Protein AF-A0A2J7ZQ68-F1 (afdb_monomer_lite)

Radius of gyration: 34.71 Å; chains: 1; bounding box: 84×99×91 Å

Organism: NCBI:txid47790

Foldseek 3Di:
DPPQQPVFLCLLCVLCLVQFFDPPQFFGFFWAFLQSHRDPPRKAFLLFLLQQLLLLLLVVLVCVVPDDPSSVVNNVRSLCLQQVQFADPVQLAGQGIAHNNSHDDPVSDSARWLLSSLSQLLSLLSNCQRVVPPVSLVSSVSNVVSQCVPFADPPQGDGFRRGDCPLPDVQNFRDFLSSLLSLLSNLLSSCVRPVDPVSQVNNQRSLCCQQPQQQDPLLAHATGAHPNSDFDWRDDDPDDDIATHKGFLLSLLLSLQSSLCSVVRPYDDDPVSNVSSNVSSLSNNVVSCVQQADQQQLAGAGIGGVPQGGDPDQKGFDLSLLSLLSSLVVSCVSLVACSSVSSNVNSSVNCVVQFADPPNGDGFGIAGPVPSHQDQWDDDSNDIDGRSIQRHNNHHSHSSSVSSSVCVVVCVVCVCVVVVVVVVVPFAQPDDDPPVFWGWGAGPNKIWIWGHDDNDTDIDIHDDDDDDDDDDDDDDDDDDDDDDDDDDDDDDDDPDDDPPPPPPDPDPDDDDDDDPPDDAQVRLLVVLLVLLVVQLVVQLCLLCVLCLVQFFDPPQFFGAFFAFLQSHRDDARKAFLLFLLLQLQLLLLVCLPCVPPDDPSSVVNNVRSLCLFVVQQADPVQLFGQGIAHNNSHDDPVRDSDRFLLSRLSQLLSLLNNCQRVVPPVSLVSSVSNVVSQCVFFADPPQGDGFRDRPVVPPDVPPPPPPPPDDDDPPDDDDQRQALDDDDDDDDDDDDPDRNDSARDFLSSLLSLLNSLLSSCSRPVDPVSLLSNQRSLCCCLPQQLDSNRAGAGGAHPNSDDDFDDPDPPVPDPDDPDDDDDDRFGHKGFLLSLLLSLQSSLSSLCSLQDDPDDDDDDDDDDDDDDDDDDDDDDDDDDDDDDDDDDDDSSADPVNSVSSNVSSLVSNVLQCQAAADQVQLAGAGMDTPPPGNPPGQKGFPLSLLSLLSSLVSSCVSPVDSSSSSSNVSSSVNCVVQFAPPPNGGGFGMAGDPPSHQDWDADSNRDIDGSSIQRHSPHHSRSSSVSSSVVVVVSD

Secondary structure (DSSP, 8-state):
--S-STTHHHHHHHHHHHHSB-TTTSSB-S-B-TTS-B-S---EEHHHHHHHHHHHHHHHHH-GGG--HHHHHHHHHHHHHIIIIIB-TTTS-B-SEE-TTS---TTT-----HHHHHHHHHHHHHHHHHH--HHHHHHHHHHHHHHHHHHB-TTT-SB---SS--SS-TT--SEEHHHHHHHHHHHHHHHHHH--HHHHHHHHHHHHIIIIIIB-TTS-BBSEE-TTSPBPEEPPPSS---EEPPEEHHHHHHHHHHHHHHHHHT----HHHHHHHHHHHHHHHHHHHHHHEETTTTEE-SEEETTTEE---SEEEHHHHHHHHHHHHHHHHHH--THHHHHHHHHHHHIIIIIB-TTT-SB-SEEETTT-PBPSEEEETTEEEETT--BSSS--SSHHHHHHHHHHHHHHHHHHHHHHHHHHTT----EE-TTSSEEEEEETTEEEEEEEETTEEEEEEE-PPP--------------------------------SSSSSS--PPPP--PPPTTS--HHHHHHHHHHHHHHHHHHHHHHHHHHHHHHSB-TTTSSB-S-B-TTS-B-S--PEEHHHHHHHHHHHHHHHHH-GGG--HHHHHHHHHHHHIIIIIIB-TTTS-B-SEE-TTS---TTT-S---HHHHHHHHHHHHHHHHHHT-HHHHHHHHHHHHHHHHHHB-TTTSSB-SS-GGGGT-TTSGGGSSSS---TT-PPP-TT----------------S-S--SEEHHHHHHHHHHHHHHHHHH--HHHHHHHHHHHHHIIIIIS-TTS---SEE-TTSPBP-PPPP--TT------------PPSPB-HHHHHHHHHHHHHHHHHHH--PPP------------------------------------S-HHHHHHHHHHHHHHHHHHHHHHEETTTTEEPS-B-TT-GGGS--EEEHHHHHHHHHHHHHHHHHH--THHHHHHHHHHHHIIIIIB-TTTSSB-SEEETTT--B--EE-TTSPEEPTT--BBTTB-SHHHHHHHHHHHHHH-

InterPro domains:
  IPR008928 Six-hairpin glycosidase superfamily [SSF48208] (9-407)
  IPR008928 Six-hairpin glycosidase superfamily [SSF48208] (531-1030)
  IPR010819 N-acylglucosamine 2-epimerase/Cellobiose 2-epimerase [PF07221] (27-375)
  IPR010819 N-acylglucosamine 2-epimerase/Cellobiose 2-epimerase [PF07221] (558-695)
  IPR010819 N-acylglucosamine 2-epimerase/Cellobiose 2-epimerase [PF07221] (905-1000)
  IPR012341 Six-hairpin glycosidase-like superfamily [G3DSA:1.50.10.10] (7-408)
  IPR012341 Six-hairpin glycosidase-like superfamily [G3DSA:1.50.10.10] (409-468)
  IPR012341 Six-hairpin glycosidase-like superfamily [G3DSA:1.50.10.10] (523-1033)

Structure (mmCIF, N/CA/C/O backbone):
data_AF-A0A2J7ZQ68-F1
#
_entry.id   AF-A0A2J7ZQ68-F1
#
loop_
_atom_site.group_PDB
_atom_site.id
_atom_site.type_symbol
_atom_site.label_atom_id
_atom_site.label_alt_id
_atom_site.label_comp_id
_atom_site.label_asym_id
_atom_site.label_entity_id
_atom_site.label_seq_id
_atom_site.pdbx_PDB_ins_code
_atom_site.Cartn_x
_atom_site.Cartn_y
_atom_site.Cartn_z
_atom_site.occupancy
_atom_site.B_iso_or_equiv
_atom_site.auth_seq_id
_atom_site.auth_comp_id
_atom_site.auth_asym_id
_atom_site.auth_atom_id
_atom_site.pdbx_PDB_model_num
ATOM 1 N N . MET A 1 1 ? -3.824 -5.782 -19.578 1.00 39.09 1 MET A N 1
ATOM 2 C CA . MET A 1 1 ? -2.345 -5.839 -19.477 1.00 39.09 1 MET A CA 1
ATOM 3 C C . MET A 1 1 ? -1.709 -5.406 -20.801 1.00 39.09 1 MET A C 1
ATOM 5 O O . MET A 1 1 ? -2.399 -5.473 -21.816 1.00 39.09 1 MET A O 1
ATOM 9 N N . PRO A 1 2 ? -0.434 -4.968 -20.847 1.00 34.34 2 PRO A N 1
ATOM 10 C CA . PRO A 1 2 ? 0.294 -4.824 -22.110 1.00 34.34 2 PRO A CA 1
ATOM 11 C C . PRO A 1 2 ? 0.300 -6.156 -22.879 1.00 34.34 2 PRO A C 1
ATOM 13 O O . PRO A 1 2 ? 0.293 -7.221 -22.268 1.00 34.34 2 PRO A O 1
ATOM 16 N N . THR A 1 3 ? 0.379 -6.114 -24.210 1.00 42.88 3 THR A N 1
ATOM 17 C CA . THR A 1 3 ? 0.423 -7.259 -25.155 1.00 42.88 3 THR A CA 1
ATOM 18 C C . THR A 1 3 ? 1.639 -8.197 -25.000 1.00 42.88 3 THR A C 1
ATOM 20 O O . THR A 1 3 ? 1.944 -8.998 -25.881 1.00 42.88 3 THR A O 1
ATOM 23 N N . TRP A 1 4 ? 2.357 -8.097 -23.885 1.00 49.53 4 TRP A N 1
ATOM 24 C CA . TRP A 1 4 ? 3.641 -8.721 -23.595 1.00 49.53 4 TRP A CA 1
ATOM 25 C C . TRP A 1 4 ? 3.628 -10.263 -23.464 1.00 49.53 4 TRP A C 1
ATOM 27 O O . TRP A 1 4 ? 4.574 -10.862 -23.975 1.00 49.53 4 TRP A O 1
ATOM 37 N N . PRO A 1 5 ? 2.624 -10.945 -22.861 1.00 51.22 5 PRO A N 1
ATOM 38 C CA . PRO A 1 5 ? 2.754 -12.372 -22.517 1.00 51.22 5 PRO A CA 1
ATOM 39 C C . PRO A 1 5 ? 2.689 -13.337 -23.714 1.00 51.22 5 PRO A C 1
ATOM 41 O O . PRO A 1 5 ? 3.366 -14.363 -23.730 1.00 51.22 5 PRO A O 1
ATOM 44 N N . PHE A 1 6 ? 1.878 -13.034 -24.733 1.00 45.59 6 PHE A N 1
ATOM 45 C CA . PHE A 1 6 ? 1.427 -14.050 -25.697 1.00 45.59 6 PHE A CA 1
ATOM 46 C C . PHE A 1 6 ? 2.491 -14.519 -26.696 1.00 45.59 6 PHE A C 1
ATOM 48 O O . PHE A 1 6 ? 2.459 -15.678 -27.090 1.00 45.59 6 PHE A O 1
ATOM 55 N N . GLY A 1 7 ? 3.448 -13.665 -27.069 1.00 51.81 7 GLY A N 1
ATOM 56 C CA . GLY A 1 7 ? 4.565 -14.059 -27.939 1.00 51.81 7 GLY A CA 1
ATOM 57 C C . GLY A 1 7 ? 5.749 -14.693 -27.201 1.00 51.81 7 GLY A C 1
ATOM 58 O O . GLY A 1 7 ? 6.683 -15.143 -27.845 1.00 51.81 7 GLY A O 1
ATOM 59 N N . ARG A 1 8 ? 5.747 -14.700 -25.859 1.00 72.50 8 ARG A N 1
ATOM 60 C CA . ARG A 1 8 ? 6.924 -15.053 -25.040 1.00 72.50 8 ARG A CA 1
ATOM 61 C C . ARG A 1 8 ? 6.881 -16.458 -24.463 1.00 72.50 8 ARG A C 1
ATOM 63 O O . ARG A 1 8 ? 7.934 -17.026 -24.196 1.00 72.50 8 ARG A O 1
ATOM 70 N N . LEU A 1 9 ? 5.684 -17.018 -24.276 1.00 86.69 9 LEU A N 1
ATOM 71 C CA . LEU A 1 9 ? 5.543 -18.417 -23.870 1.00 86.69 9 LEU A CA 1
ATOM 72 C C . LEU A 1 9 ? 6.104 -19.360 -24.939 1.00 86.69 9 LEU A C 1
ATOM 74 O O . LEU A 1 9 ? 6.715 -20.368 -24.600 1.00 86.69 9 LEU A O 1
ATOM 78 N N . ASP A 1 10 ? 5.914 -19.011 -26.213 1.00 86.44 10 ASP A N 1
ATOM 79 C CA . ASP A 1 10 ? 6.371 -19.821 -27.341 1.00 86.44 10 ASP A CA 1
ATOM 80 C C . ASP A 1 10 ? 7.899 -19.877 -27.416 1.00 86.44 10 ASP A C 1
ATOM 82 O O . ASP A 1 10 ? 8.430 -20.953 -27.672 1.00 86.44 10 ASP A O 1
ATOM 86 N N . ASP A 1 11 ? 8.610 -18.788 -27.099 1.00 88.62 11 ASP A N 1
ATOM 87 C CA . ASP A 1 11 ? 10.080 -18.780 -27.024 1.00 88.62 11 ASP A CA 1
ATOM 88 C C . ASP A 1 11 ? 10.601 -19.771 -25.969 1.00 88.62 11 ASP A C 1
ATOM 90 O O . ASP A 1 11 ? 11.513 -20.552 -26.235 1.00 88.62 11 ASP A O 1
ATOM 94 N N . ILE A 1 12 ? 9.999 -19.756 -24.775 1.00 93.38 12 ILE A N 1
ATOM 95 C CA . ILE A 1 12 ? 10.350 -20.637 -23.649 1.00 93.38 12 ILE A CA 1
ATOM 96 C C . ILE A 1 12 ? 10.027 -22.089 -24.014 1.00 93.38 12 ILE A C 1
ATOM 98 O O . ILE A 1 12 ? 10.891 -22.963 -23.982 1.00 93.38 12 ILE A O 1
ATOM 102 N N . TYR A 1 13 ? 8.779 -22.349 -24.409 1.00 94.44 13 TYR A N 1
ATOM 103 C CA . TYR A 1 13 ? 8.310 -23.687 -24.760 1.00 94.44 13 TYR A CA 1
ATOM 104 C C . TYR A 1 13 ? 9.137 -24.300 -25.895 1.00 94.44 13 TYR A C 1
ATOM 106 O O . TYR A 1 13 ? 9.561 -25.450 -25.789 1.00 94.44 13 TYR A O 1
ATOM 114 N N . THR A 1 14 ? 9.394 -23.534 -26.958 1.00 93.62 14 THR A N 1
ATOM 115 C CA . THR A 1 14 ? 10.126 -24.009 -28.139 1.00 93.62 14 THR A CA 1
ATOM 116 C C . THR A 1 14 ? 11.575 -24.329 -27.802 1.00 93.62 14 THR A C 1
ATOM 118 O O . THR A 1 14 ? 12.049 -25.395 -28.194 1.00 93.62 14 THR A O 1
ATOM 121 N N . PHE A 1 15 ? 12.265 -23.464 -27.045 1.00 96.06 15 PHE A N 1
ATOM 122 C CA . PHE A 1 15 ? 13.636 -23.732 -26.607 1.00 96.06 15 PHE A CA 1
ATOM 123 C C . PHE A 1 15 ? 13.711 -25.061 -25.848 1.00 96.06 15 PHE A C 1
ATOM 125 O O . PHE A 1 15 ? 14.431 -25.978 -26.248 1.00 96.06 15 PHE A O 1
ATOM 132 N N . TRP A 1 16 ? 12.897 -25.211 -24.801 1.00 96.81 16 TRP A N 1
ATOM 133 C CA . TRP A 1 16 ? 12.949 -26.408 -23.969 1.00 96.81 16 TRP A CA 1
ATOM 134 C C . TRP A 1 16 ? 12.490 -27.662 -24.702 1.00 96.81 16 TRP A C 1
ATOM 136 O O . TRP A 1 16 ? 13.120 -28.691 -24.527 1.00 96.81 16 TRP A O 1
ATOM 146 N N . MET A 1 17 ? 11.462 -27.613 -25.551 1.00 96.50 17 MET A N 1
ATOM 147 C CA . MET A 1 17 ? 11.005 -28.796 -26.294 1.00 96.50 17 MET A CA 1
ATOM 148 C C . MET A 1 17 ? 11.997 -29.282 -27.354 1.00 96.50 17 MET A C 1
ATOM 150 O O . MET A 1 17 ? 12.058 -30.487 -27.612 1.00 96.50 17 MET A O 1
ATOM 154 N N . ASN A 1 18 ? 12.753 -28.368 -27.965 1.00 95.50 18 ASN A N 1
ATOM 155 C CA . ASN A 1 18 ? 13.711 -28.706 -29.017 1.00 95.50 18 ASN A CA 1
ATOM 156 C C . ASN A 1 18 ? 15.065 -29.156 -28.460 1.00 95.50 18 ASN A C 1
ATOM 158 O O . ASN A 1 18 ? 15.699 -30.024 -29.056 1.00 95.50 18 ASN A O 1
ATOM 162 N N . HIS A 1 19 ? 15.495 -28.577 -27.337 1.00 96.38 19 HIS A N 1
ATOM 163 C CA . HIS A 1 19 ? 16.860 -28.733 -26.824 1.00 96.38 19 HIS A CA 1
ATOM 164 C C . HIS A 1 19 ? 16.948 -29.494 -25.496 1.00 96.38 19 HIS A C 1
ATOM 166 O O . HIS A 1 19 ? 17.988 -30.059 -25.180 1.00 96.38 19 HIS A O 1
ATOM 172 N N . GLY A 1 20 ? 15.870 -29.515 -24.712 1.00 96.25 20 GLY A N 1
ATOM 173 C CA . GLY A 1 20 ? 15.867 -30.052 -23.353 1.00 96.25 20 GLY A CA 1
ATOM 174 C C . GLY A 1 20 ? 15.775 -31.577 -23.236 1.00 96.25 20 GLY A C 1
ATOM 175 O O . GLY A 1 20 ? 16.599 -32.145 -22.520 1.00 96.25 20 GLY A O 1
ATOM 176 N N . PRO A 1 21 ? 14.796 -32.256 -23.870 1.00 97.75 21 PRO A N 1
ATOM 177 C CA . PRO A 1 21 ? 14.596 -33.688 -23.693 1.00 97.75 21 PRO A CA 1
ATOM 178 C C . PRO A 1 21 ? 15.827 -34.505 -24.082 1.00 97.75 21 PRO A C 1
ATOM 180 O O . PRO A 1 21 ? 16.355 -34.336 -25.179 1.00 97.75 21 PRO A O 1
ATOM 183 N N . ASP A 1 22 ? 16.216 -35.448 -23.226 1.00 97.12 22 ASP A N 1
ATOM 184 C CA . ASP A 1 22 ? 17.254 -36.437 -23.513 1.00 97.12 22 ASP A CA 1
ATOM 185 C C . ASP A 1 22 ? 16.597 -37.669 -24.163 1.00 97.12 22 ASP A C 1
ATOM 187 O O . ASP A 1 22 ? 15.894 -38.426 -23.485 1.00 97.12 22 ASP A O 1
ATOM 191 N N . PRO A 1 23 ? 16.754 -37.877 -25.483 1.00 94.31 23 PRO A N 1
ATOM 192 C CA . PRO A 1 23 ? 16.101 -38.979 -26.180 1.00 94.31 23 PRO A CA 1
ATOM 193 C C . PRO A 1 23 ? 16.730 -40.344 -25.870 1.00 94.31 23 PRO A C 1
ATOM 195 O O . PRO A 1 23 ? 16.115 -41.357 -26.189 1.00 94.31 23 PRO A O 1
ATOM 198 N N . GLU A 1 24 ? 17.938 -40.379 -25.298 1.00 95.62 24 GLU A N 1
ATOM 199 C CA . GLU A 1 24 ? 18.692 -41.611 -25.050 1.00 95.62 24 GLU A CA 1
ATOM 200 C C . GLU A 1 24 ? 18.324 -42.225 -23.696 1.00 95.62 24 GLU A C 1
ATOM 202 O O . GLU A 1 24 ? 17.964 -43.398 -23.631 1.00 95.62 24 GLU A O 1
ATOM 207 N N . TYR A 1 25 ? 18.352 -41.417 -22.632 1.00 96.19 25 TYR A N 1
ATOM 208 C CA . TYR A 1 25 ? 18.121 -41.884 -21.256 1.00 96.19 25 TYR A CA 1
ATOM 209 C C . TYR A 1 25 ? 16.814 -41.376 -20.637 1.00 96.19 25 TYR A C 1
ATOM 211 O O . TYR A 1 25 ? 16.526 -41.656 -19.477 1.00 96.19 25 TYR A O 1
ATOM 219 N N . GLY A 1 26 ? 16.014 -40.617 -21.387 1.00 96.00 26 GLY A N 1
ATOM 220 C CA . GLY A 1 26 ? 14.782 -40.011 -20.891 1.00 96.00 26 GLY A CA 1
ATOM 221 C C . GLY A 1 26 ? 15.012 -38.834 -19.941 1.00 96.00 26 GLY A C 1
ATOM 222 O O . GLY A 1 26 ? 16.140 -38.504 -19.571 1.00 96.00 26 GLY A O 1
ATOM 223 N N . GLY A 1 27 ? 13.934 -38.146 -19.564 1.00 96.69 27 GLY A N 1
ATOM 224 C CA . GLY A 1 27 ? 14.046 -36.876 -18.839 1.00 96.69 27 GLY A CA 1
ATOM 225 C C . GLY A 1 27 ? 14.634 -35.748 -19.696 1.00 96.69 27 GLY A C 1
ATOM 226 O O . GLY A 1 27 ? 14.511 -35.748 -20.921 1.00 96.69 27 GLY A O 1
ATOM 227 N N . PHE A 1 28 ? 15.225 -34.758 -19.036 1.00 97.81 28 PHE A N 1
ATOM 228 C CA . PHE A 1 28 ? 15.869 -33.583 -19.631 1.00 97.81 28 PHE A CA 1
ATOM 229 C C . PHE A 1 28 ? 17.377 -33.608 -19.388 1.00 97.81 28 PHE A C 1
ATOM 231 O O . PHE A 1 28 ? 17.812 -34.115 -18.356 1.00 97.81 28 PHE A O 1
ATOM 238 N N . TYR A 1 29 ? 18.171 -33.045 -20.299 1.00 97.00 29 TYR A N 1
ATOM 239 C CA . TYR A 1 29 ? 19.598 -32.821 -20.062 1.00 97.00 29 TYR A CA 1
ATOM 240 C C . TYR A 1 29 ? 19.831 -31.942 -18.829 1.00 97.00 29 TYR A C 1
ATOM 242 O O . TYR A 1 29 ? 19.114 -30.965 -18.618 1.00 97.00 29 TYR A O 1
ATOM 250 N N . GLY A 1 30 ? 20.863 -32.281 -18.052 1.00 91.62 30 GLY A N 1
ATOM 251 C CA . GLY A 1 30 ? 21.240 -31.553 -16.841 1.00 91.62 30 GLY A CA 1
ATOM 252 C C . GLY A 1 30 ? 21.637 -30.105 -17.097 1.00 91.62 30 GLY A C 1
ATOM 253 O O . GLY A 1 30 ? 21.090 -29.186 -16.486 1.00 91.62 30 GLY A O 1
ATOM 254 N N . THR A 1 31 ? 22.555 -29.898 -18.044 1.00 95.19 31 THR A N 1
ATOM 255 C CA . THR A 1 31 ? 23.096 -28.575 -18.373 1.00 95.19 31 THR A CA 1
ATOM 256 C C . THR A 1 31 ? 22.958 -28.285 -19.862 1.00 95.19 31 THR A C 1
ATOM 258 O O . THR A 1 31 ? 23.269 -29.135 -20.697 1.00 95.19 31 THR A O 1
ATOM 261 N N . LEU A 1 32 ? 22.510 -27.070 -20.189 1.00 96.69 32 LEU A N 1
ATOM 262 C CA . LEU A 1 32 ? 22.403 -26.569 -21.560 1.00 96.69 32 LEU A CA 1
ATOM 263 C C . LEU A 1 32 ? 23.127 -25.231 -21.696 1.00 96.69 32 LEU A C 1
ATOM 265 O O . LEU A 1 32 ? 22.865 -24.304 -20.923 1.00 96.69 32 LEU A O 1
ATOM 269 N N . ASP A 1 33 ? 23.972 -25.111 -22.716 1.00 95.81 33 ASP A N 1
ATOM 270 C CA . ASP A 1 33 ? 24.595 -23.842 -23.092 1.00 95.81 33 ASP A CA 1
ATOM 271 C C . ASP A 1 33 ? 23.577 -22.845 -23.695 1.00 95.81 33 ASP A C 1
ATOM 273 O O . ASP A 1 33 ? 22.378 -23.127 -23.816 1.00 95.81 33 ASP A O 1
ATOM 277 N N . ARG A 1 34 ? 24.048 -21.658 -24.107 1.00 95.69 34 ARG A N 1
ATOM 278 C CA . ARG A 1 34 ? 23.203 -20.615 -24.720 1.00 95.69 34 ARG A CA 1
ATOM 279 C C . ARG A 1 34 ? 22.419 -21.101 -25.944 1.00 95.69 34 ARG A C 1
ATOM 281 O O . ARG A 1 34 ? 21.310 -20.631 -26.179 1.00 95.69 34 ARG A O 1
ATOM 288 N N . ARG A 1 35 ? 22.999 -22.013 -26.729 1.00 95.81 35 ARG A N 1
ATOM 289 C CA . ARG A 1 35 ? 22.443 -22.528 -27.990 1.00 95.81 35 ARG A CA 1
ATOM 290 C C . ARG A 1 35 ? 21.575 -23.770 -27.787 1.00 95.81 35 ARG A C 1
ATOM 292 O O . ARG A 1 35 ? 21.084 -24.321 -28.771 1.00 95.81 35 ARG A O 1
ATOM 299 N N . GLY A 1 36 ? 21.402 -24.219 -26.544 1.00 94.56 36 GLY A N 1
ATOM 300 C CA . GLY A 1 36 ? 20.666 -25.435 -26.224 1.00 94.56 36 GLY A CA 1
ATOM 301 C C . GLY A 1 36 ? 21.451 -26.714 -26.524 1.00 94.56 36 GLY A C 1
ATOM 302 O O . GLY A 1 36 ? 20.845 -27.747 -26.799 1.00 94.56 36 GLY A O 1
ATOM 303 N N . GLN A 1 37 ? 22.786 -26.666 -26.521 1.00 96.38 37 GLN A N 1
ATOM 304 C CA . GLN A 1 37 ? 23.612 -27.871 -26.579 1.00 96.38 37 GLN A CA 1
ATOM 305 C C . GLN A 1 37 ? 23.835 -28.414 -25.170 1.00 96.38 37 GLN A C 1
ATOM 307 O O . GLN A 1 37 ? 24.122 -27.655 -24.243 1.00 96.38 37 GLN A O 1
ATOM 312 N N . ALA A 1 38 ? 23.711 -29.732 -25.019 1.00 95.62 38 ALA A N 1
ATOM 313 C CA . ALA A 1 38 ? 24.037 -30.408 -23.774 1.00 95.62 38 ALA A CA 1
ATOM 314 C C . ALA A 1 38 ? 25.546 -30.336 -23.517 1.00 95.62 38 ALA A C 1
ATOM 316 O O . ALA A 1 38 ? 26.345 -30.712 -24.377 1.00 95.62 38 ALA A O 1
ATOM 317 N N . VAL A 1 39 ? 25.920 -29.857 -22.335 1.00 94.94 39 VAL A N 1
ATOM 318 C CA . VAL A 1 39 ? 27.315 -29.695 -21.907 1.00 94.94 39 VAL A CA 1
ATOM 319 C C . VAL A 1 39 ? 27.514 -30.297 -20.520 1.00 94.94 39 VAL A C 1
ATOM 321 O O . VAL A 1 39 ? 26.547 -30.607 -19.825 1.00 94.94 39 VAL A O 1
ATOM 324 N N . GLU A 1 40 ? 28.768 -30.480 -20.112 1.00 90.81 40 GLU A N 1
ATOM 325 C CA . GLU A 1 40 ? 29.061 -30.910 -18.746 1.00 90.81 40 GLU A CA 1
ATOM 326 C C . GLU A 1 40 ? 28.755 -29.790 -17.736 1.00 90.81 40 GLU A C 1
ATOM 328 O O . GLU A 1 40 ? 29.007 -28.617 -18.025 1.00 90.81 40 GLU A O 1
ATOM 333 N N . PRO A 1 41 ? 28.262 -30.132 -16.533 1.00 89.69 41 PRO A N 1
ATOM 334 C CA . PRO A 1 41 ? 27.919 -31.477 -16.069 1.00 89.69 41 PRO A CA 1
ATOM 335 C C . PRO A 1 41 ? 26.617 -32.025 -16.676 1.00 89.69 41 PRO A C 1
ATOM 337 O O . PRO A 1 41 ? 25.627 -31.305 -16.813 1.00 89.69 41 PRO A O 1
ATOM 340 N N . THR A 1 42 ? 26.589 -33.324 -16.967 1.00 90.75 42 THR A N 1
ATOM 341 C CA . THR A 1 42 ? 25.419 -34.002 -17.564 1.00 90.75 42 THR A CA 1
ATOM 342 C C . THR A 1 42 ? 24.417 -34.587 -16.556 1.00 90.75 42 THR A C 1
ATOM 344 O O . THR A 1 42 ? 23.383 -35.124 -16.964 1.00 90.75 42 THR A O 1
ATOM 347 N N . ASP A 1 43 ? 24.693 -34.456 -15.256 1.00 91.00 43 ASP A N 1
ATOM 348 C CA . ASP A 1 43 ? 23.853 -34.947 -14.153 1.00 91.00 43 ASP A CA 1
ATOM 349 C C . ASP A 1 43 ? 22.440 -34.348 -14.164 1.00 91.00 43 ASP A C 1
ATOM 351 O O . ASP A 1 43 ? 22.256 -33.161 -14.429 1.00 91.00 43 ASP A O 1
ATOM 355 N N . LYS A 1 44 ? 21.434 -35.149 -13.809 1.00 93.50 44 LYS A N 1
ATOM 356 C CA . LYS A 1 44 ? 20.022 -34.748 -13.798 1.00 93.50 44 LYS A CA 1
ATOM 357 C C . LYS A 1 44 ? 19.549 -34.525 -12.364 1.00 93.50 44 LYS A C 1
ATOM 359 O O . LYS A 1 44 ? 19.489 -35.471 -11.577 1.00 93.50 44 LYS A O 1
ATOM 364 N N . SER A 1 45 ? 19.177 -33.287 -12.030 1.00 93.25 45 SER A N 1
ATOM 365 C CA . SER A 1 45 ? 18.688 -32.940 -10.688 1.00 93.25 45 SER A CA 1
ATOM 366 C C . SER A 1 45 ? 17.178 -33.139 -10.547 1.00 93.25 45 SER A C 1
ATOM 368 O O . SER A 1 45 ? 16.395 -32.876 -11.463 1.00 93.25 45 SER A O 1
ATOM 370 N N . LEU A 1 46 ? 16.741 -33.535 -9.354 1.00 94.69 46 LEU A N 1
ATOM 371 C CA . LEU A 1 46 ? 15.338 -33.785 -9.039 1.00 94.69 46 LEU A CA 1
ATOM 372 C C . LEU A 1 46 ? 14.497 -32.520 -9.202 1.00 94.69 46 LEU A C 1
ATOM 374 O O . LEU A 1 46 ? 13.391 -32.568 -9.741 1.00 94.69 46 LEU A O 1
ATOM 378 N N . VAL A 1 47 ? 15.042 -31.386 -8.759 1.00 94.56 47 VAL A N 1
ATOM 379 C CA . VAL A 1 47 ? 14.398 -30.070 -8.827 1.00 94.56 47 VAL A CA 1
ATOM 380 C C . VAL A 1 47 ? 14.127 -29.698 -10.282 1.00 94.56 47 VAL A C 1
ATOM 382 O O . VAL A 1 47 ? 12.990 -29.380 -10.633 1.00 94.56 47 VAL A O 1
ATOM 385 N N . GLN A 1 48 ? 15.135 -29.802 -11.151 1.00 95.50 48 GLN A N 1
ATOM 386 C CA . GLN A 1 48 ? 15.014 -29.458 -12.565 1.00 95.50 48 GLN A CA 1
ATOM 387 C C . GLN A 1 48 ? 14.031 -30.387 -13.293 1.00 95.50 48 GLN A C 1
ATOM 389 O O . GLN A 1 48 ? 13.102 -29.908 -13.949 1.00 95.50 48 GLN A O 1
ATOM 394 N N . GLN A 1 49 ? 14.185 -31.708 -13.144 1.00 97.94 49 GLN A N 1
ATOM 395 C CA . GLN A 1 49 ? 13.317 -32.689 -13.810 1.00 97.94 49 GLN A CA 1
ATOM 396 C C . GLN A 1 49 ? 11.849 -32.519 -13.393 1.00 97.94 49 GLN A C 1
ATOM 398 O O . GLN A 1 49 ? 10.946 -32.515 -14.234 1.00 97.94 49 GLN A O 1
ATOM 403 N N . SER A 1 50 ? 11.598 -32.303 -12.100 1.00 98.44 50 SER A N 1
ATOM 404 C CA . SER A 1 50 ? 10.243 -32.112 -11.573 1.00 98.44 50 SER A CA 1
ATOM 405 C C . SER A 1 50 ? 9.607 -30.805 -12.050 1.00 98.44 50 SER A C 1
ATOM 407 O O . SER A 1 50 ? 8.421 -30.774 -12.385 1.00 98.44 50 SER A O 1
ATOM 409 N N . ARG A 1 51 ? 10.400 -29.734 -12.153 1.00 98.06 51 ARG A N 1
ATOM 410 C CA . ARG A 1 51 ? 9.988 -28.437 -12.708 1.00 98.06 51 ARG A CA 1
ATOM 411 C C . ARG A 1 51 ? 9.612 -28.531 -14.192 1.00 98.06 51 ARG A C 1
ATOM 413 O O . ARG A 1 51 ? 8.612 -27.937 -14.602 1.00 98.06 51 ARG A O 1
ATOM 420 N N . HIS A 1 52 ? 10.346 -29.316 -14.985 1.00 98.25 52 HIS A N 1
ATOM 421 C CA . HIS A 1 52 ? 9.964 -29.616 -16.371 1.00 98.25 52 HIS A CA 1
ATOM 422 C C . HIS A 1 52 ? 8.664 -30.417 -16.449 1.00 98.25 52 HIS A C 1
ATOM 424 O O . HIS A 1 52 ? 7.775 -30.054 -17.224 1.00 98.25 52 HIS A O 1
ATOM 430 N N . LEU A 1 53 ? 8.517 -31.459 -15.620 1.00 98.69 53 LEU A N 1
ATOM 431 C CA . LEU A 1 53 ? 7.285 -32.247 -15.571 1.00 98.69 53 LEU A CA 1
ATOM 432 C C . LEU A 1 53 ? 6.076 -31.361 -15.244 1.00 98.69 53 LEU A C 1
ATOM 434 O O . LEU A 1 53 ? 5.051 -31.448 -15.926 1.00 98.69 53 LEU A O 1
ATOM 438 N N . TRP A 1 54 ? 6.205 -30.482 -14.246 1.00 98.38 54 TRP A N 1
ATOM 439 C CA . TRP A 1 54 ? 5.164 -29.523 -13.888 1.00 98.38 54 TRP A CA 1
ATOM 440 C C . TRP A 1 54 ? 4.807 -28.602 -15.060 1.00 98.38 54 TRP A C 1
ATOM 442 O O . TRP A 1 54 ? 3.631 -28.492 -15.420 1.00 98.38 54 TRP A O 1
ATOM 452 N N . PHE A 1 55 ? 5.808 -27.966 -15.681 1.00 97.88 55 PHE A N 1
ATOM 453 C CA . PHE A 1 55 ? 5.589 -26.977 -16.738 1.00 97.88 55 PHE A CA 1
ATOM 454 C C . PHE A 1 55 ? 4.897 -27.601 -17.946 1.00 97.88 55 PHE A C 1
ATOM 456 O O . PHE A 1 55 ? 3.880 -27.086 -18.410 1.00 97.88 55 PHE A O 1
ATOM 463 N N . LEU A 1 56 ? 5.402 -28.738 -18.426 1.00 97.94 56 LEU A N 1
ATOM 464 C CA . LEU A 1 56 ? 4.853 -29.404 -19.603 1.00 97.94 56 LEU A CA 1
ATOM 465 C C . LEU A 1 56 ? 3.461 -29.983 -19.342 1.00 97.94 56 LEU A C 1
ATOM 467 O O . LEU A 1 56 ? 2.592 -29.868 -20.206 1.00 97.94 56 LEU A O 1
ATOM 471 N N . SER A 1 57 ? 3.218 -30.547 -18.155 1.00 97.94 57 SER A N 1
ATOM 472 C CA . SER A 1 57 ? 1.881 -31.025 -17.774 1.00 97.94 57 SER A CA 1
ATOM 473 C C . SER A 1 57 ? 0.886 -29.867 -17.711 1.00 97.94 57 SER A C 1
ATOM 475 O O . SER A 1 57 ? -0.215 -29.959 -18.252 1.00 97.94 57 SER A O 1
ATOM 477 N N . THR A 1 58 ? 1.291 -28.742 -17.119 1.00 96.31 58 THR A N 1
ATOM 478 C CA . THR A 1 58 ? 0.467 -27.531 -17.035 1.00 96.31 58 THR A CA 1
ATOM 479 C C . THR A 1 58 ? 0.190 -26.948 -18.418 1.00 96.31 58 THR A C 1
ATOM 481 O O . THR A 1 58 ? -0.962 -26.645 -18.728 1.00 96.31 58 THR A O 1
ATOM 484 N N 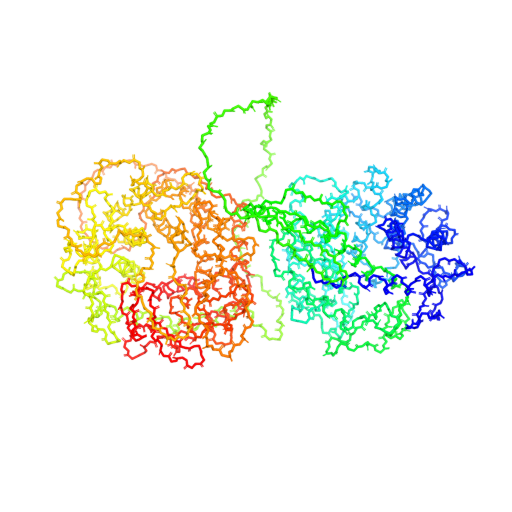. TYR A 1 59 ? 1.203 -26.859 -19.285 1.00 95.12 59 TYR A N 1
ATOM 485 C CA . TYR A 1 59 ? 1.049 -26.435 -20.678 1.00 95.12 59 TYR A CA 1
ATOM 486 C C . TYR A 1 59 ? 0.074 -27.349 -21.436 1.00 95.12 59 TYR A C 1
ATOM 488 O O . TYR A 1 59 ? -0.870 -26.872 -22.064 1.00 95.12 59 TYR A O 1
ATOM 496 N N . PHE A 1 60 ? 0.241 -28.671 -21.321 1.00 96.19 60 PHE A N 1
ATOM 497 C CA . PHE A 1 60 ? -0.646 -29.662 -21.936 1.00 96.19 60 PHE A CA 1
ATOM 498 C C . PHE A 1 60 ? -2.097 -29.524 -21.450 1.00 96.19 60 PHE A C 1
ATOM 500 O O . PHE A 1 60 ? -3.041 -29.630 -22.239 1.00 96.19 60 PHE A O 1
ATOM 507 N N . GLY A 1 61 ? -2.292 -29.273 -20.153 1.00 93.69 61 GLY A N 1
ATOM 508 C CA . GLY A 1 61 ? -3.603 -29.037 -19.557 1.00 93.69 61 GLY A CA 1
ATOM 509 C C . GLY A 1 61 ? -4.267 -27.756 -20.062 1.00 93.69 61 GLY A C 1
ATOM 510 O O . GLY A 1 61 ? -5.440 -27.796 -20.432 1.00 93.69 61 GLY A O 1
ATOM 511 N N . ARG A 1 62 ? -3.516 -26.646 -20.108 1.00 90.06 62 ARG A N 1
ATOM 512 C CA . ARG A 1 62 ? -4.027 -25.300 -20.425 1.00 90.06 62 ARG A CA 1
ATOM 513 C C . ARG A 1 62 ? -4.281 -25.056 -21.914 1.00 90.06 62 ARG A C 1
ATOM 515 O O . ARG A 1 62 ? -5.175 -24.274 -22.220 1.00 90.06 62 ARG A O 1
ATOM 522 N N . PHE A 1 63 ? -3.564 -25.732 -22.816 1.00 89.88 63 PHE A N 1
ATOM 523 C CA . PHE A 1 63 ? -3.692 -25.527 -24.268 1.00 89.88 63 PHE A CA 1
ATOM 524 C C . PHE A 1 63 ? -4.081 -26.808 -25.022 1.00 89.88 63 PHE A C 1
ATOM 526 O O . PHE A 1 63 ? -3.237 -27.411 -25.697 1.00 89.88 63 PHE A O 1
ATOM 533 N N . PRO A 1 64 ? -5.349 -27.261 -24.938 1.00 90.31 64 PRO A N 1
ATOM 534 C CA . PRO A 1 64 ? -5.827 -28.433 -25.670 1.00 90.31 64 PRO A CA 1
ATOM 535 C C . PRO A 1 64 ? -5.558 -28.386 -27.178 1.00 90.31 64 PRO A C 1
ATOM 537 O O . PRO A 1 64 ? -5.250 -29.413 -27.778 1.00 90.31 64 PRO A O 1
ATOM 540 N N . GLU A 1 65 ? -5.626 -27.199 -27.776 1.00 88.94 65 GLU A N 1
ATOM 541 C CA . GLU A 1 65 ? -5.405 -26.946 -29.199 1.00 88.94 65 GLU A CA 1
ATOM 542 C C . GLU A 1 65 ? -3.933 -27.038 -29.625 1.00 88.94 65 GLU A C 1
ATOM 544 O O . GLU A 1 65 ? -3.647 -27.187 -30.811 1.00 88.94 65 GLU A O 1
ATOM 549 N N . ARG A 1 66 ? -2.999 -26.971 -28.669 1.00 88.19 66 ARG A N 1
ATOM 550 C CA . ARG A 1 66 ? -1.547 -27.059 -28.905 1.00 88.19 66 ARG A CA 1
ATOM 551 C C . ARG A 1 66 ? -0.964 -28.416 -28.518 1.00 88.19 66 ARG A C 1
ATOM 553 O O . ARG A 1 66 ? 0.252 -28.604 -28.545 1.00 88.19 66 ARG A O 1
ATOM 560 N N . ARG A 1 67 ? -1.810 -29.374 -28.133 1.00 93.44 67 ARG A N 1
ATOM 561 C CA . ARG A 1 67 ? -1.368 -30.722 -27.769 1.00 93.44 67 ARG A CA 1
ATOM 562 C C . ARG A 1 67 ? -0.773 -31.420 -28.983 1.00 93.44 67 ARG A C 1
ATOM 564 O O . ARG A 1 67 ? -1.398 -31.520 -30.033 1.00 93.44 67 ARG A O 1
ATOM 571 N N . THR A 1 68 ? 0.421 -31.965 -28.803 1.00 95.62 68 THR A N 1
ATOM 572 C CA . THR A 1 68 ? 1.085 -32.806 -29.798 1.00 95.62 68 THR A CA 1
ATOM 573 C C . THR A 1 68 ? 1.452 -34.147 -29.180 1.00 95.62 68 THR A C 1
ATOM 575 O O . THR A 1 68 ? 1.660 -34.258 -27.969 1.00 95.62 68 THR A O 1
ATOM 578 N N . GLN A 1 69 ? 1.563 -35.172 -30.024 1.00 95.81 69 GLN A N 1
ATOM 579 C CA . GLN A 1 69 ? 2.037 -36.488 -29.601 1.00 95.81 69 GLN A CA 1
ATOM 580 C C . GLN A 1 69 ? 3.445 -36.398 -28.989 1.00 95.81 69 GLN A C 1
ATOM 582 O O . GLN A 1 69 ? 3.699 -36.970 -27.932 1.00 95.81 69 GLN A O 1
ATOM 587 N N . ARG A 1 70 ? 4.318 -35.577 -29.589 1.00 96.12 70 ARG A N 1
ATOM 588 C CA . ARG A 1 70 ? 5.667 -35.310 -29.079 1.00 96.12 70 ARG A CA 1
ATOM 589 C C . ARG A 1 70 ? 5.655 -34.726 -27.663 1.00 96.12 70 ARG A C 1
ATOM 591 O O . ARG A 1 70 ? 6.431 -35.172 -26.827 1.00 96.12 70 ARG A O 1
ATOM 598 N N . LEU A 1 71 ? 4.785 -33.754 -27.375 1.00 97.62 71 LEU A N 1
ATOM 599 C CA . LEU A 1 71 ? 4.654 -33.187 -26.027 1.00 97.62 71 LEU A CA 1
ATOM 600 C C . LEU A 1 71 ? 4.273 -34.263 -25.002 1.00 97.62 71 LEU A C 1
ATOM 602 O O . LEU A 1 71 ? 4.884 -34.347 -23.940 1.00 97.62 71 LEU A O 1
ATOM 606 N N . LEU A 1 72 ? 3.297 -35.112 -25.333 1.00 97.56 72 LEU A N 1
ATOM 607 C CA . LEU A 1 72 ? 2.867 -36.193 -24.447 1.00 97.56 72 LEU A CA 1
ATOM 608 C C . LEU A 1 72 ? 3.978 -37.230 -24.208 1.00 97.56 72 LEU A C 1
ATOM 610 O O . LEU A 1 72 ? 4.135 -37.708 -23.088 1.00 97.56 72 LEU A O 1
ATOM 614 N N . GLU A 1 73 ? 4.753 -37.573 -25.237 1.00 97.81 73 GLU A N 1
ATOM 615 C CA . GLU A 1 73 ? 5.904 -38.479 -25.122 1.00 97.81 73 GLU A CA 1
ATOM 616 C C . GLU A 1 73 ? 6.993 -37.919 -24.210 1.00 97.81 73 GLU A C 1
ATOM 618 O O . GLU A 1 73 ? 7.511 -38.646 -23.365 1.00 97.81 73 GLU A O 1
ATOM 623 N N . VAL A 1 74 ? 7.301 -36.625 -24.334 1.00 98.50 74 VAL A N 1
ATOM 624 C CA . VAL A 1 74 ? 8.269 -35.959 -23.455 1.00 98.50 74 VAL A CA 1
ATOM 625 C C . VAL A 1 74 ? 7.773 -35.967 -22.009 1.00 98.50 74 VAL A C 1
ATOM 627 O O . VAL A 1 74 ? 8.520 -36.381 -21.131 1.00 98.50 74 VAL A O 1
ATOM 630 N N . ILE A 1 75 ? 6.505 -35.615 -21.756 1.00 98.56 75 ILE A N 1
ATOM 631 C CA . ILE A 1 75 ? 5.908 -35.667 -20.407 1.00 98.56 75 ILE A CA 1
ATOM 632 C C . ILE A 1 75 ? 6.036 -37.072 -19.803 1.00 98.56 75 ILE A C 1
ATOM 634 O O . ILE A 1 75 ? 6.489 -37.222 -18.667 1.00 98.56 75 ILE A O 1
ATOM 638 N N . LYS A 1 76 ? 5.682 -38.110 -20.572 1.00 98.19 76 LYS A N 1
ATOM 639 C CA . LYS A 1 76 ? 5.789 -39.511 -20.137 1.00 98.19 76 LYS A CA 1
ATOM 640 C C . LYS A 1 76 ? 7.233 -39.914 -19.849 1.00 98.19 76 LYS A C 1
ATOM 642 O O . LYS A 1 76 ? 7.470 -40.571 -18.842 1.00 98.19 76 LYS A O 1
ATOM 647 N N . SER A 1 77 ? 8.175 -39.501 -20.695 1.00 98.31 77 SER A N 1
ATOM 648 C CA . SER A 1 77 ? 9.607 -39.761 -20.519 1.00 98.31 77 SER A CA 1
ATOM 649 C C . SER A 1 77 ? 10.158 -39.101 -19.251 1.00 98.31 77 SER A C 1
ATOM 651 O O . SER A 1 77 ? 10.818 -39.759 -18.452 1.00 98.31 77 SER A O 1
ATOM 653 N N . THR A 1 78 ? 9.828 -37.830 -18.997 1.00 98.50 78 THR A N 1
ATOM 654 C CA . THR A 1 78 ? 10.246 -37.126 -17.773 1.00 98.50 78 THR A CA 1
ATOM 655 C C . THR A 1 78 ? 9.653 -37.761 -16.520 1.00 98.50 78 THR A C 1
ATOM 657 O O . THR A 1 78 ? 10.357 -37.964 -15.532 1.00 98.50 78 THR A O 1
ATOM 660 N N . ARG A 1 79 ? 8.370 -38.133 -16.561 1.00 98.56 79 ARG A N 1
ATOM 661 C CA . ARG A 1 79 ? 7.703 -38.842 -15.464 1.00 98.56 79 ARG A CA 1
ATOM 662 C C . ARG A 1 79 ? 8.318 -40.222 -15.208 1.00 98.56 79 ARG A C 1
ATOM 664 O O . ARG A 1 79 ? 8.519 -40.571 -14.049 1.00 98.56 79 ARG A O 1
ATOM 671 N N . ALA A 1 80 ? 8.620 -40.988 -16.256 1.00 98.38 80 ALA A N 1
ATOM 672 C CA . ALA A 1 80 ? 9.299 -42.278 -16.131 1.00 98.38 80 ALA A CA 1
ATOM 673 C C . ALA A 1 80 ? 10.680 -42.107 -15.487 1.00 98.38 80 ALA A C 1
ATOM 675 O O . ALA A 1 80 ? 10.965 -42.761 -14.492 1.00 98.38 80 ALA A O 1
ATOM 676 N N . PHE A 1 81 ? 11.477 -41.134 -15.944 1.00 98.31 81 PHE A N 1
ATOM 677 C CA . PHE A 1 81 ? 12.797 -40.874 -15.367 1.00 98.31 81 PHE A CA 1
ATOM 678 C C . PHE A 1 81 ? 12.737 -40.595 -13.856 1.00 98.31 81 PHE A C 1
ATOM 680 O O . PHE A 1 81 ? 13.491 -41.178 -13.077 1.00 98.31 81 PHE A O 1
ATOM 687 N N . LEU A 1 82 ? 11.785 -39.765 -13.415 1.00 98.12 82 LEU A N 1
ATOM 688 C CA . LEU A 1 82 ? 11.577 -39.495 -11.989 1.00 98.12 82 LEU A CA 1
ATOM 689 C C . LEU A 1 82 ? 11.236 -40.764 -11.190 1.00 98.12 82 LEU A C 1
ATOM 691 O O . LEU A 1 82 ? 11.772 -40.963 -10.103 1.00 98.12 82 LEU A O 1
ATOM 695 N N . LEU A 1 83 ? 10.343 -41.617 -11.697 1.00 98.00 83 LEU A N 1
ATOM 696 C CA . LEU A 1 83 ? 9.833 -42.776 -10.952 1.00 98.00 83 LEU A CA 1
ATOM 697 C C . LEU A 1 83 ? 10.729 -44.015 -11.011 1.00 98.00 83 LEU A C 1
ATOM 699 O O . LEU A 1 83 ? 10.708 -44.800 -10.058 1.00 98.00 83 LEU A O 1
ATOM 703 N N . ASP A 1 84 ? 11.467 -44.183 -12.103 1.00 96.00 84 ASP A N 1
ATOM 704 C CA . ASP A 1 84 ? 12.279 -45.369 -12.371 1.00 96.00 84 ASP A CA 1
ATOM 705 C C . ASP A 1 84 ? 13.728 -45.166 -11.921 1.00 96.00 84 ASP A C 1
ATOM 707 O O . ASP A 1 84 ? 14.355 -46.107 -11.439 1.00 96.00 84 ASP A O 1
ATOM 711 N N . HIS A 1 85 ? 14.245 -43.936 -12.034 1.00 94.75 85 HIS A N 1
ATOM 712 C CA . HIS A 1 85 ? 15.637 -43.631 -11.709 1.00 94.75 85 HIS A CA 1
ATOM 713 C C . HIS A 1 85 ? 15.793 -42.794 -10.447 1.00 94.75 85 HIS A C 1
ATOM 715 O O . HIS A 1 85 ? 16.722 -43.039 -9.693 1.00 94.75 85 HIS A O 1
ATOM 721 N N . MET A 1 86 ? 14.919 -41.824 -10.168 1.00 94.81 86 MET A N 1
ATOM 722 C CA . MET A 1 86 ? 15.137 -40.920 -9.024 1.00 94.81 86 MET A CA 1
ATOM 723 C C . MET A 1 86 ? 14.422 -41.356 -7.743 1.00 94.81 86 MET A C 1
ATOM 725 O O . MET A 1 86 ? 14.824 -40.943 -6.659 1.00 94.81 86 MET A O 1
ATOM 729 N N . ARG A 1 87 ? 13.377 -42.181 -7.837 1.00 95.06 87 ARG A N 1
ATOM 730 C CA . ARG A 1 87 ? 12.642 -42.699 -6.678 1.00 95.06 87 ARG A CA 1
ATOM 731 C C . ARG A 1 87 ? 13.417 -43.833 -6.014 1.00 95.06 87 ARG A C 1
ATOM 733 O O . ARG A 1 87 ? 13.708 -44.840 -6.653 1.00 95.06 87 ARG A O 1
ATOM 740 N N . ASP A 1 88 ? 13.651 -43.722 -4.715 1.00 92.81 88 ASP A N 1
ATOM 741 C CA . ASP A 1 88 ? 14.129 -44.836 -3.910 1.00 92.81 88 ASP A CA 1
ATOM 742 C C . ASP A 1 88 ? 12.948 -45.765 -3.563 1.00 92.81 88 ASP A C 1
ATOM 744 O O . ASP A 1 88 ? 11.999 -45.338 -2.897 1.00 92.81 88 ASP A O 1
ATOM 748 N N . PRO A 1 89 ? 12.962 -47.038 -3.992 1.00 89.38 89 PRO A N 1
ATOM 749 C CA . PRO A 1 89 ? 11.897 -47.982 -3.668 1.00 89.38 89 PRO A CA 1
ATOM 750 C C . PRO A 1 89 ? 11.831 -48.363 -2.179 1.00 89.38 89 PRO A C 1
ATOM 752 O O . PRO A 1 89 ? 10.803 -48.891 -1.757 1.00 89.38 89 PRO A O 1
ATOM 755 N N . ALA A 1 90 ? 12.883 -48.125 -1.386 1.00 89.94 90 ALA A N 1
ATOM 756 C CA . ALA A 1 90 ? 12.940 -48.507 0.025 1.00 89.94 90 ALA A CA 1
ATOM 757 C C . ALA A 1 90 ? 12.002 -47.671 0.908 1.00 89.94 90 ALA A C 1
ATOM 759 O O . ALA A 1 90 ? 11.372 -48.207 1.817 1.00 89.94 90 ALA A O 1
ATOM 760 N N . ASP A 1 91 ? 11.897 -46.371 0.633 1.00 90.00 91 ASP A N 1
ATOM 761 C CA . ASP A 1 91 ? 11.066 -45.437 1.403 1.00 90.00 91 ASP A CA 1
ATOM 762 C C . ASP A 1 91 ? 10.119 -44.594 0.533 1.00 90.00 91 ASP A C 1
ATOM 764 O O . ASP A 1 91 ? 9.260 -43.883 1.048 1.00 90.00 91 ASP A O 1
ATOM 768 N N . GLY A 1 92 ? 10.215 -44.700 -0.794 1.00 92.56 92 GLY A N 1
ATOM 769 C CA . GLY A 1 92 ? 9.369 -43.976 -1.737 1.00 92.56 92 GLY A CA 1
ATOM 770 C C . GLY A 1 92 ? 9.720 -42.496 -1.898 1.00 92.56 92 GLY A C 1
ATOM 771 O O . GLY A 1 92 ? 9.026 -41.818 -2.658 1.00 92.56 92 GLY A O 1
ATOM 772 N N . ARG A 1 93 ? 10.764 -42.000 -1.218 1.00 93.25 93 ARG A N 1
ATOM 773 C CA . ARG A 1 93 ? 11.334 -40.657 -1.413 1.00 93.25 93 ARG A CA 1
ATOM 774 C C . ARG A 1 93 ? 12.237 -40.646 -2.647 1.00 93.25 93 ARG A C 1
ATOM 776 O O . ARG A 1 93 ? 12.479 -41.678 -3.264 1.00 93.25 93 ARG A O 1
ATOM 783 N N . PHE A 1 94 ? 12.741 -39.479 -3.020 1.00 94.25 94 PHE A N 1
ATOM 784 C CA . PHE A 1 94 ? 13.526 -39.282 -4.232 1.00 94.25 94 PHE A CA 1
ATOM 785 C C . PHE A 1 94 ? 14.936 -38.788 -3.910 1.00 94.25 94 PHE A C 1
ATOM 787 O O . PHE A 1 94 ? 15.111 -37.919 -3.051 1.00 94.25 94 PHE A O 1
ATOM 794 N N . TYR A 1 95 ? 15.919 -39.328 -4.625 1.00 92.12 95 TYR A N 1
ATOM 795 C CA . TYR A 1 95 ? 17.295 -38.845 -4.627 1.00 92.12 95 TYR A CA 1
ATOM 796 C C . TYR A 1 95 ? 17.379 -37.490 -5.327 1.00 92.12 95 TYR A C 1
ATOM 798 O O . TYR A 1 95 ? 16.737 -37.272 -6.354 1.00 92.12 95 TYR A O 1
ATOM 806 N N . HIS A 1 96 ? 18.182 -36.578 -4.784 1.00 89.31 96 HIS A N 1
ATOM 807 C CA . HIS A 1 96 ? 18.348 -35.228 -5.317 1.00 89.31 96 HIS A CA 1
ATOM 808 C C . HIS A 1 96 ? 18.987 -35.204 -6.713 1.00 89.31 96 HIS A C 1
ATOM 810 O O . HIS A 1 96 ? 18.652 -34.338 -7.520 1.00 89.31 96 HIS A O 1
ATOM 816 N N . MET A 1 97 ? 19.892 -36.134 -7.011 1.00 89.81 97 MET A N 1
ATOM 817 C CA . MET A 1 97 ? 20.660 -36.159 -8.253 1.00 89.81 97 MET A CA 1
ATOM 818 C C . MET A 1 97 ? 20.749 -37.585 -8.791 1.00 89.81 97 MET A C 1
ATOM 820 O O . MET A 1 97 ? 20.812 -38.535 -8.018 1.00 89.81 97 MET A O 1
ATOM 824 N N . ALA A 1 98 ? 20.793 -37.723 -10.111 1.00 92.44 98 ALA A N 1
ATOM 825 C CA . ALA A 1 98 ? 21.162 -38.956 -10.793 1.00 92.44 98 ALA A CA 1
ATOM 826 C C . ALA A 1 98 ? 22.172 -38.640 -11.903 1.00 92.44 98 ALA A C 1
ATOM 828 O O . ALA A 1 98 ? 22.162 -37.538 -12.461 1.00 92.44 98 ALA A O 1
ATOM 829 N N . ALA A 1 99 ? 23.014 -39.607 -12.262 1.00 92.75 99 ALA A N 1
ATOM 830 C CA . ALA A 1 99 ? 23.800 -39.513 -13.486 1.00 92.75 99 ALA A CA 1
ATOM 831 C C . ALA A 1 99 ? 22.870 -39.419 -14.711 1.00 92.75 99 ALA A C 1
ATOM 833 O O . ALA A 1 99 ? 21.677 -39.738 -14.639 1.00 92.75 99 ALA A O 1
ATOM 834 N N . ARG A 1 100 ? 23.405 -39.005 -15.867 1.00 93.88 100 ARG A N 1
ATOM 835 C CA . ARG A 1 100 ? 22.618 -38.873 -17.108 1.00 93.88 100 ARG A CA 1
ATOM 836 C C . ARG A 1 100 ? 21.843 -40.153 -17.457 1.00 93.88 100 ARG A C 1
ATOM 838 O O . ARG A 1 100 ? 20.700 -40.052 -17.907 1.00 93.88 100 ARG A O 1
ATOM 845 N N . ASP A 1 101 ? 22.451 -41.317 -17.225 1.00 93.62 101 ASP A N 1
ATOM 846 C CA . ASP A 1 101 ? 21.885 -42.649 -17.479 1.00 93.62 101 ASP A CA 1
ATOM 847 C C . ASP A 1 101 ? 20.931 -43.160 -16.384 1.00 93.62 101 ASP A C 1
ATOM 849 O O . ASP A 1 101 ? 20.392 -44.261 -16.490 1.00 93.62 101 ASP A O 1
ATOM 853 N N . GLY A 1 102 ? 20.709 -42.362 -15.337 1.00 91.50 102 GLY A N 1
ATOM 854 C CA . GLY A 1 102 ? 19.855 -42.704 -14.205 1.00 91.50 102 GLY A CA 1
ATOM 855 C C . GLY A 1 102 ? 20.549 -43.512 -13.106 1.00 91.50 102 GLY A C 1
ATOM 856 O O . GLY A 1 102 ? 19.882 -43.916 -12.153 1.00 91.50 102 GLY A O 1
ATOM 857 N N . SER A 1 103 ? 21.858 -43.763 -13.208 1.00 89.62 103 SER A N 1
ATOM 858 C CA . SER A 1 103 ? 22.622 -44.436 -12.154 1.00 89.62 103 SER A CA 1
ATOM 859 C C . SER A 1 103 ? 22.946 -43.513 -10.968 1.00 89.62 103 SER A C 1
ATOM 861 O O . SER A 1 103 ? 23.019 -42.288 -11.093 1.00 89.62 103 SER A O 1
ATOM 863 N N . HIS A 1 104 ? 23.148 -44.120 -9.793 1.00 82.50 104 HIS A N 1
ATOM 864 C CA . HIS A 1 104 ? 23.521 -43.435 -8.550 1.00 82.50 104 HIS A CA 1
ATOM 865 C C . HIS A 1 104 ? 24.942 -43.815 -8.147 1.00 82.50 104 HIS A C 1
ATOM 867 O O . HIS A 1 104 ? 25.276 -44.994 -8.037 1.00 82.50 104 HIS A O 1
ATOM 873 N N . GLY A 1 105 ? 25.783 -42.812 -7.909 1.00 64.56 105 GLY A N 1
ATOM 874 C CA . GLY A 1 105 ? 27.186 -42.974 -7.535 1.00 64.56 105 GLY A CA 1
ATOM 875 C C . GLY A 1 105 ? 27.553 -42.089 -6.348 1.00 64.56 105 GLY A C 1
ATOM 876 O O . GLY A 1 105 ? 26.807 -41.186 -5.977 1.00 64.56 105 GLY A O 1
ATOM 877 N N . VAL A 1 106 ? 28.739 -42.306 -5.768 1.00 57.81 106 VAL A N 1
ATOM 878 C CA . VAL A 1 106 ? 29.221 -41.561 -4.582 1.00 57.81 106 VAL A CA 1
ATOM 879 C C . VAL A 1 106 ? 29.224 -40.037 -4.805 1.00 57.81 106 VAL A C 1
ATOM 881 O O . VAL A 1 106 ? 29.025 -39.284 -3.858 1.00 57.81 106 VAL A O 1
ATOM 884 N N . GLN A 1 107 ? 29.402 -39.580 -6.051 1.00 54.53 107 GLN A N 1
ATOM 885 C CA . GLN A 1 107 ? 29.395 -38.158 -6.427 1.00 54.53 107 GLN A CA 1
ATOM 886 C C . GLN A 1 107 ? 27.990 -37.539 -6.532 1.00 54.53 107 GLN A C 1
ATOM 888 O O . GLN A 1 107 ? 27.869 -36.323 -6.435 1.00 54.53 107 GLN A O 1
ATOM 893 N N . HIS A 1 108 ? 26.942 -38.349 -6.708 1.00 59.47 108 HIS A N 1
ATOM 894 C CA . HIS A 1 108 ? 25.553 -37.884 -6.843 1.00 59.47 108 HIS A CA 1
ATOM 895 C C . HIS A 1 108 ? 24.808 -37.881 -5.498 1.00 59.47 108 HIS A C 1
ATOM 897 O O . HIS A 1 108 ? 23.757 -37.260 -5.378 1.00 59.47 108 HIS A O 1
ATOM 903 N N . GLY A 1 109 ? 25.405 -38.497 -4.468 1.00 55.22 109 GLY A N 1
ATOM 904 C CA . GLY A 1 109 ? 24.876 -38.552 -3.108 1.00 55.22 109 GLY A CA 1
ATOM 905 C C . GLY A 1 109 ? 23.595 -39.385 -2.994 1.00 55.22 109 GLY A C 1
ATOM 906 O O . GLY A 1 109 ? 22.843 -39.554 -3.943 1.00 55.22 109 GLY A O 1
ATOM 907 N N . PHE A 1 110 ? 23.315 -39.898 -1.797 1.00 66.69 110 PHE A N 1
ATOM 908 C CA . PHE A 1 110 ? 22.008 -40.487 -1.468 1.00 66.69 110 PHE A CA 1
ATOM 909 C C . PHE A 1 110 ? 21.099 -39.454 -0.785 1.00 66.69 110 PHE A C 1
ATOM 911 O O . PHE A 1 110 ? 20.261 -39.807 0.040 1.00 66.69 110 PHE A O 1
ATOM 918 N N . ASP A 1 111 ? 21.317 -38.170 -1.081 1.00 77.88 111 ASP A N 1
ATOM 919 C CA . ASP A 1 111 ? 20.598 -37.064 -0.458 1.00 77.88 111 ASP A CA 1
ATOM 920 C C . ASP A 1 111 ? 19.132 -37.081 -0.900 1.00 77.88 111 ASP A C 1
ATOM 922 O O . ASP A 1 111 ? 18.830 -37.104 -2.096 1.00 77.88 111 ASP A O 1
ATOM 926 N N . LYS A 1 112 ? 18.227 -37.065 0.078 1.00 86.12 112 LYS A N 1
ATOM 927 C CA . LYS A 1 112 ? 16.779 -36.993 -0.117 1.00 86.12 112 LYS A CA 1
ATOM 928 C C . LYS A 1 112 ? 16.191 -35.804 0.635 1.00 86.12 112 LYS A C 1
ATOM 930 O O . LYS A 1 112 ? 15.172 -35.939 1.313 1.00 86.12 112 LYS A O 1
ATOM 935 N N . SER A 1 113 ? 16.840 -34.646 0.511 1.00 83.94 113 SER A N 1
ATOM 936 C CA . SER A 1 113 ? 16.401 -33.393 1.125 1.00 83.94 113 SER A CA 1
ATOM 937 C C . SER A 1 113 ? 14.907 -33.131 0.936 1.00 83.94 113 SER A C 1
ATOM 939 O O . SER A 1 113 ? 14.325 -33.392 -0.131 1.00 83.94 113 SER A O 1
ATOM 941 N N . LEU A 1 114 ? 14.294 -32.567 1.979 1.00 87.50 114 LEU A N 1
ATOM 942 C CA . LEU A 1 114 ? 12.891 -32.154 1.971 1.00 87.50 114 LEU A CA 1
ATOM 943 C C . LEU A 1 114 ? 12.622 -31.160 0.845 1.00 87.50 114 LEU A C 1
ATOM 945 O O . LEU A 1 114 ? 11.658 -31.307 0.096 1.00 87.50 114 LEU A O 1
ATOM 949 N N . TYR A 1 115 ? 13.524 -30.196 0.665 1.00 89.06 115 TYR A N 1
ATOM 950 C CA . TYR A 1 115 ? 13.460 -29.225 -0.419 1.00 89.06 115 TYR A CA 1
ATOM 951 C C . TYR A 1 115 ? 13.250 -29.895 -1.787 1.00 89.06 115 TYR A C 1
ATOM 953 O O . TYR A 1 115 ? 12.282 -29.616 -2.492 1.00 89.06 115 TYR A O 1
ATOM 961 N N . SER A 1 116 ? 14.120 -30.838 -2.154 1.00 90.12 116 SER A N 1
ATOM 962 C CA . SER A 1 116 ? 14.085 -31.448 -3.490 1.00 90.12 116 SER A CA 1
ATOM 963 C C . SER A 1 116 ? 12.890 -32.384 -3.659 1.00 90.12 116 SER A C 1
ATOM 965 O O . SER A 1 116 ? 12.264 -32.415 -4.720 1.00 90.12 116 SER A O 1
ATOM 967 N N . ASN A 1 117 ? 12.529 -33.109 -2.596 1.00 94.00 117 ASN A N 1
ATOM 968 C CA . ASN A 1 117 ? 11.344 -33.963 -2.580 1.00 94.00 117 ASN A CA 1
ATOM 969 C C . ASN A 1 117 ? 10.043 -33.157 -2.705 1.00 94.00 117 ASN A C 1
ATOM 971 O O . ASN A 1 117 ? 9.108 -33.636 -3.349 1.00 94.00 117 ASN A O 1
ATOM 975 N N . SER A 1 118 ? 9.997 -31.920 -2.193 1.00 95.75 118 SER A N 1
ATOM 976 C CA . SER A 1 118 ? 8.859 -31.012 -2.401 1.00 95.75 118 SER A CA 1
ATOM 977 C C . SER A 1 118 ? 8.588 -30.808 -3.894 1.00 95.75 118 SER A C 1
ATOM 979 O O . SER A 1 118 ? 7.448 -30.933 -4.337 1.00 95.75 118 SER A O 1
ATOM 981 N N . PHE A 1 119 ? 9.629 -30.605 -4.709 1.00 96.94 119 PHE A N 1
ATOM 982 C CA . PHE A 1 119 ? 9.461 -30.471 -6.160 1.00 96.94 119 PHE A CA 1
ATOM 983 C C . PHE A 1 119 ? 8.981 -31.761 -6.825 1.00 96.94 119 PHE A C 1
ATOM 985 O O . PHE A 1 119 ? 8.121 -31.694 -7.704 1.00 96.94 119 PHE A O 1
ATOM 992 N N . ALA A 1 120 ? 9.473 -32.928 -6.401 1.00 97.75 120 ALA A N 1
ATOM 993 C CA . ALA A 1 120 ? 8.999 -34.212 -6.921 1.00 97.75 120 ALA A CA 1
ATOM 994 C C . ALA A 1 120 ? 7.499 -34.404 -6.657 1.00 97.75 120 ALA A C 1
ATOM 996 O O . ALA A 1 120 ? 6.740 -34.722 -7.577 1.00 97.75 120 ALA A O 1
ATOM 997 N N . ILE A 1 121 ? 7.061 -34.140 -5.421 1.00 98.50 121 ILE A N 1
ATOM 998 C CA . ILE A 1 121 ? 5.648 -34.171 -5.023 1.00 98.50 121 ILE A CA 1
ATOM 999 C C . ILE A 1 121 ? 4.847 -33.181 -5.871 1.00 98.50 121 ILE A C 1
ATOM 1001 O O . ILE A 1 121 ? 3.831 -33.558 -6.453 1.00 98.50 121 ILE A O 1
ATOM 1005 N N . TYR A 1 122 ? 5.328 -31.947 -6.000 1.00 98.06 122 TYR A N 1
ATOM 1006 C CA . TYR A 1 122 ? 4.680 -30.888 -6.765 1.00 98.06 122 TYR A CA 1
ATOM 1007 C C . TYR A 1 122 ? 4.467 -31.252 -8.244 1.00 98.06 122 TYR A C 1
ATOM 1009 O O . TYR A 1 122 ? 3.348 -31.154 -8.769 1.00 98.06 122 TYR A O 1
ATOM 1017 N N . GLY A 1 123 ? 5.525 -31.714 -8.916 1.00 98.31 123 GLY A N 1
ATOM 1018 C CA . GLY A 1 123 ? 5.493 -32.105 -10.323 1.00 98.31 123 GLY A CA 1
ATOM 1019 C C . GLY A 1 123 ? 4.605 -33.324 -10.570 1.00 98.31 123 GLY A C 1
ATOM 1020 O O . GLY A 1 123 ? 3.765 -33.297 -11.471 1.00 98.31 123 GLY A O 1
ATOM 1021 N N . LEU A 1 124 ? 4.730 -34.369 -9.744 1.00 98.81 124 LEU A N 1
ATOM 1022 C CA . LEU A 1 124 ? 3.950 -35.604 -9.872 1.00 98.81 124 LEU A CA 1
ATOM 1023 C C . LEU A 1 124 ? 2.470 -35.408 -9.521 1.00 98.81 124 LEU A C 1
ATOM 1025 O O . LEU A 1 124 ? 1.612 -35.928 -10.235 1.00 98.81 124 LEU A O 1
ATOM 1029 N N . ALA A 1 125 ? 2.150 -34.647 -8.471 1.00 98.50 125 ALA A N 1
ATOM 1030 C CA . ALA A 1 125 ? 0.767 -34.336 -8.113 1.00 98.50 125 ALA A CA 1
ATOM 1031 C C . ALA A 1 125 ? 0.075 -33.530 -9.220 1.00 98.50 125 ALA A C 1
ATOM 1033 O O . ALA A 1 125 ? -1.046 -33.854 -9.618 1.00 98.50 125 ALA A O 1
ATOM 1034 N N . THR A 1 126 ? 0.765 -32.529 -9.777 1.00 98.00 126 THR A N 1
ATOM 1035 C CA . THR A 1 126 ? 0.240 -31.723 -10.889 1.00 98.00 126 THR A CA 1
ATOM 1036 C C . THR A 1 126 ? 0.058 -32.559 -12.156 1.00 98.00 126 THR A C 1
ATOM 1038 O O . THR A 1 126 ? -1.015 -32.528 -12.760 1.00 98.00 126 THR A O 1
ATOM 1041 N N . HIS A 1 127 ? 1.067 -33.351 -12.537 1.00 98.62 127 HIS A N 1
ATOM 1042 C CA . HIS A 1 127 ? 0.983 -34.286 -13.663 1.00 98.62 127 HIS A CA 1
ATOM 1043 C C . HIS A 1 127 ? -0.197 -35.251 -13.505 1.00 98.62 127 HIS A C 1
ATOM 1045 O O . HIS A 1 127 ? -1.044 -35.350 -14.393 1.00 98.62 127 HIS A O 1
ATOM 1051 N N . GLY A 1 128 ? -0.289 -35.914 -12.351 1.00 98.31 128 GLY A N 1
ATOM 1052 C CA . GLY A 1 128 ? -1.337 -36.881 -12.051 1.00 98.31 128 GLY A CA 1
ATOM 1053 C C . GLY A 1 128 ? -2.737 -36.273 -12.099 1.00 98.31 128 GLY A C 1
ATOM 1054 O O . GLY A 1 128 ? -3.634 -36.858 -12.700 1.00 98.31 128 GLY A O 1
ATOM 1055 N N . ARG A 1 129 ? -2.916 -35.062 -11.557 1.00 96.25 129 ARG A N 1
ATOM 1056 C CA . ARG A 1 129 ? -4.195 -34.340 -11.594 1.00 96.25 129 ARG A CA 1
ATOM 1057 C C . ARG A 1 129 ? -4.620 -33.945 -13.010 1.00 96.25 129 ARG A C 1
ATOM 1059 O O . ARG A 1 129 ? -5.802 -34.027 -13.326 1.00 96.25 129 ARG A O 1
ATOM 1066 N N . ILE A 1 130 ? -3.686 -33.497 -13.855 1.00 96.69 130 ILE A N 1
ATOM 1067 C CA . ILE A 1 130 ? -4.002 -33.005 -15.208 1.00 96.69 130 ILE A CA 1
ATOM 1068 C C . ILE A 1 130 ? -4.179 -34.155 -16.208 1.00 96.69 130 ILE A C 1
ATOM 1070 O O . ILE A 1 130 ? -5.084 -34.104 -17.040 1.00 96.69 130 ILE A O 1
ATOM 1074 N N . LEU A 1 131 ? -3.315 -35.173 -16.156 1.00 96.50 131 LEU A N 1
ATOM 1075 C CA . LEU A 1 131 ? -3.306 -36.281 -17.118 1.00 96.50 131 LEU A CA 1
ATOM 1076 C C . LEU A 1 131 ? -4.048 -37.531 -16.617 1.00 96.50 131 LEU A C 1
ATOM 1078 O O . LEU A 1 131 ? -4.215 -38.478 -17.383 1.00 96.50 131 LEU A O 1
ATOM 1082 N N . GLY A 1 132 ? -4.507 -37.546 -15.362 1.00 96.06 132 GLY A N 1
ATOM 1083 C CA . GLY A 1 132 ? -5.189 -38.696 -14.764 1.00 96.06 132 GLY A CA 1
ATOM 1084 C C . GLY A 1 132 ? -4.255 -39.863 -14.422 1.00 96.06 132 GLY A C 1
ATOM 1085 O O . GLY A 1 132 ? -4.698 -41.010 -14.388 1.00 96.06 132 GLY A O 1
ATOM 1086 N N . ASP A 1 133 ? -2.964 -39.602 -14.193 1.00 97.94 133 ASP A N 1
ATOM 1087 C CA . ASP A 1 133 ? -1.977 -40.641 -13.883 1.00 97.94 133 ASP A CA 1
ATOM 1088 C C . ASP A 1 133 ? -1.976 -41.001 -12.388 1.00 97.94 133 ASP A C 1
ATOM 1090 O O . ASP A 1 133 ? -1.353 -40.337 -11.554 1.00 97.94 133 ASP A O 1
ATOM 1094 N N . ALA A 1 134 ? -2.689 -42.078 -12.047 1.00 97.44 134 ALA A N 1
ATOM 1095 C CA . ALA A 1 134 ? -2.872 -42.518 -10.664 1.00 97.44 134 ALA A CA 1
ATOM 1096 C C . ALA A 1 134 ? -1.558 -42.921 -9.971 1.00 97.44 134 ALA A C 1
ATOM 1098 O O . ALA A 1 134 ? -1.415 -42.719 -8.764 1.00 97.44 134 ALA A O 1
ATOM 1099 N N . GLU A 1 135 ? -0.585 -43.470 -10.704 1.00 97.75 135 GLU A N 1
ATOM 1100 C CA . GLU A 1 135 ? 0.704 -43.840 -10.114 1.00 97.75 135 GLU A CA 1
ATOM 1101 C C . GLU A 1 135 ? 1.534 -42.603 -9.733 1.00 97.75 135 GLU A C 1
ATOM 1103 O O . GLU A 1 135 ? 2.143 -42.623 -8.665 1.00 97.75 135 GLU A O 1
ATOM 1108 N N . SER A 1 136 ? 1.525 -41.517 -10.518 1.00 98.50 136 SER A N 1
ATOM 1109 C CA . SER A 1 136 ? 2.167 -40.255 -10.131 1.00 98.50 136 SER A CA 1
ATOM 1110 C C . SER A 1 136 ? 1.567 -39.697 -8.844 1.00 98.50 136 SER A C 1
ATOM 1112 O O . SER A 1 136 ? 2.318 -39.361 -7.929 1.00 98.50 136 SER A O 1
ATOM 1114 N N . VAL A 1 137 ? 0.233 -39.665 -8.726 1.00 98.56 137 VAL A N 1
ATOM 1115 C CA . VAL A 1 137 ? -0.438 -39.221 -7.489 1.00 98.56 137 VAL A CA 1
ATOM 1116 C C . VAL A 1 137 ? -0.056 -40.121 -6.312 1.00 98.56 137 VAL A C 1
ATOM 1118 O O . VAL A 1 137 ? 0.283 -39.631 -5.236 1.00 98.56 137 VAL A O 1
ATOM 1121 N N . ALA A 1 138 ? -0.050 -41.440 -6.513 1.00 98.12 138 ALA A N 1
ATOM 1122 C CA . ALA A 1 138 ? 0.305 -42.392 -5.467 1.00 98.12 138 ALA A CA 1
ATOM 1123 C C . ALA A 1 138 ? 1.784 -42.290 -5.054 1.00 98.12 138 ALA A C 1
ATOM 1125 O O . ALA A 1 138 ? 2.098 -42.445 -3.877 1.00 98.12 138 ALA A O 1
ATOM 1126 N N . ALA A 1 139 ? 2.694 -42.024 -5.994 1.00 98.31 139 ALA A N 1
ATOM 1127 C CA . ALA A 1 139 ? 4.108 -41.803 -5.710 1.00 98.31 139 ALA A CA 1
ATOM 1128 C C . ALA A 1 139 ? 4.328 -40.503 -4.924 1.00 98.31 139 ALA A C 1
ATOM 1130 O O . ALA A 1 139 ? 5.025 -40.530 -3.914 1.00 98.31 139 ALA A O 1
ATOM 1131 N N . ALA A 1 140 ? 3.673 -39.408 -5.325 1.00 98.62 140 ALA A N 1
ATOM 1132 C CA . ALA A 1 140 ? 3.707 -38.139 -4.600 1.00 98.62 140 ALA A CA 1
ATOM 1133 C C . ALA A 1 140 ? 3.176 -38.293 -3.165 1.00 98.62 140 ALA A C 1
ATOM 1135 O O . ALA A 1 140 ? 3.819 -37.860 -2.213 1.00 98.62 140 ALA A O 1
ATOM 1136 N N . LEU A 1 141 ? 2.044 -38.986 -2.990 1.00 98.44 141 LEU A N 1
ATOM 1137 C CA . LEU A 1 141 ? 1.467 -39.235 -1.669 1.00 98.44 141 LEU A CA 1
ATOM 1138 C C . LEU A 1 141 ? 2.349 -40.146 -0.801 1.00 98.44 141 LEU A C 1
ATOM 1140 O O . LEU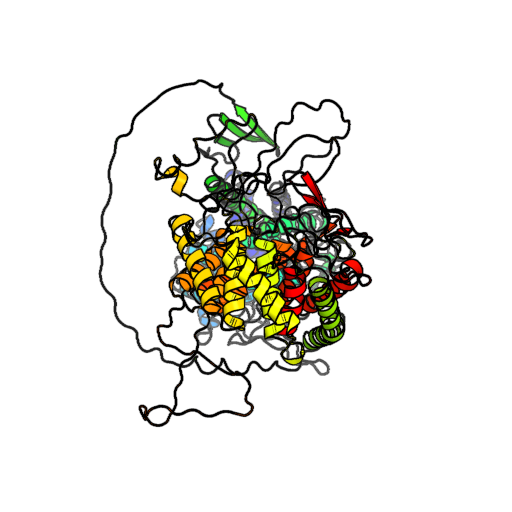 A 1 141 ? 2.415 -39.947 0.408 1.00 98.44 141 LEU A O 1
ATOM 1144 N N . ARG A 1 142 ? 3.027 -41.143 -1.388 1.00 97.62 142 ARG A N 1
ATOM 1145 C CA . ARG A 1 142 ? 3.976 -42.002 -0.657 1.00 97.62 142 ARG A CA 1
ATOM 1146 C C . ARG A 1 142 ? 5.192 -41.220 -0.174 1.00 97.62 142 ARG A C 1
ATOM 1148 O O . ARG A 1 142 ? 5.514 -41.320 1.006 1.00 97.62 142 ARG A O 1
ATOM 1155 N N . ALA A 1 143 ? 5.804 -40.412 -1.040 1.00 96.88 143 ALA A N 1
ATOM 1156 C CA . ALA A 1 143 ? 6.902 -39.531 -0.649 1.00 96.88 143 ALA A CA 1
ATOM 1157 C C . ALA A 1 143 ? 6.465 -38.564 0.464 1.00 96.88 143 ALA A C 1
ATOM 1159 O O . ALA A 1 143 ? 7.156 -38.442 1.475 1.00 96.88 143 ALA A O 1
ATOM 1160 N N . PHE A 1 144 ? 5.266 -37.978 0.334 1.00 97.62 144 PHE A N 1
ATOM 1161 C CA . PHE A 1 144 ? 4.667 -37.129 1.364 1.00 97.62 144 PHE A CA 1
ATOM 1162 C C . PHE A 1 144 ? 4.366 -37.856 2.687 1.00 97.62 144 PHE A C 1
ATOM 1164 O O . PHE A 1 144 ? 4.351 -37.237 3.739 1.00 97.62 144 PHE A O 1
ATOM 1171 N N . LYS A 1 145 ? 4.068 -39.153 2.695 1.00 97.25 145 LYS A N 1
ATOM 1172 C CA . LYS A 1 145 ? 3.850 -39.865 3.967 1.00 97.25 145 LYS A CA 1
ATOM 1173 C C . LYS A 1 145 ? 5.182 -40.205 4.624 1.00 97.25 145 LYS A C 1
ATOM 1175 O O . LYS A 1 145 ? 5.374 -39.913 5.796 1.00 97.25 145 LYS A O 1
ATOM 1180 N N . SER A 1 146 ? 6.135 -40.696 3.833 1.00 93.75 146 SER A N 1
ATOM 1181 C CA . SER A 1 146 ? 7.473 -41.036 4.320 1.00 93.75 146 SER A CA 1
ATOM 1182 C C . SER A 1 146 ? 8.206 -39.843 4.940 1.00 93.75 146 SER A C 1
ATOM 1184 O O . SER A 1 146 ? 8.791 -39.988 6.010 1.00 93.75 146 SER A O 1
ATOM 1186 N N . TRP A 1 147 ? 8.173 -38.664 4.312 1.00 89.62 147 TRP A N 1
ATOM 1187 C CA . TRP A 1 147 ? 8.861 -37.492 4.866 1.00 89.62 147 TRP A CA 1
ATOM 1188 C C . TRP A 1 147 ? 8.125 -36.863 6.078 1.00 89.62 147 TRP A C 1
ATOM 1190 O O . TRP A 1 147 ? 8.763 -36.177 6.870 1.00 89.62 147 TRP A O 1
ATOM 1200 N N . ASP A 1 148 ? 6.815 -37.105 6.262 1.00 94.88 148 ASP A N 1
ATOM 1201 C CA . ASP A 1 148 ? 5.999 -36.508 7.329 1.00 94.88 148 ASP A CA 1
ATOM 1202 C C . ASP A 1 148 ? 6.266 -37.274 8.608 1.00 94.88 148 ASP A C 1
ATOM 1204 O O . ASP A 1 148 ? 6.579 -36.671 9.627 1.00 94.88 148 ASP A O 1
ATOM 1208 N N . ASP A 1 149 ? 6.291 -38.603 8.500 1.00 92.38 149 ASP A N 1
ATOM 1209 C CA . ASP A 1 149 ? 6.710 -39.498 9.573 1.00 92.38 149 ASP A CA 1
ATOM 1210 C C . ASP A 1 149 ? 8.150 -39.214 10.039 1.00 92.38 149 ASP A C 1
ATOM 1212 O O . ASP A 1 149 ? 8.467 -39.390 11.215 1.00 92.38 149 ASP A O 1
ATOM 1216 N N . LEU A 1 150 ? 9.026 -38.774 9.129 1.00 87.69 150 LEU A N 1
ATOM 1217 C CA . LEU A 1 150 ? 10.436 -38.521 9.423 1.00 87.69 150 LEU A CA 1
ATOM 1218 C C . LEU A 1 150 ? 10.707 -37.133 10.017 1.00 87.69 150 LEU A C 1
ATOM 1220 O O . LEU A 1 150 ? 11.537 -37.002 10.917 1.00 87.69 150 LEU A O 1
ATOM 1224 N N . ALA A 1 151 ? 10.107 -36.089 9.446 1.00 90.56 151 ALA A N 1
ATOM 1225 C CA . ALA A 1 151 ? 10.573 -34.716 9.631 1.00 90.56 151 ALA A CA 1
ATOM 1226 C C . ALA A 1 151 ? 9.520 -33.762 10.199 1.00 90.56 151 ALA A C 1
ATOM 1228 O O . ALA A 1 151 ? 9.854 -32.608 10.481 1.00 90.56 151 ALA A O 1
ATOM 1229 N N . HIS A 1 152 ? 8.262 -34.193 10.353 1.00 94.88 152 HIS A N 1
ATOM 1230 C CA . HIS A 1 152 ? 7.229 -33.342 10.940 1.00 94.88 152 HIS A CA 1
ATOM 1231 C C . HIS A 1 152 ? 7.575 -32.993 12.390 1.00 94.88 152 HIS A C 1
ATOM 1233 O O . HIS A 1 152 ? 7.841 -33.858 13.224 1.00 94.88 152 HIS A O 1
ATOM 1239 N N . ASP A 1 153 ? 7.554 -31.701 12.698 1.00 94.62 153 ASP A N 1
ATOM 1240 C CA . ASP A 1 153 ? 7.773 -31.193 14.043 1.00 94.62 153 ASP A CA 1
ATOM 1241 C C . ASP A 1 153 ? 6.448 -31.173 14.803 1.00 94.62 153 ASP A C 1
ATOM 1243 O O . ASP A 1 153 ? 5.666 -30.227 14.703 1.00 94.62 153 ASP A O 1
ATOM 1247 N N . ALA A 1 154 ? 6.185 -32.227 15.571 1.00 91.75 154 ALA A N 1
ATOM 1248 C CA . ALA A 1 154 ? 4.954 -32.330 16.349 1.00 91.75 154 ALA A CA 1
ATOM 1249 C C . ALA A 1 154 ? 4.832 -31.262 17.456 1.00 91.75 154 ALA A C 1
ATOM 1251 O O . ALA A 1 154 ? 3.721 -31.012 17.924 1.00 91.75 154 ALA A O 1
ATOM 1252 N N . GLU A 1 155 ? 5.941 -30.647 17.883 1.00 93.00 155 GLU A N 1
ATOM 1253 C CA . GLU A 1 155 ? 5.956 -29.649 18.956 1.00 93.00 155 GLU A CA 1
ATOM 1254 C C . GLU A 1 155 ? 5.668 -28.243 18.420 1.00 93.00 155 GLU A C 1
ATOM 1256 O O . GLU A 1 155 ? 4.772 -27.559 18.919 1.00 93.00 155 GLU A O 1
ATOM 1261 N N . ASN A 1 156 ? 6.392 -27.810 17.383 1.00 92.81 156 ASN A N 1
ATOM 1262 C CA . ASN A 1 156 ? 6.301 -26.439 16.866 1.00 92.81 156 ASN A CA 1
ATOM 1263 C C . ASN A 1 156 ? 5.519 -26.327 15.546 1.00 92.81 156 ASN A C 1
ATOM 1265 O O . ASN A 1 156 ? 5.141 -25.217 15.146 1.00 92.81 156 ASN A O 1
ATOM 1269 N N . GLY A 1 157 ? 5.239 -27.449 14.881 1.00 93.88 157 GLY A N 1
ATOM 1270 C CA . GLY A 1 157 ? 4.661 -27.522 13.540 1.00 93.88 157 GLY A CA 1
ATOM 1271 C C . GLY A 1 157 ? 5.686 -27.296 12.423 1.00 93.88 157 GLY A C 1
ATOM 1272 O O . GLY A 1 157 ? 6.811 -26.831 12.645 1.00 93.88 157 GLY A O 1
ATOM 1273 N N . GLY A 1 158 ? 5.284 -27.577 11.186 1.00 94.19 158 GLY A N 1
ATOM 1274 C CA . GLY A 1 158 ? 6.145 -27.568 10.003 1.00 94.19 158 GLY A CA 1
ATOM 1275 C C . GLY A 1 158 ? 7.154 -28.714 10.014 1.00 94.19 158 GLY A C 1
ATOM 1276 O O . GLY A 1 158 ? 6.943 -29.732 10.669 1.00 94.19 158 GLY A O 1
ATOM 1277 N N . TYR A 1 159 ? 8.270 -28.547 9.307 1.00 93.06 159 TYR A N 1
ATOM 1278 C CA . TYR A 1 159 ? 9.233 -29.628 9.075 1.00 93.06 159 TYR A CA 1
ATOM 1279 C C . TYR A 1 159 ? 10.629 -29.248 9.556 1.00 93.06 159 TYR A C 1
ATOM 1281 O O . TYR A 1 159 ? 11.008 -28.083 9.490 1.00 93.06 159 TYR A O 1
ATOM 1289 N N . LEU A 1 160 ? 11.362 -30.204 10.117 1.00 89.94 160 LEU A N 1
ATOM 1290 C CA . LEU A 1 160 ? 12.760 -30.045 10.514 1.00 89.94 160 LEU A CA 1
ATOM 1291 C C . LEU A 1 160 ? 13.682 -30.518 9.387 1.00 89.94 160 LEU A C 1
ATOM 1293 O O . LEU A 1 160 ? 13.412 -31.534 8.755 1.00 89.94 160 LEU A O 1
ATOM 1297 N N . GLU A 1 161 ? 14.804 -29.840 9.181 1.00 83.31 161 GLU A N 1
ATOM 1298 C CA . GLU A 1 161 ? 15.863 -30.267 8.258 1.00 83.31 161 GLU A CA 1
ATOM 1299 C C . GLU A 1 161 ? 16.626 -31.480 8.858 1.00 83.31 161 GLU A C 1
ATOM 1301 O O . GLU A 1 161 ? 17.718 -31.338 9.404 1.00 83.31 161 GLU A O 1
ATOM 1306 N N . THR A 1 162 ? 16.017 -32.678 8.852 1.00 61.75 162 THR A N 1
ATOM 1307 C CA . THR A 1 162 ? 16.494 -33.867 9.600 1.00 61.75 162 THR A CA 1
ATOM 1308 C C . THR A 1 162 ? 17.442 -34.795 8.838 1.00 61.75 162 THR A C 1
ATOM 1310 O O . THR A 1 162 ? 18.222 -35.495 9.481 1.00 61.75 162 THR A O 1
ATOM 1313 N N . GLU A 1 163 ? 17.427 -34.813 7.498 1.00 56.78 163 GLU A N 1
ATOM 1314 C CA . GLU A 1 163 ? 18.209 -35.779 6.692 1.00 56.78 163 GLU A CA 1
ATOM 1315 C C . GLU A 1 163 ? 18.902 -35.190 5.450 1.00 56.78 163 GLU A C 1
ATOM 1317 O O . GLU A 1 163 ? 19.072 -35.862 4.433 1.00 56.78 163 GLU A O 1
ATOM 1322 N N . SER A 1 164 ? 19.377 -33.950 5.522 1.00 49.06 164 SER A N 1
ATOM 1323 C CA . SER A 1 164 ? 20.220 -33.400 4.456 1.00 49.06 164 SER A CA 1
ATOM 1324 C C . SER A 1 164 ? 21.175 -32.346 4.993 1.00 49.06 164 SER A C 1
ATOM 1326 O O . SER A 1 164 ? 20.791 -31.507 5.807 1.00 49.06 164 SER A O 1
ATOM 1328 N N . ARG A 1 165 ? 22.422 -32.337 4.497 1.00 44.12 165 ARG A N 1
ATOM 1329 C CA . ARG A 1 165 ? 23.160 -31.067 4.439 1.00 44.12 165 ARG A CA 1
ATOM 1330 C C . ARG A 1 165 ? 22.270 -30.144 3.610 1.00 44.12 165 ARG A C 1
ATOM 1332 O O . ARG A 1 165 ? 21.905 -30.569 2.516 1.00 44.12 165 ARG A O 1
ATOM 1339 N N . PRO A 1 166 ? 21.871 -28.956 4.083 1.00 45.84 166 PRO A N 1
ATOM 1340 C CA . PRO A 1 166 ? 21.027 -28.117 3.256 1.00 45.84 166 PRO A CA 1
ATOM 1341 C C . PRO A 1 166 ? 21.816 -27.816 1.976 1.00 45.84 166 PRO A C 1
ATOM 1343 O O . PRO A 1 166 ? 22.942 -27.323 2.030 1.00 45.84 166 PRO A O 1
ATOM 1346 N N . ILE A 1 167 ? 21.268 -28.235 0.833 1.00 51.59 167 ILE A N 1
ATOM 1347 C CA . ILE A 1 167 ? 21.981 -28.241 -0.456 1.00 51.59 167 ILE A CA 1
ATOM 1348 C C . ILE A 1 167 ? 22.363 -26.808 -0.861 1.00 51.59 167 ILE A C 1
ATOM 1350 O O . ILE A 1 167 ? 23.381 -26.596 -1.516 1.00 51.59 167 ILE A O 1
ATOM 1354 N N . LEU A 1 168 ? 21.582 -25.825 -0.401 1.00 47.78 168 LEU A N 1
ATOM 1355 C CA . LEU A 1 168 ? 21.788 -24.399 -0.646 1.00 47.78 168 LEU A CA 1
ATOM 1356 C C . LEU A 1 168 ? 22.231 -23.606 0.599 1.00 47.78 168 LEU A C 1
ATOM 1358 O O . LEU A 1 168 ? 22.922 -22.603 0.439 1.00 47.78 168 LEU A O 1
ATOM 1362 N N . ASP A 1 169 ? 21.937 -24.077 1.819 1.00 47.03 169 ASP A N 1
ATOM 1363 C CA . ASP A 1 169 ? 22.234 -23.346 3.059 1.00 47.03 169 ASP A CA 1
ATOM 1364 C C . ASP A 1 169 ? 23.299 -24.052 3.914 1.00 47.03 169 ASP A C 1
ATOM 1366 O O . ASP A 1 169 ? 23.079 -25.050 4.594 1.00 47.03 169 ASP A O 1
ATOM 1370 N N . GLN A 1 170 ? 24.501 -23.482 3.966 1.00 46.84 170 GLN A N 1
ATOM 1371 C CA . GLN A 1 170 ? 25.620 -24.000 4.771 1.00 46.84 170 GLN A CA 1
ATOM 1372 C C . GLN A 1 170 ? 25.412 -23.881 6.300 1.00 46.84 170 GLN A C 1
ATOM 1374 O O . GLN A 1 170 ? 26.370 -24.000 7.064 1.00 46.84 170 GLN A O 1
ATOM 1379 N N . VAL A 1 171 ? 24.202 -23.565 6.768 1.00 51.28 171 VAL A N 1
ATOM 1380 C CA . VAL A 1 171 ? 23.991 -22.900 8.064 1.00 51.28 171 VAL A CA 1
ATOM 1381 C C . VAL A 1 171 ? 23.480 -23.844 9.164 1.00 51.28 171 VAL A C 1
ATOM 1383 O O . VAL A 1 171 ? 23.603 -23.520 10.342 1.00 51.28 171 VAL A O 1
ATOM 1386 N N . GLY A 1 172 ? 23.002 -25.048 8.825 1.00 66.81 172 GLY A N 1
ATOM 1387 C CA . GLY A 1 172 ? 22.562 -26.037 9.824 1.00 66.81 172 GLY A CA 1
ATOM 1388 C C . GLY A 1 172 ? 21.337 -25.596 10.639 1.00 66.81 172 GLY A C 1
ATOM 1389 O O . GLY A 1 172 ? 21.154 -26.050 11.768 1.00 66.81 172 GLY A O 1
ATOM 1390 N N . ALA A 1 173 ? 20.527 -24.685 10.091 1.00 80.19 173 ALA A N 1
ATOM 1391 C CA . ALA A 1 173 ? 19.305 -24.215 10.724 1.00 80.19 173 ALA A CA 1
ATOM 1392 C C . ALA A 1 173 ? 18.245 -25.335 10.768 1.00 80.19 173 ALA A C 1
ATOM 1394 O O . ALA A 1 173 ? 18.066 -26.033 9.770 1.00 80.19 173 ALA A O 1
ATOM 1395 N N . PRO A 1 174 ? 17.514 -25.507 11.888 1.00 87.44 174 PRO A N 1
ATOM 1396 C CA . PRO A 1 174 ? 16.465 -26.522 11.984 1.00 87.44 174 PRO A CA 1
ATOM 1397 C C . PRO A 1 174 ? 15.323 -26.361 10.978 1.00 87.44 174 PRO A C 1
ATOM 1399 O O . PRO A 1 174 ? 14.723 -27.362 10.596 1.00 87.44 174 PRO A O 1
ATOM 1402 N N . LYS A 1 175 ? 14.981 -25.128 10.583 1.00 90.31 175 LYS A N 1
ATOM 1403 C CA . LYS A 1 175 ? 13.912 -24.834 9.618 1.00 90.31 175 LYS A CA 1
ATOM 1404 C C . LYS A 1 175 ? 14.361 -23.738 8.655 1.00 90.31 175 LYS A C 1
ATOM 1406 O O . LYS A 1 175 ? 14.907 -22.730 9.094 1.00 90.31 175 LYS A O 1
ATOM 1411 N N . THR A 1 176 ? 14.055 -23.887 7.369 1.00 89.19 176 THR A N 1
ATOM 1412 C CA . THR A 1 176 ? 14.314 -22.853 6.353 1.00 89.19 176 THR A CA 1
ATOM 1413 C C . THR A 1 176 ? 13.014 -22.384 5.700 1.00 89.19 176 THR A C 1
ATOM 1415 O O . THR A 1 176 ? 12.083 -23.173 5.494 1.00 89.19 176 THR A O 1
ATOM 1418 N N . LEU A 1 177 ? 12.942 -21.096 5.359 1.00 92.31 177 LEU A N 1
ATOM 1419 C CA . LEU A 1 177 ? 11.858 -20.523 4.562 1.00 92.31 177 LEU A CA 1
ATOM 1420 C C . LEU A 1 177 ? 11.760 -21.222 3.212 1.00 92.31 177 LEU A C 1
ATOM 1422 O O . LEU A 1 177 ? 10.663 -21.545 2.775 1.00 92.31 177 LEU A O 1
ATOM 1426 N N . ASN A 1 178 ? 12.903 -21.451 2.565 1.00 89.56 178 ASN A N 1
ATOM 1427 C CA . ASN A 1 178 ? 12.961 -21.988 1.214 1.00 89.56 178 ASN A CA 1
ATOM 1428 C C . ASN A 1 178 ? 12.299 -23.376 1.143 1.00 89.56 178 ASN A C 1
ATOM 1430 O O . ASN A 1 178 ? 11.428 -23.615 0.308 1.00 89.56 178 ASN A O 1
ATOM 1434 N N . THR A 1 179 ? 12.607 -24.266 2.095 1.00 90.62 179 THR A N 1
ATOM 1435 C CA . THR A 1 179 ? 11.916 -25.557 2.214 1.00 90.62 179 THR A CA 1
ATOM 1436 C C . THR A 1 179 ? 10.426 -25.370 2.498 1.00 90.62 179 THR A C 1
ATOM 1438 O O . THR A 1 179 ? 9.600 -25.930 1.783 1.00 90.62 179 THR A O 1
ATOM 1441 N N . HIS A 1 180 ? 10.044 -24.569 3.500 1.00 94.44 180 HIS A N 1
ATOM 1442 C CA . HIS A 1 180 ? 8.630 -24.430 3.882 1.00 94.44 180 HIS A CA 1
ATOM 1443 C C . HIS A 1 180 ? 7.772 -23.798 2.777 1.00 94.44 180 HIS A C 1
ATOM 1445 O O . HIS A 1 180 ? 6.628 -24.207 2.589 1.00 94.44 180 HIS A O 1
ATOM 1451 N N . LEU A 1 181 ? 8.325 -22.859 2.008 1.00 95.00 181 LEU A N 1
ATOM 1452 C CA . LEU A 1 181 ? 7.671 -22.259 0.849 1.00 95.00 181 LEU A CA 1
ATOM 1453 C C . LEU A 1 181 ? 7.337 -23.315 -0.209 1.00 95.00 181 LEU A C 1
ATOM 1455 O O . LEU A 1 181 ? 6.190 -23.407 -0.650 1.00 95.00 181 LEU A O 1
ATOM 1459 N N . HIS A 1 182 ? 8.298 -24.166 -0.572 1.00 94.31 182 HIS A N 1
ATOM 1460 C CA . HIS A 1 182 ? 8.046 -25.205 -1.571 1.00 94.31 182 HIS A CA 1
ATOM 1461 C C . HIS A 1 182 ? 7.253 -26.396 -1.027 1.00 94.31 182 HIS A C 1
ATOM 1463 O O . HIS A 1 182 ? 6.596 -27.089 -1.802 1.00 94.31 182 HIS A O 1
ATOM 1469 N N . VAL A 1 183 ? 7.208 -26.600 0.292 1.00 95.81 183 VAL A N 1
ATOM 1470 C CA . VAL A 1 183 ? 6.231 -27.506 0.910 1.00 95.81 183 VAL A CA 1
ATOM 1471 C C . VAL A 1 183 ? 4.807 -26.987 0.676 1.00 95.81 183 VAL A C 1
ATOM 1473 O O . VAL A 1 183 ? 3.954 -27.770 0.263 1.00 95.81 183 VAL A O 1
ATOM 1476 N N . VAL A 1 184 ? 4.531 -25.684 0.854 1.00 96.00 184 VAL A N 1
ATOM 1477 C CA . VAL A 1 184 ? 3.210 -25.106 0.507 1.00 96.00 184 VAL A CA 1
ATOM 1478 C C . VAL A 1 184 ? 2.877 -25.389 -0.957 1.00 96.00 184 VAL A C 1
ATOM 1480 O O . VAL A 1 184 ? 1.789 -25.882 -1.267 1.00 96.00 184 VAL A O 1
ATOM 1483 N N . GLU A 1 185 ? 3.838 -25.137 -1.845 1.00 93.50 185 GLU A N 1
ATOM 1484 C CA . GLU A 1 185 ? 3.687 -25.372 -3.278 1.00 93.50 185 GLU A CA 1
ATOM 1485 C C . GLU A 1 185 ? 3.433 -26.847 -3.629 1.00 93.50 185 GLU A C 1
ATOM 1487 O O . GLU A 1 185 ? 2.642 -27.138 -4.523 1.00 93.50 185 GLU A O 1
ATOM 1492 N N . ALA A 1 186 ? 4.050 -27.789 -2.918 1.00 96.81 186 ALA A N 1
ATOM 1493 C CA . ALA A 1 186 ? 3.883 -29.220 -3.149 1.00 96.81 186 ALA A CA 1
ATOM 1494 C C . ALA A 1 186 ? 2.547 -29.759 -2.624 1.00 96.81 186 ALA A C 1
ATOM 1496 O O . ALA A 1 186 ? 1.876 -30.552 -3.295 1.00 96.81 186 ALA A O 1
ATOM 1497 N N . LEU A 1 187 ? 2.151 -29.336 -1.420 1.00 97.00 187 LEU A N 1
ATOM 1498 C CA . LEU A 1 187 ? 0.977 -29.879 -0.742 1.00 97.00 187 LEU A CA 1
ATOM 1499 C C . LEU A 1 187 ? -0.338 -29.374 -1.334 1.00 97.00 187 LEU A C 1
ATOM 1501 O O . LEU A 1 187 ? -1.316 -30.119 -1.321 1.00 97.00 187 LEU A O 1
ATOM 1505 N N . ALA A 1 188 ? -0.374 -28.163 -1.898 1.00 95.25 188 ALA A N 1
ATOM 1506 C CA . ALA A 1 188 ? -1.579 -27.623 -2.527 1.00 95.25 188 ALA A CA 1
ATOM 1507 C C . ALA A 1 188 ? -2.110 -28.511 -3.681 1.00 95.25 188 ALA A C 1
ATOM 1509 O O . ALA A 1 188 ? -3.232 -29.016 -3.573 1.00 95.25 188 ALA A O 1
ATOM 1510 N N . PRO A 1 189 ? -1.343 -28.808 -4.751 1.00 94.88 189 PRO A N 1
ATOM 1511 C CA . PRO A 1 189 ? -1.801 -29.706 -5.807 1.00 94.88 189 PRO A CA 1
ATOM 1512 C C . PRO A 1 189 ? -1.899 -31.166 -5.356 1.00 94.88 189 PRO A C 1
ATOM 1514 O O . PRO A 1 189 ? -2.728 -31.898 -5.899 1.00 94.88 189 PRO A O 1
ATOM 1517 N N . LEU A 1 190 ? -1.114 -31.611 -4.364 1.00 97.62 190 LEU A N 1
ATOM 1518 C CA . LEU A 1 190 ? -1.271 -32.954 -3.796 1.00 97.62 190 LEU A CA 1
ATOM 1519 C C . LEU A 1 190 ? -2.631 -33.111 -3.110 1.00 97.62 190 LEU A C 1
ATOM 1521 O O . LEU A 1 190 ? -3.310 -34.118 -3.324 1.00 97.62 190 LEU A O 1
ATOM 1525 N N . PHE A 1 191 ? -3.060 -32.117 -2.330 1.00 96.81 191 PHE A N 1
ATOM 1526 C CA . PHE A 1 191 ? -4.386 -32.112 -1.723 1.00 96.81 191 PHE A CA 1
ATOM 1527 C C . PHE A 1 191 ? -5.472 -32.072 -2.798 1.00 96.81 191 PHE A C 1
ATOM 1529 O O . PHE A 1 191 ? -6.380 -32.897 -2.764 1.00 96.81 191 PHE A O 1
ATOM 1536 N N . GLN A 1 192 ? -5.339 -31.208 -3.808 1.00 94.38 192 GLN A N 1
ATOM 1537 C CA . GLN A 1 192 ? -6.282 -31.166 -4.933 1.00 94.38 192 GLN A CA 1
ATOM 1538 C C . GLN A 1 192 ? -6.392 -32.514 -5.670 1.00 94.38 192 GLN A C 1
ATOM 1540 O O . GLN A 1 192 ? -7.466 -32.862 -6.156 1.00 94.38 192 GLN A O 1
ATOM 1545 N N . ALA A 1 193 ? -5.298 -33.275 -5.770 1.00 95.81 193 ALA A N 1
ATOM 1546 C CA . ALA A 1 193 ? -5.276 -34.574 -6.440 1.00 95.81 193 ALA A CA 1
ATOM 1547 C C . ALA A 1 193 ? -5.823 -35.729 -5.581 1.00 95.81 193 ALA A C 1
ATOM 1549 O O . ALA A 1 193 ? -6.258 -36.739 -6.133 1.00 95.81 193 ALA A O 1
ATOM 1550 N N . THR A 1 194 ? -5.773 -35.618 -4.249 1.00 96.75 194 THR A N 1
ATOM 1551 C CA . THR A 1 194 ? -6.026 -36.752 -3.336 1.00 96.75 194 THR A CA 1
ATOM 1552 C C . THR A 1 194 ? -7.202 -36.554 -2.385 1.00 96.75 194 THR A C 1
ATOM 1554 O O . THR A 1 194 ? -7.810 -37.538 -1.970 1.00 96.75 194 THR A O 1
ATOM 1557 N N . GLY A 1 195 ? -7.498 -35.315 -1.989 1.00 94.69 195 GLY A N 1
ATOM 1558 C CA . GLY A 1 195 ? -8.385 -35.006 -0.867 1.00 94.69 195 GLY A CA 1
ATOM 1559 C C . GLY A 1 195 ? -7.901 -35.563 0.480 1.00 94.69 195 GLY A C 1
ATOM 1560 O O . GLY A 1 195 ? -8.699 -35.661 1.412 1.00 94.69 195 GLY A O 1
ATOM 1561 N N . ASP A 1 196 ? -6.631 -35.978 0.597 1.00 97.06 196 ASP A N 1
ATOM 1562 C CA . ASP A 1 196 ? -6.115 -36.653 1.791 1.00 97.06 196 ASP A CA 1
ATOM 1563 C C . ASP A 1 196 ? -6.118 -35.698 3.000 1.00 97.06 196 ASP A C 1
ATOM 1565 O O . ASP A 1 196 ? -5.583 -34.586 2.969 1.00 97.06 196 ASP A O 1
ATOM 1569 N N . ALA A 1 197 ? -6.748 -36.140 4.090 1.00 95.75 197 ALA A N 1
ATOM 1570 C CA . ALA A 1 197 ? -6.958 -35.316 5.274 1.00 95.75 197 ALA A CA 1
ATOM 1571 C C . ALA A 1 197 ? -5.656 -34.964 6.011 1.00 95.75 197 ALA A C 1
ATOM 1573 O O . ALA A 1 197 ? -5.614 -33.943 6.698 1.00 95.75 197 ALA A O 1
ATOM 1574 N N . LEU A 1 198 ? -4.609 -35.794 5.920 1.00 96.38 198 LEU A N 1
ATOM 1575 C CA . LEU A 1 198 ? -3.304 -35.465 6.493 1.00 96.38 198 LEU A CA 1
ATOM 1576 C C . LEU A 1 198 ? -2.636 -34.359 5.678 1.00 96.38 198 LEU A C 1
ATOM 1578 O O . LEU A 1 198 ? -2.187 -33.381 6.272 1.00 96.38 198 LEU A O 1
ATOM 1582 N N . VAL A 1 199 ? -2.653 -34.472 4.345 1.00 97.44 199 VAL A N 1
ATOM 1583 C CA . VAL A 1 199 ? -2.127 -33.430 3.444 1.00 97.44 199 VAL A CA 1
ATOM 1584 C C . VAL A 1 199 ? -2.793 -32.092 3.752 1.00 97.44 199 VAL A C 1
ATOM 1586 O O . VAL A 1 199 ? -2.100 -31.094 3.916 1.00 97.44 199 VAL A O 1
ATOM 1589 N N . GLN A 1 200 ? -4.117 -32.081 3.933 1.00 95.19 200 GLN A N 1
ATOM 1590 C CA . GLN A 1 200 ? -4.843 -30.853 4.248 1.00 95.19 200 GLN A CA 1
ATOM 1591 C C . GLN A 1 200 ? -4.428 -30.219 5.574 1.00 95.19 200 GLN A C 1
ATOM 1593 O O . GLN A 1 200 ? -4.248 -29.004 5.658 1.00 95.19 200 GLN A O 1
ATOM 1598 N N . ARG A 1 201 ? -4.272 -31.038 6.623 1.00 94.81 201 ARG A N 1
ATOM 1599 C CA . ARG A 1 201 ? -3.826 -30.547 7.933 1.00 94.81 201 ARG A CA 1
ATOM 1600 C C . ARG A 1 201 ? -2.422 -29.958 7.852 1.00 94.81 201 ARG A C 1
ATOM 1602 O O . ARG A 1 201 ? -2.204 -28.878 8.386 1.00 94.81 201 ARG A O 1
ATOM 1609 N N . ARG A 1 202 ? -1.497 -30.634 7.166 1.00 96.50 202 ARG A N 1
ATOM 1610 C CA . ARG A 1 202 ? -0.115 -30.158 7.004 1.00 96.50 202 ARG A CA 1
ATOM 1611 C C . ARG A 1 202 ? -0.025 -28.918 6.136 1.00 96.50 202 ARG A C 1
ATOM 1613 O O . ARG A 1 202 ? 0.694 -27.995 6.489 1.00 96.50 202 ARG A O 1
ATOM 1620 N N . LEU A 1 203 ? -0.798 -28.853 5.056 1.00 95.88 203 LEU A N 1
ATOM 1621 C CA . LEU A 1 203 ? -0.864 -27.665 4.216 1.00 95.88 203 LEU A CA 1
ATOM 1622 C C . LEU A 1 203 ? -1.345 -26.446 5.018 1.00 95.88 203 LEU A C 1
ATOM 1624 O O . LEU A 1 203 ? -0.705 -25.400 4.964 1.00 95.88 203 LEU A O 1
ATOM 1628 N N . ALA A 1 204 ? -2.421 -26.586 5.801 1.00 94.00 204 ALA A N 1
ATOM 1629 C CA . ALA A 1 204 ? -2.902 -25.516 6.676 1.00 94.00 204 ALA A CA 1
ATOM 1630 C C . ALA A 1 204 ? -1.847 -25.105 7.720 1.00 94.00 204 ALA A C 1
ATOM 1632 O O . ALA A 1 204 ? -1.591 -23.917 7.903 1.00 94.00 204 ALA A O 1
ATOM 1633 N N . GLU A 1 205 ? -1.197 -26.083 8.354 1.00 94.69 205 GLU A N 1
ATOM 1634 C CA . GLU A 1 205 ? -0.166 -25.856 9.369 1.00 94.69 205 GLU A CA 1
ATOM 1635 C C . GLU A 1 205 ? 1.056 -25.109 8.810 1.00 94.69 205 GLU A C 1
ATOM 1637 O O . GLU A 1 205 ? 1.531 -24.160 9.431 1.00 94.69 205 GLU A O 1
ATOM 1642 N N . VAL A 1 206 ? 1.546 -25.490 7.625 1.00 95.31 206 VAL A N 1
ATOM 1643 C CA . VAL A 1 206 ? 2.695 -24.830 6.985 1.00 95.31 206 VAL A CA 1
ATOM 1644 C C . VAL A 1 206 ? 2.319 -23.433 6.490 1.00 95.31 206 VAL A C 1
ATOM 1646 O O . VAL A 1 206 ? 3.109 -22.507 6.646 1.00 95.31 206 VAL A O 1
ATOM 1649 N N . VAL A 1 207 ? 1.106 -23.238 5.961 1.00 95.19 207 VAL A N 1
ATOM 1650 C CA . VAL A 1 207 ? 0.600 -21.908 5.575 1.00 95.19 207 VAL A CA 1
ATOM 1651 C C . VAL A 1 207 ? 0.548 -20.961 6.776 1.00 95.19 207 VAL A C 1
ATOM 1653 O O . VAL A 1 207 ? 1.021 -19.826 6.688 1.00 95.19 207 VAL A O 1
ATOM 1656 N N . GLU A 1 208 ? 0.030 -21.426 7.914 1.00 92.69 208 GLU A N 1
ATOM 1657 C CA . GLU A 1 208 ? 0.041 -20.651 9.156 1.00 92.69 208 GLU A CA 1
ATOM 1658 C C . GLU A 1 208 ? 1.468 -20.419 9.669 1.00 92.69 208 GLU A C 1
ATOM 1660 O O . GLU A 1 208 ? 1.788 -19.314 10.103 1.00 92.69 208 GLU A O 1
ATOM 1665 N N . ALA A 1 209 ? 2.350 -21.418 9.588 1.00 94.00 209 ALA A N 1
ATOM 1666 C CA . ALA A 1 209 ? 3.742 -21.278 10.000 1.00 94.00 209 ALA A CA 1
ATOM 1667 C C . ALA A 1 209 ? 4.486 -20.215 9.179 1.00 94.00 209 ALA A C 1
ATOM 1669 O O . ALA A 1 209 ? 5.088 -19.310 9.758 1.00 94.00 209 ALA A O 1
ATOM 1670 N N . VAL A 1 210 ? 4.394 -20.265 7.848 1.00 95.00 210 VAL A N 1
ATOM 1671 C CA . VAL A 1 210 ? 5.037 -19.286 6.962 1.00 95.00 210 VAL A CA 1
ATOM 1672 C C . VAL A 1 210 ? 4.479 -17.886 7.227 1.00 95.00 210 VAL A C 1
ATOM 1674 O O . VAL A 1 210 ? 5.241 -16.962 7.497 1.00 95.00 210 VAL A O 1
ATOM 1677 N N . ALA A 1 211 ? 3.156 -17.712 7.224 1.00 92.88 211 ALA A N 1
ATOM 1678 C CA . ALA A 1 211 ? 2.565 -16.377 7.291 1.00 92.88 211 ALA A CA 1
ATOM 1679 C C . ALA A 1 211 ? 2.523 -15.753 8.694 1.00 92.88 211 ALA A C 1
ATOM 1681 O O . ALA A 1 211 ? 2.533 -14.528 8.813 1.00 92.88 211 ALA A O 1
ATOM 1682 N N . LEU A 1 212 ? 2.418 -16.564 9.752 1.00 90.94 212 LEU A N 1
ATOM 1683 C CA . LEU A 1 212 ? 2.186 -16.075 11.117 1.00 90.94 212 LEU A CA 1
ATOM 1684 C C . LEU A 1 212 ? 3.375 -16.292 12.059 1.00 90.94 212 LEU A C 1
ATOM 1686 O O . LEU A 1 212 ? 3.455 -15.578 13.059 1.00 90.94 212 LEU A O 1
ATOM 1690 N N . LYS A 1 213 ? 4.275 -17.245 11.769 1.00 93.00 213 LYS A N 1
ATOM 1691 C CA . LYS A 1 213 ? 5.454 -17.537 12.608 1.00 93.00 213 LYS A CA 1
ATOM 1692 C C . LYS A 1 213 ? 6.771 -17.090 11.966 1.00 93.00 213 LYS A C 1
ATOM 1694 O O . LYS A 1 213 ? 7.609 -16.538 12.667 1.00 93.00 213 LYS A O 1
ATOM 1699 N N . MET A 1 214 ? 6.956 -17.310 10.661 1.00 93.75 214 MET A N 1
ATOM 1700 C CA . MET A 1 214 ? 8.194 -16.937 9.958 1.00 93.75 214 MET A CA 1
ATOM 1701 C C . MET A 1 214 ? 8.246 -15.446 9.603 1.00 93.75 214 MET A C 1
ATOM 1703 O O . MET A 1 214 ? 9.308 -14.829 9.722 1.00 93.75 214 MET A O 1
ATOM 1707 N N . VAL A 1 215 ? 7.116 -14.846 9.205 1.00 91.44 215 VAL A N 1
ATOM 1708 C CA . VAL A 1 215 ? 7.025 -13.386 9.044 1.00 91.44 215 VAL A CA 1
ATOM 1709 C C . VAL A 1 215 ? 7.148 -12.740 10.424 1.00 91.44 215 VAL A C 1
ATOM 1711 O O . VAL A 1 215 ? 6.281 -12.907 11.289 1.00 91.44 215 VAL A O 1
ATOM 1714 N N . GLY A 1 216 ? 8.226 -11.984 10.632 1.00 82.06 216 GLY A N 1
ATOM 1715 C CA . GLY A 1 216 ? 8.468 -11.278 11.884 1.00 82.06 216 GLY A CA 1
ATOM 1716 C C . GLY A 1 216 ? 7.434 -10.185 12.147 1.00 82.06 216 GLY A C 1
ATOM 1717 O O . GLY A 1 216 ? 6.729 -9.729 11.246 1.00 82.06 216 GLY A O 1
ATOM 1718 N N . ASN A 1 217 ? 7.337 -9.743 13.402 1.00 81.75 217 ASN A N 1
ATOM 1719 C CA . ASN A 1 217 ? 6.463 -8.622 13.787 1.00 81.75 217 ASN A CA 1
ATOM 1720 C C . ASN A 1 217 ? 6.915 -7.273 13.196 1.00 81.75 217 ASN A C 1
ATOM 1722 O O . ASN A 1 217 ? 6.190 -6.290 13.277 1.00 81.75 217 ASN A O 1
ATOM 1726 N N . ASP A 1 218 ? 8.124 -7.239 12.646 1.00 82.38 218 ASP A N 1
ATOM 1727 C CA . ASP A 1 218 ? 8.748 -6.157 11.885 1.00 82.38 218 ASP A CA 1
ATOM 1728 C C . ASP A 1 218 ? 8.539 -6.312 10.361 1.00 82.38 218 ASP A C 1
ATOM 1730 O O . ASP A 1 218 ? 9.200 -5.639 9.570 1.00 82.38 218 ASP A O 1
ATOM 1734 N N . ASP A 1 219 ? 7.649 -7.226 9.960 1.00 87.62 219 ASP A N 1
ATOM 1735 C CA . ASP A 1 219 ? 7.297 -7.592 8.583 1.00 87.62 219 ASP A CA 1
ATOM 1736 C C . ASP A 1 219 ? 8.448 -8.169 7.740 1.00 87.62 219 ASP A C 1
ATOM 1738 O O . ASP A 1 219 ? 8.283 -8.402 6.541 1.00 87.62 219 ASP A O 1
ATOM 1742 N N . TYR A 1 220 ? 9.602 -8.467 8.349 1.00 88.38 220 TYR A N 1
ATOM 1743 C CA . TYR A 1 220 ? 10.705 -9.139 7.663 1.00 88.38 220 TYR A CA 1
ATOM 1744 C C . TYR A 1 220 ? 10.516 -10.653 7.620 1.00 88.38 220 TYR A C 1
ATOM 1746 O O . TYR A 1 220 ? 10.204 -11.298 8.628 1.00 88.38 220 TYR A O 1
ATOM 1754 N N . LEU A 1 221 ? 10.822 -11.218 6.454 1.00 91.25 221 LEU A N 1
ATOM 1755 C CA . LEU A 1 221 ? 10.870 -12.651 6.200 1.00 91.25 221 LEU A CA 1
ATOM 1756 C C . LEU A 1 221 ? 12.314 -13.055 5.870 1.00 91.25 221 LEU A C 1
ATOM 1758 O O . LEU A 1 221 ? 12.851 -12.669 4.832 1.00 91.25 221 LEU A O 1
ATOM 1762 N N . THR A 1 222 ? 12.955 -13.776 6.787 1.00 89.69 222 THR A N 1
ATOM 1763 C CA . THR A 1 222 ? 14.360 -14.206 6.686 1.00 89.69 222 THR A CA 1
ATOM 1764 C C . THR A 1 222 ? 14.459 -15.644 6.176 1.00 89.69 222 THR A C 1
ATOM 1766 O O . THR A 1 222 ? 13.456 -16.350 6.119 1.00 89.69 222 THR A O 1
ATOM 1769 N N . GLY A 1 223 ? 15.653 -16.094 5.790 1.00 86.69 223 GLY A N 1
ATOM 1770 C CA . GLY A 1 223 ? 15.856 -17.440 5.240 1.00 86.69 223 GLY A CA 1
ATOM 1771 C C . GLY A 1 223 ? 15.793 -18.572 6.270 1.00 86.69 223 GLY A C 1
ATOM 1772 O O . GLY A 1 223 ? 15.212 -19.618 5.992 1.00 86.69 223 GLY A O 1
ATOM 1773 N N . ASP A 1 224 ? 16.342 -18.359 7.466 1.00 87.44 224 ASP A N 1
ATOM 1774 C CA . ASP A 1 224 ? 16.671 -19.439 8.404 1.00 87.44 224 ASP A CA 1
ATOM 1775 C C . ASP A 1 224 ? 16.057 -19.243 9.794 1.00 87.44 224 ASP A C 1
ATOM 1777 O O . ASP A 1 224 ? 16.037 -18.136 10.346 1.00 87.44 224 ASP A O 1
ATOM 1781 N N . TYR A 1 225 ? 15.619 -20.348 10.400 1.00 89.75 225 TYR A N 1
ATOM 1782 C CA . TYR A 1 225 ? 14.897 -20.366 11.668 1.00 89.75 225 TYR A CA 1
ATOM 1783 C C . TYR A 1 225 ? 15.324 -21.525 12.576 1.00 89.75 225 TYR A C 1
ATOM 1785 O O . TYR A 1 225 ? 15.678 -22.620 12.133 1.00 89.75 225 TYR A O 1
ATOM 1793 N N . GLN A 1 226 ? 15.237 -21.286 13.883 1.00 90.00 226 GLN A N 1
ATOM 1794 C CA . GLN A 1 226 ? 15.257 -22.331 14.904 1.00 90.00 226 GLN A CA 1
ATOM 1795 C C . GLN A 1 226 ? 13.982 -23.187 14.831 1.00 90.00 226 GLN A C 1
ATOM 1797 O O . GLN A 1 226 ? 12.994 -22.809 14.198 1.00 90.00 226 GLN A O 1
ATOM 1802 N N . ALA A 1 227 ? 13.966 -24.326 15.532 1.00 90.50 227 ALA A N 1
ATOM 1803 C CA . ALA A 1 227 ? 12.807 -25.228 15.552 1.00 90.50 227 ALA A CA 1
ATOM 1804 C C . ALA A 1 227 ? 11.510 -24.526 16.009 1.00 90.50 227 ALA A C 1
ATOM 1806 O O . ALA A 1 227 ? 10.435 -24.783 15.477 1.00 90.50 227 ALA A O 1
ATOM 1807 N N . ASN A 1 228 ? 11.615 -23.561 16.924 1.00 91.69 228 ASN A N 1
ATOM 1808 C CA . ASN A 1 228 ? 10.494 -22.766 17.428 1.00 91.69 228 ASN A CA 1
ATOM 1809 C C . ASN A 1 228 ? 10.190 -21.498 16.601 1.00 91.69 228 ASN A C 1
ATOM 1811 O O . ASN A 1 228 ? 9.500 -20.608 17.097 1.00 91.69 228 ASN A O 1
ATOM 1815 N N . TYR A 1 229 ? 10.698 -21.395 15.367 1.00 92.44 229 TYR A N 1
ATOM 1816 C CA . TYR A 1 229 ? 10.512 -20.253 14.459 1.00 92.44 229 TYR A CA 1
ATOM 1817 C C . TYR A 1 229 ? 11.132 -18.925 14.912 1.00 92.44 229 TYR A C 1
ATOM 1819 O O . TYR A 1 229 ? 10.874 -17.890 14.297 1.00 92.44 229 TYR A O 1
ATOM 1827 N N . THR A 1 230 ? 11.991 -18.905 15.935 1.00 89.88 230 THR A N 1
ATOM 1828 C CA . THR A 1 230 ? 12.838 -17.724 16.145 1.00 89.88 230 THR A CA 1
ATOM 1829 C C . THR A 1 230 ? 13.876 -17.639 15.029 1.00 89.88 230 THR A C 1
ATOM 1831 O O . THR A 1 230 ? 14.343 -18.663 14.522 1.00 89.88 230 THR A O 1
ATOM 1834 N N . ARG A 1 231 ? 14.226 -16.416 14.612 1.00 87.94 231 ARG A N 1
ATOM 1835 C CA . ARG A 1 231 ? 15.230 -16.209 13.561 1.00 87.94 231 ARG A CA 1
ATOM 1836 C C . ARG A 1 231 ? 16.541 -16.872 13.946 1.00 87.94 231 ARG A C 1
ATOM 1838 O O . ARG A 1 231 ? 17.006 -16.754 15.082 1.00 87.94 231 ARG A O 1
ATOM 1845 N N . PHE A 1 232 ? 17.133 -17.570 12.990 1.00 82.50 232 PHE A N 1
ATOM 1846 C CA . PHE A 1 232 ? 18.449 -18.140 13.178 1.00 82.50 232 PHE A CA 1
ATOM 1847 C C . PHE A 1 232 ? 19.498 -17.029 13.060 1.00 82.50 232 PHE A C 1
ATOM 1849 O O . PHE A 1 232 ? 19.597 -16.355 12.035 1.00 82.50 232 PHE A O 1
ATOM 1856 N N . ILE A 1 233 ? 20.286 -16.846 14.120 1.00 74.62 233 ILE A N 1
ATOM 1857 C CA . ILE A 1 233 ? 21.420 -15.918 14.144 1.00 74.62 233 ILE A CA 1
ATOM 1858 C C . ILE A 1 233 ? 22.682 -16.740 13.914 1.00 74.62 233 ILE A C 1
ATOM 1860 O O . ILE A 1 233 ? 22.995 -17.638 14.703 1.00 74.62 233 ILE A O 1
ATOM 1864 N N . LYS A 1 234 ? 23.422 -16.437 12.845 1.00 65.12 234 LYS A N 1
ATOM 1865 C CA . LYS A 1 234 ? 24.672 -17.142 12.557 1.00 65.12 234 LYS A CA 1
ATOM 1866 C C . LYS A 1 234 ? 25.721 -16.730 13.589 1.00 65.12 234 LYS A C 1
ATOM 1868 O O . LYS A 1 234 ? 26.025 -15.543 13.727 1.00 65.12 234 LYS A O 1
ATOM 1873 N N . GLN A 1 235 ? 26.269 -17.699 14.328 1.00 56.41 235 GLN A N 1
ATOM 1874 C CA . GLN A 1 235 ? 27.365 -17.403 15.249 1.00 56.41 235 GLN A CA 1
ATOM 1875 C C . GLN A 1 235 ? 28.609 -16.949 14.466 1.00 56.41 235 GLN A C 1
ATOM 1877 O O . GLN A 1 235 ? 28.880 -17.493 13.391 1.00 56.41 235 GLN A O 1
ATOM 1882 N N . PRO A 1 236 ? 29.366 -15.973 14.991 1.00 50.12 236 PRO A N 1
ATOM 1883 C CA . PRO A 1 236 ? 30.639 -15.560 14.420 1.00 50.12 236 PRO A CA 1
ATOM 1884 C C . PRO A 1 236 ? 31.581 -16.731 14.139 1.00 50.12 236 PRO A C 1
ATOM 1886 O O . PRO A 1 236 ? 31.854 -17.527 15.034 1.00 50.12 236 PRO A O 1
ATOM 1889 N N . SER A 1 237 ? 32.173 -16.778 12.946 1.00 50.62 237 SER A N 1
ATOM 1890 C CA . SER A 1 237 ? 33.524 -17.330 12.810 1.00 50.62 237 SER A CA 1
ATOM 1891 C C . SER A 1 237 ? 34.512 -16.229 13.184 1.00 50.62 237 SER A C 1
ATOM 1893 O O . SER A 1 237 ? 34.393 -15.146 12.610 1.00 50.62 237 SER A O 1
ATOM 1895 N N . ASP A 1 238 ? 35.409 -16.516 14.131 1.00 36.41 238 ASP A N 1
ATOM 1896 C CA . ASP A 1 238 ? 36.624 -15.875 14.688 1.00 36.41 238 ASP A CA 1
ATOM 1897 C C . ASP A 1 238 ? 36.948 -14.370 14.482 1.00 36.41 238 ASP A C 1
ATOM 1899 O O . ASP A 1 238 ? 37.958 -13.927 15.010 1.00 36.41 238 ASP A O 1
ATOM 1903 N N . ASN A 1 239 ? 36.154 -13.558 13.772 1.00 40.34 239 ASN A N 1
ATOM 1904 C CA . ASN A 1 239 ? 36.369 -12.126 13.502 1.00 40.34 239 ASN A CA 1
ATOM 1905 C C . ASN A 1 239 ? 35.134 -11.385 12.909 1.00 40.34 239 ASN A C 1
ATOM 1907 O O . ASN A 1 239 ? 35.291 -10.377 12.224 1.00 40.34 239 ASN A O 1
ATOM 1911 N N . SER A 1 240 ? 33.894 -11.834 13.144 1.00 41.00 240 SER A N 1
ATOM 1912 C CA . SER A 1 240 ? 32.679 -11.116 12.688 1.00 41.00 240 SER A CA 1
ATOM 1913 C C . SER A 1 240 ? 31.649 -10.954 13.810 1.00 41.00 240 SER A C 1
ATOM 1915 O O . SER A 1 240 ? 31.613 -11.749 14.737 1.00 41.00 240 SER A O 1
ATOM 1917 N N . SER A 1 241 ? 30.832 -9.899 13.784 1.00 43.31 241 SER A N 1
ATOM 1918 C CA . SER A 1 241 ? 29.638 -9.822 14.642 1.00 43.31 241 SER A CA 1
ATOM 1919 C C . SER A 1 241 ? 28.582 -10.794 14.099 1.00 43.31 241 SER A C 1
ATOM 1921 O O . SER A 1 241 ? 28.553 -11.051 12.900 1.00 43.31 241 SER A O 1
ATOM 1923 N N . GLY A 1 242 ? 27.759 -11.403 14.959 1.00 50.84 242 GLY A N 1
ATOM 1924 C CA . GLY A 1 242 ? 26.685 -12.289 14.491 1.00 50.84 242 GLY A CA 1
ATOM 1925 C C . GLY A 1 242 ? 25.658 -11.495 13.679 1.00 50.84 242 GLY A C 1
ATOM 1926 O O . GLY A 1 242 ? 25.275 -10.404 14.099 1.00 50.84 242 GLY A O 1
ATOM 1927 N N . TYR A 1 243 ? 25.219 -12.030 12.540 1.00 58.56 243 TYR A N 1
ATOM 1928 C CA . TYR A 1 243 ? 24.199 -11.413 11.685 1.00 58.56 243 TYR A CA 1
ATOM 1929 C C . TYR A 1 243 ? 22.944 -12.293 11.636 1.00 58.56 243 TYR A C 1
ATOM 1931 O O . TYR A 1 243 ? 23.039 -13.526 11.692 1.00 58.56 243 TYR A O 1
ATOM 1939 N N . ASP A 1 244 ? 21.778 -11.648 11.540 1.00 62.69 244 ASP A N 1
ATOM 1940 C CA . ASP A 1 244 ? 20.517 -12.313 11.196 1.00 62.69 244 ASP A CA 1
ATOM 1941 C C . ASP A 1 244 ? 20.650 -13.035 9.849 1.00 62.69 244 ASP A C 1
ATOM 1943 O O . ASP A 1 244 ? 21.422 -12.622 8.980 1.00 62.69 244 ASP A O 1
ATOM 1947 N N . SER A 1 245 ? 19.867 -14.097 9.658 1.00 76.06 245 SER A N 1
ATOM 1948 C CA . SER A 1 245 ? 19.695 -14.700 8.335 1.00 76.06 245 SER A CA 1
ATOM 1949 C C . SER A 1 245 ? 19.212 -13.649 7.316 1.00 76.06 245 SER A C 1
ATOM 1951 O O . SER A 1 245 ? 18.358 -12.818 7.651 1.00 76.06 245 SER A O 1
ATOM 1953 N N . PRO A 1 246 ? 19.755 -13.636 6.084 1.00 82.62 246 PRO A N 1
ATOM 1954 C CA . PRO A 1 246 ? 19.400 -12.639 5.084 1.00 82.62 246 PRO A CA 1
ATOM 1955 C C . PRO A 1 246 ? 17.924 -12.728 4.675 1.00 82.62 246 PRO A C 1
ATOM 1957 O O . PRO A 1 246 ? 17.291 -13.786 4.696 1.00 82.62 246 PRO A O 1
ATOM 1960 N N . VAL A 1 247 ? 17.386 -11.587 4.256 1.00 88.06 247 VAL A N 1
ATOM 1961 C CA . VAL A 1 247 ? 16.106 -11.478 3.552 1.00 88.06 247 VAL A CA 1
ATOM 1962 C C . VAL A 1 247 ? 16.367 -11.759 2.081 1.00 88.06 247 VAL A C 1
ATOM 1964 O O . VAL A 1 247 ? 17.231 -11.124 1.481 1.00 88.06 247 VAL A O 1
ATOM 1967 N N . VAL A 1 248 ? 15.608 -12.672 1.482 1.00 89.44 248 VAL A N 1
ATOM 1968 C CA . VAL A 1 248 ? 15.625 -12.911 0.033 1.00 89.44 248 VAL A CA 1
ATOM 1969 C C . VAL A 1 248 ? 14.348 -12.314 -0.543 1.00 89.44 248 VAL A C 1
ATOM 1971 O O . VAL A 1 248 ? 13.259 -12.851 -0.333 1.00 89.44 248 VAL A O 1
ATOM 1974 N N . TYR A 1 249 ? 14.459 -11.184 -1.243 1.00 92.31 249 TYR A N 1
ATOM 1975 C CA . TYR A 1 249 ? 13.284 -10.419 -1.678 1.00 92.31 249 TYR A CA 1
ATOM 1976 C C . TYR A 1 249 ? 12.410 -11.213 -2.653 1.00 92.31 249 TYR A C 1
ATOM 1978 O O . TYR A 1 249 ? 11.185 -11.127 -2.579 1.00 92.31 249 TYR A O 1
ATOM 1986 N N . GLY A 1 250 ? 13.032 -12.032 -3.511 1.00 92.12 250 GLY A N 1
ATOM 1987 C CA . GLY A 1 250 ? 12.327 -12.965 -4.391 1.00 92.12 250 GLY A CA 1
ATOM 1988 C C . GLY A 1 250 ? 11.418 -13.927 -3.620 1.00 92.12 250 GLY A C 1
ATOM 1989 O O . GLY A 1 250 ? 10.241 -14.033 -3.944 1.00 92.12 250 GLY A O 1
ATOM 1990 N N . HIS A 1 251 ? 11.909 -14.544 -2.538 1.00 92.06 251 HIS A N 1
ATOM 1991 C CA . HIS A 1 251 ? 11.081 -15.418 -1.696 1.00 92.06 251 HIS A CA 1
ATOM 1992 C C . HIS A 1 251 ? 9.975 -14.642 -0.980 1.00 92.06 251 HIS A C 1
ATOM 1994 O O . HIS A 1 251 ? 8.855 -15.129 -0.881 1.00 92.06 251 HIS A O 1
ATOM 2000 N N . GLY A 1 252 ? 10.256 -13.425 -0.506 1.00 90.06 252 GLY A N 1
ATOM 2001 C CA . GLY A 1 252 ? 9.240 -12.588 0.131 1.00 90.06 252 GLY A CA 1
ATOM 2002 C C . GLY A 1 252 ? 8.051 -12.311 -0.794 1.00 90.06 252 GLY A C 1
ATOM 2003 O O . GLY A 1 252 ? 6.902 -12.575 -0.441 1.00 90.06 252 GLY A O 1
ATOM 2004 N N . ILE A 1 253 ? 8.311 -11.847 -2.018 1.00 92.25 253 ILE A N 1
ATOM 2005 C CA . ILE A 1 253 ? 7.232 -11.565 -2.974 1.00 92.25 253 ILE A CA 1
ATOM 2006 C C . ILE A 1 253 ? 6.574 -12.850 -3.514 1.00 92.25 253 ILE A C 1
ATOM 2008 O O . ILE A 1 253 ? 5.386 -12.837 -3.835 1.00 92.25 253 ILE A O 1
ATOM 2012 N N . GLU A 1 254 ? 7.307 -13.967 -3.560 1.00 95.25 254 GLU A N 1
ATOM 2013 C CA . GLU A 1 254 ? 6.785 -15.285 -3.941 1.00 95.25 254 GLU A CA 1
ATOM 2014 C C . GLU A 1 254 ? 5.811 -15.851 -2.895 1.00 95.25 254 GLU A C 1
ATOM 2016 O O . GLU A 1 254 ? 4.722 -16.320 -3.233 1.00 95.25 254 GLU A O 1
ATOM 2021 N N . VAL A 1 255 ? 6.153 -15.724 -1.609 1.00 95.06 255 VAL A N 1
ATOM 2022 C CA . VAL A 1 255 ? 5.321 -16.150 -0.472 1.00 95.06 255 VAL A CA 1
ATOM 2023 C C . VAL A 1 255 ? 3.939 -15.503 -0.519 1.00 95.06 255 VAL A C 1
ATOM 2025 O O . VAL A 1 255 ? 2.950 -16.190 -0.260 1.00 95.06 255 VAL A O 1
ATOM 2028 N N . LEU A 1 256 ? 3.844 -14.220 -0.897 1.00 92.88 256 LEU A N 1
ATOM 2029 C CA . LEU A 1 256 ? 2.557 -13.534 -1.055 1.00 92.88 256 LEU A CA 1
ATOM 2030 C C . LEU A 1 256 ? 1.617 -14.312 -1.973 1.00 92.88 256 LEU A C 1
ATOM 2032 O O . LEU A 1 256 ? 0.469 -14.549 -1.601 1.00 92.88 256 LEU A O 1
ATOM 2036 N N . TRP A 1 257 ? 2.068 -14.660 -3.179 1.00 90.81 257 TRP A N 1
ATOM 2037 C CA . TRP A 1 257 ? 1.173 -15.235 -4.174 1.00 90.81 257 TRP A CA 1
ATOM 2038 C C . TRP A 1 257 ? 0.995 -16.747 -3.981 1.00 90.81 257 TRP A C 1
ATOM 2040 O O . TRP A 1 257 ? -0.139 -17.209 -4.092 1.00 90.81 257 TRP A O 1
ATOM 2050 N N . LEU A 1 258 ? 2.037 -17.497 -3.590 1.00 92.06 258 LEU A N 1
ATOM 2051 C CA . LEU A 1 258 ? 1.948 -18.948 -3.351 1.00 92.06 258 LEU A CA 1
ATOM 2052 C C . LEU A 1 258 ? 1.060 -19.302 -2.155 1.00 92.06 258 LEU A C 1
ATOM 2054 O O . LEU A 1 258 ? 0.148 -20.123 -2.273 1.00 92.06 258 LEU A O 1
ATOM 2058 N N . VAL A 1 259 ? 1.291 -18.670 -0.997 1.00 92.81 259 VAL A N 1
ATOM 2059 C CA . VAL A 1 259 ? 0.483 -18.935 0.207 1.00 92.81 259 VAL A CA 1
ATOM 2060 C C . VAL A 1 259 ? -0.963 -18.525 -0.034 1.00 92.81 259 VAL A C 1
ATOM 2062 O O . VAL A 1 259 ? -1.898 -19.186 0.421 1.00 92.81 259 VAL A O 1
ATOM 2065 N N . ASN A 1 260 ? -1.166 -17.454 -0.790 1.00 85.31 260 ASN A N 1
ATOM 2066 C CA . ASN A 1 260 ? -2.496 -17.004 -1.127 1.00 85.31 260 ASN A CA 1
ATOM 2067 C C . ASN A 1 260 ? -3.240 -17.940 -2.101 1.00 85.31 260 ASN A C 1
ATOM 2069 O O . ASN A 1 260 ? -4.441 -18.165 -1.923 1.00 85.31 260 ASN A O 1
ATOM 2073 N N . GLU A 1 261 ? -2.567 -18.492 -3.113 1.00 85.94 261 GLU A N 1
ATOM 2074 C CA . GLU A 1 261 ? -3.172 -19.514 -3.976 1.00 85.94 261 GLU A CA 1
ATOM 2075 C C . GLU A 1 261 ? -3.541 -20.756 -3.166 1.00 85.94 261 GLU A C 1
ATOM 2077 O O . GLU A 1 261 ? -4.678 -21.223 -3.248 1.00 85.94 261 GLU A O 1
ATOM 2082 N N . ALA A 1 262 ? -2.656 -21.209 -2.273 1.00 89.88 262 ALA A N 1
ATOM 2083 C CA . ALA A 1 262 ? -2.970 -22.296 -1.353 1.00 89.88 262 ALA A CA 1
ATOM 2084 C C . ALA A 1 262 ? -4.195 -21.977 -0.476 1.00 89.88 262 ALA A C 1
ATOM 2086 O O . ALA A 1 262 ? -5.087 -22.816 -0.354 1.00 89.88 262 ALA A O 1
ATOM 2087 N N . LEU A 1 263 ? -4.291 -20.764 0.083 1.00 87.25 263 LEU A N 1
ATOM 2088 C CA . LEU A 1 263 ? -5.453 -20.311 0.862 1.00 87.25 263 LEU A CA 1
ATOM 2089 C C . LEU A 1 263 ? -6.764 -20.298 0.078 1.00 87.25 263 LEU A C 1
ATOM 2091 O O . LEU A 1 263 ? -7.829 -20.476 0.666 1.00 87.25 263 LEU A O 1
ATOM 2095 N N . THR A 1 264 ? -6.694 -20.022 -1.220 1.00 81.81 264 THR A N 1
ATOM 2096 C CA . THR A 1 264 ? -7.878 -19.856 -2.064 1.00 81.81 264 THR A CA 1
ATOM 2097 C C . THR A 1 264 ? -8.347 -21.191 -2.635 1.00 81.81 264 THR A C 1
ATOM 2099 O O . THR A 1 264 ? -9.550 -21.422 -2.738 1.00 81.81 264 THR A O 1
ATOM 2102 N N . GLU A 1 265 ? -7.417 -22.081 -2.980 1.00 80.62 265 GLU A N 1
ATOM 2103 C CA . GLU A 1 265 ? -7.721 -23.272 -3.776 1.00 80.62 265 GLU A CA 1
ATOM 2104 C C . GLU A 1 265 ? -7.613 -24.601 -3.025 1.00 80.62 265 GLU A C 1
ATOM 2106 O O . GLU A 1 265 ? -8.083 -25.620 -3.535 1.00 80.62 265 GLU A O 1
ATOM 2111 N N . ALA A 1 266 ? -6.960 -24.632 -1.860 1.00 79.75 266 ALA A N 1
ATOM 2112 C CA . ALA A 1 266 ? -6.609 -25.892 -1.208 1.00 79.75 266 ALA A CA 1
ATOM 2113 C C . ALA A 1 266 ? -6.841 -25.883 0.308 1.00 79.75 266 ALA A C 1
ATOM 2115 O O . ALA A 1 266 ? -7.438 -26.816 0.829 1.00 79.75 266 ALA A O 1
ATOM 2116 N N . VAL A 1 267 ? -6.442 -24.837 1.030 1.00 84.56 267 VAL A N 1
ATOM 2117 C CA . VAL A 1 267 ? -6.483 -24.778 2.500 1.00 84.56 267 VAL A CA 1
ATOM 2118 C C . VAL A 1 267 ? -7.890 -24.481 3.022 1.00 84.56 267 VAL A C 1
ATOM 2120 O O . VAL A 1 267 ? -8.611 -23.634 2.506 1.00 84.56 267 VAL A O 1
ATOM 2123 N N . THR A 1 268 ? -8.265 -25.120 4.130 1.00 80.88 268 THR A N 1
ATOM 2124 C CA . THR A 1 268 ? -9.475 -24.800 4.894 1.00 80.88 268 THR A CA 1
ATOM 2125 C C . THR A 1 268 ? -9.078 -24.239 6.251 1.00 80.88 268 THR A C 1
ATOM 2127 O O . THR A 1 268 ? -8.670 -24.979 7.142 1.00 80.88 268 THR A O 1
ATOM 2130 N N . VAL A 1 269 ? -9.229 -22.928 6.413 1.00 78.88 269 VAL A N 1
ATOM 2131 C CA . VAL A 1 269 ? -9.033 -22.207 7.678 1.00 78.88 269 VAL A CA 1
ATOM 2132 C C . VAL A 1 269 ? -10.254 -21.339 7.975 1.00 78.88 269 VAL A C 1
ATOM 2134 O O . VAL A 1 269 ? -11.114 -21.129 7.116 1.00 78.88 269 VAL A O 1
ATOM 2137 N N . SER A 1 270 ? -10.355 -20.825 9.202 1.00 80.50 270 SER A N 1
ATOM 2138 C CA . SER A 1 270 ? -11.413 -19.871 9.540 1.00 80.50 270 SER A CA 1
ATOM 2139 C C . SER A 1 270 ? -11.289 -18.590 8.701 1.00 80.50 270 SER A C 1
ATOM 2141 O O . SER A 1 270 ? -10.185 -18.186 8.335 1.00 80.50 270 SER A O 1
ATOM 2143 N N . ALA A 1 271 ? -12.406 -17.901 8.444 1.00 75.38 271 ALA A N 1
ATOM 2144 C CA . ALA A 1 271 ? -12.386 -16.624 7.724 1.00 75.38 271 ALA A CA 1
ATOM 2145 C C . ALA A 1 271 ? -11.501 -15.570 8.420 1.00 75.38 271 ALA A C 1
ATOM 2147 O O . ALA A 1 271 ? -10.831 -14.784 7.754 1.00 75.38 271 ALA A O 1
ATOM 2148 N N . ALA A 1 272 ? -11.454 -15.589 9.757 1.00 75.50 272 ALA A N 1
ATOM 2149 C CA . ALA A 1 272 ? -10.586 -14.714 10.540 1.00 75.50 272 ALA A CA 1
ATOM 2150 C C . ALA A 1 272 ? -9.099 -15.049 10.337 1.00 75.50 272 ALA A C 1
ATOM 2152 O O . ALA A 1 272 ? -8.298 -14.142 10.120 1.00 75.50 272 ALA A O 1
ATOM 2153 N N . SER A 1 273 ? -8.737 -16.338 10.343 1.00 80.25 273 SER A N 1
ATOM 2154 C CA . SER A 1 273 ? -7.369 -16.795 10.061 1.00 80.25 273 SER A CA 1
ATOM 2155 C C . SER A 1 273 ? -6.949 -16.425 8.639 1.00 80.25 273 SER A C 1
ATOM 2157 O O . SER A 1 273 ? -5.873 -15.870 8.449 1.00 80.25 273 SER A O 1
ATOM 2159 N N . ALA A 1 274 ? -7.815 -16.653 7.646 1.00 81.12 274 ALA A N 1
ATOM 2160 C CA . ALA A 1 274 ? -7.548 -16.282 6.257 1.00 81.12 274 ALA A CA 1
ATOM 2161 C C . ALA A 1 274 ? -7.324 -14.769 6.097 1.00 81.12 274 ALA A C 1
ATOM 2163 O O . ALA A 1 274 ? -6.386 -14.354 5.418 1.00 81.12 274 ALA A O 1
ATOM 2164 N N . ALA A 1 275 ? -8.151 -13.940 6.745 1.00 81.12 275 ALA A N 1
ATOM 2165 C CA . ALA A 1 275 ? -7.995 -12.487 6.724 1.00 81.12 275 ALA A CA 1
ATOM 2166 C C . ALA A 1 275 ? -6.687 -12.035 7.395 1.00 81.12 275 ALA A C 1
ATOM 2168 O O . ALA A 1 275 ? -5.980 -11.190 6.848 1.00 81.12 275 ALA A O 1
ATOM 2169 N N . LEU A 1 276 ? -6.336 -12.627 8.543 1.00 84.12 276 LEU A N 1
ATOM 2170 C CA . LEU A 1 276 ? -5.083 -12.337 9.240 1.00 84.12 276 LEU A CA 1
ATOM 2171 C C . LEU A 1 276 ? -3.865 -12.725 8.395 1.00 84.12 276 LEU A C 1
ATOM 2173 O O . LEU A 1 276 ? -2.953 -11.916 8.243 1.00 84.12 276 LEU A O 1
ATOM 2177 N N . ILE A 1 277 ? -3.865 -13.929 7.816 1.00 87.62 277 ILE A N 1
ATOM 2178 C CA . ILE A 1 277 ? -2.788 -14.394 6.938 1.00 87.62 277 ILE A CA 1
ATOM 2179 C C . ILE A 1 277 ? -2.632 -13.437 5.756 1.00 87.62 277 ILE A C 1
ATOM 2181 O O . ILE A 1 277 ? -1.534 -12.939 5.531 1.00 87.62 277 ILE A O 1
ATOM 2185 N N . ARG A 1 278 ? -3.721 -13.102 5.049 1.00 87.38 278 ARG A N 1
ATOM 2186 C CA . ARG A 1 278 ? -3.674 -12.145 3.930 1.00 87.38 278 ARG A CA 1
ATOM 2187 C C . ARG A 1 278 ? -3.105 -10.794 4.356 1.00 87.38 278 ARG A C 1
ATOM 2189 O O . ARG A 1 278 ? -2.251 -10.259 3.660 1.00 87.38 278 ARG A O 1
ATOM 2196 N N . SER A 1 279 ? -3.513 -10.276 5.514 1.00 85.81 279 SER A N 1
ATOM 2197 C CA . SER A 1 279 ? -2.973 -9.021 6.046 1.00 85.81 279 SER A CA 1
ATOM 2198 C C . SER A 1 279 ? -1.466 -9.095 6.308 1.00 85.81 279 SER A C 1
ATOM 2200 O O . SER A 1 279 ? -0.760 -8.144 5.982 1.00 85.81 279 SER A O 1
ATOM 2202 N N . ARG A 1 280 ? -0.959 -10.202 6.873 1.00 87.94 280 ARG A N 1
ATOM 2203 C CA . ARG A 1 280 ? 0.483 -10.389 7.117 1.00 87.94 280 ARG A CA 1
ATOM 2204 C C . ARG A 1 280 ? 1.272 -10.535 5.819 1.00 87.94 280 ARG A C 1
ATOM 2206 O O . ARG A 1 280 ? 2.344 -9.951 5.698 1.00 87.94 280 ARG A O 1
ATOM 2213 N N . LEU A 1 281 ? 0.727 -11.257 4.839 1.00 90.25 281 LEU A N 1
ATOM 2214 C CA . LEU A 1 281 ? 1.344 -11.409 3.521 1.00 90.25 281 LEU A CA 1
ATOM 2215 C C . LEU A 1 281 ? 1.442 -10.071 2.779 1.00 90.25 281 LEU A C 1
ATOM 2217 O O . LEU A 1 281 ? 2.481 -9.788 2.193 1.00 90.25 281 LEU A O 1
ATOM 2221 N N . VAL A 1 282 ? 0.396 -9.236 2.827 1.00 89.56 282 VAL A N 1
ATOM 2222 C CA . VAL A 1 282 ? 0.411 -7.898 2.211 1.00 89.56 282 VAL A CA 1
ATOM 2223 C C . VAL A 1 282 ? 1.450 -7.002 2.884 1.00 89.56 282 VAL A C 1
ATOM 2225 O O . VAL A 1 282 ? 2.276 -6.431 2.180 1.00 89.56 282 VAL A O 1
ATOM 2228 N N . ALA A 1 283 ? 1.480 -6.931 4.219 1.00 87.12 283 ALA A N 1
ATOM 2229 C CA . ALA A 1 283 ? 2.453 -6.104 4.941 1.00 87.12 283 ALA A CA 1
ATOM 2230 C C . ALA A 1 283 ? 3.909 -6.493 4.614 1.00 87.12 283 ALA A C 1
ATOM 2232 O O . ALA A 1 283 ? 4.740 -5.634 4.303 1.00 87.12 283 ALA A O 1
ATOM 2233 N N . MET A 1 284 ? 4.194 -7.798 4.596 1.00 93.75 284 MET A N 1
ATOM 2234 C CA . MET A 1 284 ? 5.496 -8.344 4.210 1.00 93.75 284 MET A CA 1
ATOM 2235 C C . MET A 1 284 ? 5.832 -8.055 2.738 1.00 93.75 284 MET A C 1
ATOM 2237 O O . MET A 1 284 ? 6.936 -7.608 2.434 1.00 93.75 284 MET A O 1
ATOM 2241 N N . ALA A 1 285 ? 4.885 -8.223 1.813 1.00 93.19 285 ALA A N 1
ATOM 2242 C CA . ALA A 1 285 ? 5.119 -7.927 0.402 1.00 93.19 285 ALA A CA 1
ATOM 2243 C C . ALA A 1 285 ? 5.354 -6.433 0.150 1.00 93.19 285 ALA A C 1
ATOM 2245 O O . ALA A 1 285 ? 6.257 -6.063 -0.595 1.00 93.19 285 ALA A O 1
ATOM 2246 N N . GLU A 1 286 ? 4.597 -5.549 0.797 1.00 91.81 286 GLU A N 1
ATOM 2247 C CA . GLU A 1 286 ? 4.828 -4.107 0.716 1.00 91.81 286 GLU A CA 1
ATOM 2248 C C . GLU A 1 286 ? 6.203 -3.727 1.276 1.00 91.81 286 GLU A C 1
ATOM 2250 O O . GLU A 1 286 ? 6.867 -2.855 0.717 1.00 91.81 286 GLU A O 1
ATOM 2255 N N . ARG A 1 287 ? 6.672 -4.405 2.333 1.00 90.00 287 ARG A N 1
ATOM 2256 C CA . ARG A 1 287 ? 8.038 -4.252 2.857 1.00 90.00 287 ARG A CA 1
ATOM 2257 C C . ARG A 1 287 ? 9.077 -4.629 1.800 1.00 90.00 287 ARG A C 1
ATOM 2259 O O . ARG A 1 287 ? 9.976 -3.830 1.541 1.00 90.00 287 ARG A O 1
ATOM 2266 N N . VAL A 1 288 ? 8.903 -5.783 1.154 1.00 91.75 288 VAL A N 1
ATOM 2267 C CA . VAL A 1 288 ? 9.753 -6.256 0.051 1.00 91.75 288 VAL A CA 1
ATOM 2268 C C . VAL A 1 288 ? 9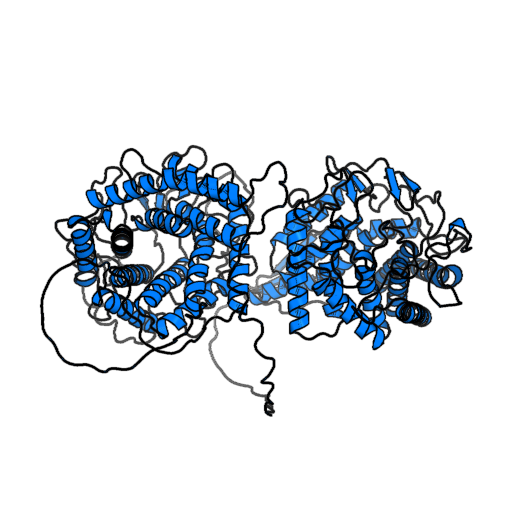.790 -5.245 -1.092 1.00 91.75 288 VAL A C 1
ATOM 2270 O O . VAL A 1 288 ? 10.873 -4.911 -1.566 1.00 91.75 288 VAL A O 1
ATOM 2273 N N . ILE A 1 289 ? 8.640 -4.702 -1.506 1.00 91.50 289 ILE A N 1
ATOM 2274 C CA . ILE A 1 289 ? 8.587 -3.698 -2.577 1.00 91.50 289 ILE A CA 1
ATOM 2275 C C . ILE A 1 289 ? 9.263 -2.389 -2.155 1.00 91.50 289 ILE A C 1
ATOM 2277 O O . ILE A 1 289 ? 9.995 -1.808 -2.950 1.00 91.50 289 ILE A O 1
ATOM 2281 N N . ARG A 1 290 ? 9.070 -1.927 -0.913 1.00 88.44 290 ARG A N 1
ATOM 2282 C CA . ARG A 1 290 ? 9.692 -0.681 -0.432 1.00 88.44 290 ARG A CA 1
ATOM 2283 C C . ARG A 1 290 ? 11.220 -0.737 -0.403 1.00 88.44 290 ARG A C 1
ATOM 2285 O O . ARG A 1 290 ? 11.846 0.298 -0.593 1.00 88.44 290 ARG A O 1
ATOM 2292 N N . GLU A 1 291 ? 11.811 -1.894 -0.113 1.00 87.19 291 GLU A N 1
ATOM 2293 C CA . GLU A 1 291 ? 13.265 -2.009 0.078 1.00 87.19 291 GLU A CA 1
ATOM 2294 C C . GLU A 1 291 ? 13.997 -2.654 -1.093 1.00 87.19 291 GLU A C 1
ATOM 2296 O O . GLU A 1 291 ? 15.116 -2.259 -1.414 1.00 87.19 291 GLU A O 1
ATOM 2301 N N . GLY A 1 292 ? 13.388 -3.660 -1.713 1.00 88.25 292 GLY A N 1
ATOM 2302 C CA . GLY A 1 292 ? 14.035 -4.488 -2.721 1.00 88.25 292 GLY A CA 1
ATOM 2303 C C . GLY A 1 292 ? 13.681 -4.120 -4.156 1.00 88.25 292 GLY A C 1
ATOM 2304 O O . GLY A 1 292 ? 14.427 -4.498 -5.055 1.00 88.25 292 GLY A O 1
ATOM 2305 N N . PHE A 1 293 ? 12.568 -3.424 -4.411 1.00 91.12 293 PHE A N 1
ATOM 2306 C CA . PHE A 1 293 ? 12.092 -3.170 -5.774 1.00 91.12 293 PHE A CA 1
ATOM 2307 C C . PHE A 1 293 ? 12.435 -1.758 -6.253 1.00 91.12 293 PHE A C 1
ATOM 2309 O O . PHE A 1 293 ? 12.119 -0.769 -5.599 1.00 91.12 293 PHE A O 1
ATOM 2316 N N . ASP A 1 294 ? 13.037 -1.663 -7.436 1.00 86.06 294 ASP A N 1
ATOM 2317 C CA . ASP A 1 294 ? 13.253 -0.413 -8.157 1.00 86.06 294 ASP A CA 1
ATOM 2318 C C . ASP A 1 294 ? 12.042 -0.133 -9.070 1.00 86.06 294 ASP A C 1
ATOM 2320 O O . ASP A 1 294 ? 11.916 -0.766 -10.126 1.00 86.06 294 ASP A O 1
ATOM 2324 N N . PRO A 1 295 ? 11.151 0.815 -8.719 1.00 72.00 295 PRO A N 1
ATOM 2325 C CA . PRO A 1 295 ? 9.950 1.095 -9.502 1.00 72.00 295 PRO A CA 1
ATOM 2326 C C . PRO A 1 295 ? 10.230 1.785 -10.842 1.00 72.00 295 PRO A C 1
ATOM 2328 O O . PRO A 1 295 ? 9.390 1.728 -11.745 1.00 72.00 295 PRO A O 1
ATOM 2331 N N . VAL A 1 296 ? 11.396 2.424 -10.985 1.00 69.25 296 VAL A N 1
ATOM 2332 C CA . VAL A 1 296 ? 11.788 3.146 -12.199 1.00 69.25 296 VAL A CA 1
ATOM 2333 C C . VAL A 1 296 ? 12.306 2.163 -13.239 1.00 69.25 296 VAL A C 1
ATOM 2335 O O . VAL A 1 296 ? 11.851 2.176 -14.382 1.00 69.25 296 VAL A O 1
ATOM 2338 N N . ASN A 1 297 ? 13.235 1.292 -12.842 1.00 75.56 297 ASN A N 1
ATOM 2339 C CA . ASN A 1 297 ? 13.848 0.337 -13.762 1.00 75.56 297 ASN A CA 1
ATOM 2340 C C . ASN A 1 297 ? 13.107 -1.001 -13.828 1.00 75.56 297 ASN A C 1
ATOM 2342 O O . ASN A 1 297 ? 13.293 -1.721 -14.805 1.00 75.56 297 ASN A O 1
ATOM 2346 N N . GLY A 1 298 ? 12.261 -1.324 -12.844 1.00 81.81 298 GLY A N 1
ATOM 2347 C CA . GLY A 1 298 ? 11.491 -2.568 -12.784 1.00 81.81 298 GLY A CA 1
ATOM 2348 C C . GLY A 1 298 ? 12.275 -3.777 -12.273 1.00 81.81 298 GLY A C 1
ATOM 2349 O O . GLY A 1 298 ? 11.949 -4.904 -12.632 1.00 81.81 298 GLY A O 1
ATOM 2350 N N . MET A 1 299 ? 13.326 -3.565 -11.483 1.00 91.44 299 MET A N 1
ATOM 2351 C CA . MET A 1 299 ? 14.217 -4.626 -11.005 1.00 91.44 299 MET A CA 1
ATOM 2352 C C . MET A 1 299 ? 13.963 -4.917 -9.524 1.00 91.44 299 MET A C 1
ATOM 2354 O O . MET A 1 299 ? 13.964 -3.999 -8.707 1.00 91.44 299 MET A O 1
ATOM 2358 N N . LEU A 1 300 ? 13.817 -6.190 -9.161 1.00 92.81 300 LEU A N 1
ATOM 2359 C CA . LEU A 1 300 ? 13.866 -6.654 -7.775 1.00 92.81 300 LEU A CA 1
ATOM 2360 C C . LEU A 1 300 ? 15.302 -7.059 -7.411 1.00 92.81 300 LEU A C 1
ATOM 2362 O O . LEU A 1 300 ? 15.938 -7.815 -8.143 1.00 92.81 300 LEU A O 1
ATOM 2366 N N . ALA A 1 301 ? 15.820 -6.556 -6.294 1.00 90.19 301 ALA A N 1
ATOM 2367 C CA . ALA A 1 301 ? 17.115 -6.948 -5.752 1.00 90.19 301 ALA A CA 1
ATOM 2368 C C . ALA A 1 301 ? 17.081 -8.393 -5.227 1.00 90.19 301 ALA A C 1
ATOM 2370 O O . ALA A 1 301 ? 16.031 -8.873 -4.811 1.00 90.19 301 ALA A O 1
ATOM 2371 N N . ASP A 1 302 ? 18.229 -9.072 -5.194 1.00 86.94 302 ASP A N 1
ATOM 2372 C CA . ASP A 1 302 ? 18.283 -10.485 -4.795 1.00 86.94 302 ASP A CA 1
ATOM 2373 C C . ASP A 1 302 ? 18.035 -10.668 -3.285 1.00 86.94 302 ASP A C 1
ATOM 2375 O O . ASP A 1 302 ? 17.097 -11.350 -2.862 1.00 86.94 302 ASP A O 1
ATOM 2379 N N . SER A 1 303 ? 18.862 -10.027 -2.451 1.00 88.06 303 SER A N 1
ATOM 2380 C CA . SER A 1 303 ? 18.820 -10.181 -0.995 1.00 88.06 303 SER A CA 1
ATOM 2381 C C . SER A 1 303 ? 19.245 -8.922 -0.234 1.00 88.06 303 SER A C 1
ATOM 2383 O O . SER A 1 303 ? 19.797 -7.977 -0.803 1.00 88.06 303 SER A O 1
ATOM 2385 N N . GLY A 1 304 ? 18.956 -8.896 1.064 1.00 86.81 304 GLY A N 1
ATOM 2386 C CA . GLY A 1 304 ? 19.262 -7.824 2.008 1.00 86.81 304 GLY A CA 1
ATOM 2387 C C . GLY A 1 304 ? 19.373 -8.352 3.435 1.00 86.81 304 GLY A C 1
ATOM 2388 O O . GLY A 1 304 ? 19.225 -9.550 3.675 1.00 86.81 304 GLY A O 1
ATOM 2389 N N . TYR A 1 305 ? 19.586 -7.455 4.394 1.00 84.81 305 TYR A N 1
ATOM 2390 C CA . TYR A 1 305 ? 19.423 -7.767 5.817 1.00 84.81 305 TYR A CA 1
ATOM 2391 C C . TYR A 1 305 ? 18.304 -6.916 6.416 1.00 84.81 305 TYR A C 1
ATOM 2393 O O . TYR A 1 305 ? 18.109 -5.779 5.968 1.00 84.81 305 TYR A O 1
ATOM 2401 N N . PRO A 1 306 ? 17.599 -7.418 7.449 1.00 83.50 306 PRO A N 1
ATOM 2402 C CA . PRO A 1 306 ? 16.599 -6.632 8.155 1.00 83.50 306 PRO A CA 1
ATOM 2403 C C . PRO A 1 306 ? 17.144 -5.260 8.577 1.00 83.50 306 PRO A C 1
ATOM 2405 O O . PRO A 1 306 ? 18.136 -5.151 9.294 1.00 83.50 306 PRO A O 1
ATOM 2408 N N . GLY A 1 307 ? 16.509 -4.195 8.097 1.00 79.62 307 GLY A N 1
ATOM 2409 C CA . GLY A 1 307 ? 16.807 -2.802 8.437 1.00 79.62 307 GLY A CA 1
ATOM 2410 C C . GLY A 1 307 ? 17.967 -2.179 7.663 1.00 79.62 307 GLY A C 1
ATOM 2411 O O . GLY A 1 307 ? 18.230 -0.994 7.844 1.00 79.62 307 GLY A O 1
ATOM 2412 N N . GLN A 1 308 ? 18.654 -2.945 6.811 1.00 78.94 308 GLN A N 1
ATOM 2413 C CA . GLN A 1 308 ? 19.868 -2.501 6.113 1.00 78.94 308 GLN A CA 1
ATOM 2414 C C . GLN A 1 308 ? 19.660 -2.307 4.606 1.00 78.94 308 GLN A C 1
ATOM 2416 O O . GLN A 1 308 ? 20.560 -1.832 3.916 1.00 78.94 308 GLN A O 1
ATOM 2421 N N . GLY A 1 309 ? 18.475 -2.651 4.094 1.00 77.19 309 GLY A N 1
ATOM 2422 C CA . GLY A 1 309 ? 18.170 -2.597 2.670 1.00 77.19 309 GLY A CA 1
ATOM 2423 C C . GLY A 1 309 ? 18.877 -3.697 1.865 1.00 77.19 309 GLY A C 1
ATOM 2424 O O . GLY A 1 309 ? 19.405 -4.664 2.428 1.00 77.19 309 GLY A O 1
ATOM 2425 N N . PRO A 1 310 ? 18.829 -3.616 0.524 1.00 82.81 310 PRO A N 1
ATOM 2426 C CA . PRO A 1 310 ? 19.405 -4.626 -0.346 1.00 82.81 310 PRO A CA 1
ATOM 2427 C C . PRO A 1 310 ? 20.928 -4.610 -0.265 1.00 82.81 310 PRO A C 1
ATOM 2429 O O . PRO A 1 310 ? 21.558 -3.552 -0.239 1.00 82.81 310 PRO A O 1
ATOM 2432 N N . LEU A 1 311 ? 21.530 -5.798 -0.290 1.00 77.25 311 LEU A N 1
ATOM 2433 C CA . LEU A 1 311 ? 22.970 -5.926 -0.441 1.00 77.25 311 LEU A CA 1
ATOM 2434 C C . LEU A 1 311 ? 23.408 -5.250 -1.742 1.00 77.25 311 LEU A C 1
ATOM 2436 O O . LEU A 1 311 ? 22.698 -5.264 -2.755 1.00 77.25 311 LEU A O 1
ATOM 2440 N N . GLN A 1 312 ? 24.636 -4.731 -1.750 1.00 66.38 312 GLN A N 1
ATOM 2441 C CA . GLN A 1 312 ? 25.297 -4.282 -2.976 1.00 66.38 312 GLN A CA 1
ATOM 2442 C C . GLN A 1 312 ? 25.734 -5.473 -3.851 1.00 66.38 312 GLN A C 1
ATOM 2444 O O . GLN A 1 312 ? 26.842 -5.496 -4.387 1.00 66.38 312 GLN A O 1
ATOM 2449 N N . SER A 1 313 ? 24.867 -6.483 -3.999 1.00 67.19 313 SER A N 1
ATOM 2450 C CA . SER A 1 313 ? 24.997 -7.466 -5.070 1.00 67.19 313 SER A CA 1
ATOM 2451 C C . SER A 1 313 ? 25.028 -6.699 -6.383 1.00 67.19 313 SER A C 1
ATOM 2453 O O . SER A 1 313 ? 24.175 -5.837 -6.621 1.00 67.19 313 SER A O 1
ATOM 2455 N N . ARG A 1 314 ? 26.018 -7.007 -7.223 1.00 75.62 314 ARG A N 1
ATOM 2456 C CA . ARG A 1 314 ? 26.129 -6.455 -8.576 1.00 75.62 314 ARG A CA 1
ATOM 2457 C C . ARG A 1 314 ? 25.135 -7.088 -9.540 1.00 75.62 314 ARG A C 1
ATOM 2459 O O . ARG A 1 314 ? 24.984 -6.572 -10.642 1.00 75.62 314 ARG A O 1
ATOM 2466 N N . ASN A 1 315 ? 24.468 -8.169 -9.145 1.00 87.19 315 ASN A N 1
ATOM 2467 C CA . ASN A 1 315 ? 23.681 -9.009 -10.036 1.00 87.19 315 ASN A CA 1
ATOM 2468 C C . ASN A 1 315 ? 22.188 -8.911 -9.699 1.00 87.19 315 ASN A C 1
ATOM 2470 O O . ASN A 1 315 ? 21.822 -8.531 -8.590 1.00 87.19 315 ASN A O 1
ATOM 2474 N N . ALA A 1 316 ? 21.350 -9.209 -10.686 1.00 90.19 316 ALA A N 1
ATOM 2475 C CA . ALA A 1 316 ? 19.936 -9.507 -10.508 1.00 90.19 316 ALA A CA 1
ATOM 2476 C C . ALA A 1 316 ? 19.659 -10.886 -11.110 1.00 90.19 316 ALA A C 1
ATOM 2478 O O . ALA A 1 316 ? 20.083 -11.151 -12.242 1.00 90.19 316 ALA A O 1
ATOM 2479 N N . GLU A 1 317 ? 18.954 -11.750 -10.381 1.00 91.81 317 GLU A N 1
ATOM 2480 C CA . GLU A 1 317 ? 18.648 -13.113 -10.830 1.00 91.81 317 GLU A CA 1
ATOM 2481 C C . GLU A 1 317 ? 17.270 -13.247 -11.487 1.00 91.81 317 GLU A C 1
ATOM 2483 O O . GLU A 1 317 ? 16.280 -12.646 -11.062 1.00 91.81 317 GLU A O 1
ATOM 2488 N N . TRP A 1 318 ? 17.200 -14.084 -12.526 1.00 93.12 318 TRP A N 1
ATOM 2489 C CA . TRP A 1 318 ? 16.030 -14.239 -13.398 1.00 93.12 318 TRP A CA 1
ATOM 2490 C C . TRP A 1 318 ? 14.760 -14.706 -12.682 1.00 93.12 318 TRP A C 1
ATOM 2492 O O . TRP A 1 318 ? 13.663 -14.256 -13.019 1.00 93.12 318 TRP A O 1
ATOM 2502 N N . TRP A 1 319 ? 14.903 -15.622 -11.721 1.00 94.31 319 TRP A N 1
ATOM 2503 C CA . TRP A 1 319 ? 13.775 -16.238 -11.030 1.00 94.31 319 TRP A CA 1
ATOM 2504 C C . TRP A 1 319 ? 13.066 -15.200 -10.158 1.00 94.31 319 TRP A C 1
ATOM 2506 O O . TRP A 1 319 ? 11.854 -15.045 -10.270 1.00 94.31 319 TRP A O 1
ATOM 2516 N N . ALA A 1 320 ? 13.823 -14.400 -9.399 1.00 94.69 320 ALA A N 1
ATOM 2517 C CA . ALA A 1 320 ? 13.277 -13.361 -8.535 1.00 94.69 320 ALA A CA 1
ATOM 2518 C C . ALA A 1 320 ? 12.499 -12.315 -9.346 1.00 94.69 320 ALA A C 1
ATOM 2520 O O . ALA A 1 320 ? 11.447 -11.853 -8.908 1.00 94.69 320 ALA A O 1
ATOM 2521 N N . GLN A 1 321 ? 12.956 -11.997 -10.566 1.00 95.06 321 GLN A N 1
ATOM 2522 C CA . GLN A 1 321 ? 12.226 -11.086 -11.454 1.00 95.06 321 GLN A CA 1
ATOM 2523 C C . GLN A 1 321 ? 10.895 -11.682 -11.932 1.00 95.06 321 GLN A C 1
ATOM 2525 O O . GLN A 1 321 ? 9.890 -10.974 -12.002 1.00 95.06 321 GLN A O 1
ATOM 2530 N N . ALA A 1 322 ? 10.872 -12.978 -12.259 1.00 95.00 322 ALA A N 1
ATOM 2531 C CA . ALA A 1 322 ? 9.645 -13.666 -12.655 1.00 95.00 322 ALA A CA 1
ATOM 2532 C C . ALA A 1 322 ? 8.618 -13.694 -11.508 1.00 95.00 322 ALA A C 1
ATOM 2534 O O . ALA A 1 322 ? 7.436 -13.424 -11.729 1.00 95.00 322 ALA A O 1
ATOM 2535 N N . GLU A 1 323 ? 9.076 -13.942 -10.278 1.00 95.69 323 GLU A N 1
ATOM 2536 C CA . GLU A 1 323 ? 8.213 -13.946 -9.091 1.00 95.69 323 GLU A CA 1
ATOM 2537 C C . GLU A 1 323 ? 7.719 -12.558 -8.703 1.00 95.69 323 GLU A C 1
ATOM 2539 O O . GLU A 1 323 ? 6.560 -12.405 -8.311 1.00 95.69 323 GLU A O 1
ATOM 2544 N N . ALA A 1 324 ? 8.552 -11.530 -8.884 1.00 95.25 324 ALA A N 1
ATOM 2545 C CA . ALA A 1 324 ? 8.164 -10.144 -8.658 1.00 95.25 324 ALA A CA 1
ATOM 2546 C C . ALA A 1 324 ? 6.933 -9.768 -9.484 1.00 95.25 324 ALA A C 1
ATOM 2548 O O . ALA A 1 324 ? 5.997 -9.169 -8.963 1.00 95.25 324 ALA A O 1
ATOM 2549 N N . VAL A 1 325 ? 6.895 -10.163 -10.759 1.00 93.50 325 VAL A N 1
ATOM 2550 C CA . VAL A 1 325 ? 5.750 -9.904 -11.637 1.00 93.50 325 VAL A CA 1
ATOM 2551 C C . VAL A 1 325 ? 4.472 -10.540 -11.090 1.00 93.50 325 VAL A C 1
ATOM 2553 O O . VAL A 1 325 ? 3.449 -9.862 -10.997 1.00 93.50 325 VAL A O 1
ATOM 2556 N N . LEU A 1 326 ? 4.514 -11.821 -10.714 1.00 92.56 326 LEU A N 1
ATOM 2557 C CA . LEU A 1 326 ? 3.340 -12.525 -10.194 1.00 92.56 326 LEU A CA 1
ATOM 2558 C C . LEU A 1 326 ? 2.861 -11.934 -8.866 1.00 92.56 326 LEU A C 1
ATOM 2560 O O . LEU A 1 326 ? 1.668 -11.664 -8.699 1.00 92.56 326 LEU A O 1
ATOM 2564 N N . GLY A 1 327 ? 3.784 -11.679 -7.940 1.00 92.88 327 GLY A N 1
ATOM 2565 C CA . GLY A 1 327 ? 3.440 -11.105 -6.648 1.00 92.88 327 GLY A CA 1
ATOM 2566 C C . GLY A 1 327 ? 2.956 -9.659 -6.748 1.00 92.88 327 GLY A C 1
ATOM 2567 O O . GLY A 1 327 ? 1.997 -9.318 -6.068 1.00 92.88 327 GLY A O 1
ATOM 2568 N N . LEU A 1 328 ? 3.501 -8.828 -7.645 1.00 90.31 328 LEU A N 1
ATOM 2569 C CA . LEU A 1 328 ? 2.992 -7.471 -7.896 1.00 90.31 328 LEU A CA 1
ATOM 2570 C C . LEU A 1 328 ? 1.566 -7.481 -8.455 1.00 90.31 328 LEU A C 1
ATOM 2572 O O . LEU A 1 328 ? 0.740 -6.661 -8.054 1.00 90.31 328 LEU A O 1
ATOM 2576 N N . VAL A 1 329 ? 1.257 -8.424 -9.351 1.00 86.81 329 VAL A N 1
ATOM 2577 C CA . VAL A 1 329 ? -0.104 -8.620 -9.860 1.00 86.81 329 VAL A CA 1
ATOM 2578 C C . VAL A 1 329 ? -1.043 -8.956 -8.696 1.00 86.81 329 VAL A C 1
ATOM 2580 O O . VAL A 1 329 ? -2.011 -8.223 -8.472 1.00 86.81 329 VAL A O 1
ATOM 2583 N N . ARG A 1 330 ? -0.717 -9.966 -7.875 1.00 85.94 330 ARG A N 1
ATOM 2584 C CA . ARG A 1 330 ? -1.527 -10.315 -6.691 1.00 85.94 330 ARG A CA 1
ATOM 2585 C C . ARG A 1 330 ? -1.624 -9.172 -5.680 1.00 85.94 330 ARG A C 1
ATOM 2587 O O . ARG A 1 330 ? -2.699 -8.934 -5.141 1.00 85.94 330 ARG A O 1
ATOM 2594 N N . LEU A 1 331 ? -0.548 -8.422 -5.460 1.00 86.00 331 LEU A N 1
ATOM 2595 C CA . LEU A 1 331 ? -0.542 -7.273 -4.560 1.00 86.00 331 LEU A CA 1
ATOM 2596 C C . LEU A 1 331 ? -1.505 -6.182 -5.047 1.00 86.00 331 LEU A C 1
ATOM 2598 O O . LEU A 1 331 ? -2.274 -5.656 -4.245 1.00 86.00 331 LEU A O 1
ATOM 2602 N N . ALA A 1 332 ? -1.553 -5.914 -6.359 1.00 78.06 332 ALA A N 1
ATOM 2603 C CA . ALA A 1 332 ? -2.552 -5.027 -6.965 1.00 78.06 332 ALA A CA 1
ATOM 2604 C C . ALA A 1 332 ? -3.986 -5.520 -6.716 1.00 78.06 332 ALA A C 1
ATOM 2606 O O . ALA A 1 332 ? -4.868 -4.736 -6.380 1.00 78.06 332 ALA A O 1
ATOM 2607 N N . GLN A 1 333 ? -4.205 -6.828 -6.853 1.00 73.88 333 GLN A N 1
ATOM 2608 C CA . GLN A 1 333 ? -5.496 -7.478 -6.624 1.00 73.88 333 GLN A CA 1
ATOM 2609 C C . GLN A 1 333 ? -5.974 -7.327 -5.176 1.00 73.88 333 GLN A C 1
ATOM 2611 O O . GLN A 1 333 ? -7.139 -7.019 -4.941 1.00 73.88 333 GLN A O 1
ATOM 2616 N N . TYR A 1 334 ? -5.078 -7.542 -4.210 1.00 72.81 334 TYR A N 1
ATOM 2617 C CA . TYR A 1 334 ? -5.427 -7.524 -2.789 1.00 72.81 334 TYR A CA 1
ATOM 2618 C C . TYR A 1 334 ? -5.603 -6.130 -2.220 1.00 72.81 334 TYR A C 1
ATOM 2620 O O . TYR A 1 334 ? -6.457 -5.922 -1.363 1.00 72.81 334 TYR A O 1
ATOM 2628 N N . THR A 1 335 ? -4.781 -5.192 -2.673 1.00 72.06 335 THR A N 1
ATOM 2629 C CA . THR A 1 335 ? -4.803 -3.821 -2.159 1.00 72.06 335 THR A CA 1
ATOM 2630 C C . THR A 1 335 ? -5.775 -2.926 -2.920 1.00 72.06 335 THR A C 1
ATOM 2632 O O . THR A 1 335 ? -6.141 -1.879 -2.405 1.00 72.06 335 THR A O 1
ATOM 2635 N N . GLY A 1 336 ? -6.163 -3.295 -4.147 1.00 63.91 336 GLY A N 1
ATOM 2636 C CA . GLY A 1 336 ? -6.858 -2.396 -5.073 1.00 63.91 336 GLY A CA 1
ATOM 2637 C C . GLY A 1 336 ? -5.960 -1.287 -5.641 1.00 63.91 336 GLY A C 1
ATOM 2638 O O . GLY A 1 336 ? -6.416 -0.474 -6.444 1.00 63.91 336 GLY A O 1
ATOM 2639 N N . ASN A 1 337 ? -4.672 -1.255 -5.276 1.00 66.19 337 ASN A N 1
ATOM 2640 C CA . ASN A 1 337 ? -3.759 -0.189 -5.658 1.00 66.19 337 ASN A CA 1
ATOM 2641 C C . ASN A 1 337 ? -3.195 -0.413 -7.069 1.00 66.19 337 ASN A C 1
ATOM 2643 O O . ASN A 1 337 ? -2.293 -1.227 -7.297 1.00 66.19 337 ASN A O 1
ATOM 2647 N N . ALA A 1 338 ? -3.689 0.382 -8.020 1.00 62.34 338 ALA A N 1
ATOM 2648 C CA . ALA A 1 338 ? -3.265 0.343 -9.416 1.00 62.34 338 ALA A CA 1
ATOM 2649 C C . ALA A 1 338 ? -1.772 0.676 -9.634 1.00 62.34 338 ALA A C 1
ATOM 2651 O O . ALA A 1 338 ? -1.228 0.323 -10.680 1.00 62.34 338 ALA A O 1
ATOM 2652 N N . THR A 1 339 ? -1.077 1.281 -8.660 1.00 69.69 339 THR A N 1
ATOM 2653 C CA . THR A 1 339 ? 0.380 1.522 -8.722 1.00 69.69 339 THR A CA 1
ATOM 2654 C C . THR A 1 339 ? 1.156 0.223 -8.918 1.00 69.69 339 THR A C 1
ATOM 2656 O O . THR A 1 339 ? 2.097 0.172 -9.703 1.00 69.69 339 THR A O 1
ATOM 2659 N N . TYR A 1 340 ? 0.743 -0.878 -8.288 1.00 78.50 340 TYR A N 1
ATOM 2660 C CA . TYR A 1 340 ? 1.444 -2.147 -8.484 1.00 78.50 340 TYR A CA 1
ATOM 2661 C C . TYR A 1 340 ? 1.331 -2.649 -9.931 1.00 78.50 340 TYR A C 1
ATOM 2663 O O . TYR A 1 340 ? 2.232 -3.331 -10.406 1.00 78.50 340 TYR A O 1
ATOM 2671 N N . LEU A 1 341 ? 0.304 -2.241 -10.688 1.00 72.69 341 LEU A N 1
ATOM 2672 C CA . LEU A 1 341 ? 0.203 -2.549 -12.118 1.00 72.69 341 LEU A CA 1
ATOM 2673 C C . LEU A 1 341 ? 1.210 -1.757 -12.962 1.00 72.69 341 LEU A C 1
ATOM 2675 O O . LEU A 1 341 ? 1.696 -2.275 -13.971 1.00 72.69 341 LEU A O 1
ATOM 2679 N N . SER A 1 342 ? 1.558 -0.527 -12.568 1.00 70.81 342 SER A N 1
ATOM 2680 C CA . SER A 1 342 ? 2.645 0.201 -13.232 1.00 70.81 342 SER A CA 1
ATOM 2681 C C . SER A 1 342 ? 3.993 -0.460 -12.937 1.00 70.81 342 SER A C 1
ATOM 2683 O O . SER A 1 342 ? 4.798 -0.622 -13.852 1.00 70.81 342 SER A O 1
ATOM 2685 N N . TYR A 1 343 ? 4.188 -0.975 -11.719 1.00 84.31 343 TYR A N 1
ATOM 2686 C CA . TYR A 1 343 ? 5.377 -1.751 -11.351 1.00 84.31 343 TYR A CA 1
ATOM 2687 C C . TYR A 1 343 ? 5.479 -3.063 -12.124 1.00 84.31 343 TYR A C 1
ATOM 2689 O O . TYR A 1 343 ? 6.566 -3.404 -12.590 1.00 84.31 343 TYR A O 1
ATOM 2697 N N . VAL A 1 344 ? 4.354 -3.755 -12.350 1.00 83.50 344 VAL A N 1
ATOM 2698 C CA . VAL A 1 344 ? 4.304 -4.893 -13.280 1.00 83.50 344 VAL A CA 1
ATOM 2699 C C . VAL A 1 344 ? 4.818 -4.447 -14.644 1.00 83.50 344 VAL A C 1
ATOM 2701 O O . VAL A 1 344 ? 5.741 -5.056 -15.168 1.00 83.50 344 VAL A O 1
ATOM 2704 N N . SER A 1 345 ? 4.298 -3.352 -15.206 1.00 77.19 345 SER A N 1
ATOM 2705 C CA . SER A 1 345 ? 4.748 -2.851 -16.513 1.00 77.19 345 SER A CA 1
ATOM 2706 C C . SER A 1 345 ? 6.255 -2.553 -16.560 1.00 77.19 345 SER A C 1
ATOM 2708 O O . SER A 1 345 ? 6.915 -2.910 -17.543 1.00 77.19 345 SER A O 1
ATOM 2710 N N . SER A 1 346 ? 6.815 -1.940 -15.513 1.00 82.00 346 SER A N 1
ATOM 2711 C CA . SER A 1 346 ? 8.261 -1.707 -15.395 1.00 82.00 346 SER A CA 1
ATOM 2712 C C . SER A 1 346 ? 9.036 -3.028 -15.355 1.00 82.00 346 SER A C 1
ATOM 2714 O O . SER A 1 346 ? 9.984 -3.198 -16.120 1.00 82.00 346 SER A O 1
ATOM 2716 N N . ALA A 1 347 ? 8.596 -4.002 -14.552 1.00 88.75 347 ALA A N 1
ATOM 2717 C CA . ALA A 1 347 ? 9.251 -5.305 -14.428 1.00 88.75 347 ALA A CA 1
ATOM 2718 C C . ALA A 1 347 ? 9.232 -6.113 -15.732 1.00 88.75 347 ALA A C 1
ATOM 2720 O O . ALA A 1 347 ? 10.257 -6.645 -16.159 1.00 88.75 347 ALA A O 1
ATOM 2721 N N . LEU A 1 348 ? 8.102 -6.133 -16.444 1.00 88.44 348 LEU A N 1
ATOM 2722 C CA . LEU A 1 348 ? 8.018 -6.753 -17.771 1.00 88.44 348 LEU A CA 1
ATOM 2723 C C . LEU A 1 348 ? 8.969 -6.069 -18.771 1.00 88.44 348 LEU A C 1
ATOM 2725 O O . LEU A 1 348 ? 9.612 -6.724 -19.595 1.00 88.44 348 LEU A O 1
ATOM 2729 N N . THR A 1 349 ? 9.095 -4.743 -18.697 1.00 84.31 349 THR A N 1
ATOM 2730 C CA . THR A 1 349 ? 10.025 -3.991 -19.553 1.00 84.31 349 THR A CA 1
ATOM 2731 C C . THR A 1 349 ? 11.477 -4.351 -19.242 1.00 84.31 349 THR A C 1
ATOM 2733 O O . THR A 1 349 ? 12.258 -4.580 -20.168 1.00 84.31 349 THR A O 1
ATOM 2736 N N . TYR A 1 350 ? 11.827 -4.456 -17.959 1.00 88.75 350 TYR A N 1
ATOM 2737 C CA . TYR A 1 350 ? 13.152 -4.863 -17.495 1.00 88.75 350 TYR A CA 1
ATOM 2738 C C . TYR A 1 350 ? 13.527 -6.262 -17.996 1.00 88.75 350 TYR A C 1
ATOM 2740 O O . TYR A 1 350 ? 14.564 -6.453 -18.635 1.00 88.75 350 TYR A O 1
ATOM 2748 N N . ILE A 1 351 ? 12.628 -7.227 -17.796 1.00 91.62 351 ILE A N 1
ATOM 2749 C CA . ILE A 1 351 ? 12.810 -8.618 -18.215 1.00 91.62 351 ILE A CA 1
ATOM 2750 C C . ILE A 1 351 ? 12.992 -8.725 -19.735 1.00 91.62 351 ILE A C 1
ATOM 2752 O O . ILE A 1 351 ? 13.898 -9.418 -20.202 1.00 91.62 351 ILE A O 1
ATOM 2756 N N . ASP A 1 352 ? 12.165 -8.036 -20.531 1.00 88.25 352 ASP A N 1
ATOM 2757 C CA . ASP A 1 352 ? 12.307 -8.063 -21.994 1.00 88.25 352 ASP A CA 1
ATOM 2758 C C . ASP A 1 352 ? 13.618 -7.469 -22.484 1.00 88.25 352 ASP A C 1
ATOM 2760 O O . ASP A 1 352 ? 14.160 -7.887 -23.511 1.00 88.25 352 ASP A O 1
ATOM 2764 N N . ARG A 1 353 ? 14.074 -6.428 -21.792 1.00 88.69 353 ARG A N 1
ATOM 2765 C CA . ARG A 1 353 ? 15.258 -5.696 -22.195 1.00 88.69 353 ARG A CA 1
ATOM 2766 C C . ARG A 1 353 ? 16.523 -6.489 -21.896 1.00 88.69 353 ARG A C 1
ATOM 2768 O O . ARG A 1 353 ? 17.394 -6.515 -22.760 1.00 88.69 353 ARG A O 1
ATOM 2775 N N . TYR A 1 354 ? 16.605 -7.112 -20.721 1.00 91.50 354 TYR A N 1
ATOM 2776 C CA . TYR A 1 354 ? 17.872 -7.625 -20.196 1.00 91.50 354 TYR A CA 1
ATOM 2777 C C . TYR A 1 354 ? 17.922 -9.144 -20.017 1.00 91.50 354 TYR A C 1
ATOM 2779 O O . TYR A 1 354 ? 18.960 -9.746 -20.274 1.00 91.50 354 TYR A O 1
ATOM 2787 N N . PHE A 1 355 ? 16.823 -9.795 -19.626 1.00 93.06 355 PHE A N 1
ATOM 2788 C CA . PHE A 1 355 ? 16.840 -11.238 -19.357 1.00 93.06 355 PHE A CA 1
ATOM 2789 C C . PHE A 1 355 ? 16.555 -12.086 -20.585 1.00 93.06 355 PHE A C 1
ATOM 2791 O O . PHE A 1 355 ? 17.161 -13.144 -20.746 1.00 93.06 355 PHE A O 1
ATOM 2798 N N . ARG A 1 356 ? 15.628 -11.661 -21.445 1.00 91.25 356 ARG A N 1
ATOM 2799 C CA . ARG A 1 356 ? 15.238 -12.442 -22.623 1.00 91.25 356 ARG A CA 1
ATOM 2800 C C . ARG A 1 356 ? 16.378 -12.511 -23.639 1.00 91.25 356 ARG A C 1
ATOM 2802 O O . ARG A 1 356 ? 16.837 -11.483 -24.135 1.00 91.25 356 ARG A O 1
ATOM 2809 N N . ASP A 1 357 ? 16.750 -13.723 -24.039 1.00 93.19 357 ASP A N 1
ATOM 2810 C CA . ASP A 1 357 ? 17.617 -13.927 -25.196 1.00 93.19 357 ASP A CA 1
ATOM 2811 C C . ASP A 1 357 ? 16.773 -13.954 -26.465 1.00 93.19 357 ASP A C 1
ATOM 2813 O O . ASP A 1 357 ? 16.014 -14.884 -26.730 1.00 93.19 357 ASP A O 1
ATOM 2817 N N . LYS A 1 358 ? 16.880 -12.875 -27.236 1.00 88.62 358 LYS A N 1
ATOM 2818 C CA . LYS A 1 358 ? 16.101 -12.669 -28.460 1.00 88.62 358 LYS A CA 1
ATOM 2819 C C . LYS A 1 358 ? 16.618 -13.501 -29.638 1.00 88.62 358 LYS A C 1
ATOM 2821 O O . LYS A 1 358 ? 15.952 -13.533 -30.665 1.00 88.62 358 LYS A O 1
ATOM 2826 N N . GLU A 1 359 ? 17.792 -14.121 -29.506 1.00 92.25 359 GLU A N 1
ATOM 2827 C CA . GLU A 1 359 ? 18.426 -14.918 -30.559 1.00 92.25 359 GLU A CA 1
ATOM 2828 C C . GLU A 1 359 ? 18.095 -16.406 -30.408 1.00 92.25 359 GLU A C 1
ATOM 2830 O O . GLU A 1 359 ? 17.639 -17.023 -31.366 1.00 92.25 359 GLU A O 1
ATOM 2835 N N . TYR A 1 360 ? 18.279 -16.966 -29.206 1.00 92.44 360 TYR A N 1
ATOM 2836 C CA . TYR A 1 360 ? 18.092 -18.404 -28.954 1.00 92.44 360 TYR A CA 1
ATOM 2837 C C . TYR A 1 360 ? 16.847 -18.743 -28.125 1.00 92.44 360 TYR A C 1
ATOM 2839 O O . TYR A 1 360 ? 16.523 -19.916 -27.974 1.00 92.44 360 TYR A O 1
ATOM 2847 N N . GLY A 1 361 ? 16.117 -17.748 -27.617 1.00 90.69 361 GLY A N 1
ATOM 2848 C CA . GLY A 1 361 ? 15.000 -17.975 -26.703 1.00 90.69 361 GLY A CA 1
ATOM 2849 C C . GLY A 1 361 ? 15.450 -18.232 -25.261 1.00 90.69 361 GLY A C 1
ATOM 2850 O O . GLY A 1 361 ? 16.640 -18.255 -24.930 1.00 90.69 361 GLY A O 1
ATOM 2851 N N . GLU A 1 362 ? 14.463 -18.387 -24.375 1.00 92.56 362 GLU A N 1
ATOM 2852 C CA . GLU A 1 362 ? 14.651 -18.492 -22.921 1.00 92.56 362 GLU A CA 1
ATOM 2853 C C . GLU A 1 362 ? 15.424 -17.298 -22.304 1.00 92.56 362 GLU A C 1
ATOM 2855 O O . GLU A 1 362 ? 15.868 -16.365 -22.982 1.00 92.56 362 GLU A O 1
ATOM 2860 N N . TRP A 1 363 ? 15.539 -17.244 -20.979 1.00 94.00 363 TRP A N 1
ATOM 2861 C CA . TRP A 1 363 ? 16.166 -16.128 -20.271 1.00 94.00 363 TRP A CA 1
ATOM 2862 C C . TRP A 1 363 ? 17.615 -16.433 -19.884 1.00 94.00 363 TRP A C 1
ATOM 2864 O O . TRP A 1 363 ? 18.002 -17.594 -19.765 1.00 94.00 363 TRP A O 1
ATOM 2874 N N . TYR A 1 364 ? 18.451 -15.415 -19.701 1.00 94.06 364 TYR A N 1
ATOM 2875 C CA . TYR A 1 364 ? 19.773 -15.550 -19.069 1.00 94.06 364 TYR A CA 1
ATOM 2876 C C . TYR A 1 364 ? 19.641 -15.837 -17.568 1.00 94.06 364 TYR A C 1
ATOM 2878 O O . TYR A 1 364 ? 18.561 -15.661 -17.007 1.00 94.06 364 TYR A O 1
ATOM 2886 N N . TRP A 1 365 ? 20.689 -16.367 -16.927 1.00 92.31 365 TRP A N 1
ATOM 2887 C CA . TRP A 1 365 ? 20.683 -16.635 -15.479 1.00 92.31 365 TRP A CA 1
ATOM 2888 C C . TRP A 1 365 ? 20.617 -15.329 -14.676 1.00 92.31 365 TRP A C 1
ATOM 2890 O O . TRP A 1 365 ? 19.657 -15.099 -13.944 1.00 92.31 365 TRP A O 1
ATOM 2900 N N . SER A 1 366 ? 21.584 -14.440 -14.888 1.00 92.94 366 SER A N 1
ATOM 2901 C CA . SER A 1 366 ? 21.641 -13.146 -14.209 1.00 92.94 366 SER A CA 1
ATOM 2902 C C . SER A 1 366 ? 22.200 -12.071 -15.122 1.00 92.94 366 SER A C 1
ATOM 2904 O O . SER A 1 366 ? 22.910 -12.355 -16.092 1.00 92.94 366 SER A O 1
ATOM 2906 N N . VAL A 1 367 ? 21.902 -10.826 -14.772 1.00 93.62 367 VAL A N 1
ATOM 2907 C CA . VAL A 1 367 ? 22.469 -9.635 -15.408 1.00 93.62 367 VAL A CA 1
ATOM 2908 C C . VAL A 1 367 ? 23.107 -8.734 -14.358 1.00 93.62 367 VAL A C 1
ATOM 2910 O O . VAL A 1 367 ? 22.685 -8.735 -13.201 1.00 93.62 367 VAL A O 1
ATOM 2913 N N . TYR A 1 368 ? 24.106 -7.949 -14.749 1.00 89.88 368 TYR A N 1
ATOM 2914 C CA . TYR A 1 368 ? 24.643 -6.890 -13.905 1.00 89.88 368 TYR A CA 1
ATOM 2915 C C . TYR A 1 368 ? 23.607 -5.774 -13.745 1.00 89.88 368 TYR A C 1
ATOM 2917 O O . TYR A 1 368 ? 23.075 -5.262 -14.727 1.00 89.88 368 TYR A O 1
ATOM 2925 N N . ARG A 1 369 ? 23.344 -5.344 -12.512 1.00 82.69 369 ARG A N 1
ATOM 2926 C CA . ARG A 1 369 ? 22.360 -4.296 -12.191 1.00 82.69 369 ARG A CA 1
ATOM 2927 C C . ARG A 1 369 ? 22.724 -2.942 -12.789 1.00 82.69 369 ARG A C 1
ATOM 2929 O O . ARG A 1 369 ? 21.844 -2.188 -13.181 1.00 82.69 369 ARG A O 1
ATOM 2936 N N . GLU A 1 370 ? 24.020 -2.651 -12.860 1.00 78.69 370 GLU A N 1
ATOM 2937 C CA . GLU A 1 370 ? 24.560 -1.354 -13.282 1.00 78.69 370 GLU A CA 1
ATOM 2938 C C . GLU A 1 370 ? 24.261 -1.041 -14.754 1.00 78.69 370 GLU A C 1
ATOM 2940 O O . GLU A 1 370 ? 24.028 0.112 -15.110 1.00 78.69 370 GLU A O 1
ATOM 2945 N N . ASN A 1 371 ? 24.283 -2.059 -15.619 1.00 83.62 371 ASN A N 1
ATOM 2946 C CA . ASN A 1 371 ? 24.201 -1.872 -17.070 1.00 83.62 371 ASN A CA 1
ATOM 2947 C C . ASN A 1 371 ? 23.287 -2.882 -17.793 1.00 83.62 371 ASN A C 1
ATOM 2949 O O . ASN A 1 371 ? 23.070 -2.750 -18.998 1.00 83.62 371 ASN A O 1
ATOM 2953 N N . GLY A 1 372 ? 22.752 -3.879 -17.083 1.00 86.44 372 GLY A N 1
ATOM 2954 C CA . GLY A 1 372 ? 21.877 -4.922 -17.617 1.00 86.44 372 GLY A CA 1
ATOM 2955 C C . GLY A 1 372 ? 22.555 -5.922 -18.559 1.00 86.44 372 GLY A C 1
ATOM 2956 O O . GLY A 1 372 ? 21.866 -6.647 -19.273 1.00 86.44 372 GLY A O 1
ATOM 2957 N N . THR A 1 373 ? 23.889 -5.961 -18.601 1.00 92.62 373 THR A N 1
ATOM 2958 C CA . THR A 1 373 ? 24.631 -6.958 -19.389 1.00 92.62 373 THR A CA 1
ATOM 2959 C C . THR A 1 373 ? 24.626 -8.313 -18.692 1.00 92.62 373 THR A C 1
ATOM 2961 O O . THR A 1 373 ? 24.576 -8.386 -17.466 1.00 92.62 373 THR A O 1
ATOM 2964 N N . VAL A 1 374 ? 24.644 -9.397 -19.469 1.00 94.94 374 VAL A N 1
ATOM 2965 C CA . VAL A 1 374 ? 24.716 -10.761 -18.926 1.00 94.94 374 VAL A CA 1
ATOM 2966 C C . VAL A 1 374 ? 26.009 -10.912 -18.131 1.00 94.94 374 VAL A C 1
ATOM 2968 O O . VAL A 1 374 ? 27.055 -10.445 -18.576 1.00 94.94 374 VAL A O 1
ATOM 2971 N N . VAL A 1 375 ? 25.930 -11.544 -16.960 1.00 93.69 375 VAL A N 1
ATOM 2972 C CA . VAL A 1 375 ? 27.123 -11.811 -16.144 1.00 93.69 375 VAL A CA 1
ATOM 2973 C C . VAL A 1 375 ? 28.097 -12.728 -16.886 1.00 93.69 375 VAL A C 1
ATOM 2975 O O . VAL A 1 375 ? 27.671 -13.567 -17.676 1.00 93.69 375 VAL A O 1
ATOM 2978 N N . ASP A 1 376 ? 29.400 -12.613 -16.626 1.00 91.62 376 ASP A N 1
ATOM 2979 C CA . ASP A 1 376 ? 30.391 -13.455 -17.316 1.00 91.62 376 ASP A CA 1
ATOM 2980 C C . ASP A 1 376 ? 30.257 -14.935 -16.916 1.00 91.62 376 ASP A C 1
ATOM 2982 O O . ASP A 1 376 ? 30.296 -15.844 -17.748 1.00 91.62 376 ASP A O 1
ATOM 2986 N N . SER A 1 377 ? 30.063 -15.184 -15.620 1.00 92.12 377 SER A N 1
ATOM 2987 C CA . SER A 1 377 ? 29.878 -16.515 -15.041 1.00 92.12 377 SER A CA 1
ATOM 2988 C C . SER A 1 377 ? 29.075 -16.445 -13.742 1.00 92.12 377 SER A C 1
ATOM 2990 O O . SER A 1 377 ? 28.945 -15.380 -13.135 1.00 92.12 377 SER A O 1
ATOM 2992 N N . PHE A 1 378 ? 28.534 -17.583 -13.314 1.00 88.94 378 PHE A N 1
ATOM 2993 C CA . PHE A 1 378 ? 27.910 -17.747 -12.002 1.00 88.94 378 PHE A CA 1
ATOM 2994 C C . PHE A 1 378 ? 28.289 -19.098 -11.398 1.00 88.94 378 PHE A C 1
ATOM 2996 O O . PHE A 1 378 ? 28.642 -20.037 -12.114 1.00 88.94 378 PHE A O 1
ATOM 3003 N N . SER A 1 379 ? 28.205 -19.198 -10.073 1.00 84.06 379 SER A N 1
ATOM 3004 C CA . SER A 1 379 ? 28.472 -20.440 -9.352 1.00 84.06 379 SER A CA 1
ATOM 3005 C C . SER A 1 379 ? 27.178 -21.044 -8.824 1.00 84.06 379 SER A C 1
ATOM 3007 O O . SER A 1 379 ? 26.341 -20.346 -8.261 1.00 84.06 379 SER A O 1
ATOM 3009 N N . SER A 1 380 ? 27.022 -22.348 -9.008 1.00 79.38 380 SER A N 1
ATOM 3010 C CA . SER A 1 380 ? 25.855 -23.116 -8.590 1.00 79.38 380 SER A CA 1
ATOM 3011 C C . SER A 1 380 ? 26.273 -24.574 -8.360 1.00 79.38 380 SER A C 1
ATOM 3013 O O . SER A 1 380 ? 27.088 -25.108 -9.107 1.00 79.38 380 SER A O 1
ATOM 3015 N N . ASP A 1 381 ? 25.801 -25.206 -7.284 1.00 70.56 381 ASP A N 1
ATOM 3016 C CA . ASP A 1 381 ? 26.182 -26.575 -6.873 1.00 70.56 381 ASP A CA 1
ATOM 3017 C C . ASP A 1 381 ? 27.685 -26.829 -6.779 1.00 70.56 381 ASP A C 1
ATOM 3019 O O . ASP A 1 381 ? 28.198 -27.881 -7.159 1.00 70.56 381 ASP A O 1
ATOM 3023 N N . GLY A 1 382 ? 28.422 -25.823 -6.307 1.00 74.00 382 GLY A N 1
ATOM 3024 C CA . GLY A 1 382 ? 29.881 -25.889 -6.222 1.00 74.00 382 GLY A CA 1
ATOM 3025 C C . GLY A 1 382 ? 30.587 -25.926 -7.583 1.00 74.00 382 GLY A C 1
ATOM 3026 O O . GLY A 1 382 ? 31.782 -26.208 -7.635 1.00 74.00 382 GLY A O 1
ATOM 3027 N N . ARG A 1 383 ? 29.875 -25.638 -8.679 1.00 82.00 383 ARG A N 1
ATOM 3028 C CA . ARG A 1 383 ? 30.386 -25.580 -10.053 1.00 82.00 383 ARG A CA 1
ATOM 3029 C C . ARG A 1 383 ? 30.247 -24.161 -10.602 1.00 82.00 383 ARG A C 1
ATOM 3031 O O . ARG A 1 383 ? 29.362 -23.417 -10.189 1.00 82.00 383 ARG A O 1
ATOM 3038 N N . THR A 1 384 ? 31.117 -23.783 -11.534 1.00 89.62 384 THR A N 1
ATOM 3039 C CA . THR A 1 384 ? 31.052 -22.489 -12.230 1.00 89.62 384 THR A CA 1
ATOM 3040 C C . THR A 1 384 ? 30.556 -22.705 -13.650 1.00 89.62 384 THR A C 1
ATOM 3042 O O . THR A 1 384 ? 31.083 -23.555 -14.363 1.00 89.62 384 THR A O 1
ATOM 3045 N N . TYR A 1 385 ? 29.571 -21.911 -14.052 1.00 90.69 385 TYR A N 1
ATOM 3046 C CA . TYR A 1 385 ? 28.952 -21.938 -15.371 1.00 90.69 385 TYR A CA 1
ATOM 3047 C C . TYR A 1 385 ? 29.181 -20.604 -16.076 1.00 90.69 385 TYR A C 1
ATOM 3049 O O . TYR A 1 385 ? 29.254 -19.557 -15.430 1.00 90.69 385 TYR A O 1
ATOM 3057 N N . GLU A 1 386 ? 29.237 -20.619 -17.406 1.00 93.00 386 GLU A N 1
ATOM 3058 C CA . GLU A 1 386 ? 29.182 -19.388 -18.198 1.00 93.00 386 GLU A CA 1
ATOM 3059 C C . GLU A 1 386 ? 27.837 -18.687 -17.972 1.00 93.00 386 GLU A C 1
ATOM 3061 O O . GLU A 1 386 ? 26.795 -19.343 -17.922 1.00 93.00 386 GLU A O 1
ATOM 3066 N N . GLY A 1 387 ? 27.808 -17.355 -17.884 1.00 90.94 387 GLY A N 1
ATOM 3067 C CA . GLY A 1 387 ? 26.566 -16.639 -17.562 1.00 90.94 387 GLY A CA 1
ATOM 3068 C C . GLY A 1 387 ? 25.479 -16.711 -18.634 1.00 90.94 387 GLY A C 1
ATOM 3069 O O . GLY A 1 387 ? 24.309 -16.428 -18.366 1.00 90.94 387 GLY A O 1
ATOM 3070 N N . THR A 1 388 ? 25.842 -17.171 -19.832 1.00 94.69 388 THR A N 1
ATOM 3071 C CA . THR A 1 388 ? 24.898 -17.436 -20.922 1.00 94.69 388 THR A CA 1
ATOM 3072 C C . THR A 1 388 ? 24.243 -18.823 -20.865 1.00 94.69 388 THR A C 1
ATOM 3074 O O . THR A 1 388 ? 23.331 -19.081 -21.652 1.00 94.69 388 THR A O 1
ATOM 3077 N N . THR A 1 389 ? 24.648 -19.685 -19.922 1.00 94.38 389 THR A N 1
ATOM 3078 C CA . THR A 1 389 ? 24.069 -21.019 -19.679 1.00 94.38 389 THR A CA 1
ATOM 3079 C C . THR A 1 389 ? 22.556 -20.928 -19.442 1.00 94.38 389 THR A C 1
ATOM 3081 O O . THR A 1 389 ? 22.078 -20.090 -18.669 1.00 94.38 389 THR A O 1
ATOM 3084 N N . LYS A 1 390 ? 21.784 -21.791 -20.113 1.00 93.25 390 LYS A N 1
ATOM 3085 C CA . LYS A 1 390 ? 20.309 -21.764 -20.122 1.00 93.25 390 LYS A CA 1
ATOM 3086 C C . LYS A 1 390 ? 19.666 -22.823 -19.245 1.00 93.25 390 LYS A C 1
ATOM 3088 O O . LYS A 1 390 ? 18.569 -22.586 -18.746 1.00 93.25 390 LYS A O 1
ATOM 3093 N N . GLY A 1 391 ? 20.343 -23.947 -19.039 1.00 92.62 391 GLY A N 1
ATOM 3094 C CA . GLY A 1 391 ? 19.890 -25.022 -18.164 1.00 92.62 391 GLY A CA 1
ATOM 3095 C C . GLY A 1 391 ? 20.996 -25.459 -17.224 1.00 92.62 391 GLY A C 1
ATOM 3096 O O . GLY A 1 391 ? 22.150 -25.531 -17.631 1.00 92.62 391 GLY A O 1
ATOM 3097 N N . ASN A 1 392 ? 20.628 -25.722 -15.978 1.00 92.50 392 ASN A N 1
ATOM 3098 C CA . ASN A 1 392 ? 21.446 -26.380 -14.965 1.00 92.50 392 ASN A CA 1
ATOM 3099 C C . ASN A 1 392 ? 20.501 -27.011 -13.929 1.00 92.50 392 ASN A C 1
ATOM 3101 O O . ASN A 1 392 ? 19.279 -26.871 -14.016 1.00 92.50 392 ASN A O 1
ATOM 3105 N N . SER A 1 393 ? 21.065 -27.625 -12.901 1.00 89.56 393 SER A N 1
ATOM 3106 C CA . SER A 1 393 ? 20.358 -28.243 -11.774 1.00 89.56 393 SER A CA 1
ATOM 3107 C C . SER A 1 393 ? 19.263 -27.400 -11.093 1.00 89.56 393 SER A C 1
ATOM 3109 O O . SER A 1 393 ? 18.364 -27.983 -10.485 1.00 89.56 393 SER A O 1
ATOM 3111 N N . TRP A 1 394 ? 19.269 -26.070 -11.211 1.00 89.69 394 TRP A N 1
ATOM 3112 C CA . TRP A 1 394 ? 18.226 -25.182 -10.669 1.00 89.69 394 TRP A CA 1
ATOM 3113 C C . TRP A 1 394 ? 17.374 -24.525 -11.750 1.00 89.69 394 TRP A C 1
ATOM 3115 O O . TRP A 1 394 ? 16.203 -24.205 -11.517 1.00 89.69 394 TRP A O 1
ATOM 3125 N N . LYS A 1 395 ? 17.936 -24.313 -12.943 1.00 92.50 395 LYS A N 1
ATOM 3126 C CA . LYS A 1 395 ? 17.264 -23.633 -14.047 1.00 92.50 395 LYS A CA 1
ATOM 3127 C C . LYS A 1 395 ? 16.591 -24.619 -14.997 1.00 92.50 395 LYS A C 1
ATOM 3129 O O . LYS A 1 395 ? 17.238 -25.402 -15.688 1.00 92.50 395 LYS A O 1
ATOM 3134 N N . ALA A 1 396 ? 15.270 -24.493 -15.054 1.00 94.38 396 ALA A N 1
ATOM 3135 C CA . ALA A 1 396 ? 14.361 -25.261 -15.894 1.00 94.38 396 ALA A CA 1
ATOM 3136 C C . ALA A 1 396 ? 13.373 -24.317 -16.602 1.00 94.38 396 ALA A C 1
ATOM 3138 O O . ALA A 1 396 ? 13.397 -23.103 -16.388 1.00 94.38 396 ALA A O 1
ATOM 3139 N N . SER A 1 397 ? 12.424 -24.880 -17.353 1.00 93.62 397 SER A N 1
ATOM 3140 C CA . SER A 1 397 ? 11.334 -24.182 -18.063 1.00 93.62 397 SER A CA 1
ATOM 3141 C C . SER A 1 397 ? 10.279 -23.543 -17.145 1.00 93.62 397 SER A C 1
ATOM 3143 O O . SER A 1 397 ? 9.111 -23.428 -17.506 1.00 93.62 397 SER A O 1
ATOM 3145 N N . TYR A 1 398 ? 10.657 -23.217 -15.913 1.00 94.19 398 TYR A N 1
ATOM 3146 C CA . TYR A 1 398 ? 9.746 -23.129 -14.788 1.00 94.19 398 TYR A CA 1
ATOM 3147 C C . TYR A 1 398 ? 9.419 -21.707 -14.360 1.00 94.19 398 TYR A C 1
ATOM 3149 O O . TYR A 1 398 ? 8.295 -21.326 -14.610 1.00 94.19 398 TYR A O 1
ATOM 3157 N N . HIS A 1 399 ? 10.309 -20.888 -13.783 1.00 94.94 399 HIS A N 1
ATOM 3158 C CA . HIS A 1 399 ? 9.875 -19.562 -13.294 1.00 94.94 399 HIS A CA 1
ATOM 3159 C C . HIS A 1 399 ? 9.416 -18.636 -14.438 1.00 94.94 399 HIS A C 1
ATOM 3161 O O . HIS A 1 399 ? 8.347 -18.032 -14.363 1.00 94.94 399 HIS A O 1
ATOM 3167 N N . SER A 1 400 ? 10.158 -18.599 -15.550 1.00 93.12 400 SER A N 1
ATOM 3168 C CA . SER A 1 400 ? 9.827 -17.813 -16.745 1.00 93.12 400 SER A CA 1
ATOM 3169 C C . SER A 1 400 ? 8.536 -18.332 -17.390 1.00 93.12 400 SER A C 1
ATOM 3171 O O . SER A 1 400 ? 7.634 -17.555 -17.709 1.00 93.12 400 SER A O 1
ATOM 3173 N N . GLY A 1 401 ? 8.403 -19.657 -17.508 1.00 93.31 401 GLY A N 1
ATOM 3174 C CA . GLY A 1 401 ? 7.206 -20.320 -18.020 1.00 93.31 401 GLY A CA 1
ATOM 3175 C C . GLY A 1 401 ? 5.976 -20.138 -17.122 1.00 93.31 401 GLY A C 1
ATOM 3176 O O . GLY A 1 401 ? 4.921 -19.739 -17.606 1.00 93.31 401 GLY A O 1
ATOM 3177 N N . ARG A 1 402 ? 6.113 -20.381 -15.815 1.00 92.44 402 ARG A N 1
ATOM 3178 C CA . ARG A 1 402 ? 5.096 -20.241 -14.755 1.00 92.44 402 ARG A CA 1
ATOM 3179 C C . ARG A 1 402 ? 4.568 -18.822 -14.708 1.00 92.44 402 ARG A C 1
ATOM 3181 O O . ARG A 1 402 ? 3.352 -18.652 -14.717 1.00 92.44 402 ARG A O 1
ATOM 3188 N N . MET A 1 403 ? 5.454 -17.827 -14.749 1.00 92.81 403 MET A N 1
ATOM 3189 C CA . MET A 1 403 ? 5.057 -16.425 -14.809 1.00 92.81 403 MET A CA 1
ATOM 3190 C C . MET A 1 403 ? 4.131 -16.172 -16.002 1.00 92.81 403 MET A C 1
ATOM 3192 O O . MET A 1 403 ? 3.016 -15.689 -15.822 1.00 92.81 403 MET A O 1
ATOM 3196 N N . VAL A 1 404 ? 4.540 -16.541 -17.220 1.00 89.31 404 VAL A N 1
ATOM 3197 C CA . VAL A 1 404 ? 3.720 -16.283 -18.415 1.00 89.31 404 VAL A CA 1
ATOM 3198 C C . VAL A 1 404 ? 2.417 -17.090 -18.400 1.00 89.31 404 VAL A C 1
ATOM 3200 O O . VAL A 1 404 ? 1.359 -16.539 -18.704 1.00 89.31 404 VAL A O 1
ATOM 3203 N N . LEU A 1 405 ? 2.471 -18.367 -18.010 1.00 88.81 405 LEU A N 1
ATOM 3204 C CA . LEU A 1 405 ? 1.294 -19.225 -17.891 1.00 88.81 405 LEU A CA 1
ATOM 3205 C C . LEU A 1 405 ? 0.274 -18.627 -16.916 1.00 88.81 405 LEU A C 1
ATOM 3207 O O . LEU A 1 405 ? -0.914 -18.568 -17.240 1.00 88.81 405 LEU A O 1
ATOM 3211 N N . ASN A 1 406 ? 0.712 -18.208 -15.726 1.00 87.69 406 ASN A N 1
ATOM 3212 C CA . ASN A 1 406 ? -0.164 -17.635 -14.707 1.00 87.69 406 ASN A CA 1
ATOM 3213 C C . ASN A 1 406 ? -0.692 -16.267 -15.119 1.00 87.69 406 ASN A C 1
ATOM 3215 O O . ASN A 1 406 ? -1.893 -16.065 -15.021 1.00 87.69 406 ASN A O 1
ATOM 3219 N N . LEU A 1 407 ? 0.126 -15.388 -15.706 1.00 82.94 407 LEU A N 1
ATOM 3220 C CA . LEU A 1 407 ? -0.372 -14.126 -16.261 1.00 82.94 407 LEU A CA 1
ATOM 3221 C C . LEU A 1 407 ? -1.475 -14.339 -17.304 1.00 82.94 407 LEU A C 1
ATOM 3223 O O . LEU A 1 407 ? -2.447 -13.597 -17.301 1.00 82.94 407 LEU A O 1
ATOM 3227 N N . GLN A 1 408 ? -1.361 -15.344 -18.178 1.00 78.12 408 GLN A N 1
ATOM 3228 C CA . GLN A 1 408 ? -2.406 -15.652 -19.162 1.00 78.12 408 GLN A CA 1
ATOM 3229 C C . GLN A 1 408 ? -3.682 -16.210 -18.524 1.00 78.12 408 GLN A C 1
ATOM 3231 O O . GLN A 1 408 ? -4.781 -15.864 -18.954 1.00 78.12 408 GLN A O 1
ATOM 3236 N N . ALA A 1 409 ? -3.551 -17.075 -17.515 1.00 75.69 409 ALA A N 1
ATOM 3237 C CA . ALA A 1 409 ? -4.704 -17.599 -16.784 1.00 75.69 409 ALA A CA 1
ATOM 3238 C C . ALA A 1 409 ? -5.418 -16.480 -16.018 1.00 75.69 409 ALA A C 1
ATOM 3240 O O . ALA A 1 409 ? -6.639 -16.339 -16.097 1.00 75.69 409 ALA A O 1
ATOM 3241 N N . TRP A 1 410 ? -4.633 -15.649 -15.339 1.00 74.69 410 TRP A N 1
ATOM 3242 C CA . TRP A 1 410 ? -5.119 -14.517 -14.583 1.00 74.69 410 TRP A CA 1
ATOM 3243 C C . TRP A 1 410 ? -5.659 -13.426 -15.503 1.00 74.69 410 TRP A C 1
ATOM 3245 O O . TRP A 1 410 ? -6.639 -12.827 -15.125 1.00 74.69 410 TRP A O 1
ATOM 3255 N N . ASP A 1 411 ? -5.157 -13.184 -16.720 1.00 65.12 411 ASP A N 1
ATOM 3256 C CA . ASP A 1 411 ? -5.719 -12.165 -17.636 1.00 65.12 411 ASP A CA 1
ATOM 3257 C C . ASP A 1 411 ? -7.219 -12.373 -17.912 1.00 65.12 411 ASP A C 1
ATOM 3259 O O . ASP A 1 411 ? -7.959 -11.403 -18.037 1.00 65.12 411 ASP A O 1
ATOM 3263 N N . LYS A 1 412 ? -7.707 -13.622 -17.920 1.00 57.47 412 LYS A N 1
ATOM 3264 C CA . LYS A 1 412 ? -9.145 -13.912 -18.028 1.00 57.47 412 LYS A CA 1
ATOM 3265 C C . LYS A 1 412 ? -9.910 -13.519 -16.758 1.00 57.47 412 LYS A C 1
ATOM 3267 O O . LYS A 1 412 ? -10.917 -12.821 -16.842 1.00 57.47 412 LYS A O 1
ATOM 3272 N N . GLU A 1 413 ? -9.406 -13.929 -15.596 1.00 57.44 413 GLU A N 1
ATOM 3273 C CA . GLU A 1 413 ? -9.965 -13.595 -14.277 1.00 57.44 413 GLU A CA 1
ATOM 3274 C C . GLU A 1 413 ? -9.897 -12.084 -13.998 1.00 57.44 413 GLU A C 1
ATOM 3276 O O . GLU A 1 413 ? -10.862 -11.487 -13.541 1.00 57.44 413 GLU A O 1
ATOM 3281 N N . TYR A 1 414 ? -8.782 -11.444 -14.346 1.00 54.84 414 TYR A N 1
ATOM 3282 C CA . TYR A 1 414 ? -8.544 -10.009 -14.281 1.00 54.84 414 TYR A CA 1
ATOM 3283 C C . TYR A 1 414 ? -9.359 -9.257 -15.306 1.00 54.84 414 TYR A C 1
ATOM 3285 O O . TYR A 1 414 ? -9.792 -8.168 -14.990 1.00 54.84 414 TYR A O 1
ATOM 3293 N N . GLY A 1 415 ? -9.564 -9.775 -16.515 1.00 49.59 415 GLY A N 1
ATOM 3294 C CA . GLY A 1 415 ? -10.462 -9.168 -17.487 1.00 49.59 415 GLY A CA 1
ATOM 3295 C C . GLY A 1 415 ? -11.873 -9.116 -16.915 1.00 49.59 415 GLY A C 1
ATOM 3296 O O . GLY A 1 415 ? -12.480 -8.053 -16.869 1.00 49.59 415 GLY A O 1
ATOM 3297 N N . GLU A 1 416 ? -12.369 -10.234 -16.391 1.00 44.41 416 GLU A N 1
ATOM 3298 C CA . GLU A 1 416 ? -13.672 -10.301 -15.727 1.00 44.41 416 GLU A CA 1
ATOM 3299 C C . GLU A 1 416 ? -13.738 -9.428 -14.464 1.00 44.41 416 GLU A C 1
ATOM 3301 O O . GLU A 1 416 ? -14.710 -8.693 -14.308 1.00 44.41 416 GLU A O 1
ATOM 3306 N N . TRP A 1 417 ? -12.706 -9.430 -13.614 1.00 46.75 417 TRP A N 1
ATOM 3307 C CA . TRP A 1 417 ? -12.608 -8.602 -12.407 1.00 46.75 417 TRP A CA 1
ATOM 3308 C C . TRP A 1 417 ? -12.511 -7.108 -12.741 1.00 46.75 417 TRP A C 1
ATOM 3310 O O . TRP A 1 417 ? -13.345 -6.332 -12.286 1.00 46.75 417 TRP A O 1
ATOM 3320 N N . TYR A 1 418 ? -11.579 -6.707 -13.606 1.00 41.81 418 TYR A N 1
ATOM 3321 C CA . TYR A 1 418 ? -11.407 -5.341 -14.109 1.00 41.81 418 TYR A CA 1
ATOM 3322 C C . TYR A 1 418 ? -12.713 -4.837 -14.721 1.00 41.81 418 TYR A C 1
ATOM 3324 O O . TYR A 1 418 ? -13.193 -3.769 -14.354 1.00 41.81 418 TYR A O 1
ATOM 3332 N N . TRP A 1 419 ? -13.361 -5.632 -15.581 1.00 41.56 419 TRP A N 1
ATOM 3333 C CA . TRP A 1 419 ? -14.654 -5.261 -16.150 1.00 41.56 419 TRP A CA 1
ATOM 3334 C C . TRP A 1 419 ? -15.804 -5.322 -15.138 1.00 41.56 419 TRP A C 1
ATOM 3336 O O . TRP A 1 419 ? -16.765 -4.585 -15.313 1.00 41.56 419 TRP A O 1
ATOM 3346 N N . SER A 1 420 ? -15.741 -6.134 -14.078 1.00 37.03 420 SER A N 1
ATOM 3347 C CA . SER A 1 420 ? -16.743 -6.152 -12.998 1.00 37.03 420 SER A CA 1
ATOM 3348 C C . SER A 1 420 ? -16.655 -4.919 -12.096 1.00 37.03 420 SER A C 1
ATOM 3350 O O . SER A 1 420 ? -17.686 -4.327 -11.789 1.00 37.03 420 SER A O 1
ATOM 3352 N N . VAL A 1 421 ? -15.440 -4.442 -11.810 1.00 34.38 421 VAL A N 1
ATOM 3353 C CA . VAL A 1 421 ? -15.191 -3.136 -11.182 1.00 34.38 421 VAL A CA 1
ATOM 3354 C C . VAL A 1 421 ? -15.722 -2.010 -12.087 1.00 34.38 421 VAL A C 1
ATOM 3356 O O . VAL A 1 421 ? -16.280 -1.026 -11.610 1.00 34.38 421 VAL A O 1
ATOM 3359 N N . TYR A 1 422 ? -15.659 -2.176 -13.416 1.00 35.25 422 TYR A N 1
ATOM 3360 C CA . TYR A 1 422 ? -16.294 -1.260 -14.377 1.00 35.25 422 TYR A CA 1
ATOM 3361 C C . TYR A 1 422 ? -17.823 -1.440 -14.539 1.00 35.25 422 TYR A C 1
ATOM 3363 O O . TYR A 1 422 ? -18.497 -0.473 -14.903 1.00 35.25 422 TYR A O 1
ATOM 3371 N N . ARG A 1 423 ? -18.402 -2.623 -14.258 1.00 35.94 423 ARG A N 1
ATOM 3372 C CA . ARG A 1 423 ? -19.867 -2.846 -14.237 1.00 35.94 423 ARG A CA 1
ATOM 3373 C C . ARG A 1 423 ? -20.522 -2.059 -13.107 1.00 35.94 423 ARG A C 1
ATOM 3375 O O . ARG A 1 423 ? -21.587 -1.485 -13.320 1.00 35.94 423 ARG A O 1
ATOM 3382 N N . GLU A 1 424 ? -19.881 -1.989 -11.942 1.00 30.81 424 GLU A N 1
ATOM 3383 C CA . GLU A 1 424 ? -20.358 -1.176 -10.812 1.00 30.81 424 GLU A CA 1
ATOM 3384 C C . GLU A 1 424 ? -20.247 0.338 -11.084 1.00 30.81 424 GLU A C 1
ATOM 3386 O O . GLU A 1 424 ? -21.027 1.117 -10.541 1.00 30.81 424 GLU A O 1
ATOM 3391 N N . ASN A 1 425 ? -19.403 0.746 -12.041 1.00 30.19 425 ASN A N 1
ATOM 3392 C CA . ASN A 1 425 ? -19.295 2.118 -12.559 1.00 30.19 425 ASN A CA 1
ATOM 3393 C C . ASN A 1 425 ? -20.269 2.441 -13.724 1.00 30.19 425 ASN A C 1
ATOM 3395 O O . ASN A 1 425 ? -20.047 3.383 -14.487 1.00 30.19 425 ASN A O 1
ATOM 3399 N N . GLY A 1 426 ? -21.372 1.694 -13.875 1.00 33.78 426 GLY A N 1
ATOM 3400 C CA . GLY A 1 426 ? -22.527 2.111 -14.688 1.00 33.78 426 GLY A CA 1
ATOM 3401 C C . GLY A 1 426 ? -22.502 1.755 -16.182 1.00 33.78 426 GLY A C 1
ATOM 3402 O O . GLY A 1 426 ? -23.297 2.308 -16.947 1.00 33.78 426 GLY A O 1
ATOM 3403 N N . THR A 1 427 ? -21.646 0.826 -16.621 1.00 36.34 427 THR A N 1
ATOM 3404 C CA . THR A 1 427 ? -21.686 0.299 -18.000 1.00 36.34 427 THR A CA 1
ATOM 3405 C C . THR A 1 427 ? -22.292 -1.105 -18.008 1.00 36.34 427 THR A C 1
ATOM 3407 O O . THR A 1 427 ? -21.709 -2.040 -17.462 1.00 36.34 427 THR A O 1
ATOM 3410 N N . VAL A 1 428 ? -23.473 -1.263 -18.616 1.00 36.69 428 VAL A N 1
ATOM 3411 C CA . VAL A 1 428 ? -24.143 -2.567 -18.746 1.00 36.69 428 VAL A CA 1
ATOM 3412 C C . VAL A 1 428 ? -23.536 -3.322 -19.933 1.00 36.69 428 VAL A C 1
ATOM 3414 O O . VAL A 1 428 ? -23.545 -2.840 -21.063 1.00 36.69 428 VAL A O 1
ATOM 3417 N N . VAL A 1 429 ? -22.975 -4.502 -19.674 1.00 42.34 429 VAL A N 1
ATOM 3418 C CA . VAL A 1 429 ? -22.471 -5.420 -20.707 1.00 42.34 429 VAL A CA 1
ATOM 3419 C C . VAL A 1 429 ? -23.397 -6.632 -20.713 1.00 42.34 429 VAL A C 1
ATOM 3421 O O . VAL A 1 429 ? -23.357 -7.433 -19.781 1.00 42.34 429 VAL A O 1
ATOM 3424 N N . ASP A 1 430 ? -24.265 -6.729 -21.724 1.00 38.81 430 ASP A N 1
ATOM 3425 C CA . ASP A 1 430 ? -25.398 -7.669 -21.730 1.00 38.81 430 ASP A CA 1
ATOM 3426 C C . ASP A 1 430 ? -25.042 -9.105 -22.168 1.00 38.81 430 ASP A C 1
ATOM 3428 O O . ASP A 1 430 ? -25.834 -10.018 -21.937 1.00 38.81 430 ASP A O 1
ATOM 3432 N N . SER A 1 431 ? -23.861 -9.370 -22.748 1.00 40.94 431 SER A N 1
ATOM 3433 C CA . SER A 1 431 ? -23.462 -10.753 -23.070 1.00 40.94 431 SER A CA 1
ATOM 3434 C C . SER A 1 431 ? -21.968 -10.951 -23.338 1.00 40.94 431 SER A C 1
ATOM 3436 O O . SER A 1 431 ? -21.321 -10.112 -23.955 1.00 40.94 431 SER A O 1
ATOM 3438 N N . PHE A 1 432 ? -21.452 -12.125 -22.958 1.00 38.50 432 PHE A N 1
ATOM 3439 C CA . PHE A 1 432 ? -20.117 -12.616 -23.312 1.00 38.50 432 PHE A CA 1
ATOM 3440 C C . PHE A 1 432 ? -20.240 -13.716 -24.373 1.00 38.50 432 PHE A C 1
ATOM 3442 O O . PHE A 1 432 ? -20.968 -14.688 -24.172 1.00 38.50 432 PHE A O 1
ATOM 3449 N N . SER A 1 433 ? -19.514 -13.587 -25.485 1.00 36.72 433 SER A N 1
ATOM 3450 C CA . SER A 1 433 ? -19.329 -14.681 -26.445 1.00 36.72 433 SER A CA 1
ATOM 3451 C C . SER A 1 433 ? -18.167 -15.572 -25.987 1.00 36.72 433 SER A C 1
ATOM 3453 O O . SER A 1 433 ? -17.117 -15.087 -25.568 1.00 36.72 433 SER A O 1
ATOM 3455 N N . SER A 1 434 ? -18.354 -16.891 -26.055 1.00 34.69 434 SER A N 1
ATOM 3456 C CA . SER A 1 434 ? -17.471 -17.922 -25.489 1.00 34.69 434 SER A CA 1
ATOM 3457 C C . SER A 1 434 ? -16.126 -18.116 -26.209 1.00 34.69 434 SER A C 1
ATOM 3459 O O . SER A 1 434 ? -15.430 -19.091 -25.932 1.00 34.69 434 SER A O 1
ATOM 3461 N N . ASP A 1 435 ? -15.753 -17.238 -27.143 1.00 42.25 435 ASP A N 1
ATOM 3462 C CA . ASP A 1 435 ? -14.521 -17.348 -27.937 1.00 42.25 435 ASP A CA 1
ATOM 3463 C C . ASP A 1 435 ? -13.331 -16.543 -27.372 1.00 42.25 435 ASP A C 1
ATOM 3465 O O . ASP A 1 435 ? -12.216 -16.667 -27.880 1.00 42.25 435 ASP A O 1
ATOM 3469 N N . GLY A 1 436 ? -13.542 -15.732 -26.324 1.00 45.12 436 GLY A N 1
ATOM 3470 C CA . GLY A 1 436 ? -12.493 -14.974 -25.619 1.00 45.12 436 GLY A CA 1
ATOM 3471 C C . GLY A 1 436 ? -11.783 -13.906 -26.464 1.00 45.12 436 GLY A C 1
ATOM 3472 O O . GLY A 1 436 ? -10.781 -13.340 -26.030 1.00 45.12 436 GLY A O 1
ATOM 3473 N N . ARG A 1 437 ? -12.267 -13.641 -27.683 1.00 47.59 437 ARG A N 1
ATOM 3474 C CA . ARG A 1 437 ? -11.661 -12.699 -28.640 1.00 47.59 437 ARG A CA 1
ATOM 3475 C C . ARG A 1 437 ? -12.615 -11.594 -29.058 1.00 47.59 437 ARG A C 1
ATOM 3477 O O . ARG A 1 437 ? -12.173 -10.623 -29.665 1.00 47.59 437 ARG A O 1
ATOM 3484 N N . THR A 1 438 ? -13.895 -11.713 -28.731 1.00 46.28 438 THR A N 1
ATOM 3485 C CA . THR A 1 438 ? -14.913 -10.751 -29.135 1.00 46.28 438 THR A CA 1
ATOM 3486 C C . THR A 1 438 ? -15.744 -10.332 -27.926 1.00 46.28 438 THR A C 1
ATOM 3488 O O . THR A 1 438 ? -16.331 -11.172 -27.250 1.00 46.28 438 THR A O 1
ATOM 3491 N N . TYR A 1 439 ? -15.792 -9.028 -27.659 1.00 55.31 439 TYR A N 1
ATOM 3492 C CA . TYR A 1 439 ? -16.571 -8.408 -26.591 1.00 55.31 439 TYR A CA 1
ATOM 3493 C C . TYR A 1 439 ? -17.718 -7.618 -27.213 1.00 55.31 439 TYR A C 1
ATOM 3495 O O . TYR A 1 439 ? -17.493 -6.812 -28.113 1.00 55.31 439 TYR A O 1
ATOM 3503 N N . GLU A 1 440 ? -18.940 -7.823 -26.742 1.00 53.44 440 GLU A N 1
ATOM 3504 C CA . GLU A 1 440 ? -20.121 -7.119 -27.240 1.00 53.44 440 GLU A CA 1
ATOM 3505 C C . GLU A 1 440 ? -20.896 -6.536 -26.063 1.00 53.44 440 GLU A C 1
ATOM 3507 O O . GLU A 1 440 ? -20.975 -7.145 -24.997 1.00 53.44 440 GLU A O 1
ATOM 3512 N N . GLY A 1 441 ? -21.457 -5.345 -26.234 1.00 53.41 441 GLY A N 1
ATOM 3513 C CA . GLY A 1 441 ? -22.230 -4.707 -25.180 1.00 53.41 441 GLY A CA 1
ATOM 3514 C C . GLY A 1 441 ? -23.070 -3.546 -25.676 1.00 53.41 441 GLY A C 1
ATOM 3515 O O . GLY A 1 441 ? -22.975 -3.112 -26.825 1.00 53.41 441 GLY A O 1
ATOM 3516 N N . THR A 1 442 ? -23.916 -3.044 -24.785 1.00 44.91 442 THR A N 1
ATOM 3517 C CA . THR A 1 442 ? -24.897 -2.007 -25.090 1.00 44.91 442 THR A CA 1
ATOM 3518 C C . THR A 1 442 ? -24.783 -0.893 -24.066 1.00 44.91 442 THR A C 1
ATOM 3520 O O . THR A 1 442 ? -25.147 -1.050 -22.907 1.00 44.91 442 THR A O 1
ATOM 3523 N N . THR A 1 443 ? -24.314 0.278 -24.496 1.00 44.59 443 THR A N 1
ATOM 3524 C CA . THR A 1 443 ? -24.174 1.443 -23.614 1.00 44.59 443 THR A CA 1
ATOM 3525 C C . THR A 1 443 ? -25.142 2.527 -24.067 1.00 44.59 443 THR A C 1
ATOM 3527 O O . THR A 1 443 ? -25.012 3.067 -25.165 1.00 44.59 443 THR A O 1
ATOM 3530 N N . LYS A 1 444 ? -26.134 2.850 -23.224 1.00 43.72 444 LYS A N 1
ATOM 3531 C CA . LYS A 1 444 ? -27.146 3.898 -23.485 1.00 43.72 444 LYS A CA 1
ATOM 3532 C C . LYS A 1 444 ? -27.884 3.734 -24.832 1.00 43.72 444 LYS A C 1
ATOM 3534 O O . LYS A 1 444 ? -28.154 4.716 -25.516 1.00 43.72 444 LYS A O 1
ATOM 3539 N N . GLY A 1 445 ? -28.203 2.495 -25.215 1.00 44.12 445 GLY A N 1
ATOM 3540 C CA . GLY A 1 445 ? -28.936 2.182 -26.451 1.00 44.12 445 GLY A CA 1
ATOM 3541 C C . GLY A 1 445 ? -28.077 2.073 -27.716 1.00 44.12 445 GLY A C 1
ATOM 3542 O O . GLY A 1 445 ? -28.618 1.772 -28.774 1.00 44.12 445 GLY A O 1
ATOM 3543 N N . ASN A 1 446 ? -26.758 2.266 -27.615 1.00 45.00 446 ASN A N 1
ATOM 3544 C CA . ASN A 1 446 ? -25.822 2.007 -28.707 1.00 45.00 446 ASN A CA 1
ATOM 3545 C C . ASN A 1 446 ? -25.133 0.665 -28.488 1.00 45.00 446 ASN A C 1
ATOM 3547 O O . ASN A 1 446 ? -24.597 0.410 -27.407 1.00 45.00 446 ASN A O 1
ATOM 3551 N N . SER A 1 447 ? -25.137 -0.170 -29.522 1.00 49.25 447 SER A N 1
ATOM 3552 C CA . SER A 1 447 ? -24.429 -1.446 -29.494 1.00 49.25 447 SER A CA 1
ATOM 3553 C C . SER A 1 447 ? -22.977 -1.238 -29.908 1.00 49.25 447 SER A C 1
ATOM 3555 O O . SER A 1 447 ? -22.664 -0.478 -30.830 1.00 49.25 447 SER A O 1
ATOM 3557 N N . TRP A 1 448 ? -22.070 -1.892 -29.199 1.00 55.62 448 TRP A N 1
ATOM 3558 C CA . TRP A 1 448 ? -20.658 -1.926 -29.526 1.00 55.62 448 TRP A CA 1
ATOM 3559 C C . TRP A 1 448 ? -20.177 -3.367 -29.583 1.00 55.62 448 TRP A C 1
ATOM 3561 O O . TRP A 1 448 ? -20.622 -4.231 -28.830 1.00 55.62 448 TRP A O 1
ATOM 3571 N N . LYS A 1 449 ? -19.248 -3.610 -30.502 1.00 54.94 449 LYS A N 1
ATOM 3572 C CA . LYS A 1 449 ? -18.579 -4.887 -30.705 1.00 54.94 449 LYS A CA 1
ATOM 3573 C C . LYS A 1 449 ? -17.086 -4.631 -30.819 1.00 54.94 4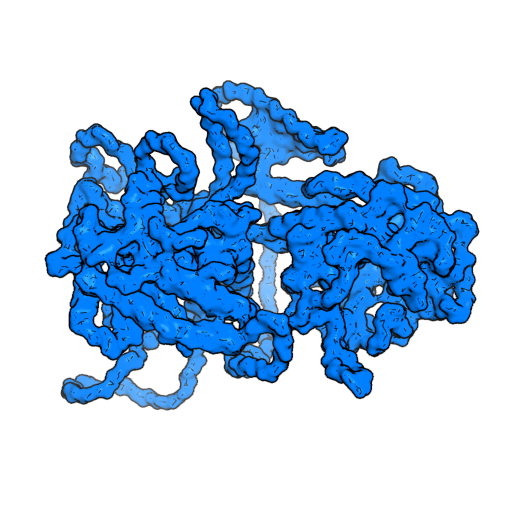49 LYS A C 1
ATOM 3575 O O . LYS A 1 449 ? -16.622 -4.076 -31.812 1.00 54.94 449 LYS A O 1
ATOM 3580 N N . ALA A 1 450 ? -16.332 -5.016 -29.802 1.00 47.19 450 ALA A N 1
ATOM 3581 C CA . ALA A 1 450 ? -14.884 -5.070 -29.853 1.00 47.19 450 ALA A CA 1
ATOM 3582 C C . ALA A 1 450 ? -14.458 -6.466 -30.312 1.00 47.19 450 ALA A C 1
ATOM 3584 O O . ALA A 1 450 ? -14.827 -7.467 -29.713 1.00 47.19 450 ALA A O 1
ATOM 3585 N N . SER A 1 451 ? -13.685 -6.557 -31.384 1.00 43.53 451 SER A N 1
ATOM 3586 C CA . SER A 1 451 ? -13.141 -7.823 -31.879 1.00 43.53 451 SER A CA 1
ATOM 3587 C C . SER A 1 451 ? -11.620 -7.755 -31.863 1.00 43.53 451 SER A C 1
ATOM 3589 O O . SER A 1 451 ? -11.021 -6.774 -32.305 1.00 43.53 451 SER A O 1
ATOM 3591 N N . TYR A 1 452 ? -10.988 -8.792 -31.329 1.00 42.34 452 TYR A N 1
ATOM 3592 C CA . TYR A 1 452 ? -9.547 -8.876 -31.142 1.00 42.34 452 TYR A CA 1
ATOM 3593 C C . TYR A 1 452 ? -8.935 -9.692 -32.278 1.00 42.34 452 TYR A C 1
ATOM 3595 O O . TYR A 1 452 ? -9.187 -10.893 -32.384 1.00 42.34 452 TYR A O 1
ATOM 3603 N N . HIS A 1 453 ? -8.180 -9.051 -33.175 1.00 37.69 453 HIS A N 1
ATOM 3604 C CA . HIS A 1 453 ? -7.559 -9.703 -34.336 1.00 37.69 453 HIS A CA 1
ATOM 3605 C C . HIS A 1 453 ? -6.083 -9.295 -34.436 1.00 37.69 453 HIS A C 1
ATOM 3607 O O . HIS A 1 453 ? -5.760 -8.110 -34.500 1.00 37.69 453 HIS A O 1
ATOM 3613 N N . SER A 1 454 ? -5.180 -10.282 -34.458 1.00 32.56 454 SER A N 1
ATOM 3614 C CA . SER A 1 454 ? -3.745 -10.100 -34.748 1.00 32.56 454 SER A CA 1
ATOM 3615 C C . SER A 1 454 ? -3.056 -8.973 -33.957 1.00 32.56 454 SER A C 1
ATOM 3617 O O . SER A 1 454 ? -2.320 -8.167 -34.521 1.00 32.56 454 SER A O 1
ATOM 3619 N N . GLY A 1 455 ? -3.315 -8.889 -32.647 1.00 32.47 455 GLY A N 1
ATOM 3620 C CA . GLY A 1 455 ? -2.687 -7.894 -31.766 1.00 32.47 455 GLY A CA 1
ATOM 3621 C C . GLY A 1 455 ? -3.278 -6.482 -31.853 1.00 32.47 455 GLY A C 1
ATOM 3622 O O . GLY A 1 455 ? -2.710 -5.551 -31.285 1.00 32.47 455 GLY A O 1
ATOM 3623 N N . ARG A 1 456 ? -4.416 -6.301 -32.536 1.00 30.27 456 ARG A N 1
ATOM 3624 C CA . ARG A 1 456 ? -5.194 -5.056 -32.542 1.00 30.27 456 ARG A CA 1
ATOM 3625 C C . ARG A 1 456 ? -6.619 -5.311 -32.059 1.00 30.27 456 ARG A C 1
ATOM 3627 O O . ARG A 1 456 ? -7.296 -6.226 -32.525 1.00 30.27 456 ARG A O 1
ATOM 3634 N N . MET A 1 457 ? -7.073 -4.467 -31.138 1.00 37.12 457 MET A N 1
ATOM 3635 C CA . MET A 1 457 ? -8.478 -4.397 -30.751 1.00 37.12 457 MET A CA 1
ATOM 3636 C C . MET A 1 457 ? -9.200 -3.479 -31.738 1.00 37.12 457 MET A C 1
ATOM 3638 O O . MET A 1 457 ? -8.838 -2.312 -31.879 1.00 37.12 457 MET A O 1
ATOM 3642 N N . VAL A 1 458 ? -10.198 -4.012 -32.439 1.00 38.31 458 VAL A N 1
ATOM 3643 C CA . VAL A 1 458 ? -11.041 -3.258 -33.370 1.00 38.31 458 VAL A CA 1
ATOM 3644 C C . VAL A 1 458 ? -12.388 -3.040 -32.700 1.00 38.31 458 VAL A C 1
ATOM 3646 O O . VAL A 1 458 ? -13.124 -3.998 -32.481 1.00 38.31 458 VAL A O 1
ATOM 3649 N N . LEU A 1 459 ? -12.698 -1.792 -32.350 1.00 38.69 459 LEU A N 1
ATOM 3650 C CA . LEU A 1 459 ? -13.983 -1.416 -31.765 1.00 38.69 459 LEU A CA 1
ATOM 3651 C C . LEU A 1 459 ? -14.926 -0.926 -32.867 1.00 38.69 459 LEU A C 1
ATOM 3653 O O . LEU A 1 459 ? -14.678 0.106 -33.486 1.00 38.69 459 LEU A O 1
ATOM 3657 N N . ASN A 1 460 ? -16.016 -1.654 -33.090 1.00 43.09 460 ASN A N 1
ATOM 3658 C CA . ASN A 1 460 ? -17.096 -1.267 -33.987 1.00 43.09 460 ASN A CA 1
ATOM 3659 C C . ASN A 1 460 ? -18.278 -0.753 -33.160 1.00 43.09 460 ASN A C 1
ATOM 3661 O O . ASN A 1 460 ? -18.824 -1.482 -32.333 1.00 43.09 460 ASN A O 1
ATOM 3665 N N . LEU A 1 461 ? -18.672 0.499 -33.384 1.00 40.59 461 LEU A N 1
ATOM 3666 C CA . LEU A 1 461 ? -19.821 1.139 -32.740 1.00 40.59 461 LEU A CA 1
ATOM 3667 C C . LEU A 1 461 ? -20.966 1.248 -33.746 1.00 40.59 461 LEU A C 1
ATOM 3669 O O . LEU A 1 461 ? -20.817 1.893 -34.784 1.00 40.59 461 LEU A O 1
ATOM 3673 N N . GLN A 1 462 ? -22.110 0.640 -33.434 1.00 38.53 462 GLN A N 1
ATOM 3674 C CA . GLN A 1 462 ? -23.326 0.772 -34.228 1.00 38.53 462 GLN A CA 1
ATOM 3675 C C . GLN A 1 462 ? -24.283 1.733 -33.514 1.00 38.53 462 GLN A C 1
ATOM 3677 O O . GLN A 1 462 ? -24.889 1.410 -32.490 1.00 38.53 462 GLN A O 1
ATOM 3682 N N . ILE A 1 463 ? -24.388 2.948 -34.056 1.00 38.38 463 ILE A N 1
ATOM 3683 C CA . ILE A 1 463 ? -25.230 4.019 -33.516 1.00 38.38 463 ILE A CA 1
ATOM 3684 C C . ILE A 1 463 ? -26.613 3.911 -34.164 1.00 38.38 463 ILE A C 1
ATOM 3686 O O . ILE A 1 463 ? -26.776 4.231 -35.342 1.00 38.38 463 ILE A O 1
ATOM 3690 N N . SER A 1 464 ? -27.618 3.465 -33.412 1.00 38.81 464 SER A N 1
ATOM 3691 C CA . SER A 1 464 ? -29.017 3.530 -33.850 1.00 38.81 464 SER A CA 1
ATOM 3692 C C . SER A 1 464 ? -29.612 4.896 -33.504 1.00 38.81 464 SER A C 1
ATOM 3694 O O . SER A 1 464 ? -29.585 5.336 -32.358 1.00 38.81 464 SER A O 1
ATOM 3696 N N . SER A 1 465 ? -30.134 5.579 -34.522 1.00 34.53 465 SER A N 1
ATOM 3697 C CA . SER A 1 465 ? -30.689 6.932 -34.454 1.00 34.53 465 SER A CA 1
ATOM 3698 C C . SER A 1 465 ? -31.809 7.100 -33.420 1.00 34.53 465 SER A C 1
ATOM 3700 O O . SER A 1 465 ? -32.689 6.252 -33.287 1.00 34.53 465 SER A O 1
ATOM 3702 N N . ILE A 1 466 ? -31.800 8.270 -32.780 1.00 41.12 466 ILE A N 1
ATOM 3703 C CA . ILE A 1 466 ? -32.769 8.799 -31.814 1.00 41.12 466 ILE A CA 1
ATOM 3704 C C . ILE A 1 466 ? -34.217 8.664 -32.320 1.00 41.12 466 ILE A C 1
ATOM 3706 O O . ILE A 1 466 ? -34.572 9.237 -33.349 1.00 41.12 466 ILE A O 1
ATOM 3710 N N . ALA A 1 467 ? -35.079 8.006 -31.538 1.00 26.36 467 ALA A N 1
ATOM 3711 C CA . ALA A 1 467 ? -36.531 8.120 -31.661 1.00 26.36 467 ALA A CA 1
ATOM 3712 C C . ALA A 1 467 ? -37.183 8.335 -30.284 1.00 26.36 467 ALA A C 1
ATOM 3714 O O . ALA A 1 467 ? -36.941 7.620 -29.315 1.00 26.36 467 ALA A O 1
ATOM 3715 N N . HIS A 1 468 ? -37.990 9.390 -30.222 1.00 30.77 468 HIS A N 1
ATOM 3716 C CA . HIS A 1 468 ? -38.721 9.906 -29.070 1.00 30.77 468 HIS A CA 1
ATOM 3717 C C . HIS A 1 468 ? -39.971 9.077 -28.700 1.00 30.77 468 HIS A C 1
ATOM 3719 O O . HIS A 1 468 ? -40.620 8.515 -29.575 1.00 30.77 468 HIS A O 1
ATOM 3725 N N . LYS A 1 469 ? -40.389 9.233 -27.428 1.00 28.52 469 LYS A N 1
ATOM 3726 C CA . LYS A 1 469 ? -41.716 8.975 -26.812 1.00 28.52 469 LYS A CA 1
ATOM 3727 C C . LYS A 1 469 ? -42.148 7.515 -26.587 1.00 28.52 469 LYS A C 1
ATOM 3729 O O . LYS A 1 469 ? -42.531 6.841 -27.529 1.00 28.52 469 LYS A O 1
ATOM 3734 N N . ALA A 1 470 ? -42.351 7.149 -25.314 1.00 23.25 470 ALA A N 1
ATOM 3735 C CA . ALA A 1 470 ? -43.634 6.635 -24.803 1.00 23.25 470 ALA A CA 1
ATOM 3736 C C . ALA A 1 470 ? -43.646 6.530 -23.261 1.00 23.25 470 ALA A C 1
ATOM 3738 O O . ALA A 1 470 ? -42.612 6.495 -22.608 1.00 23.25 470 ALA A O 1
ATOM 3739 N N . ARG A 1 471 ? -44.862 6.554 -22.712 1.00 23.97 471 ARG A N 1
ATOM 3740 C CA . ARG A 1 471 ? -45.302 6.713 -21.316 1.00 23.97 471 ARG A CA 1
ATOM 3741 C C . ARG A 1 471 ? -45.724 5.361 -20.693 1.00 23.97 471 ARG A C 1
ATOM 3743 O O . ARG A 1 471 ? -46.326 4.589 -21.425 1.00 23.97 471 ARG A O 1
ATOM 3750 N N . ILE A 1 472 ? -45.629 5.252 -19.347 1.00 23.97 472 ILE A N 1
ATOM 3751 C CA . ILE A 1 472 ? -46.502 4.480 -18.397 1.00 23.97 472 ILE A CA 1
ATOM 3752 C C . ILE A 1 472 ? -46.362 2.924 -18.490 1.00 23.97 472 ILE A C 1
ATOM 3754 O O . ILE A 1 472 ? -46.196 2.417 -19.583 1.00 23.97 472 ILE A O 1
ATOM 3758 N N . SER A 1 473 ? -46.385 2.042 -17.466 1.00 21.61 473 SER A N 1
ATOM 3759 C CA . SER A 1 473 ? -46.960 1.952 -16.098 1.00 21.61 473 SER A CA 1
ATOM 3760 C C . SER A 1 473 ? -46.233 0.860 -15.263 1.00 21.61 473 SER A C 1
ATOM 3762 O O . SER A 1 473 ? -45.621 -0.030 -15.852 1.00 21.61 473 SER A O 1
ATOM 3764 N N . PRO A 1 474 ? -46.367 0.858 -13.918 1.00 42.47 474 PRO A N 1
ATOM 3765 C CA . PRO A 1 474 ? -45.905 -0.208 -13.016 1.00 42.47 474 PRO A CA 1
ATOM 3766 C C . PRO A 1 474 ? -46.855 -1.427 -12.999 1.00 42.47 474 PRO A C 1
ATOM 3768 O O . PRO A 1 474 ? -48.062 -1.210 -13.031 1.00 42.47 474 PRO A O 1
ATOM 3771 N N . HIS A 1 475 ? -46.341 -2.668 -12.903 1.00 24.09 475 HIS A N 1
ATOM 3772 C CA . HIS A 1 475 ? -46.860 -3.800 -12.086 1.00 24.09 475 HIS A CA 1
ATOM 3773 C C . HIS A 1 475 ? -46.246 -5.174 -12.447 1.00 24.09 475 HIS A C 1
ATOM 3775 O O . HIS A 1 475 ? -46.161 -5.524 -13.619 1.00 24.09 475 HIS A O 1
ATOM 3781 N N . ALA A 1 476 ? -46.011 -5.961 -11.378 1.00 23.30 476 ALA A N 1
ATOM 3782 C CA . ALA A 1 476 ? -45.919 -7.434 -11.266 1.00 23.30 476 ALA A CA 1
ATOM 3783 C C . ALA A 1 476 ? -44.658 -8.110 -11.862 1.00 23.30 476 ALA A C 1
ATOM 3785 O O . ALA A 1 476 ? -44.213 -7.752 -12.939 1.00 23.30 476 ALA A O 1
ATOM 3786 N N . VAL A 1 477 ? -43.987 -9.087 -11.232 1.00 23.45 477 VAL A N 1
ATOM 3787 C CA . VAL A 1 477 ? -44.430 -10.280 -10.471 1.00 23.45 477 VAL A CA 1
ATOM 3788 C C . VAL A 1 477 ? -43.270 -10.686 -9.525 1.00 23.45 477 VAL A C 1
ATOM 3790 O O . VAL A 1 477 ? -42.134 -10.785 -9.964 1.00 23.45 477 VAL A O 1
ATOM 3793 N N . HIS A 1 478 ? -43.432 -10.647 -8.199 1.00 24.09 478 HIS A N 1
ATOM 3794 C CA . HIS A 1 478 ? -43.698 -11.769 -7.274 1.00 24.09 478 HIS A CA 1
ATOM 3795 C C . HIS A 1 478 ? -42.721 -12.974 -7.232 1.00 24.09 478 HIS A C 1
ATOM 3797 O O . HIS A 1 478 ? -42.568 -13.704 -8.201 1.00 24.09 478 HIS A O 1
ATOM 3803 N N . ALA A 1 479 ? -42.287 -13.246 -5.987 1.00 22.12 479 ALA A N 1
ATOM 3804 C CA . ALA A 1 479 ? -41.965 -14.538 -5.352 1.00 22.12 479 ALA A CA 1
ATOM 3805 C C . ALA A 1 479 ? -40.554 -15.141 -5.546 1.00 22.12 479 ALA A C 1
ATOM 3807 O O . ALA A 1 479 ? -40.236 -15.678 -6.594 1.00 22.12 479 ALA A O 1
ATOM 3808 N N . MET A 1 480 ? -39.752 -15.201 -4.470 1.00 22.23 480 MET A N 1
ATOM 3809 C CA . MET A 1 480 ? -39.730 -16.336 -3.525 1.00 22.23 480 MET A CA 1
ATOM 3810 C C . MET A 1 480 ? -38.837 -16.037 -2.297 1.00 22.23 480 MET A C 1
ATOM 3812 O O . MET A 1 480 ? -37.640 -15.809 -2.400 1.00 22.23 480 MET A O 1
ATOM 3816 N N . VAL A 1 481 ? -39.463 -16.073 -1.120 1.00 25.16 481 VAL A N 1
ATOM 3817 C CA . VAL A 1 481 ? -38.892 -16.281 0.230 1.00 25.16 481 VAL A CA 1
ATOM 3818 C C . VAL A 1 481 ? -39.387 -17.682 0.623 1.00 25.16 481 VAL A C 1
ATOM 3820 O O . VAL A 1 481 ? -40.570 -17.924 0.353 1.00 25.16 481 VAL A O 1
ATOM 3823 N N . PRO A 1 482 ? -38.590 -18.629 1.187 1.00 28.42 482 PRO A N 1
ATOM 3824 C CA . PRO A 1 482 ? -38.314 -18.680 2.647 1.00 28.42 482 PRO A CA 1
ATOM 3825 C C . PRO A 1 482 ? -37.055 -19.514 3.055 1.00 28.42 482 PRO A C 1
ATOM 3827 O O . PRO A 1 482 ? -36.312 -19.949 2.183 1.00 28.42 482 PRO A O 1
ATOM 3830 N N . PRO A 1 483 ? -36.829 -19.878 4.343 1.00 30.59 483 PRO A N 1
ATOM 3831 C CA . PRO A 1 483 ? -37.100 -19.182 5.606 1.00 30.59 483 PRO A CA 1
ATOM 3832 C C . PRO A 1 483 ? -35.857 -19.041 6.520 1.00 30.59 483 PRO A C 1
ATOM 3834 O O . PRO A 1 483 ? -34.905 -19.817 6.488 1.00 30.59 483 PRO A O 1
ATOM 3837 N N . LYS A 1 484 ? -35.971 -18.100 7.464 1.00 29.36 484 LYS A N 1
ATOM 3838 C CA . LYS A 1 484 ? -35.215 -18.039 8.724 1.00 29.36 484 LYS A CA 1
ATOM 3839 C C . LYS A 1 484 ? -35.290 -19.362 9.506 1.00 29.36 484 LYS A C 1
ATOM 3841 O O . LYS A 1 484 ? -36.381 -19.894 9.708 1.00 29.36 484 LYS A O 1
ATOM 3846 N N . ARG A 1 485 ? -34.167 -19.780 10.100 1.00 24.06 485 ARG A N 1
ATOM 3847 C CA . ARG A 1 485 ? -34.149 -20.549 11.356 1.00 24.06 485 ARG A CA 1
ATOM 3848 C C . ARG A 1 485 ? -33.186 -19.904 12.352 1.00 24.06 485 ARG A C 1
ATOM 3850 O O . ARG A 1 485 ? -31.980 -19.880 12.160 1.00 24.06 485 ARG A O 1
ATOM 3857 N N . SER A 1 486 ? -33.788 -19.362 13.400 1.00 25.80 486 SER A N 1
ATOM 3858 C CA . SER A 1 486 ? -33.217 -19.016 14.701 1.00 25.80 486 SER A CA 1
ATOM 3859 C C . SER A 1 486 ? -32.799 -20.265 15.481 1.00 25.80 486 SER A C 1
ATOM 3861 O O . SER A 1 486 ? -33.518 -21.256 15.376 1.00 25.80 486 SER A O 1
ATOM 3863 N N . LEU A 1 487 ? -31.741 -20.177 16.303 1.00 24.19 487 LEU A N 1
ATOM 3864 C CA . LEU A 1 487 ? -31.523 -20.858 17.604 1.00 24.19 487 LEU A CA 1
ATOM 3865 C C . LEU A 1 487 ? -30.201 -20.316 18.248 1.00 24.19 487 LEU A C 1
ATOM 3867 O O . LEU A 1 487 ? -29.449 -19.641 17.547 1.00 24.19 487 LEU A O 1
ATOM 3871 N N . PRO A 1 488 ? -29.964 -20.472 19.571 1.00 26.11 488 PRO A N 1
ATOM 3872 C CA . PRO A 1 488 ? -29.498 -19.432 20.505 1.00 26.11 488 PRO A CA 1
ATOM 3873 C C . PRO A 1 488 ? -28.034 -19.625 20.984 1.00 26.11 488 PRO A C 1
ATOM 3875 O O . PRO A 1 488 ? -27.402 -20.613 20.612 1.00 26.11 488 PRO A O 1
ATOM 3878 N N . PRO A 1 489 ? -27.466 -18.708 21.804 1.00 28.58 489 PRO A N 1
ATOM 3879 C CA . PRO A 1 489 ? -26.049 -18.744 22.168 1.00 28.58 489 PRO A CA 1
ATOM 3880 C C . PRO A 1 489 ? -25.766 -19.708 23.330 1.00 28.58 489 PRO A C 1
ATOM 3882 O O . PRO A 1 489 ? -26.629 -19.905 24.190 1.00 28.58 489 PRO A O 1
ATOM 3885 N N . PRO A 1 490 ? -24.512 -20.173 23.456 1.00 30.91 490 PRO A N 1
ATOM 3886 C CA . PRO A 1 490 ? -23.935 -20.372 24.775 1.00 30.91 490 PRO A CA 1
ATOM 3887 C C . PRO A 1 490 ? -22.613 -19.608 24.948 1.00 30.91 490 PRO A C 1
ATOM 3889 O O . PRO A 1 490 ? -21.671 -19.735 24.173 1.00 30.91 490 PRO A O 1
ATOM 3892 N N . LEU A 1 491 ? -22.597 -18.796 26.005 1.00 24.89 491 LEU A N 1
ATOM 3893 C CA . LEU A 1 491 ? -21.525 -18.647 26.993 1.00 24.89 491 LEU A CA 1
ATOM 3894 C C . LEU A 1 491 ? -20.157 -19.271 26.649 1.00 24.89 491 LEU A C 1
ATOM 3896 O O . LEU A 1 491 ? -19.971 -20.469 26.830 1.00 24.89 491 LEU A O 1
ATOM 3900 N N . VAL A 1 492 ? -19.170 -18.414 26.374 1.00 24.33 492 VAL A N 1
ATOM 3901 C CA . VAL A 1 492 ? -17.828 -18.526 26.975 1.00 24.33 492 VAL A CA 1
ATOM 3902 C C . VAL A 1 492 ? -17.401 -17.127 27.429 1.00 24.33 492 VAL A C 1
ATOM 3904 O O . VAL A 1 492 ? -16.730 -16.371 26.734 1.00 24.33 492 VAL A O 1
ATOM 3907 N N . LEU A 1 493 ? -17.872 -16.766 28.621 1.00 23.95 493 LEU A N 1
ATOM 3908 C CA . LEU A 1 493 ? -17.124 -15.928 29.553 1.00 23.95 493 LEU A CA 1
ATOM 3909 C C . LEU A 1 493 ? -16.065 -16.832 30.206 1.00 23.95 493 LEU A C 1
ATOM 3911 O O . LEU A 1 493 ? -16.357 -17.996 30.463 1.00 23.95 493 LEU A O 1
ATOM 3915 N N . ALA A 1 494 ? -14.901 -16.258 30.520 1.00 23.72 494 ALA A N 1
ATOM 3916 C CA . ALA A 1 494 ? -13.726 -16.867 31.168 1.00 23.72 494 ALA A CA 1
ATOM 3917 C C . ALA A 1 494 ? -12.597 -17.334 30.227 1.00 23.72 494 ALA A C 1
ATOM 3919 O O . ALA A 1 494 ? -12.234 -18.501 30.159 1.00 23.72 494 ALA A O 1
ATOM 3920 N N . GLY A 1 495 ? -11.976 -16.349 29.578 1.00 24.97 495 GLY A N 1
ATOM 3921 C CA . GLY A 1 495 ? -10.568 -16.355 29.177 1.00 24.97 495 GLY A CA 1
ATOM 3922 C C . GLY A 1 495 ? -9.940 -15.053 29.671 1.00 24.97 495 GLY A C 1
ATOM 3923 O O . GLY A 1 495 ? -9.761 -14.110 28.909 1.00 24.97 495 GLY A O 1
ATOM 3924 N N . CYS A 1 496 ? -9.781 -14.976 30.992 1.00 21.19 496 CYS A N 1
ATOM 3925 C CA . CYS A 1 496 ? -9.302 -13.854 31.794 1.00 21.19 496 CYS A CA 1
ATOM 3926 C C . CYS A 1 496 ? -8.124 -13.094 31.152 1.00 21.19 496 CYS A C 1
ATOM 3928 O O . CYS A 1 496 ? -7.134 -13.678 30.731 1.00 21.19 496 CYS A O 1
ATOM 3930 N N . LEU A 1 497 ? -8.224 -11.766 31.054 1.00 26.03 497 LEU A N 1
ATOM 3931 C CA . LEU A 1 497 ? -7.639 -10.878 32.070 1.00 26.03 497 LEU A CA 1
ATOM 3932 C C . LEU A 1 497 ? -6.123 -11.100 32.269 1.00 26.03 497 LEU A C 1
ATOM 3934 O O . LEU A 1 497 ? -5.677 -11.322 33.383 1.00 26.03 497 LEU A O 1
ATOM 3938 N N . LEU A 1 498 ? -5.318 -11.011 31.204 1.00 25.06 498 LEU A N 1
ATOM 3939 C CA . LEU A 1 498 ? -3.847 -10.934 31.312 1.00 25.06 498 LEU A CA 1
ATOM 3940 C C . LEU A 1 498 ? -3.182 -10.101 30.191 1.00 25.06 498 LEU A C 1
ATOM 3942 O O . LEU A 1 498 ? -2.038 -10.335 29.829 1.00 25.06 498 LEU A O 1
ATOM 3946 N N . LEU A 1 499 ? -3.872 -9.088 29.651 1.00 25.05 499 LEU A N 1
ATOM 3947 C CA . LEU A 1 499 ? -3.307 -8.168 28.639 1.00 25.05 499 LEU A CA 1
ATOM 3948 C C . LEU A 1 499 ? -3.626 -6.684 28.904 1.00 25.05 499 LEU A C 1
ATOM 3950 O O . LEU A 1 499 ? -3.582 -5.854 28.004 1.00 25.05 499 LEU A O 1
ATOM 3954 N N . LEU A 1 500 ? -3.932 -6.333 30.159 1.00 25.66 500 LEU A N 1
ATOM 3955 C CA . LEU A 1 500 ? -4.205 -4.951 30.592 1.00 25.66 500 LEU A CA 1
ATOM 3956 C C . LEU A 1 500 ? -3.120 -4.353 31.507 1.00 25.66 500 LEU A C 1
ATOM 3958 O O . LEU A 1 500 ? -3.357 -3.341 32.158 1.00 25.66 500 LEU A O 1
ATOM 3962 N N . LEU A 1 501 ? -1.911 -4.925 31.525 1.00 25.91 501 LEU A N 1
ATOM 3963 C CA . LEU A 1 501 ? -0.775 -4.405 32.306 1.00 25.91 501 LEU A CA 1
ATOM 3964 C C . LEU A 1 501 ? 0.538 -4.281 31.506 1.00 25.91 501 LEU A C 1
ATOM 3966 O O . LEU A 1 501 ? 1.617 -4.380 32.075 1.00 25.91 501 LEU A O 1
ATOM 3970 N N . ALA A 1 502 ? 0.464 -4.003 30.200 1.00 27.67 502 ALA A N 1
ATOM 3971 C CA . ALA A 1 502 ? 1.654 -3.720 29.381 1.00 27.67 502 ALA A CA 1
ATOM 3972 C C . ALA A 1 502 ? 1.481 -2.527 28.414 1.00 27.67 502 ALA A C 1
ATOM 3974 O O . ALA A 1 502 ? 2.070 -2.506 27.342 1.00 27.67 502 ALA A O 1
ATOM 3975 N N . VAL A 1 503 ? 0.668 -1.525 28.780 1.00 31.02 503 VAL A N 1
ATOM 3976 C CA . VAL A 1 503 ? 0.524 -0.257 28.016 1.00 31.02 503 VAL A CA 1
ATOM 3977 C C . VAL A 1 503 ? 1.176 0.933 28.745 1.00 31.02 503 VAL A C 1
ATOM 3979 O O . VAL A 1 503 ? 1.097 2.077 28.315 1.00 31.02 503 VAL A O 1
ATOM 3982 N N . GLY A 1 504 ? 1.892 0.685 29.840 1.00 27.27 504 GLY A N 1
ATOM 3983 C CA . GLY A 1 504 ? 2.745 1.682 30.479 1.00 27.27 504 GLY A CA 1
ATOM 3984 C C . GLY A 1 504 ? 4.205 1.311 30.269 1.00 27.27 504 GLY A C 1
ATOM 3985 O O . GLY A 1 504 ? 4.613 0.261 30.745 1.00 27.27 504 GLY A O 1
ATOM 3986 N N . GLN A 1 505 ? 4.970 2.208 29.640 1.00 25.38 505 GLN A N 1
ATOM 3987 C CA . GLN A 1 505 ? 6.421 2.153 29.383 1.00 25.38 505 GLN A CA 1
ATOM 3988 C C . GLN A 1 505 ? 6.855 1.624 28.005 1.00 25.38 505 GLN A C 1
ATOM 3990 O O . GLN A 1 505 ? 7.621 0.673 27.889 1.00 25.38 505 GLN A O 1
ATOM 3995 N N . LEU A 1 506 ? 6.486 2.355 26.949 1.00 26.62 506 LEU A N 1
ATOM 3996 C CA . LEU A 1 506 ? 7.376 2.498 25.794 1.00 26.62 506 LEU A CA 1
ATOM 3997 C C . LEU A 1 506 ? 8.567 3.369 26.225 1.00 26.62 506 LEU A C 1
ATOM 3999 O O . LEU A 1 506 ? 8.483 4.594 26.242 1.00 26.62 506 LEU A O 1
ATOM 4003 N N . ARG A 1 507 ? 9.673 2.735 26.622 1.00 23.88 507 ARG A N 1
ATOM 4004 C CA . ARG A 1 507 ? 11.000 3.357 26.536 1.00 23.88 507 ARG A CA 1
ATOM 4005 C C . ARG A 1 507 ? 11.613 2.951 25.193 1.00 23.88 507 ARG A C 1
ATOM 4007 O O . ARG A 1 507 ? 11.513 1.775 24.847 1.00 23.88 507 ARG A O 1
ATOM 4014 N N . PRO A 1 508 ? 12.249 3.869 24.446 1.00 27.19 508 PRO A N 1
ATOM 4015 C CA . PRO A 1 508 ? 12.973 3.489 23.243 1.00 27.19 508 PRO A CA 1
ATOM 4016 C C . PRO A 1 508 ? 14.159 2.602 23.643 1.00 27.19 508 PRO A C 1
ATOM 4018 O O . PRO A 1 508 ? 14.921 2.946 24.550 1.00 27.19 508 PRO A O 1
ATOM 4021 N N . ALA A 1 509 ? 14.297 1.447 22.993 1.00 26.47 509 ALA A N 1
ATOM 4022 C CA . ALA A 1 509 ? 15.484 0.613 23.126 1.00 26.47 509 ALA A CA 1
ATOM 4023 C C . ALA A 1 509 ? 16.694 1.366 22.535 1.00 26.47 509 ALA A C 1
ATOM 4025 O O . ALA A 1 509 ? 16.602 1.856 21.407 1.00 26.47 509 ALA A O 1
ATOM 4026 N N . PRO A 1 510 ? 17.820 1.499 23.259 1.00 28.66 510 PRO A N 1
ATOM 4027 C CA . PRO A 1 510 ? 19.025 2.090 22.706 1.00 28.66 510 PRO A CA 1
ATOM 4028 C C . PRO A 1 510 ? 19.856 1.013 21.998 1.00 28.66 510 PRO A C 1
ATOM 4030 O O . PRO A 1 510 ? 20.233 0.018 22.611 1.00 28.66 510 PRO A O 1
ATOM 4033 N N . GLY A 1 511 ? 20.202 1.260 20.734 1.00 28.16 511 GLY A N 1
ATOM 4034 C CA . GLY A 1 511 ? 21.335 0.608 20.072 1.00 28.16 511 GLY A CA 1
ATOM 4035 C C . GLY A 1 511 ? 20.985 -0.265 18.868 1.00 28.16 511 GLY A C 1
ATOM 4036 O O . GLY A 1 511 ? 20.555 -1.401 19.014 1.00 28.16 511 GLY A O 1
ATOM 4037 N N . GLY A 1 512 ? 21.279 0.260 17.679 1.00 26.16 512 GLY A N 1
ATOM 4038 C CA . GLY A 1 512 ? 21.395 -0.467 16.415 1.00 26.16 512 GLY A CA 1
ATOM 4039 C C . GLY A 1 512 ? 22.003 0.479 15.381 1.00 26.16 512 GLY A C 1
ATOM 4040 O O . GLY A 1 512 ? 21.433 1.531 15.115 1.00 26.16 512 GLY A O 1
ATOM 4041 N N . ALA A 1 513 ? 23.219 0.179 14.926 1.00 27.45 513 ALA A N 1
ATOM 4042 C CA . ALA A 1 513 ? 24.118 1.093 14.225 1.00 27.45 513 ALA A CA 1
ATOM 4043 C C . ALA A 1 513 ? 23.595 1.584 12.859 1.00 27.45 513 ALA A C 1
ATOM 4045 O O . ALA A 1 513 ? 22.875 0.884 12.154 1.00 27.45 513 ALA A O 1
ATOM 4046 N N . ALA A 1 514 ? 23.985 2.816 12.528 1.00 26.88 514 ALA A N 1
ATOM 4047 C CA . ALA A 1 514 ? 23.545 3.614 11.392 1.00 26.88 514 ALA A CA 1
ATOM 4048 C C . ALA A 1 514 ? 23.894 3.013 10.019 1.00 26.88 514 ALA A C 1
ATOM 4050 O O . ALA A 1 514 ? 25.025 2.587 9.792 1.00 26.88 514 ALA A O 1
ATOM 4051 N N . ALA A 1 515 ? 22.951 3.109 9.076 1.00 29.41 515 ALA A N 1
ATOM 4052 C CA . ALA A 1 515 ? 23.278 3.184 7.658 1.00 29.41 515 ALA A CA 1
ATOM 4053 C C . ALA A 1 515 ? 23.984 4.525 7.406 1.00 29.41 515 ALA A C 1
ATOM 4055 O O . ALA A 1 515 ? 23.452 5.585 7.753 1.00 29.41 515 ALA A O 1
ATOM 4056 N N . GLU A 1 516 ? 25.187 4.493 6.836 1.00 31.69 516 GLU A N 1
ATOM 4057 C CA . GLU A 1 516 ? 25.895 5.701 6.415 1.00 31.69 516 GLU A CA 1
ATOM 4058 C C . GLU A 1 516 ? 25.056 6.443 5.361 1.00 31.69 516 GLU A C 1
ATOM 4060 O O . GLU A 1 516 ? 25.004 6.067 4.194 1.00 31.69 516 GLU A O 1
ATOM 4065 N N . GLY A 1 517 ? 24.350 7.486 5.812 1.00 37.88 517 GLY A N 1
ATOM 4066 C CA . GLY A 1 517 ? 23.622 8.439 4.975 1.00 37.88 517 GLY A CA 1
ATOM 4067 C C . GLY A 1 517 ? 22.271 8.912 5.526 1.00 37.88 517 GLY A C 1
ATOM 4068 O O . GLY A 1 517 ? 21.895 10.053 5.265 1.00 37.88 517 GLY A O 1
ATOM 4069 N N . SER A 1 518 ? 21.544 8.103 6.309 1.00 49.44 518 SER A N 1
ATOM 4070 C CA . SER A 1 518 ? 20.218 8.482 6.833 1.00 49.44 518 SER A CA 1
ATOM 4071 C C . SER A 1 518 ? 20.262 8.776 8.329 1.00 49.44 518 SER A C 1
ATOM 4073 O O . SER A 1 518 ? 20.659 7.932 9.131 1.00 49.44 518 SER A O 1
ATOM 4075 N N . GLU A 1 519 ? 19.831 9.971 8.719 1.00 61.03 519 GLU A N 1
ATOM 4076 C CA . GLU A 1 519 ? 19.772 10.364 10.121 1.00 61.03 519 GLU A CA 1
ATOM 4077 C C . GLU A 1 519 ? 18.745 9.529 10.912 1.00 61.03 519 GLU A C 1
ATOM 4079 O O . GLU A 1 519 ? 17.587 9.413 10.519 1.00 61.03 519 GLU A O 1
ATOM 4084 N N . GLY A 1 520 ? 19.156 8.974 12.058 1.00 64.44 520 GLY A N 1
ATOM 4085 C CA . GLY A 1 520 ? 18.258 8.253 12.964 1.00 64.44 520 GLY A CA 1
ATOM 4086 C C . GLY A 1 520 ? 17.254 9.168 13.678 1.00 64.44 520 GLY A C 1
ATOM 4087 O O . GLY A 1 520 ? 17.519 10.347 13.911 1.00 64.44 520 GLY A O 1
ATOM 4088 N N . TRP A 1 521 ? 16.117 8.604 14.097 1.00 80.38 521 TRP A N 1
ATOM 4089 C CA . TRP A 1 521 ? 14.998 9.341 14.705 1.00 80.38 521 TRP A CA 1
ATOM 4090 C C . TRP A 1 521 ? 15.390 10.332 15.817 1.00 80.38 521 TRP A C 1
ATOM 4092 O O . TRP A 1 521 ? 14.936 11.472 15.752 1.00 80.38 521 TRP A O 1
ATOM 4102 N N . PRO A 1 522 ? 16.251 9.987 16.804 1.00 77.94 522 PRO A N 1
ATOM 4103 C CA . PRO A 1 522 ? 16.631 10.936 17.854 1.00 77.94 522 PRO A CA 1
ATOM 4104 C C . PRO A 1 522 ? 17.376 12.162 17.321 1.00 77.94 522 PRO A C 1
ATOM 4106 O O . PRO A 1 522 ? 17.158 13.271 17.800 1.00 77.94 522 PRO A O 1
ATOM 4109 N N . ALA A 1 523 ? 18.235 11.973 16.320 1.00 76.56 523 ALA A N 1
ATOM 4110 C CA . ALA A 1 523 ? 18.991 13.060 15.717 1.00 76.56 523 ALA A CA 1
ATOM 4111 C C . ALA A 1 523 ? 18.074 13.939 14.845 1.00 76.56 523 ALA A C 1
ATOM 4113 O O . ALA A 1 523 ? 18.079 15.157 15.013 1.00 76.56 523 ALA A O 1
ATOM 4114 N N . ALA A 1 524 ? 17.185 13.333 14.048 1.00 78.06 524 ALA A N 1
ATOM 4115 C CA . ALA A 1 524 ? 16.203 14.062 13.236 1.00 78.06 524 ALA A CA 1
ATOM 4116 C C . ALA A 1 524 ? 15.217 14.854 14.073 1.00 78.06 524 ALA A C 1
ATOM 4118 O O . ALA A 1 524 ? 14.961 16.025 13.795 1.00 78.06 524 ALA A O 1
ATOM 4119 N N . PHE A 1 525 ? 14.733 14.248 15.150 1.00 85.62 525 PHE A N 1
ATOM 4120 C CA . PHE A 1 525 ? 13.897 14.932 16.114 1.00 85.62 525 PHE A CA 1
ATOM 4121 C C . PHE A 1 525 ? 14.650 16.070 16.809 1.00 85.62 525 PHE A C 1
ATOM 4123 O O . PHE A 1 525 ? 14.123 17.171 16.892 1.00 85.62 525 PHE A O 1
ATOM 4130 N N . SER A 1 526 ? 15.899 15.859 17.243 1.00 86.06 526 SER A N 1
ATOM 4131 C CA . SER A 1 526 ? 16.698 16.915 17.879 1.00 86.06 526 SER A CA 1
ATOM 4132 C C . SER A 1 526 ? 16.994 18.084 16.935 1.00 86.06 526 SER A C 1
ATOM 4134 O O . SER A 1 526 ? 16.983 19.233 17.380 1.00 86.06 526 SER A O 1
ATOM 4136 N N . ARG A 1 527 ? 17.259 17.822 15.648 1.00 87.31 527 ARG A N 1
ATOM 4137 C CA . ARG A 1 527 ? 17.451 18.876 14.640 1.00 87.31 527 ARG A CA 1
ATOM 4138 C C . ARG A 1 527 ? 16.165 19.643 14.389 1.00 87.31 527 ARG A C 1
ATOM 4140 O O . ARG A 1 527 ? 16.189 20.871 14.417 1.00 87.31 527 ARG A O 1
ATOM 4147 N N . LEU A 1 528 ? 15.058 18.928 14.185 1.00 91.19 528 LEU A N 1
ATOM 4148 C CA . LEU A 1 528 ? 13.747 19.538 14.005 1.00 91.19 528 LEU A CA 1
ATOM 4149 C C . LEU A 1 528 ? 13.370 20.388 15.219 1.00 91.19 528 LEU A C 1
ATOM 4151 O O . LEU A 1 528 ? 12.949 21.523 15.040 1.00 91.19 528 LEU A O 1
ATOM 4155 N N . LEU A 1 529 ? 13.569 19.879 16.436 1.00 92.62 529 LEU A N 1
ATOM 4156 C CA . LEU A 1 529 ? 13.290 20.605 17.673 1.00 92.62 529 LEU A CA 1
ATOM 4157 C C . LEU A 1 529 ? 14.127 21.886 17.756 1.00 92.62 529 LEU A C 1
ATOM 4159 O O . LEU A 1 529 ? 13.570 22.966 17.908 1.00 92.62 529 LEU A O 1
ATOM 4163 N N . SER A 1 530 ? 15.443 21.793 17.534 1.00 92.81 530 SER A N 1
ATOM 4164 C CA . SER A 1 530 ? 16.321 22.969 17.527 1.00 92.81 530 SER A CA 1
ATOM 4165 C C . SER A 1 530 ? 15.936 23.994 16.458 1.00 92.81 530 SER A C 1
ATOM 4167 O O . SER A 1 530 ? 16.078 25.192 16.686 1.00 92.81 530 SER A O 1
ATOM 4169 N N . GLN A 1 531 ? 15.505 23.549 15.278 1.00 95.25 531 GLN A N 1
ATOM 4170 C CA . GLN A 1 531 ? 15.059 24.435 14.205 1.00 95.25 531 GLN A CA 1
ATOM 4171 C C . GLN A 1 531 ? 13.707 25.076 14.543 1.00 95.25 531 GLN A C 1
ATOM 4173 O O . GLN A 1 531 ? 13.512 26.270 14.322 1.00 95.25 531 GLN A O 1
ATOM 4178 N N . ALA A 1 532 ? 12.775 24.295 15.084 1.00 92.75 532 ALA A N 1
ATOM 4179 C CA . ALA A 1 532 ? 11.455 24.751 15.482 1.00 92.75 532 ALA A CA 1
ATOM 4180 C C . ALA A 1 532 ? 11.537 25.787 16.612 1.00 92.75 532 ALA A C 1
ATOM 4182 O O . ALA A 1 532 ? 10.869 26.815 16.531 1.00 92.75 532 ALA A O 1
ATOM 4183 N N . ASP A 1 533 ? 12.411 25.575 17.599 1.00 92.88 533 ASP A N 1
ATOM 4184 C CA . ASP A 1 533 ? 12.670 26.528 18.685 1.00 92.88 533 ASP A CA 1
ATOM 4185 C C . ASP A 1 533 ? 13.186 27.880 18.171 1.00 92.88 533 ASP A C 1
ATOM 4187 O O . ASP A 1 533 ? 12.932 28.915 18.785 1.00 92.88 533 ASP A O 1
ATOM 4191 N N . GLN A 1 534 ? 13.881 27.889 17.028 1.00 93.44 534 GLN A N 1
ATOM 4192 C CA . GLN A 1 534 ? 14.384 29.110 16.394 1.00 93.44 534 GLN A CA 1
ATOM 4193 C C . GLN A 1 534 ? 13.340 29.788 15.499 1.00 93.44 534 GLN A C 1
ATOM 4195 O O . GLN A 1 534 ? 13.249 31.010 15.489 1.00 93.44 534 GLN A O 1
ATOM 4200 N N . LEU A 1 535 ? 12.570 29.018 14.725 1.00 95.50 535 LEU A N 1
ATOM 4201 C CA . LEU A 1 535 ? 11.686 29.567 13.690 1.00 95.50 535 LEU A CA 1
ATOM 4202 C C . LEU A 1 535 ? 10.263 29.848 14.181 1.00 95.50 535 LEU A C 1
ATOM 4204 O O . LEU A 1 535 ? 9.661 30.847 13.791 1.00 95.50 535 LEU A O 1
ATOM 4208 N N . LEU A 1 536 ? 9.691 28.958 14.995 1.00 96.31 536 LEU A N 1
ATOM 4209 C CA . LEU A 1 536 ? 8.268 29.006 15.333 1.00 96.31 536 LEU A CA 1
ATOM 4210 C C . LEU A 1 536 ? 7.870 30.216 16.190 1.00 96.31 536 LEU A C 1
ATOM 4212 O O . LEU A 1 536 ? 6.812 30.778 15.900 1.00 96.31 536 LEU A O 1
ATOM 4216 N N . PRO A 1 537 ? 8.650 30.657 17.201 1.00 95.00 537 PRO A N 1
ATOM 4217 C CA . PRO A 1 537 ? 8.312 31.862 17.963 1.00 95.00 537 PRO A CA 1
ATOM 4218 C C . PRO A 1 537 ? 8.190 33.097 17.064 1.00 95.00 537 PRO A C 1
ATOM 4220 O O . PRO A 1 537 ? 7.177 33.789 17.096 1.00 95.00 537 PRO A O 1
ATOM 4223 N N . ASP A 1 538 ? 9.174 33.287 16.192 1.00 95.44 538 ASP A N 1
ATOM 4224 C CA . ASP A 1 538 ? 9.245 34.378 15.228 1.00 95.44 538 ASP A CA 1
ATOM 4225 C C . ASP A 1 538 ? 8.093 34.334 14.207 1.00 95.44 538 ASP A C 1
ATOM 4227 O O . ASP A 1 538 ? 7.449 35.347 13.935 1.00 95.44 538 ASP A O 1
ATOM 4231 N N . MET A 1 539 ? 7.784 33.152 13.657 1.00 97.00 539 MET A N 1
ATOM 4232 C CA . MET A 1 539 ? 6.634 32.977 12.761 1.00 97.00 539 MET A CA 1
ATOM 4233 C C . MET A 1 539 ? 5.311 33.301 13.460 1.00 97.00 539 MET A C 1
ATOM 4235 O O . MET A 1 539 ? 4.438 33.937 12.866 1.00 97.00 539 MET A O 1
ATOM 4239 N N . LEU A 1 540 ? 5.146 32.859 14.711 1.00 97.12 540 LEU A N 1
ATOM 4240 C CA . LEU A 1 540 ? 3.945 33.136 15.491 1.00 97.12 540 LEU A CA 1
ATOM 4241 C C . LEU A 1 540 ? 3.801 34.631 15.777 1.00 97.12 540 LEU A C 1
ATOM 4243 O O . LEU A 1 540 ? 2.694 35.160 15.661 1.00 97.12 540 LEU A O 1
ATOM 4247 N N . ASP A 1 541 ? 4.901 35.297 16.127 1.00 95.81 541 ASP A N 1
ATOM 4248 C CA . ASP A 1 541 ? 4.932 36.728 16.414 1.00 95.81 541 ASP A CA 1
ATOM 4249 C C . ASP A 1 541 ? 4.598 37.560 15.177 1.00 95.81 541 ASP A C 1
ATOM 4251 O O . ASP A 1 541 ? 3.799 38.491 15.286 1.00 95.81 541 ASP A O 1
ATOM 4255 N N . ASP A 1 542 ? 5.084 37.182 13.994 1.00 96.00 542 ASP A N 1
ATOM 4256 C CA . ASP A 1 542 ? 4.719 37.842 12.736 1.00 96.00 542 ASP A CA 1
ATOM 4257 C C . ASP A 1 542 ? 3.220 37.728 12.436 1.00 96.00 542 ASP A C 1
ATOM 4259 O O . ASP A 1 542 ? 2.575 38.716 12.075 1.00 96.00 542 ASP A O 1
ATOM 4263 N N . ILE A 1 543 ? 2.645 36.530 12.593 1.00 97.25 543 ILE A N 1
ATOM 4264 C CA . ILE A 1 543 ? 1.216 36.282 12.344 1.00 97.25 543 ILE A CA 1
ATOM 4265 C C . ILE A 1 543 ? 0.371 37.051 13.364 1.00 97.25 543 ILE A C 1
ATOM 4267 O O . ILE A 1 543 ? -0.545 37.788 12.994 1.00 97.25 543 ILE A O 1
ATOM 4271 N N . TYR A 1 544 ? 0.674 36.892 14.654 1.00 97.25 544 TYR A N 1
ATOM 4272 C CA . TYR A 1 544 ? -0.063 37.535 15.737 1.00 97.25 544 TYR A CA 1
ATOM 4273 C C . TYR A 1 544 ? 0.003 39.060 15.628 1.00 97.25 544 TYR A C 1
ATOM 4275 O O . TYR A 1 544 ? -1.034 39.723 15.689 1.00 97.25 544 TYR A O 1
ATOM 4283 N N . THR A 1 545 ? 1.200 39.616 15.431 1.00 96.38 545 THR A N 1
ATOM 4284 C CA . THR A 1 545 ? 1.422 41.066 15.386 1.00 96.38 545 THR A CA 1
ATOM 4285 C C . THR A 1 545 ? 0.717 41.695 14.195 1.00 96.38 545 THR A C 1
ATOM 4287 O O . THR A 1 545 ? 0.022 42.697 14.377 1.00 96.38 545 THR A O 1
ATOM 4290 N N . PHE A 1 546 ? 0.824 41.095 13.002 1.00 97.38 546 PHE A N 1
ATOM 4291 C CA . PHE A 1 546 ? 0.129 41.591 11.815 1.00 97.38 546 PHE A CA 1
ATOM 4292 C C . PHE A 1 546 ? -1.382 41.657 12.056 1.00 97.38 546 PHE A C 1
ATOM 4294 O O . PHE A 1 546 ? -1.999 42.722 11.961 1.00 97.38 546 PHE A O 1
ATOM 4301 N N . TRP A 1 547 ? -1.981 40.530 12.449 1.00 96.75 547 TRP A N 1
ATOM 4302 C CA . TRP A 1 547 ? -3.426 40.457 12.612 1.00 96.75 547 TRP A CA 1
ATOM 4303 C C . TRP A 1 547 ? -3.930 41.310 13.770 1.00 96.75 547 TRP A C 1
ATOM 4305 O O . TRP A 1 547 ? -4.967 41.936 13.616 1.00 96.75 547 TRP A O 1
ATOM 4315 N N . MET A 1 548 ? -3.215 41.420 14.890 1.00 96.69 548 MET A N 1
ATOM 4316 C CA . MET A 1 548 ? -3.641 42.269 16.009 1.00 96.69 548 MET A CA 1
ATOM 4317 C C . MET A 1 548 ? -3.535 43.768 15.725 1.00 96.69 548 MET A C 1
ATOM 4319 O O . MET A 1 548 ? -4.300 44.548 16.303 1.00 96.69 548 MET A O 1
ATOM 4323 N N . ASN A 1 549 ? -2.593 44.188 14.878 1.00 95.56 549 ASN A N 1
ATOM 4324 C CA . ASN A 1 549 ? -2.391 45.600 14.551 1.00 95.56 549 ASN A CA 1
ATOM 4325 C C . ASN A 1 549 ? -3.268 46.085 13.399 1.00 95.56 549 ASN A C 1
ATOM 4327 O O . ASN A 1 549 ? -3.697 47.235 13.432 1.00 95.56 549 ASN A O 1
ATOM 4331 N N . HIS A 1 550 ? -3.551 45.221 12.426 1.00 95.50 550 HIS A N 1
ATOM 4332 C CA . HIS A 1 550 ? -4.213 45.614 11.181 1.00 95.50 550 HIS A CA 1
ATOM 4333 C C . HIS A 1 550 ? -5.606 45.003 10.997 1.00 95.50 550 HIS A C 1
ATOM 4335 O O . HIS A 1 550 ? -6.411 45.529 10.237 1.00 95.50 550 HIS A O 1
ATOM 4341 N N . GLY A 1 551 ? -5.906 43.900 11.685 1.00 94.88 551 GLY A N 1
ATOM 4342 C CA . GLY A 1 551 ? -7.134 43.130 11.498 1.00 94.88 551 GLY A CA 1
ATOM 4343 C C . GLY A 1 551 ? -8.388 43.710 12.160 1.00 94.88 551 GLY A C 1
ATOM 4344 O O . GLY A 1 551 ? -9.383 43.883 11.455 1.00 94.88 551 GLY A O 1
ATOM 4345 N N . PRO A 1 552 ? -8.395 43.967 13.484 1.00 96.56 552 PRO A N 1
ATOM 4346 C CA . PRO A 1 552 ? -9.594 44.380 14.203 1.00 96.56 552 PRO A CA 1
ATOM 4347 C C . PRO A 1 552 ? -10.221 45.652 13.634 1.00 96.56 552 PRO A C 1
ATOM 4349 O O . PRO A 1 552 ? -9.532 46.646 13.416 1.00 96.56 552 PRO A O 1
ATOM 4352 N N . ASP A 1 553 ? -11.542 45.638 13.465 1.00 95.31 553 ASP A N 1
ATOM 4353 C CA . ASP A 1 553 ? -12.342 46.808 13.111 1.00 95.31 553 ASP A CA 1
ATOM 4354 C C . ASP A 1 553 ? -12.814 47.498 14.405 1.00 95.31 553 ASP A C 1
ATOM 4356 O O . ASP A 1 553 ? -13.732 47.000 15.066 1.00 95.31 553 ASP A O 1
ATOM 4360 N N . PRO A 1 554 ? -12.197 48.623 14.812 1.00 92.06 554 PRO A N 1
ATOM 4361 C CA . PRO A 1 554 ? -12.525 49.279 16.076 1.00 92.06 554 PRO A CA 1
ATOM 4362 C C . PRO A 1 554 ? -13.893 49.974 16.053 1.00 92.06 554 PRO A C 1
ATOM 4364 O O . PRO A 1 554 ? -14.398 50.334 17.111 1.00 92.06 554 PRO A O 1
ATOM 4367 N N . GLU A 1 555 ? -14.476 50.193 14.870 1.00 93.75 555 GLU A N 1
ATOM 4368 C CA . GLU A 1 555 ? -15.728 50.935 14.705 1.00 93.75 555 GLU A CA 1
ATOM 4369 C C . GLU A 1 555 ? -16.948 50.018 14.839 1.00 93.75 555 GLU A C 1
ATOM 4371 O O . GLU A 1 555 ? -17.882 50.334 15.572 1.00 93.75 555 GLU A O 1
ATOM 4376 N N . TYR A 1 556 ? -16.924 48.864 14.164 1.00 93.88 556 TYR A N 1
ATOM 4377 C CA . TYR A 1 556 ? -18.067 47.941 14.105 1.00 93.88 556 TYR A CA 1
ATOM 4378 C C . TYR A 1 556 ? -17.798 46.562 14.717 1.00 93.88 556 TYR A C 1
ATOM 4380 O O . TYR A 1 556 ? -18.657 45.687 14.653 1.00 93.88 556 TYR A O 1
ATOM 4388 N N . GLY A 1 557 ? -16.615 46.343 15.293 1.00 93.88 557 GLY A N 1
ATOM 4389 C CA . GLY A 1 557 ? -16.218 45.065 15.878 1.00 93.88 557 GLY A CA 1
ATOM 4390 C C . GLY A 1 557 ? -15.906 43.974 14.850 1.00 93.88 557 GLY A C 1
ATOM 4391 O O . GLY A 1 557 ? -16.140 44.131 13.653 1.00 93.88 557 GLY A O 1
ATOM 4392 N N . GLY A 1 558 ? -15.333 42.858 15.298 1.00 94.81 558 GLY A N 1
ATOM 4393 C CA . GLY A 1 558 ? -14.785 41.838 14.394 1.00 94.81 558 GLY A CA 1
ATOM 4394 C C . GLY A 1 558 ? -13.547 42.323 13.626 1.00 94.81 558 GLY A C 1
ATOM 4395 O O . GLY A 1 558 ? -12.799 43.169 14.113 1.00 94.81 558 GLY A O 1
ATOM 4396 N N . PHE A 1 559 ? -13.319 41.767 12.438 1.00 95.50 559 PHE A N 1
ATOM 4397 C CA . PHE A 1 559 ? -12.138 42.000 11.597 1.00 95.50 559 PHE A CA 1
ATOM 4398 C C . PHE A 1 559 ? -12.497 42.625 10.250 1.00 95.50 559 PHE A C 1
ATOM 4400 O O . PHE A 1 559 ? -13.558 42.324 9.699 1.00 95.50 559 PHE A O 1
ATOM 4407 N N . TYR A 1 560 ? -11.600 43.442 9.695 1.00 92.62 560 TYR A N 1
ATOM 4408 C CA . TYR A 1 560 ? -11.691 43.885 8.306 1.00 92.62 560 TYR A CA 1
ATOM 4409 C C . TYR A 1 560 ? -11.675 42.697 7.342 1.00 92.62 560 TYR A C 1
ATOM 4411 O O . TYR A 1 560 ? -10.937 41.732 7.525 1.00 92.62 560 TYR A O 1
ATOM 4419 N N . ALA A 1 561 ? -12.483 42.805 6.289 1.00 83.56 561 ALA A N 1
ATOM 4420 C CA . ALA A 1 561 ? -12.674 41.746 5.307 1.00 83.56 561 ALA A CA 1
ATOM 4421 C C . ALA A 1 561 ? -11.417 41.455 4.475 1.00 83.56 561 ALA A C 1
ATOM 4423 O O . ALA A 1 561 ? -11.132 40.309 4.127 1.00 83.56 561 ALA A O 1
ATOM 4424 N N . MET A 1 562 ? -10.670 42.503 4.145 1.00 87.19 562 MET A N 1
ATOM 4425 C CA . MET A 1 562 ? -9.598 42.484 3.162 1.00 87.19 562 MET A CA 1
ATOM 4426 C C . MET A 1 562 ? -8.458 43.383 3.627 1.00 87.19 562 MET A C 1
ATOM 4428 O O . MET A 1 562 ? -8.708 44.516 4.035 1.00 87.19 562 MET A O 1
ATOM 4432 N N . LEU A 1 563 ? -7.224 42.888 3.543 1.00 91.44 563 LEU A N 1
ATOM 4433 C CA . LEU A 1 563 ? -6.017 43.628 3.911 1.00 91.44 563 LEU A CA 1
ATOM 4434 C C . LEU A 1 563 ? -4.949 43.454 2.833 1.00 91.44 563 LEU A C 1
ATOM 4436 O O . LEU A 1 563 ? -4.648 42.322 2.443 1.00 91.44 563 LEU A O 1
ATOM 4440 N N . ASP A 1 564 ? -4.352 44.559 2.394 1.00 90.56 564 ASP A N 1
ATOM 4441 C CA . ASP A 1 564 ? -3.194 44.539 1.499 1.00 90.56 564 ASP A CA 1
ATOM 4442 C C . ASP A 1 564 ? -1.908 44.083 2.223 1.00 90.56 564 ASP A C 1
ATOM 4444 O O . ASP A 1 564 ? -1.921 43.748 3.414 1.00 90.56 564 ASP A O 1
ATOM 4448 N N . ARG A 1 565 ? -0.771 44.086 1.512 1.00 92.19 565 ARG A N 1
ATOM 4449 C CA . ARG A 1 565 ? 0.539 43.699 2.070 1.00 92.19 565 ARG A CA 1
ATOM 4450 C C . ARG A 1 565 ? 0.932 44.484 3.321 1.00 92.19 565 ARG A C 1
ATOM 4452 O O . ARG A 1 565 ? 1.589 43.934 4.197 1.00 92.19 565 ARG A O 1
ATOM 4459 N N . ARG A 1 566 ? 0.546 45.760 3.399 1.00 92.19 566 ARG A N 1
ATOM 4460 C CA . ARG A 1 566 ? 0.905 46.689 4.481 1.00 92.19 566 ARG A CA 1
ATOM 4461 C C . ARG A 1 566 ? -0.137 46.722 5.599 1.00 92.19 566 ARG A C 1
ATOM 4463 O O . ARG A 1 566 ? -0.014 47.534 6.515 1.00 92.19 566 ARG A O 1
ATOM 4470 N N . GLY A 1 567 ? -1.165 45.878 5.518 1.00 90.75 567 GLY A N 1
ATOM 4471 C CA . GLY A 1 567 ? -2.246 45.840 6.492 1.00 90.75 567 GLY A CA 1
ATOM 4472 C C . GLY A 1 567 ? -3.223 47.010 6.365 1.00 90.75 567 GLY A C 1
ATOM 4473 O O . GLY A 1 567 ? -3.862 47.373 7.351 1.00 90.75 567 GLY A O 1
ATOM 4474 N N . GLN A 1 568 ? -3.338 47.627 5.185 1.00 91.75 568 GLN A N 1
ATOM 4475 C CA . GLN A 1 568 ? -4.405 48.589 4.912 1.00 91.75 568 GLN A CA 1
ATOM 4476 C C . GLN A 1 568 ? -5.662 47.860 4.445 1.00 91.75 568 GLN A C 1
ATOM 4478 O O . GLN A 1 568 ? -5.594 46.939 3.629 1.00 91.75 568 GLN A O 1
ATOM 4483 N N . ALA A 1 569 ? -6.818 48.290 4.949 1.00 89.44 569 ALA A N 1
ATOM 4484 C CA . ALA A 1 569 ? -8.101 47.770 4.501 1.00 89.44 569 ALA A CA 1
ATOM 4485 C C . ALA A 1 569 ? -8.383 48.216 3.058 1.00 89.44 569 ALA A C 1
ATOM 4487 O O . ALA A 1 569 ? -8.409 49.412 2.769 1.00 89.44 569 ALA A O 1
ATOM 4488 N N . VAL A 1 570 ? -8.602 47.254 2.161 1.00 83.62 570 VAL A N 1
ATOM 4489 C CA . VAL A 1 570 ? -8.787 47.488 0.717 1.00 83.62 570 VAL A CA 1
ATOM 4490 C C . VAL A 1 570 ? -9.974 46.691 0.178 1.00 83.62 570 VAL A C 1
ATOM 4492 O O . VAL A 1 570 ? -10.297 45.642 0.706 1.00 83.62 570 VAL A O 1
ATOM 4495 N N . GLY A 1 571 ? -10.627 47.139 -0.895 1.00 74.06 571 GLY A N 1
ATOM 4496 C CA . GLY A 1 571 ? -11.701 46.365 -1.539 1.00 74.06 571 GLY A CA 1
ATOM 4497 C C . GLY A 1 571 ? -13.011 46.263 -0.728 1.00 74.06 571 GLY A C 1
ATOM 4498 O O . GLY A 1 571 ? -13.350 47.202 -0.005 1.00 74.06 571 GLY A O 1
ATOM 4499 N N . PRO A 1 572 ? -13.803 45.177 -0.892 1.00 72.69 572 PRO A N 1
ATOM 4500 C CA . PRO A 1 572 ? -15.089 45.007 -0.213 1.00 72.69 572 PRO A CA 1
ATOM 4501 C C . PRO A 1 572 ? -14.940 45.003 1.309 1.00 72.69 572 PRO A C 1
ATOM 4503 O O . PRO A 1 572 ? -13.994 44.433 1.844 1.00 72.69 572 PRO A O 1
ATOM 4506 N N . THR A 1 573 ? -15.901 45.608 2.006 1.00 83.31 573 THR A N 1
ATOM 4507 C CA . THR A 1 573 ? -15.876 45.758 3.471 1.00 83.31 573 THR A CA 1
ATOM 4508 C C . THR A 1 573 ? -16.744 44.736 4.208 1.00 83.31 573 THR A C 1
ATOM 4510 O O . THR A 1 573 ? -16.750 44.713 5.441 1.00 83.31 573 THR A O 1
ATOM 4513 N N . ASP A 1 574 ? -17.459 43.888 3.468 1.00 86.19 574 ASP A N 1
ATOM 4514 C CA . ASP A 1 574 ? -18.360 42.878 4.017 1.00 86.19 574 ASP A CA 1
ATOM 4515 C C . ASP A 1 574 ? -17.592 41.769 4.729 1.00 86.19 574 ASP A C 1
ATOM 4517 O O . ASP A 1 574 ? -16.636 41.196 4.207 1.00 86.19 574 ASP A O 1
ATOM 4521 N N . LYS A 1 575 ? -18.051 41.426 5.926 1.00 89.44 575 LYS A N 1
ATOM 4522 C CA . LYS A 1 575 ? -17.387 40.476 6.811 1.00 89.44 575 LYS A CA 1
ATOM 4523 C C . LYS A 1 575 ? -17.880 39.062 6.522 1.00 89.44 575 LYS A C 1
ATOM 4525 O O . LYS A 1 575 ? -19.074 38.781 6.614 1.00 89.44 575 LYS A O 1
ATOM 4530 N N . SER A 1 576 ? -16.938 38.176 6.198 1.00 88.81 576 SER A N 1
ATOM 4531 C CA . SER A 1 576 ? -17.182 36.749 5.954 1.00 88.81 576 SER A CA 1
ATOM 4532 C C . SER A 1 576 ? -17.209 35.951 7.249 1.00 88.81 576 SER A C 1
ATOM 4534 O O . SER A 1 576 ? -16.294 36.058 8.069 1.00 88.81 576 SER A O 1
ATOM 4536 N N . LEU A 1 577 ? -18.208 35.080 7.395 1.00 91.38 577 LEU A N 1
ATOM 4537 C CA . LEU A 1 577 ? -18.349 34.206 8.557 1.00 91.38 577 LEU A CA 1
ATOM 4538 C C . LEU A 1 577 ? -17.124 33.303 8.742 1.00 91.38 577 LEU A C 1
ATOM 4540 O O . LEU A 1 577 ? -16.674 33.108 9.872 1.00 91.38 577 LEU A O 1
ATOM 4544 N N . VAL A 1 578 ? -16.552 32.793 7.645 1.00 89.94 578 VAL A N 1
ATOM 4545 C CA . VAL A 1 578 ? -15.367 31.921 7.676 1.00 89.94 578 VAL A CA 1
ATOM 4546 C C . VAL A 1 578 ? -14.192 32.660 8.308 1.00 89.94 578 VAL A C 1
ATOM 4548 O O . VAL A 1 578 ? -13.567 32.165 9.246 1.00 89.94 578 VAL A O 1
ATOM 4551 N N . GLN A 1 579 ? -13.920 33.871 7.824 1.00 92.12 579 GLN A N 1
ATOM 4552 C CA . GLN A 1 579 ? -12.790 34.677 8.271 1.00 92.12 579 GLN A CA 1
ATOM 4553 C C . GLN A 1 579 ? -12.931 35.075 9.747 1.00 92.12 579 GLN A C 1
ATOM 4555 O O . GLN A 1 579 ? -12.015 34.838 10.536 1.00 92.12 579 GLN A O 1
ATOM 4560 N N . GLN A 1 580 ? -14.093 35.611 10.142 1.00 96.06 580 GLN A N 1
ATOM 4561 C CA . GLN A 1 580 ? -14.354 35.995 11.535 1.00 96.06 580 GLN A CA 1
ATOM 4562 C C . GLN A 1 580 ? -14.207 34.796 12.487 1.00 96.06 580 GLN A C 1
ATOM 4564 O O . GLN A 1 580 ? -13.550 34.894 13.526 1.00 96.06 580 GLN A O 1
ATOM 4569 N N . SER A 1 581 ? -14.754 33.635 12.113 1.00 97.75 581 SER A N 1
ATOM 4570 C CA . SER A 1 581 ? -14.670 32.425 12.940 1.00 97.75 581 SER A CA 1
ATOM 4571 C C . SER A 1 581 ? -13.236 31.903 13.078 1.00 97.75 581 SER A C 1
ATOM 4573 O O . SER A 1 581 ? -12.824 31.491 14.165 1.00 97.75 581 SER A O 1
ATOM 4575 N N . ARG A 1 582 ? -12.444 31.974 12.000 1.00 97.19 582 ARG A N 1
ATOM 4576 C CA . ARG A 1 582 ? -11.018 31.604 11.989 1.00 97.19 582 ARG A CA 1
ATOM 4577 C C . ARG A 1 582 ? -10.178 32.506 12.899 1.00 97.19 582 ARG A C 1
ATOM 4579 O O . ARG A 1 582 ? -9.315 32.004 13.623 1.00 97.19 582 ARG A O 1
ATOM 4586 N N . HIS A 1 583 ? -10.450 33.813 12.921 1.00 97.50 583 HIS A N 1
ATOM 4587 C CA . HIS A 1 583 ? -9.790 34.734 13.853 1.00 97.50 583 HIS A CA 1
ATOM 4588 C C . HIS A 1 583 ? -10.178 34.469 15.306 1.00 97.50 583 HIS A C 1
ATOM 4590 O O . HIS A 1 583 ? -9.300 34.439 16.171 1.00 97.50 583 HIS A O 1
ATOM 4596 N N . LEU A 1 584 ? -11.466 34.218 15.575 1.00 98.31 584 LEU A N 1
ATOM 4597 C CA . LEU A 1 584 ? -11.923 33.868 16.919 1.00 98.31 584 LEU A CA 1
ATOM 4598 C C . LEU A 1 584 ? -11.201 32.620 17.443 1.00 98.31 584 LEU A C 1
ATOM 4600 O O . LEU A 1 584 ? -10.729 32.622 18.584 1.00 98.31 584 LEU A O 1
ATOM 4604 N N . TRP A 1 585 ? -11.077 31.582 16.610 1.00 98.19 585 TRP A N 1
ATOM 4605 C CA . TRP A 1 585 ? -10.335 30.371 16.954 1.00 98.19 585 TRP A CA 1
ATOM 4606 C C . TRP A 1 585 ? -8.868 30.670 17.286 1.00 98.19 585 TRP A C 1
ATOM 4608 O O . TRP A 1 585 ? -8.391 30.292 18.360 1.00 98.19 585 TRP A O 1
ATOM 4618 N N . PHE A 1 586 ? -8.163 31.373 16.392 1.00 98.12 586 PHE A N 1
ATOM 4619 C CA . PHE A 1 586 ? -6.729 31.636 16.534 1.00 98.12 586 PHE A CA 1
ATOM 4620 C C . PHE A 1 586 ? -6.430 32.440 17.799 1.00 98.12 586 PHE A C 1
ATOM 4622 O O . PHE A 1 586 ? -5.622 32.016 18.624 1.00 98.12 586 PHE A O 1
ATOM 4629 N N . LEU A 1 587 ? -7.125 33.563 17.996 1.00 98.00 587 LEU A N 1
ATOM 4630 C CA . LEU A 1 587 ? -6.880 34.436 19.141 1.00 98.00 587 LEU A CA 1
ATOM 4631 C C . LEU A 1 587 ? -7.270 33.784 20.467 1.00 98.00 587 LEU A C 1
ATOM 4633 O O . LEU A 1 587 ? -6.553 33.945 21.453 1.00 98.00 587 LEU A O 1
ATOM 4637 N N . SER A 1 588 ? -8.363 33.015 20.502 1.00 98.00 588 SER A N 1
ATOM 4638 C CA . SER A 1 588 ? -8.750 32.276 21.712 1.00 98.00 588 SER A CA 1
ATOM 4639 C C . SER A 1 588 ? -7.709 31.216 22.064 1.00 98.00 588 SER A C 1
ATOM 4641 O O . SER A 1 588 ? -7.322 31.096 23.224 1.00 98.00 588 SER A O 1
ATOM 4643 N N . THR A 1 589 ? -7.203 30.490 21.063 1.00 97.38 589 THR A N 1
ATOM 4644 C CA . THR A 1 589 ? -6.153 29.479 21.247 1.00 97.38 589 THR A CA 1
ATOM 4645 C C . THR A 1 589 ? -4.846 30.109 21.718 1.00 97.38 589 THR A C 1
ATOM 4647 O O . THR A 1 589 ? -4.261 29.640 22.694 1.00 97.38 589 THR A O 1
ATOM 4650 N N . TYR A 1 590 ? -4.434 31.218 21.100 1.00 96.81 590 TYR A N 1
ATOM 4651 C CA . TYR A 1 590 ? -3.268 31.996 21.515 1.00 96.81 590 TYR A CA 1
ATOM 4652 C C . TYR A 1 590 ? -3.401 32.489 22.966 1.00 96.81 590 TYR A C 1
ATOM 4654 O O . TYR A 1 590 ? -2.511 32.266 23.786 1.00 96.81 590 TYR A O 1
ATOM 4662 N N . TYR A 1 591 ? -4.546 33.084 23.322 1.00 96.94 591 TYR A N 1
ATOM 4663 C CA . TYR A 1 591 ? -4.827 33.558 24.682 1.00 96.94 591 TYR A CA 1
ATOM 4664 C C . TYR A 1 591 ? -4.796 32.423 25.715 1.00 96.94 591 TYR A C 1
ATOM 4666 O O . TYR A 1 591 ? -4.260 32.583 26.816 1.00 96.94 591 TYR A O 1
ATOM 4674 N N . GLY A 1 592 ? -5.370 31.266 25.376 1.00 94.94 592 GLY A N 1
ATOM 4675 C CA . GLY A 1 592 ? -5.373 30.084 26.233 1.00 94.94 592 GLY A CA 1
ATOM 4676 C C . GLY A 1 592 ? -3.969 29.545 26.490 1.00 94.94 592 GLY A C 1
ATOM 4677 O O . GLY A 1 592 ? -3.637 29.264 27.641 1.00 94.94 592 GLY A O 1
ATOM 4678 N N . ARG A 1 593 ? -3.154 29.454 25.433 1.00 93.56 593 ARG A N 1
ATOM 4679 C CA . ARG A 1 593 ? -1.837 28.805 25.441 1.00 93.56 593 ARG A CA 1
ATOM 4680 C C . ARG A 1 593 ? -0.729 29.622 26.103 1.00 93.56 593 ARG A C 1
ATOM 4682 O O . ARG A 1 593 ? 0.141 29.017 26.716 1.00 93.56 593 ARG A O 1
ATOM 4689 N N . PHE A 1 594 ? -0.770 30.950 26.004 1.00 94.56 594 PHE A N 1
ATOM 4690 C CA . PHE A 1 594 ? 0.309 31.826 26.480 1.00 94.56 594 PHE A CA 1
ATOM 4691 C C . PHE A 1 594 ? -0.168 32.777 27.589 1.00 94.56 594 PHE A C 1
ATOM 4693 O O . PHE A 1 594 ? -0.437 33.954 27.316 1.00 94.56 594 PHE A O 1
ATOM 4700 N N . PRO A 1 595 ? -0.317 32.305 28.846 1.00 94.00 595 PRO A N 1
ATOM 4701 C CA . PRO A 1 595 ? -0.702 33.144 29.981 1.00 94.00 595 PRO A CA 1
ATOM 4702 C C . PRO A 1 595 ? 0.142 34.412 30.141 1.00 94.00 595 PRO A C 1
ATOM 4704 O O . PRO A 1 595 ? -0.393 35.465 30.481 1.00 94.00 595 PRO A O 1
ATOM 4707 N N . GLU A 1 596 ? 1.437 34.320 29.855 1.00 94.62 596 GLU A N 1
ATOM 4708 C CA . GLU A 1 596 ? 2.420 35.399 29.935 1.00 94.62 596 GLU A CA 1
ATOM 4709 C C . GLU A 1 596 ? 2.265 36.460 28.837 1.00 94.62 596 GLU A C 1
ATOM 4711 O O . GLU A 1 596 ? 2.714 37.590 29.009 1.00 94.62 596 GLU A O 1
ATOM 4716 N N . ARG A 1 597 ? 1.588 36.129 27.729 1.00 93.00 597 ARG A N 1
ATOM 4717 C CA . ARG A 1 597 ? 1.332 37.042 26.601 1.00 93.00 597 ARG A CA 1
ATOM 4718 C C . ARG A 1 597 ? -0.086 37.623 26.607 1.00 93.00 597 ARG A C 1
ATOM 4720 O O . ARG A 1 597 ? -0.484 38.322 25.671 1.00 93.00 597 ARG A O 1
ATOM 4727 N N . ARG A 1 598 ? -0.878 37.348 27.650 1.00 95.62 598 ARG A N 1
ATOM 4728 C CA . ARG A 1 598 ? -2.247 37.864 27.783 1.00 95.62 598 ARG A CA 1
ATOM 4729 C C . ARG A 1 598 ? -2.232 39.373 27.995 1.00 95.62 598 ARG A C 1
ATOM 4731 O O . ARG A 1 598 ? -1.575 39.889 28.892 1.00 95.62 598 ARG A O 1
ATOM 4738 N N . THR A 1 599 ? -3.035 40.080 27.207 1.00 96.75 599 THR A N 1
ATOM 4739 C CA . THR A 1 599 ? -3.267 41.520 27.361 1.00 96.75 599 THR A CA 1
ATOM 4740 C C . THR A 1 599 ? -4.761 41.815 27.364 1.00 96.75 599 THR A C 1
ATOM 4742 O O . THR A 1 599 ? -5.553 41.048 26.809 1.00 96.75 599 THR A O 1
ATOM 4745 N N . GLN A 1 600 ? -5.153 42.946 27.960 1.00 96.25 600 GLN A N 1
ATOM 4746 C CA . GLN A 1 600 ? -6.547 43.394 27.921 1.00 96.25 600 GLN A CA 1
ATOM 4747 C C . GLN A 1 600 ? -7.007 43.633 26.476 1.00 96.25 600 GLN A C 1
ATOM 4749 O O . GLN A 1 600 ? -8.063 43.148 26.091 1.00 96.25 600 GLN A O 1
ATOM 4754 N N . ARG A 1 601 ? -6.154 44.251 25.642 1.00 96.50 601 ARG A N 1
ATOM 4755 C CA . ARG A 1 601 ? -6.420 44.462 24.210 1.00 96.50 601 ARG A CA 1
ATOM 4756 C C . ARG A 1 601 ? -6.737 43.157 23.476 1.00 96.50 601 ARG A C 1
ATOM 4758 O O . ARG A 1 601 ? -7.690 43.117 22.709 1.00 96.50 601 ARG A O 1
ATOM 4765 N N . LEU A 1 602 ? -5.963 42.093 23.703 1.00 97.75 602 LEU A N 1
ATOM 4766 C CA . LEU A 1 602 ? -6.233 40.784 23.098 1.00 97.75 602 LEU A CA 1
ATOM 4767 C C . LEU A 1 602 ? -7.602 40.240 23.526 1.00 97.75 602 LEU A C 1
ATOM 4769 O O . LEU A 1 602 ? -8.384 39.800 22.684 1.00 97.75 602 LEU A O 1
ATOM 4773 N N . LEU A 1 603 ? -7.912 40.305 24.822 1.00 97.69 603 LEU A N 1
ATOM 4774 C CA . LEU A 1 603 ? -9.203 39.855 25.336 1.00 97.69 603 LEU A CA 1
ATOM 4775 C C . LEU A 1 603 ? -10.371 40.676 24.763 1.00 97.69 603 LEU A C 1
ATOM 4777 O O . LEU A 1 603 ? -11.410 40.104 24.435 1.00 97.69 603 LEU A O 1
ATOM 4781 N N . ASP A 1 604 ? -10.203 41.988 24.609 1.00 97.75 604 ASP A N 1
ATOM 4782 C CA . ASP A 1 604 ? -11.220 42.878 24.041 1.00 97.75 604 ASP A CA 1
ATOM 4783 C C . ASP A 1 604 ? -11.482 42.565 22.563 1.00 97.75 604 ASP A C 1
ATOM 4785 O O . ASP A 1 604 ? -12.637 42.497 22.145 1.00 97.75 604 ASP A O 1
ATOM 4789 N N . VAL A 1 605 ? -10.434 42.280 21.780 1.00 98.38 605 VAL A N 1
ATOM 4790 C CA . VAL A 1 605 ? -10.572 41.847 20.378 1.00 98.38 605 VAL A CA 1
ATOM 4791 C C . VAL A 1 605 ? -11.286 40.495 20.281 1.00 98.38 605 VAL A C 1
ATOM 4793 O O . VAL A 1 605 ? -12.183 40.334 19.450 1.00 98.38 605 VAL A O 1
ATOM 4796 N N . ILE A 1 606 ? -10.948 39.533 21.148 1.00 98.44 606 ILE A N 1
ATOM 4797 C CA . ILE A 1 606 ? -11.635 38.232 21.213 1.00 98.44 606 ILE A CA 1
ATOM 4798 C C . ILE A 1 606 ? -13.127 38.435 21.501 1.00 98.44 606 ILE A C 1
ATOM 4800 O O . ILE A 1 606 ? -13.973 37.899 20.783 1.00 98.44 606 ILE A O 1
ATOM 4804 N N . LYS A 1 607 ? -13.457 39.244 22.515 1.00 98.06 607 LYS A N 1
ATOM 4805 C CA . LYS A 1 607 ? -14.843 39.558 22.888 1.00 98.06 607 LYS A CA 1
ATOM 4806 C C . LYS A 1 607 ? -15.593 40.265 21.763 1.00 98.06 607 LYS A C 1
ATOM 4808 O O . LYS A 1 607 ? -16.722 39.886 21.477 1.00 98.06 607 LYS A O 1
ATOM 4813 N N . SER A 1 608 ? -14.960 41.236 21.109 1.00 97.94 608 SER A N 1
ATOM 4814 C CA . SER A 1 608 ? -15.520 41.966 19.967 1.00 97.94 608 SER A CA 1
ATOM 4815 C C . SER A 1 608 ? -15.843 41.033 18.796 1.00 97.94 608 SER A C 1
ATOM 4817 O O . SER A 1 608 ? -16.941 41.072 18.248 1.00 97.94 608 SER A O 1
ATOM 4819 N N . THR A 1 609 ? -14.930 40.120 18.461 1.00 98.06 609 THR A N 1
ATOM 4820 C CA . THR A 1 609 ? -15.127 39.145 17.373 1.00 98.06 609 THR A CA 1
ATOM 4821 C C . THR A 1 609 ? -16.250 38.162 17.693 1.00 98.06 609 THR A C 1
ATOM 4823 O O . THR A 1 609 ? -17.110 37.888 16.858 1.00 98.06 609 THR A O 1
ATOM 4826 N N . ARG A 1 610 ? -16.280 37.660 18.932 1.00 98.25 610 ARG A N 1
ATOM 4827 C CA . ARG A 1 610 ? -17.337 36.775 19.431 1.00 98.25 610 ARG A CA 1
ATOM 4828 C C . ARG A 1 610 ? -18.703 37.467 19.457 1.00 98.25 610 ARG A C 1
ATOM 4830 O O . ARG A 1 610 ? -19.686 36.855 19.048 1.00 98.25 610 ARG A O 1
ATOM 4837 N N . ALA A 1 611 ? -18.768 38.725 19.892 1.00 97.94 611 ALA A N 1
ATOM 4838 C CA . ALA A 1 611 ? -19.990 39.527 19.852 1.00 97.94 611 ALA A CA 1
ATOM 4839 C C . ALA A 1 611 ? -20.472 39.717 18.409 1.00 97.94 611 ALA A C 1
ATOM 4841 O O . ALA A 1 611 ? -21.620 39.415 18.111 1.00 97.94 611 ALA A O 1
ATOM 4842 N N . PHE A 1 612 ? -19.578 40.074 17.479 1.00 97.44 612 PHE A N 1
ATOM 4843 C CA . PHE A 1 612 ? -19.944 40.242 16.071 1.00 97.44 612 PHE A CA 1
ATOM 4844 C C . PHE A 1 612 ? -20.583 38.974 15.474 1.00 97.44 612 PHE A C 1
ATOM 4846 O O . PHE A 1 612 ? -21.622 39.039 14.813 1.00 97.44 612 PHE A O 1
ATOM 4853 N N . LEU A 1 613 ? -20.012 37.800 15.758 1.00 97.44 613 LEU A N 1
ATOM 4854 C CA . LEU A 1 613 ? -20.569 36.519 15.316 1.00 97.44 613 LEU A CA 1
ATOM 4855 C C . LEU A 1 613 ? -21.971 36.253 15.890 1.00 97.44 613 LEU A C 1
ATOM 4857 O O . LEU A 1 613 ? -22.861 35.830 15.154 1.00 97.44 613 LEU A O 1
ATOM 4861 N N . LEU A 1 614 ? -22.180 36.481 17.188 1.00 97.25 614 LEU A N 1
ATOM 4862 C CA . LEU A 1 614 ? -23.426 36.116 17.875 1.00 97.25 614 LEU A CA 1
ATOM 4863 C C . LEU A 1 614 ? -24.550 37.147 17.739 1.00 97.25 614 LEU A C 1
ATOM 4865 O O . LEU A 1 614 ? -25.719 36.751 17.748 1.00 97.25 614 LEU A O 1
ATOM 4869 N N . ASP A 1 615 ? -24.201 38.423 17.608 1.00 95.12 615 ASP A N 1
ATOM 4870 C CA . ASP A 1 615 ? -25.150 39.537 17.585 1.00 95.12 615 ASP A CA 1
ATOM 4871 C C . ASP A 1 615 ? -25.537 39.920 16.155 1.00 95.12 615 ASP A C 1
ATOM 4873 O O . ASP A 1 615 ? -26.674 40.327 15.913 1.00 95.12 615 ASP A O 1
ATOM 4877 N N . HIS A 1 616 ? -24.614 39.764 15.198 1.00 92.81 616 HIS A N 1
ATOM 4878 C CA . HIS A 1 616 ? -24.844 40.160 13.810 1.00 92.81 616 HIS A CA 1
ATOM 4879 C C . HIS A 1 616 ? -24.941 38.977 12.858 1.00 92.81 616 HIS A C 1
ATOM 4881 O O . HIS A 1 616 ? -25.799 38.988 11.986 1.00 92.81 616 HIS A O 1
ATOM 4887 N N . MET A 1 617 ? -24.101 37.948 12.987 1.00 92.69 617 MET A N 1
ATOM 4888 C CA . MET A 1 617 ? -24.085 36.863 11.995 1.00 92.69 617 MET A CA 1
ATOM 4889 C C . MET A 1 617 ? -25.020 35.701 12.338 1.00 92.69 617 MET A C 1
ATOM 4891 O O . MET A 1 617 ? -25.373 34.936 11.445 1.00 92.69 617 MET A O 1
ATOM 4895 N N . ARG A 1 618 ? -25.439 35.552 13.598 1.00 93.31 618 ARG A N 1
ATOM 4896 C CA . ARG A 1 618 ? -26.373 34.502 14.025 1.00 93.31 618 ARG A CA 1
ATOM 4897 C C . ARG A 1 618 ? -27.800 34.856 13.619 1.00 93.31 618 ARG A C 1
ATOM 4899 O O . ARG A 1 618 ? -28.325 35.891 14.017 1.00 93.31 618 ARG A O 1
ATOM 4906 N N . ASP A 1 619 ? -28.460 33.951 12.912 1.00 88.88 619 ASP A N 1
ATOM 4907 C CA . ASP A 1 619 ? -29.889 34.047 12.657 1.00 88.88 619 ASP A CA 1
ATOM 4908 C C . ASP A 1 619 ? -30.675 33.535 13.881 1.00 88.88 619 ASP A C 1
ATOM 4910 O O . ASP A 1 619 ? -30.598 32.345 14.215 1.00 88.88 619 ASP A O 1
ATOM 4914 N N . PRO A 1 620 ? -31.458 34.391 14.563 1.00 83.88 620 PRO A N 1
ATOM 4915 C CA . PRO A 1 620 ? -32.272 33.966 15.696 1.00 83.88 620 PRO A CA 1
ATOM 4916 C C . PRO A 1 620 ? -33.400 32.993 15.316 1.00 83.88 620 PRO A C 1
ATOM 4918 O O . PRO A 1 620 ? -33.921 32.320 16.204 1.00 83.88 620 PRO A O 1
ATOM 4921 N N . ALA A 1 621 ? -33.786 32.895 14.038 1.00 84.00 621 ALA A N 1
ATOM 4922 C CA . ALA A 1 621 ? -34.897 32.053 13.596 1.00 84.00 621 ALA A CA 1
ATOM 4923 C C . ALA A 1 621 ? -34.598 30.551 13.702 1.00 84.00 621 ALA A C 1
ATOM 4925 O O . ALA A 1 621 ? -35.488 29.768 14.027 1.00 84.00 621 ALA A O 1
ATOM 4926 N N . ASP A 1 622 ? -33.361 30.135 13.420 1.00 82.00 622 ASP A N 1
ATOM 4927 C CA . ASP A 1 622 ? -32.969 28.719 13.445 1.00 82.00 622 ASP A CA 1
ATOM 4928 C C . ASP A 1 622 ? -31.593 28.456 14.077 1.00 82.00 622 ASP A C 1
ATOM 4930 O O . ASP A 1 622 ? -31.128 27.315 14.082 1.00 82.00 622 ASP A O 1
ATOM 4934 N N . GLY A 1 623 ? -30.942 29.490 14.619 1.00 86.88 623 GLY A N 1
ATOM 4935 C CA . GLY A 1 623 ? -29.671 29.394 15.334 1.00 86.88 623 GLY A CA 1
ATOM 4936 C C . GLY A 1 623 ? -28.436 29.176 14.457 1.00 86.88 623 GLY A C 1
ATOM 4937 O O . GLY A 1 623 ? -27.339 29.127 15.011 1.00 86.88 623 GLY A O 1
ATOM 4938 N N . ARG A 1 624 ? -28.589 29.047 13.131 1.00 90.88 624 ARG A N 1
ATOM 4939 C CA . ARG A 1 624 ? -27.480 29.013 12.160 1.00 90.88 624 ARG A CA 1
ATOM 4940 C C . ARG A 1 624 ? -26.984 30.433 11.870 1.00 90.88 624 ARG A C 1
ATOM 4942 O O . ARG A 1 624 ? -27.537 31.404 12.373 1.00 90.88 624 ARG A O 1
ATOM 4949 N N . PHE A 1 625 ? -25.950 30.567 11.051 1.00 91.50 625 PHE A N 1
ATOM 4950 C CA . PHE A 1 625 ? -25.283 31.834 10.769 1.00 91.50 625 PHE A CA 1
ATOM 4951 C C . PHE A 1 625 ? -25.362 32.210 9.286 1.00 91.50 625 PHE A C 1
ATOM 4953 O O . PHE A 1 625 ? -25.271 31.347 8.405 1.00 91.50 625 PHE A O 1
ATOM 4960 N N . PHE A 1 626 ? -25.506 33.506 9.021 1.00 87.00 626 PHE A N 1
ATOM 4961 C CA . PHE A 1 626 ? -25.408 34.097 7.690 1.00 87.00 626 PHE A CA 1
ATOM 4962 C C . PHE A 1 626 ? -23.966 34.041 7.184 1.00 87.00 626 PHE A C 1
ATOM 4964 O O . PHE A 1 626 ? -23.027 34.259 7.947 1.00 87.00 626 PHE A O 1
ATOM 4971 N N . HIS A 1 627 ? -23.786 33.747 5.897 1.00 83.62 627 HIS A N 1
ATOM 4972 C CA . HIS A 1 627 ? -22.465 33.618 5.276 1.00 83.62 627 HIS A CA 1
ATOM 4973 C C . HIS A 1 627 ? -21.673 34.936 5.296 1.00 83.62 627 HIS A C 1
ATOM 4975 O O . HIS A 1 627 ? -20.472 34.938 5.574 1.00 83.62 627 HIS A O 1
ATOM 4981 N N . MET A 1 628 ? -22.362 36.048 5.045 1.00 84.94 628 MET A N 1
ATOM 4982 C CA . MET A 1 628 ? -21.801 37.393 4.978 1.00 84.94 628 MET A CA 1
ATOM 4983 C C . MET A 1 628 ? -22.643 38.350 5.820 1.00 84.94 628 MET A C 1
ATOM 4985 O O . MET A 1 628 ? -23.839 38.142 6.004 1.00 84.94 628 MET A O 1
ATOM 4989 N N . ALA A 1 629 ? -22.021 39.422 6.294 1.00 88.19 629 ALA A N 1
ATOM 4990 C CA . ALA A 1 629 ? -22.706 40.586 6.843 1.00 88.19 629 ALA A CA 1
ATOM 4991 C C . ALA A 1 629 ? -22.036 41.855 6.311 1.00 88.19 629 ALA A C 1
ATOM 4993 O O . ALA A 1 629 ? -20.823 41.864 6.081 1.00 88.19 629 ALA A O 1
ATOM 4994 N N . ALA A 1 630 ? -22.792 42.944 6.161 1.00 89.38 630 ALA A N 1
ATOM 4995 C CA . ALA A 1 630 ? -22.185 44.244 5.896 1.00 89.38 630 ALA A CA 1
ATOM 4996 C C . ALA A 1 630 ? -21.202 44.607 7.025 1.00 89.38 630 ALA A C 1
ATOM 4998 O O . ALA A 1 630 ? -21.315 44.103 8.147 1.00 89.38 630 ALA A O 1
ATOM 4999 N N . ARG A 1 631 ? -20.256 45.522 6.774 1.00 91.25 631 ARG A N 1
ATOM 5000 C CA . ARG A 1 631 ? -19.253 45.935 7.781 1.00 91.25 631 ARG A CA 1
ATOM 5001 C C . ARG A 1 631 ? -19.868 46.302 9.140 1.00 91.25 631 ARG A C 1
ATOM 5003 O O . ARG A 1 631 ? -19.292 45.961 10.172 1.00 91.25 631 ARG A O 1
ATOM 5010 N N . ASN A 1 632 ? -21.034 46.954 9.124 1.00 91.00 632 ASN A N 1
ATOM 5011 C CA . ASN A 1 632 ? -21.797 47.381 10.302 1.00 91.00 632 ASN A CA 1
ATOM 5012 C C . ASN A 1 632 ? -22.703 46.294 10.920 1.00 91.00 632 ASN A C 1
ATOM 5014 O O . ASN A 1 632 ? -23.486 46.599 11.815 1.00 91.00 632 ASN A O 1
ATOM 5018 N N . GLY A 1 633 ? -22.655 45.060 10.414 1.00 88.44 633 GLY A N 1
ATOM 5019 C CA . GLY A 1 633 ? -23.457 43.933 10.887 1.00 88.44 633 GLY A CA 1
ATOM 5020 C C . GLY A 1 633 ? -24.867 43.826 10.293 1.00 88.44 633 GLY A C 1
ATOM 5021 O O . GLY A 1 633 ? -25.610 42.927 10.677 1.00 88.44 633 GLY A O 1
ATOM 5022 N N . SER A 1 634 ? -25.263 44.715 9.374 1.00 85.75 634 SER A N 1
ATOM 5023 C CA . SER A 1 634 ? -26.588 44.656 8.737 1.00 85.75 634 SER A CA 1
ATOM 5024 C C . SER A 1 634 ? -26.670 43.633 7.593 1.00 85.75 634 SER A C 1
ATOM 5026 O O . SER A 1 634 ? -25.679 43.335 6.924 1.00 85.75 634 SER A O 1
ATOM 5028 N N . HIS A 1 635 ? -27.884 43.122 7.357 1.00 77.25 635 HIS A N 1
ATOM 5029 C CA . HIS A 1 635 ? -28.217 42.179 6.282 1.00 77.25 635 HIS A CA 1
ATOM 5030 C C . HIS A 1 635 ? -29.133 42.859 5.262 1.00 77.25 635 HIS A C 1
ATOM 5032 O O . HIS A 1 635 ? -30.157 43.432 5.635 1.00 77.25 635 HIS A O 1
ATOM 5038 N N . GLY A 1 636 ? -28.774 42.819 3.977 1.00 58.41 636 GLY A N 1
ATOM 5039 C CA . GLY A 1 636 ? -29.504 43.489 2.892 1.00 58.41 636 GLY A CA 1
ATOM 5040 C C . GLY A 1 636 ? -29.727 42.595 1.669 1.00 58.41 636 GLY A C 1
ATOM 5041 O O . GLY A 1 636 ? -29.212 41.483 1.600 1.00 58.41 636 GLY A O 1
ATOM 5042 N N . VAL A 1 637 ? -30.461 43.100 0.665 1.00 49.28 637 VAL A N 1
ATOM 5043 C CA . VAL A 1 637 ? -30.806 42.359 -0.574 1.00 49.28 637 VAL A CA 1
ATOM 5044 C C . VAL A 1 637 ? -29.561 41.884 -1.347 1.00 49.28 637 VAL A C 1
ATOM 5046 O O . VAL A 1 637 ? -29.617 40.850 -2.003 1.00 49.28 637 VAL A O 1
ATOM 5049 N N . GLN A 1 638 ? -28.435 42.603 -1.243 1.00 44.19 638 GLN A N 1
ATOM 5050 C CA . GLN A 1 638 ? -27.153 42.219 -1.853 1.00 44.19 638 GLN A CA 1
ATOM 5051 C C . GLN A 1 638 ? -26.383 41.135 -1.083 1.00 44.19 638 GLN A C 1
ATOM 5053 O O . GLN A 1 638 ? -25.596 40.426 -1.698 1.00 44.19 638 GLN A O 1
ATOM 5058 N N . HIS A 1 639 ? -26.601 40.993 0.227 1.00 51.62 639 HIS A N 1
ATOM 5059 C CA . HIS A 1 639 ? -25.797 40.111 1.088 1.00 51.62 639 HIS A CA 1
ATOM 5060 C C . HIS A 1 639 ? -26.481 38.768 1.374 1.00 51.62 639 HIS A C 1
ATOM 5062 O O . HIS A 1 639 ? -25.837 37.862 1.890 1.00 51.62 639 HIS A O 1
ATOM 5068 N N . GLY A 1 640 ? -27.755 38.634 0.973 1.00 51.06 640 GLY A N 1
ATOM 5069 C CA . GLY A 1 640 ? -28.534 37.400 1.020 1.00 51.06 640 GLY A CA 1
ATOM 5070 C C . GLY A 1 640 ? -28.818 36.899 2.440 1.00 51.06 640 GLY A C 1
ATOM 5071 O O . GLY A 1 640 ? -28.034 37.057 3.362 1.00 51.06 640 GLY A O 1
ATOM 5072 N N . PHE A 1 641 ? -29.938 36.205 2.629 1.00 63.34 641 PHE A N 1
ATOM 5073 C CA . PHE A 1 641 ? -30.162 35.398 3.839 1.00 63.34 641 PHE A CA 1
ATOM 5074 C C . PHE A 1 641 ? -29.473 34.026 3.711 1.00 63.34 641 PHE A C 1
ATOM 5076 O O . PHE A 1 641 ? -29.992 33.009 4.174 1.00 63.34 641 PHE A O 1
ATOM 5083 N N . GLU A 1 642 ? -28.342 33.976 3.000 1.00 67.94 642 GLU A N 1
ATOM 5084 C CA . GLU A 1 642 ? -27.674 32.732 2.642 1.00 67.94 642 GLU A CA 1
ATOM 5085 C C . GLU A 1 642 ? -26.936 32.155 3.848 1.00 67.94 642 GLU A C 1
ATOM 5087 O O . GLU A 1 642 ? -26.138 32.821 4.510 1.00 67.94 642 GLU A O 1
ATOM 5092 N N . LYS A 1 643 ? -27.193 30.876 4.111 1.00 75.50 643 LYS A N 1
ATOM 5093 C CA . LYS A 1 643 ? -26.566 30.110 5.185 1.00 75.50 643 LYS A CA 1
ATOM 5094 C C . LYS A 1 643 ? -25.741 29.002 4.563 1.00 75.50 643 LYS A C 1
ATOM 5096 O O . LYS A 1 643 ? -26.158 27.847 4.507 1.00 75.50 643 LYS A O 1
ATOM 5101 N N . ASN A 1 644 ? -24.582 29.394 4.050 1.00 75.06 644 ASN A N 1
ATOM 5102 C CA . ASN A 1 644 ? -23.629 28.476 3.453 1.00 75.06 644 ASN A CA 1
ATOM 5103 C C . ASN A 1 644 ? -23.112 27.481 4.511 1.00 75.06 644 ASN A C 1
ATOM 5105 O O . ASN A 1 644 ? -22.751 27.865 5.631 1.00 75.06 644 ASN A O 1
ATOM 5109 N N . MET A 1 645 ? -23.086 26.197 4.152 1.00 78.31 645 MET A N 1
ATOM 5110 C CA . MET A 1 645 ? -22.786 25.114 5.085 1.00 78.31 645 MET A CA 1
ATOM 5111 C C . MET A 1 645 ? -21.332 25.141 5.563 1.00 78.31 645 MET A C 1
ATOM 5113 O O . MET A 1 645 ? -21.090 25.129 6.768 1.00 78.31 645 MET A O 1
ATOM 5117 N N . TYR A 1 646 ? -20.381 25.281 4.638 1.00 81.56 646 TYR A N 1
ATOM 5118 C CA . TYR A 1 646 ? -18.953 25.420 4.935 1.00 81.56 646 TYR A CA 1
ATOM 5119 C C . TYR A 1 646 ? -18.692 26.525 5.968 1.00 81.56 646 TYR A C 1
ATOM 5121 O O . TYR A 1 646 ? -17.992 26.343 6.962 1.00 81.56 646 TYR A O 1
ATOM 5129 N N . SER A 1 647 ? -19.349 27.667 5.787 1.00 85.94 647 SER A N 1
ATOM 5130 C CA . SER A 1 647 ? -19.191 28.823 6.670 1.00 85.94 647 SER A CA 1
ATOM 5131 C C . SER A 1 647 ? -19.737 28.578 8.076 1.00 85.94 647 SER A C 1
ATOM 5133 O O . SER A 1 647 ? -19.134 28.994 9.066 1.00 85.94 647 SER A O 1
ATOM 5135 N N . ASN A 1 648 ? -20.857 27.860 8.175 1.00 91.00 648 ASN A N 1
ATOM 5136 C CA . ASN A 1 648 ? -21.442 27.473 9.455 1.00 91.00 648 ASN A CA 1
ATOM 5137 C C . ASN A 1 648 ? -20.560 26.473 10.217 1.00 91.00 648 ASN A C 1
ATOM 5139 O O . ASN A 1 648 ? -20.479 26.563 11.442 1.00 91.00 648 ASN A O 1
ATOM 5143 N N . LEU A 1 649 ? -19.857 25.569 9.524 1.00 93.38 649 LEU A N 1
ATOM 5144 C CA . LEU A 1 649 ? -18.909 24.642 10.156 1.00 93.38 649 LEU A CA 1
ATOM 5145 C C . LEU A 1 649 ? -17.771 25.397 10.854 1.00 93.38 649 LEU A C 1
ATOM 5147 O O . LEU A 1 649 ? -17.467 25.108 12.011 1.00 93.38 649 LEU A O 1
ATOM 5151 N N . PHE A 1 650 ? -17.221 26.437 10.218 1.00 95.06 650 PHE A N 1
ATOM 5152 C CA . PHE A 1 650 ? -16.220 27.296 10.856 1.00 95.06 650 PHE A CA 1
ATOM 5153 C C . PHE A 1 650 ? -16.773 28.063 12.061 1.00 95.06 650 PHE A C 1
ATOM 5155 O O . PHE A 1 650 ? -16.074 28.180 13.068 1.00 95.06 650 PHE A O 1
ATOM 5162 N N . ALA A 1 651 ? -18.021 28.537 12.005 1.00 96.75 651 ALA A N 1
ATOM 5163 C CA . ALA A 1 651 ? -18.662 29.190 13.148 1.00 96.75 651 ALA A CA 1
ATOM 5164 C C . ALA A 1 651 ? -18.802 28.235 14.342 1.00 96.75 651 ALA A C 1
ATOM 5166 O O . ALA A 1 651 ? -18.442 28.592 15.466 1.00 96.75 651 ALA A O 1
ATOM 5167 N N . ILE A 1 652 ? -19.257 27.000 14.094 1.00 98.12 652 ILE A N 1
ATOM 5168 C CA . ILE A 1 652 ? -19.346 25.934 15.103 1.00 98.12 652 ILE A CA 1
ATOM 5169 C C . ILE A 1 652 ? -17.963 25.657 15.700 1.00 98.12 652 ILE A C 1
ATOM 5171 O O . ILE A 1 652 ? -17.805 25.675 16.921 1.00 98.12 652 ILE A O 1
ATOM 5175 N N . PHE A 1 653 ? -16.956 25.457 14.850 1.00 97.88 653 PHE A N 1
ATOM 5176 C CA . PHE A 1 653 ? -15.578 25.186 15.252 1.00 97.88 653 PHE A CA 1
ATOM 5177 C C . PHE A 1 653 ? -14.972 26.30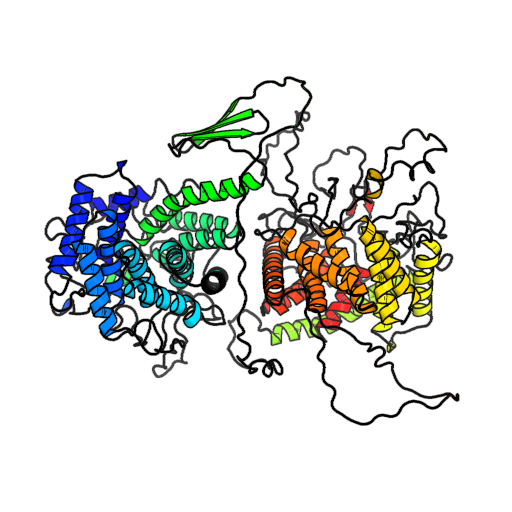6 16.118 1.00 97.88 653 PHE A C 1
ATOM 5179 O O . PHE A 1 653 ? -14.435 26.048 17.203 1.00 97.88 653 PHE A O 1
ATOM 5186 N N . GLY A 1 654 ? -15.086 27.557 15.662 1.00 97.75 654 GLY A N 1
ATOM 5187 C CA . GLY A 1 654 ? -14.530 28.726 16.339 1.00 97.75 654 GLY A CA 1
ATOM 5188 C C . GLY A 1 654 ? -15.193 28.993 17.689 1.00 97.75 654 GLY A C 1
ATOM 5189 O O . GLY A 1 654 ? -14.495 29.162 18.689 1.00 97.75 654 GLY A O 1
ATOM 5190 N N . LEU A 1 655 ? -16.530 28.963 17.747 1.00 98.69 655 LEU A N 1
ATOM 5191 C CA . LEU A 1 655 ? -17.293 29.190 18.979 1.00 98.69 655 LEU A CA 1
ATOM 5192 C C . LEU A 1 655 ? -17.125 28.051 19.993 1.00 98.69 655 LEU A C 1
ATOM 5194 O O . LEU A 1 655 ? -16.978 28.323 21.185 1.00 98.69 655 LEU A O 1
ATOM 5198 N N . ALA A 1 656 ? -17.100 26.789 19.547 1.00 98.31 656 ALA A N 1
ATOM 5199 C CA . ALA A 1 656 ? -16.859 25.650 20.432 1.00 98.31 656 ALA A CA 1
ATOM 5200 C C . ALA A 1 656 ? -15.465 25.720 21.068 1.00 98.31 656 ALA A C 1
ATOM 5202 O O . ALA A 1 656 ? -15.323 25.556 22.282 1.00 98.31 656 ALA A O 1
ATOM 5203 N N . THR A 1 657 ? -14.438 26.029 20.270 1.00 97.31 657 THR A N 1
ATOM 5204 C CA . THR A 1 657 ? -13.066 26.168 20.775 1.00 97.31 657 THR A CA 1
ATOM 5205 C C . THR A 1 657 ? -12.932 27.358 21.723 1.00 97.31 657 THR A C 1
ATOM 5207 O O . THR A 1 657 ? -12.381 27.211 22.813 1.00 97.31 657 THR A O 1
ATOM 5210 N N . HIS A 1 658 ? -13.474 28.520 21.344 1.00 98.19 658 HIS A N 1
ATOM 5211 C CA . HIS A 1 658 ? -13.504 29.712 22.194 1.00 98.19 658 HIS A CA 1
ATOM 5212 C C . HIS A 1 658 ? -14.159 29.422 23.548 1.00 98.19 658 HIS A C 1
ATOM 5214 O O . HIS A 1 658 ? -13.560 29.664 24.596 1.00 98.19 658 HIS A O 1
ATOM 5220 N N . GLY A 1 659 ? -15.363 28.847 23.518 1.00 97.81 659 GLY A N 1
ATOM 5221 C CA . GLY A 1 659 ? -16.127 28.521 24.713 1.00 97.81 659 GLY A CA 1
ATOM 5222 C C . GLY A 1 659 ? -15.407 27.534 25.627 1.00 97.81 659 GLY A C 1
ATOM 5223 O O . GLY A 1 659 ? -15.367 27.746 26.836 1.00 97.81 659 GLY A O 1
ATOM 5224 N N . ARG A 1 660 ? -14.751 26.513 25.060 1.00 96.81 660 ARG A N 1
ATOM 5225 C CA . ARG A 1 660 ? -13.937 25.558 25.826 1.00 96.81 660 ARG A CA 1
ATOM 5226 C C . ARG A 1 660 ? -12.734 26.218 26.506 1.00 96.81 660 ARG A C 1
ATOM 5228 O O . ARG A 1 660 ? -12.418 25.865 27.636 1.00 96.81 660 ARG A O 1
ATOM 5235 N N . ILE A 1 661 ? -12.048 27.139 25.829 1.00 96.00 661 ILE A N 1
ATOM 5236 C CA . ILE A 1 661 ? -10.814 27.756 26.344 1.00 96.00 661 ILE A CA 1
ATOM 5237 C C . ILE A 1 661 ? -11.106 28.857 27.368 1.00 96.00 661 ILE A C 1
ATOM 5239 O O . ILE A 1 661 ? -10.414 28.946 28.380 1.00 96.00 661 ILE A O 1
ATOM 5243 N N . LEU A 1 662 ? -12.106 29.704 27.111 1.00 95.81 662 LEU A N 1
ATOM 5244 C CA . LEU A 1 662 ? -12.421 30.864 27.952 1.00 95.81 662 LEU A CA 1
ATOM 5245 C C . LEU A 1 662 ? -13.602 30.634 28.909 1.00 95.81 662 LEU A C 1
ATOM 5247 O O . LEU A 1 662 ? -13.941 31.532 29.676 1.00 95.81 662 LEU A O 1
ATOM 5251 N N . GLY A 1 663 ? -14.223 29.451 28.889 1.00 95.12 663 GLY A N 1
ATOM 5252 C CA . GLY A 1 663 ? -15.370 29.130 29.743 1.00 95.12 663 GLY A CA 1
ATOM 5253 C C . GLY A 1 663 ? -16.664 29.845 29.339 1.00 95.12 663 GLY A C 1
ATOM 5254 O O . GLY A 1 663 ? -17.536 30.059 30.178 1.00 95.12 663 GLY A O 1
ATOM 5255 N N . ASP A 1 664 ? -16.804 30.236 28.070 1.00 97.50 664 ASP A N 1
ATOM 5256 C CA . ASP A 1 664 ? -17.990 30.929 27.563 1.00 97.50 664 ASP A CA 1
ATOM 5257 C C . ASP A 1 664 ? -19.088 29.943 27.130 1.00 97.50 664 ASP A C 1
ATOM 5259 O O . ASP A 1 664 ? -19.132 29.457 25.993 1.00 97.50 664 ASP A O 1
ATOM 5263 N N . ALA A 1 665 ? -20.005 29.674 28.060 1.00 96.56 665 ALA A N 1
ATOM 5264 C CA . ALA A 1 665 ? -21.114 28.746 27.872 1.00 96.56 665 ALA A CA 1
ATOM 5265 C C . ALA A 1 665 ? -22.095 29.164 26.762 1.00 96.56 665 ALA A C 1
ATOM 5267 O O . ALA A 1 665 ? -22.692 28.295 26.123 1.00 96.56 665 ALA A O 1
ATOM 5268 N N . GLU A 1 666 ? -22.272 30.464 26.496 1.00 97.31 666 GLU A N 1
ATOM 5269 C CA . GLU A 1 666 ? -23.174 30.906 25.428 1.00 97.31 666 GLU A CA 1
ATOM 5270 C C . GLU A 1 666 ? -22.592 30.570 24.050 1.00 97.31 666 GLU A C 1
ATOM 5272 O O . GLU A 1 666 ? -23.344 30.106 23.188 1.00 97.31 666 GLU A O 1
ATOM 5277 N N . SER A 1 667 ? -21.279 30.727 23.849 1.00 98.31 667 SER A N 1
ATOM 5278 C CA . SER A 1 667 ? -20.626 30.329 22.594 1.00 98.31 667 SER A CA 1
ATOM 5279 C C . SER A 1 667 ? -20.764 28.829 22.336 1.00 98.31 667 SER A C 1
ATOM 5281 O O . SER A 1 667 ? -21.159 28.430 21.239 1.00 98.31 667 SER A O 1
ATOM 5283 N N . VAL A 1 668 ? -20.540 27.989 23.356 1.00 98.12 668 VAL A N 1
ATOM 5284 C CA . VAL A 1 668 ? -20.743 26.531 23.242 1.00 98.12 668 VAL A CA 1
ATOM 5285 C C . VAL A 1 668 ? -22.202 26.206 22.912 1.00 98.12 668 VAL A C 1
ATOM 5287 O O . VAL A 1 668 ? -22.481 25.401 22.023 1.00 98.12 668 VAL A O 1
ATOM 5290 N N . ALA A 1 669 ? -23.154 26.861 23.582 1.00 97.19 669 ALA A N 1
ATOM 5291 C CA . ALA A 1 669 ? -24.575 26.645 23.336 1.00 97.19 669 ALA A CA 1
ATOM 5292 C C . ALA A 1 669 ? -25.005 27.111 21.934 1.00 97.19 669 ALA A C 1
ATOM 5294 O O . ALA A 1 669 ? -25.849 26.469 21.308 1.00 97.19 669 ALA A O 1
ATOM 5295 N N . ALA A 1 670 ? -24.433 28.204 21.423 1.00 97.69 670 ALA A N 1
ATOM 5296 C CA . ALA A 1 670 ? -24.674 28.682 20.066 1.00 97.69 670 ALA A CA 1
ATOM 5297 C C . ALA A 1 670 ? -24.125 27.702 19.019 1.00 97.69 670 ALA A C 1
ATOM 5299 O O . ALA A 1 670 ? -24.859 27.339 18.102 1.00 97.69 670 ALA A O 1
ATOM 5300 N N . ALA A 1 671 ? -22.898 27.205 19.203 1.00 98.12 671 ALA A N 1
ATOM 5301 C CA . ALA A 1 671 ? -22.301 26.190 18.336 1.00 98.12 671 ALA A CA 1
ATOM 5302 C C . ALA A 1 671 ? -23.138 24.898 18.309 1.00 98.12 671 ALA A C 1
ATOM 5304 O O . ALA A 1 671 ? -23.449 24.377 17.240 1.00 98.12 671 ALA A O 1
ATOM 5305 N N . LEU A 1 672 ? -23.580 24.417 19.477 1.00 97.44 672 LEU A N 1
ATOM 5306 C CA . LEU A 1 672 ? -24.407 23.213 19.577 1.00 97.44 672 LEU A CA 1
ATOM 5307 C C . LEU A 1 672 ? -25.787 23.391 18.926 1.00 97.44 672 LEU A C 1
ATOM 5309 O O . LEU A 1 672 ? -26.284 22.463 18.288 1.00 97.44 672 LEU A O 1
ATOM 5313 N N . ARG A 1 673 ? -26.411 24.570 19.065 1.00 95.94 673 ARG A N 1
ATOM 5314 C CA . ARG A 1 673 ? -27.684 24.889 18.394 1.00 95.94 673 ARG A CA 1
ATOM 5315 C C . ARG A 1 673 ? -27.531 24.927 16.877 1.00 95.94 673 ARG A C 1
ATOM 5317 O O . ARG A 1 673 ? -28.341 24.312 16.190 1.00 95.94 673 ARG A O 1
ATOM 5324 N N . ALA A 1 674 ? -26.494 25.593 16.372 1.00 94.94 674 ALA A N 1
ATOM 5325 C CA . ALA A 1 674 ? -26.208 25.642 14.942 1.00 94.94 674 ALA A CA 1
ATOM 5326 C C . ALA A 1 674 ? -25.957 24.239 14.372 1.00 94.94 674 ALA A C 1
ATOM 5328 O O . ALA A 1 674 ? -26.538 23.893 13.346 1.00 94.94 674 ALA A O 1
ATOM 5329 N N . PHE A 1 675 ? -25.181 23.405 15.079 1.00 95.94 675 PHE A N 1
ATOM 5330 C CA . PHE A 1 675 ? -24.960 22.008 14.703 1.00 95.94 675 PHE A CA 1
ATOM 5331 C C . PHE A 1 675 ? -26.263 21.203 14.656 1.00 95.94 675 PHE A C 1
ATOM 5333 O O . PHE A 1 675 ? -26.519 20.564 13.646 1.00 95.94 675 PHE A O 1
ATOM 5340 N N . LYS A 1 676 ? -27.104 21.241 15.700 1.00 94.62 676 LYS A N 1
ATOM 5341 C CA . LYS A 1 676 ? -28.362 20.465 15.732 1.00 94.62 676 LYS A CA 1
ATOM 5342 C C . LYS A 1 676 ? -29.324 20.893 14.622 1.00 94.62 676 LYS A C 1
ATOM 5344 O O . LYS A 1 676 ? -29.847 20.048 13.909 1.00 94.62 676 LYS A O 1
ATOM 5349 N N . SER A 1 677 ? -29.471 22.204 14.431 1.00 89.75 677 SER A N 1
ATOM 5350 C CA . SER A 1 677 ? -30.263 22.783 13.340 1.00 89.75 677 SER A CA 1
ATOM 5351 C C . SER A 1 677 ? -29.766 22.323 11.967 1.00 89.75 677 SER A C 1
ATOM 5353 O O . SER A 1 677 ? -30.561 22.046 11.078 1.00 89.75 677 SER A O 1
ATOM 5355 N N . TRP A 1 678 ? -28.451 22.205 11.787 1.00 87.12 678 TRP A N 1
ATOM 5356 C CA . TRP A 1 678 ? -27.856 21.706 10.552 1.00 87.12 678 TRP A CA 1
ATOM 5357 C C . TRP A 1 678 ? -27.970 20.179 10.383 1.00 87.12 678 TRP A C 1
ATOM 5359 O O . TRP A 1 678 ? -28.321 19.729 9.290 1.00 87.12 678 TRP A O 1
ATOM 5369 N N . ASP A 1 679 ? -27.726 19.390 11.435 1.00 90.88 679 ASP A N 1
ATOM 5370 C CA . ASP A 1 679 ? -27.832 17.921 11.408 1.00 90.88 679 ASP A CA 1
ATOM 5371 C C . ASP A 1 679 ? -29.237 17.492 10.978 1.00 90.88 679 ASP A C 1
ATOM 5373 O O . ASP A 1 679 ? -29.373 16.636 10.110 1.00 90.88 679 ASP A O 1
ATOM 5377 N N . ASP A 1 680 ? -30.274 18.168 11.480 1.00 87.81 680 ASP A N 1
ATOM 5378 C CA . ASP A 1 680 ? -31.670 17.900 11.119 1.00 87.81 680 ASP A CA 1
ATOM 5379 C C . ASP A 1 680 ? -31.980 18.126 9.623 1.00 87.81 680 ASP A C 1
ATOM 5381 O O . ASP A 1 680 ? -32.944 17.567 9.097 1.00 87.81 680 ASP A O 1
ATOM 5385 N N . LEU A 1 681 ? -31.188 18.946 8.925 1.00 80.12 681 LEU A N 1
ATOM 5386 C CA . LEU A 1 681 ? -31.460 19.380 7.548 1.00 80.12 681 LEU A CA 1
ATOM 5387 C C . LEU A 1 681 ? -30.617 18.674 6.496 1.00 80.12 681 LEU A C 1
ATOM 5389 O O . LEU A 1 681 ? -31.097 18.406 5.391 1.00 80.12 681 LEU A O 1
ATOM 5393 N N . ALA A 1 682 ? -29.347 18.452 6.818 1.00 82.38 682 ALA A N 1
ATOM 5394 C CA . ALA A 1 682 ? -28.339 18.044 5.854 1.00 82.38 682 ALA A CA 1
ATOM 5395 C C . ALA A 1 682 ? -27.831 16.621 6.088 1.00 82.38 682 ALA A C 1
ATOM 5397 O O . ALA A 1 682 ? -27.203 16.068 5.186 1.00 82.38 682 ALA A O 1
ATOM 5398 N N . HIS A 1 683 ? -28.070 16.022 7.262 1.00 87.75 683 HIS A N 1
ATOM 5399 C CA . HIS A 1 683 ? -27.594 14.670 7.542 1.00 87.75 683 HIS A CA 1
ATOM 5400 C C . HIS A 1 683 ? -28.264 13.659 6.609 1.00 87.75 683 HIS A C 1
ATOM 5402 O O . HIS A 1 683 ? -29.482 13.461 6.618 1.00 87.75 683 HIS A O 1
ATOM 5408 N N . ASP A 1 684 ? -27.440 12.970 5.832 1.00 85.31 684 ASP A N 1
ATOM 5409 C CA . ASP A 1 684 ? -27.876 11.926 4.923 1.00 85.31 684 ASP A CA 1
ATOM 5410 C C . ASP A 1 684 ? -27.925 10.599 5.678 1.00 85.31 684 ASP A C 1
ATOM 5412 O O . ASP A 1 684 ? -26.927 9.897 5.830 1.00 85.31 684 ASP A O 1
ATOM 5416 N N . ALA A 1 685 ? -29.106 10.264 6.193 1.00 81.88 685 ALA A N 1
ATOM 5417 C CA . ALA A 1 685 ? -29.306 9.021 6.929 1.00 81.88 685 ALA A CA 1
ATOM 5418 C C . ALA A 1 685 ? -29.191 7.765 6.049 1.00 81.88 685 ALA A C 1
ATOM 5420 O O . ALA A 1 685 ? -29.006 6.678 6.591 1.00 81.88 685 ALA A O 1
ATOM 5421 N N . GLU A 1 686 ? -29.319 7.901 4.726 1.00 83.50 686 GLU A N 1
ATOM 5422 C CA . GLU A 1 686 ? -29.284 6.782 3.786 1.00 83.50 686 GLU A CA 1
ATOM 5423 C C . GLU A 1 686 ? -27.842 6.414 3.430 1.00 83.50 686 GLU A C 1
ATOM 5425 O O . GLU A 1 686 ? -27.432 5.267 3.608 1.00 83.50 686 GLU A O 1
ATOM 5430 N N . ASN A 1 687 ? -27.046 7.391 2.989 1.00 81.75 687 ASN A N 1
ATOM 5431 C CA . ASN A 1 687 ? -25.678 7.144 2.526 1.00 81.75 687 ASN A CA 1
ATOM 5432 C C . ASN A 1 687 ? -24.609 7.490 3.572 1.00 81.75 687 ASN A C 1
ATOM 5434 O O . ASN A 1 687 ? -23.452 7.082 3.430 1.00 81.75 687 ASN A O 1
ATOM 5438 N N . GLY A 1 688 ? -24.972 8.189 4.647 1.00 87.12 688 GLY A N 1
ATOM 5439 C CA . GLY A 1 688 ? -24.042 8.753 5.622 1.00 87.12 688 GLY A CA 1
ATOM 5440 C C . GLY A 1 688 ? -23.515 10.131 5.210 1.00 87.12 688 GLY A C 1
ATOM 5441 O O . GLY A 1 688 ? -23.686 10.580 4.074 1.00 87.12 688 GLY A O 1
ATOM 5442 N N . GLY A 1 689 ? -22.877 10.811 6.167 1.00 89.81 689 GLY A N 1
ATOM 5443 C CA . GLY A 1 689 ? -22.360 12.173 6.016 1.00 89.81 689 GLY A CA 1
ATOM 5444 C C . GLY A 1 689 ? -23.456 13.204 5.748 1.00 89.81 689 GLY A C 1
ATOM 5445 O O . GLY A 1 689 ? -24.561 13.090 6.279 1.00 89.81 689 GLY A O 1
ATOM 5446 N N . TYR A 1 690 ? -23.143 14.231 4.955 1.00 86.88 690 TYR A N 1
ATOM 5447 C CA . TYR A 1 690 ? -23.999 15.414 4.819 1.00 86.88 690 TYR A CA 1
ATOM 5448 C C . TYR A 1 690 ? -24.174 15.829 3.358 1.00 86.88 690 TYR A C 1
ATOM 5450 O O . TYR A 1 690 ? -23.244 15.700 2.567 1.00 86.88 690 TYR A O 1
ATOM 5458 N N . LEU A 1 691 ? -25.376 16.270 2.988 1.00 80.06 691 LEU A N 1
ATOM 5459 C CA . LEU A 1 691 ? -25.670 16.875 1.685 1.00 80.06 691 LEU A CA 1
ATOM 5460 C C . LEU A 1 691 ? -25.343 18.372 1.709 1.00 80.06 691 LEU A C 1
ATOM 5462 O O . LEU A 1 691 ? -25.544 19.026 2.730 1.00 80.06 691 LEU A O 1
ATOM 5466 N N . GLU A 1 692 ? -24.900 18.928 0.581 1.00 68.06 692 GLU A N 1
ATOM 5467 C CA . GLU A 1 692 ? -24.534 20.357 0.506 1.00 68.06 692 GLU A CA 1
ATOM 5468 C C . GLU A 1 692 ? -25.733 21.304 0.385 1.00 68.06 692 GLU A C 1
ATOM 5470 O O . GLU A 1 692 ? -25.628 22.497 0.670 1.00 68.06 692 GLU A O 1
ATOM 5475 N N . THR A 1 693 ? -26.892 20.785 -0.022 1.00 56.12 693 THR A N 1
ATOM 5476 C CA . THR A 1 693 ? -28.121 21.566 -0.213 1.00 56.12 693 THR A CA 1
ATOM 5477 C C . THR A 1 693 ? -29.093 21.378 0.957 1.00 56.12 693 THR A C 1
ATOM 5479 O O . THR A 1 693 ? -29.374 20.241 1.337 1.00 56.12 693 THR A O 1
ATOM 5482 N N . ASP A 1 694 ? -29.670 22.471 1.486 1.00 52.09 694 ASP A N 1
ATOM 5483 C CA . ASP A 1 694 ? -30.749 22.437 2.498 1.00 52.09 694 ASP A CA 1
ATOM 5484 C C . ASP A 1 694 ? -31.979 21.738 1.888 1.00 52.09 694 ASP A C 1
ATOM 5486 O O . ASP A 1 694 ? -32.715 22.301 1.074 1.00 52.09 694 ASP A O 1
ATOM 5490 N N . SER A 1 695 ? -32.180 20.470 2.245 1.00 37.25 695 SER A N 1
ATOM 5491 C CA . SER A 1 695 ? -33.161 19.568 1.628 1.00 37.25 695 SER A CA 1
ATOM 5492 C C . SER A 1 695 ? -34.636 19.917 1.916 1.00 37.25 695 SER A C 1
ATOM 5494 O O . SER A 1 695 ? -35.546 19.161 1.564 1.00 37.25 695 SER A O 1
ATOM 5496 N N . ARG A 1 696 ? -34.931 21.086 2.507 1.00 32.84 696 ARG A N 1
ATOM 5497 C CA . ARG A 1 696 ? -36.314 21.560 2.706 1.00 32.84 696 ARG A CA 1
ATOM 5498 C C . ARG A 1 696 ? -36.985 22.120 1.453 1.00 32.84 696 ARG A C 1
ATOM 5500 O O . ARG A 1 696 ? -38.217 22.144 1.422 1.00 32.84 696 ARG A O 1
ATOM 5507 N N . CYS A 1 697 ? -36.236 22.510 0.419 1.00 32.16 697 CYS A N 1
ATOM 5508 C CA . CYS A 1 697 ? -36.832 23.028 -0.822 1.00 32.16 697 CYS A CA 1
ATOM 5509 C C . CYS A 1 697 ? -37.675 21.984 -1.578 1.00 32.16 697 CYS A C 1
ATOM 5511 O O . CYS A 1 697 ? -38.636 22.362 -2.245 1.00 32.16 697 CYS A O 1
ATOM 5513 N N . ASP A 1 698 ? -37.399 20.690 -1.393 1.00 31.81 698 ASP A N 1
ATOM 5514 C CA . ASP A 1 698 ? -38.113 19.616 -2.096 1.00 31.81 698 ASP A CA 1
ATOM 5515 C C . ASP A 1 698 ? -39.265 18.992 -1.289 1.00 31.81 698 ASP A C 1
ATOM 5517 O O . ASP A 1 698 ? -40.035 18.199 -1.832 1.00 31.81 698 ASP A O 1
ATOM 5521 N N . ARG A 1 699 ? -39.431 19.337 0.001 1.00 30.66 699 ARG A N 1
ATOM 5522 C CA . ARG A 1 699 ? -40.422 18.677 0.882 1.00 30.66 699 ARG A CA 1
ATOM 5523 C C . ARG A 1 699 ? -41.558 19.565 1.395 1.00 30.66 699 ARG A C 1
ATOM 5525 O O . ARG A 1 699 ? -42.562 19.016 1.844 1.00 30.66 699 ARG A O 1
ATOM 5532 N N . VAL A 1 700 ? -41.477 20.900 1.299 1.00 28.50 700 VAL A N 1
ATOM 5533 C CA . VAL A 1 700 ? -42.586 21.796 1.701 1.00 28.50 700 VAL A CA 1
ATOM 5534 C C . VAL A 1 700 ? -42.743 22.981 0.730 1.00 28.50 700 VAL A C 1
ATOM 5536 O O . VAL A 1 700 ? -42.105 24.017 0.912 1.00 28.50 700 VAL A O 1
ATOM 5539 N N . PRO A 1 701 ? -43.656 22.906 -0.260 1.00 26.47 701 PRO A N 1
ATOM 5540 C CA . PRO A 1 701 ? -43.878 23.985 -1.233 1.00 26.47 701 PRO A CA 1
ATOM 5541 C C . PRO A 1 701 ? -44.392 25.312 -0.640 1.00 26.47 701 PRO A C 1
ATOM 5543 O O . PRO A 1 701 ? -44.441 26.318 -1.343 1.00 26.47 701 PRO A O 1
ATOM 5546 N N . GLN A 1 702 ? -44.816 25.333 0.630 1.00 26.92 702 GLN A N 1
ATOM 5547 C CA . GLN A 1 702 ? -45.556 26.453 1.229 1.00 26.92 702 GLN A CA 1
ATOM 5548 C C . GLN A 1 702 ? -44.727 27.435 2.071 1.00 26.92 702 GLN A C 1
ATOM 5550 O O . GLN A 1 702 ? -45.266 28.464 2.463 1.00 26.92 702 GLN A O 1
ATOM 5555 N N . VAL A 1 703 ? -43.438 27.185 2.340 1.00 27.62 703 VAL A N 1
ATOM 5556 C CA . VAL A 1 703 ? -42.622 28.112 3.166 1.00 27.62 703 VAL A CA 1
ATOM 5557 C C . VAL A 1 703 ? -41.773 29.070 2.313 1.00 27.62 703 VAL A C 1
ATOM 5559 O O . VAL A 1 703 ? -41.400 30.148 2.767 1.00 27.62 703 VAL A O 1
ATOM 5562 N N . CYS A 1 704 ? -41.562 28.772 1.026 1.00 28.09 704 CYS A N 1
ATOM 5563 C CA . CYS A 1 704 ? -40.834 29.652 0.099 1.00 28.09 704 CYS A CA 1
ATOM 5564 C C . CYS A 1 704 ? -41.701 30.749 -0.555 1.00 28.09 704 CYS A C 1
ATOM 5566 O O . CYS A 1 704 ? -41.243 31.443 -1.464 1.00 28.09 704 CYS A O 1
ATOM 5568 N N . THR A 1 705 ? -42.955 30.932 -0.130 1.00 24.34 705 THR A N 1
ATOM 5569 C CA . THR A 1 705 ? -43.858 31.948 -0.700 1.00 24.34 705 THR A CA 1
ATOM 5570 C C . THR A 1 705 ? -43.657 33.355 -0.134 1.00 24.34 705 THR A C 1
ATOM 5572 O O . THR A 1 705 ? -44.212 34.295 -0.692 1.00 24.34 705 THR A O 1
ATOM 5575 N N . ALA A 1 706 ? -42.838 33.543 0.906 1.00 24.44 706 ALA A N 1
ATOM 5576 C CA . ALA A 1 706 ? -42.643 34.861 1.520 1.00 24.44 706 ALA A CA 1
ATOM 5577 C C . ALA A 1 706 ? -41.560 35.742 0.857 1.00 24.44 706 ALA A C 1
ATOM 5579 O O . ALA A 1 706 ? -41.520 36.935 1.137 1.00 24.44 706 ALA A O 1
ATOM 5580 N N . SER A 1 707 ? -40.715 35.218 -0.045 1.00 26.66 707 SER A N 1
ATOM 5581 C CA . SER A 1 707 ? -39.686 36.027 -0.737 1.00 26.66 707 SER A CA 1
ATOM 5582 C C . SER A 1 707 ? -39.912 36.216 -2.243 1.00 26.66 707 SER A C 1
ATOM 5584 O O . SER A 1 707 ? -39.134 36.904 -2.897 1.00 26.66 707 SER A O 1
ATOM 5586 N N . ARG A 1 708 ? -40.994 35.669 -2.821 1.00 24.91 708 ARG A N 1
ATOM 5587 C CA . ARG A 1 708 ? -41.305 35.829 -4.260 1.00 24.91 708 ARG A CA 1
ATOM 5588 C C . ARG A 1 708 ? -42.104 37.088 -4.611 1.00 24.91 708 ARG A C 1
ATOM 5590 O O . ARG A 1 708 ? -42.417 37.297 -5.782 1.00 24.91 708 ARG A O 1
ATOM 5597 N N . SER A 1 709 ? -42.416 37.942 -3.641 1.00 25.05 709 SER A N 1
ATOM 5598 C CA . SER A 1 709 ? -43.217 39.150 -3.853 1.00 25.05 709 SER A CA 1
ATOM 5599 C C . SER A 1 709 ? -42.488 40.421 -3.418 1.00 25.05 709 SER A C 1
ATOM 5601 O O . SER A 1 709 ? -42.898 41.049 -2.451 1.00 25.05 709 SER A O 1
ATOM 5603 N N . ALA A 1 710 ? -41.433 40.814 -4.136 1.00 25.66 710 ALA A N 1
ATOM 5604 C CA . ALA A 1 710 ? -41.092 42.223 -4.362 1.00 25.66 710 ALA A CA 1
ATOM 5605 C C . ALA A 1 710 ? -39.938 42.349 -5.375 1.00 25.66 710 ALA A C 1
ATOM 5607 O O . ALA A 1 710 ? -38.840 41.864 -5.141 1.00 25.66 710 ALA A O 1
ATOM 5608 N N . VAL A 1 711 ? -40.210 43.069 -6.468 1.00 23.97 711 VAL A N 1
ATOM 5609 C CA . VAL A 1 711 ? -39.266 43.593 -7.475 1.00 23.97 711 VAL A CA 1
ATOM 5610 C C . VAL A 1 711 ? -38.628 42.559 -8.420 1.00 23.97 711 VAL A C 1
ATOM 5612 O O . VAL A 1 711 ? -37.599 41.951 -8.150 1.00 23.97 711 VAL A O 1
ATOM 5615 N N . ARG A 1 712 ? -39.204 42.443 -9.628 1.00 22.91 712 ARG A N 1
ATOM 5616 C CA . ARG A 1 712 ? -38.489 41.928 -10.807 1.00 22.91 712 ARG A CA 1
ATOM 5617 C C . ARG A 1 712 ? -37.319 42.867 -11.115 1.00 22.91 712 ARG A C 1
ATOM 5619 O O . ARG A 1 712 ? -37.537 43.935 -11.680 1.00 22.91 712 ARG A O 1
ATOM 5626 N N . VAL A 1 713 ? -36.100 42.451 -10.791 1.00 25.81 713 VAL A N 1
ATOM 5627 C CA . VAL A 1 713 ? -34.877 43.031 -11.358 1.00 25.81 713 VAL A CA 1
ATOM 5628 C C . VAL A 1 713 ? -34.474 42.147 -12.549 1.00 25.81 713 VAL A C 1
ATOM 5630 O O . VAL A 1 713 ? -34.265 40.945 -12.362 1.00 25.81 713 VAL A O 1
ATOM 5633 N N . PRO A 1 714 ? -34.426 42.666 -13.787 1.00 23.14 714 PRO A N 1
ATOM 5634 C CA . PRO A 1 714 ? -34.063 41.868 -14.954 1.00 23.14 714 PRO A CA 1
ATOM 5635 C C . PRO A 1 714 ? -32.551 41.607 -14.936 1.00 23.14 714 PRO A C 1
ATOM 5637 O O . PRO A 1 714 ? -31.792 42.472 -15.352 1.00 23.14 714 PRO A O 1
ATOM 5640 N N . ASN A 1 715 ? -32.147 40.466 -14.355 1.00 25.47 715 ASN A N 1
ATOM 5641 C CA . ASN A 1 715 ? -30.882 39.712 -14.543 1.00 25.47 715 ASN A CA 1
ATOM 5642 C C . ASN A 1 715 ? -30.595 38.697 -13.408 1.00 25.47 715 ASN A C 1
ATOM 5644 O O . ASN A 1 715 ? -29.476 38.213 -13.275 1.00 25.47 715 ASN A O 1
ATOM 5648 N N . TRP A 1 716 ? -31.584 38.337 -12.586 1.00 23.06 716 TRP A N 1
ATOM 5649 C CA . TRP A 1 716 ? -31.390 37.398 -11.477 1.00 23.06 716 TRP A CA 1
ATOM 5650 C C . TRP A 1 716 ? -31.686 35.946 -11.912 1.00 23.06 716 TRP A C 1
ATOM 5652 O O . TRP A 1 716 ? -32.842 35.600 -12.163 1.00 23.06 716 TRP A O 1
ATOM 5662 N N . GLN A 1 717 ? -30.648 35.108 -12.036 1.00 22.95 717 GLN A N 1
ATOM 5663 C CA . GLN A 1 717 ? -30.766 33.640 -12.105 1.00 22.95 717 GLN A CA 1
ATOM 5664 C C . GLN A 1 717 ? -30.692 33.038 -10.684 1.00 22.95 717 GLN A C 1
ATOM 5666 O O . GLN A 1 717 ? -30.053 33.636 -9.820 1.00 22.95 717 GLN A O 1
ATOM 5671 N N . PRO A 1 718 ? -31.380 31.911 -10.404 1.00 22.81 718 PRO A N 1
ATOM 5672 C CA . PRO A 1 718 ? -31.507 31.360 -9.051 1.00 22.81 718 PRO A CA 1
ATOM 5673 C C . PRO A 1 718 ? -30.158 30.841 -8.506 1.00 22.81 718 PRO A C 1
ATOM 5675 O O . PRO A 1 718 ? -29.392 30.271 -9.280 1.00 22.81 718 PRO A O 1
ATOM 5678 N N . PRO A 1 719 ? -29.870 31.005 -7.199 1.00 28.27 719 PRO A N 1
ATOM 5679 C CA . PRO A 1 719 ? -28.563 30.703 -6.623 1.00 28.27 719 PRO A CA 1
ATOM 5680 C C . PRO A 1 719 ? -28.365 29.198 -6.417 1.00 28.27 719 PRO A C 1
ATOM 5682 O O . PRO A 1 719 ? -29.078 28.540 -5.659 1.00 28.27 719 PRO A O 1
ATOM 5685 N N . THR A 1 720 ? -27.369 28.669 -7.106 1.00 28.81 720 THR A N 1
ATOM 5686 C CA . THR A 1 720 ? -26.789 27.333 -6.974 1.00 28.81 720 THR A CA 1
ATOM 5687 C C . THR A 1 720 ? -25.777 27.365 -5.825 1.00 28.81 720 THR A C 1
ATOM 5689 O O . THR A 1 720 ? -24.710 27.963 -5.940 1.00 28.81 720 THR A O 1
ATOM 5692 N N . LEU A 1 721 ? -26.151 26.766 -4.687 1.00 35.44 721 LEU A N 1
ATOM 5693 C CA . LEU A 1 721 ? -25.289 26.592 -3.514 1.00 35.44 721 LEU A CA 1
ATOM 5694 C C . LEU A 1 721 ? -24.090 25.696 -3.874 1.00 35.44 721 LEU A C 1
ATOM 5696 O O . LEU A 1 721 ? -24.283 24.628 -4.449 1.00 35.44 721 LEU A O 1
ATOM 5700 N N . CYS A 1 722 ? -22.880 26.143 -3.521 1.00 29.78 722 CYS A N 1
ATOM 5701 C CA . CYS A 1 722 ? -21.589 25.491 -3.799 1.00 29.78 722 CYS A CA 1
ATOM 5702 C C . CYS A 1 722 ? -21.229 25.300 -5.285 1.00 29.78 722 CYS A C 1
ATOM 5704 O O . CYS A 1 722 ? -20.532 24.355 -5.634 1.00 29.78 722 CYS A O 1
ATOM 5706 N N . MET A 1 723 ? -21.639 26.210 -6.172 1.00 30.08 723 MET A N 1
ATOM 5707 C CA . MET A 1 723 ? -20.927 26.372 -7.442 1.00 30.08 723 MET A CA 1
ATOM 5708 C C . MET A 1 723 ? -20.193 27.702 -7.447 1.00 30.08 723 MET A C 1
ATOM 5710 O O . MET A 1 723 ? -20.791 28.760 -7.238 1.00 30.08 723 MET A O 1
ATOM 5714 N N . PHE A 1 724 ? -18.893 27.648 -7.725 1.00 35.97 724 PHE A N 1
ATOM 5715 C CA . PHE A 1 724 ? -18.174 28.814 -8.201 1.00 35.97 724 PHE A CA 1
ATOM 5716 C C . PHE A 1 724 ? -18.836 29.213 -9.526 1.00 35.97 724 PHE A C 1
ATOM 5718 O O . PHE A 1 724 ? -18.703 28.512 -10.525 1.00 35.97 724 PHE A O 1
ATOM 5725 N N . HIS A 1 725 ? -19.643 30.279 -9.537 1.00 23.88 725 HIS A N 1
ATOM 5726 C CA . HIS A 1 725 ? -20.389 30.656 -10.738 1.00 23.88 725 HIS A CA 1
ATOM 5727 C C . HIS A 1 725 ? -19.745 31.795 -11.537 1.00 23.88 725 HIS A C 1
ATOM 5729 O O . HIS A 1 725 ? -19.625 32.930 -11.084 1.00 23.88 725 HIS A O 1
ATOM 5735 N N . ALA A 1 726 ? -19.408 31.408 -12.769 1.00 25.23 726 ALA A N 1
ATOM 5736 C CA . ALA A 1 726 ? -18.830 32.089 -13.923 1.00 25.23 726 ALA A CA 1
ATOM 5737 C C . ALA A 1 726 ? -19.353 33.487 -14.320 1.00 25.23 726 ALA A C 1
ATOM 5739 O O . ALA A 1 726 ? -20.533 33.792 -14.171 1.00 25.23 726 ALA A O 1
ATOM 5740 N N . THR A 1 727 ? -18.520 34.237 -15.071 1.00 21.17 727 THR A N 1
ATOM 5741 C CA . THR A 1 727 ? -18.896 34.778 -16.406 1.00 21.17 727 THR A CA 1
ATOM 5742 C C . THR A 1 727 ? -17.696 35.153 -17.319 1.00 21.17 727 THR A C 1
ATOM 5744 O O . THR A 1 727 ? -17.018 36.143 -17.086 1.00 21.17 727 THR A O 1
ATOM 5747 N N . ARG A 1 728 ? -17.607 34.452 -18.471 1.00 20.44 728 ARG A N 1
ATOM 5748 C CA . ARG A 1 728 ? -17.201 34.895 -19.841 1.00 20.44 728 ARG A CA 1
ATOM 5749 C C . ARG A 1 728 ? -15.712 35.127 -20.227 1.00 20.44 728 ARG A C 1
ATOM 5751 O O . ARG A 1 728 ? -14.868 35.346 -19.374 1.00 20.44 728 ARG A O 1
ATOM 5758 N N . PRO A 1 729 ? -15.387 34.982 -21.540 1.00 27.05 729 PRO A N 1
ATOM 5759 C CA . PRO A 1 729 ? -14.160 34.346 -22.014 1.00 27.05 729 PRO A CA 1
ATOM 5760 C C . PRO A 1 729 ? -13.027 35.347 -22.225 1.00 27.05 729 PRO A C 1
ATOM 5762 O O . PRO A 1 729 ? -13.186 36.324 -22.959 1.00 27.05 729 PRO A O 1
ATOM 5765 N N . ILE A 1 730 ? -11.858 35.048 -21.666 1.00 22.91 730 ILE A N 1
ATOM 5766 C CA . ILE A 1 730 ? -10.604 35.656 -22.099 1.00 22.91 730 ILE A CA 1
ATOM 5767 C C . ILE A 1 730 ? -9.722 34.531 -22.626 1.00 22.91 730 ILE A C 1
ATOM 5769 O O . ILE A 1 730 ? -9.421 33.560 -21.940 1.00 22.91 730 ILE A O 1
ATOM 5773 N N . LEU A 1 731 ? -9.405 34.663 -23.908 1.00 25.47 731 LEU A N 1
ATOM 5774 C CA . LEU A 1 731 ? -8.487 33.835 -24.668 1.00 25.47 731 LEU A CA 1
ATOM 5775 C C . LEU A 1 731 ? -7.074 33.992 -24.091 1.00 25.47 731 LEU A C 1
ATOM 5777 O O . LEU A 1 731 ? -6.352 34.873 -24.535 1.00 25.47 731 LEU A O 1
ATOM 5781 N N . ASP A 1 732 ? -6.680 33.159 -23.134 1.00 21.45 732 ASP A N 1
ATOM 5782 C CA . ASP A 1 732 ? -5.343 32.564 -23.137 1.00 21.45 732 ASP A CA 1
ATOM 5783 C C . ASP A 1 732 ? -5.300 31.329 -22.230 1.00 21.45 732 ASP A C 1
ATOM 5785 O O . ASP A 1 732 ? -6.016 31.192 -21.245 1.00 21.45 732 ASP A O 1
ATOM 5789 N N . SER A 1 733 ? -4.480 30.397 -22.665 1.00 30.80 733 SER A N 1
ATOM 5790 C CA . SER A 1 733 ? -4.235 29.059 -22.172 1.00 30.80 733 SER A CA 1
ATOM 5791 C C . SER A 1 733 ? -3.909 28.929 -20.673 1.00 30.80 733 SER A C 1
ATOM 5793 O O . SER A 1 733 ? -3.085 29.651 -20.122 1.00 30.80 733 SER A O 1
ATOM 5795 N N . SER A 1 734 ? -4.447 27.844 -20.096 1.00 26.11 734 SER A N 1
ATOM 5796 C CA . SER A 1 734 ? -3.978 27.089 -18.921 1.00 26.11 734 SER A CA 1
ATOM 5797 C C . SER A 1 734 ? -4.530 27.451 -17.522 1.00 26.11 734 SER A C 1
ATOM 5799 O O . SER A 1 734 ? -4.353 28.555 -17.022 1.00 26.11 734 SER A O 1
ATOM 5801 N N . TRP A 1 735 ? -5.078 26.409 -16.873 1.00 27.17 735 TRP A N 1
ATOM 5802 C CA . TRP A 1 735 ? -5.395 26.244 -15.440 1.00 27.17 735 TRP A CA 1
ATOM 5803 C C . TRP A 1 735 ? -6.759 26.743 -14.928 1.00 27.17 735 TRP A C 1
ATOM 5805 O O . TRP A 1 735 ? -7.309 27.719 -15.416 1.00 27.17 735 TRP A O 1
ATOM 5815 N N . VAL A 1 736 ? -7.230 26.047 -13.879 1.00 27.77 736 VAL A N 1
ATOM 5816 C CA . VAL A 1 736 ? -8.455 26.215 -13.063 1.00 27.77 736 VAL A CA 1
ATOM 5817 C C . VAL A 1 736 ? -9.641 25.314 -13.458 1.00 27.77 736 VAL A C 1
ATOM 5819 O O . VAL A 1 736 ? -10.545 25.725 -14.169 1.00 27.77 736 VAL A O 1
ATOM 5822 N N . VAL A 1 737 ? -9.679 24.099 -12.891 1.00 28.86 737 VAL A N 1
ATOM 5823 C CA . VAL A 1 737 ? -10.942 23.438 -12.512 1.00 28.86 737 VAL A CA 1
ATOM 5824 C C . VAL A 1 737 ? -11.053 23.612 -10.997 1.00 28.86 737 VAL A C 1
ATOM 5826 O O . VAL A 1 737 ? -10.471 22.848 -10.233 1.00 28.86 737 VAL A O 1
ATOM 5829 N N . ARG A 1 738 ? -11.690 24.700 -10.556 1.00 38.19 738 ARG A N 1
ATOM 5830 C CA . ARG A 1 738 ? -12.094 24.899 -9.156 1.00 38.19 738 ARG A CA 1
ATOM 5831 C C . ARG A 1 738 ? -13.617 24.926 -9.131 1.00 38.19 738 ARG A C 1
ATOM 5833 O O . ARG A 1 738 ? -14.207 25.933 -9.522 1.00 38.19 738 ARG A O 1
ATOM 5840 N N . ASP A 1 739 ? -14.186 23.795 -8.708 1.00 38.53 739 ASP A N 1
ATOM 5841 C CA . ASP A 1 739 ? -15.581 23.578 -8.300 1.00 38.53 739 ASP A CA 1
ATOM 5842 C C . ASP A 1 739 ? -16.645 24.073 -9.300 1.00 38.53 739 ASP A C 1
ATOM 5844 O O . ASP A 1 739 ? -17.549 24.851 -8.978 1.00 38.53 739 ASP A O 1
ATOM 5848 N N . GLU A 1 740 ? -16.556 23.574 -10.534 1.00 32.53 740 GLU A N 1
ATOM 5849 C CA . GLU A 1 740 ? -17.557 23.806 -11.589 1.00 32.53 740 GLU A CA 1
ATOM 5850 C C . GLU A 1 740 ? -18.714 22.781 -11.575 1.00 32.53 740 GLU A C 1
ATOM 5852 O O . GLU A 1 740 ? -19.595 22.821 -12.436 1.00 32.53 740 GLU A O 1
ATOM 5857 N N . VAL A 1 741 ? -18.746 21.853 -10.608 1.00 38.97 741 VAL A N 1
ATOM 5858 C CA . VAL A 1 741 ? -19.713 20.743 -10.578 1.00 38.97 741 VAL A CA 1
ATOM 5859 C C . VAL A 1 741 ? -20.669 20.889 -9.396 1.00 38.97 741 VAL A C 1
ATOM 5861 O O . VAL A 1 741 ? -20.251 20.824 -8.244 1.00 38.97 741 VAL A O 1
ATOM 5864 N N . ALA A 1 742 ? -21.973 21.009 -9.673 1.00 50.72 742 ALA A N 1
ATOM 5865 C CA . ALA A 1 742 ? -23.030 20.897 -8.665 1.00 50.72 742 ALA A CA 1
ATOM 5866 C C . ALA A 1 742 ? -23.047 19.476 -8.070 1.00 50.72 742 ALA A C 1
ATOM 5868 O O . ALA A 1 742 ? -23.757 18.584 -8.546 1.00 50.72 742 ALA A O 1
ATOM 5869 N N . ALA A 1 743 ? -22.222 19.259 -7.048 1.00 59.62 743 ALA A N 1
ATOM 5870 C CA . ALA A 1 743 ? -22.026 17.981 -6.387 1.00 59.62 743 ALA A CA 1
ATOM 5871 C C . ALA A 1 743 ? -22.875 17.889 -5.109 1.00 59.62 743 ALA A C 1
ATOM 5873 O O . ALA A 1 743 ? -22.809 18.780 -4.267 1.00 59.62 743 ALA A O 1
ATOM 5874 N N . PRO A 1 744 ? -23.649 16.806 -4.904 1.00 70.81 744 PRO A N 1
ATOM 5875 C CA . PRO A 1 744 ? -24.385 16.604 -3.655 1.00 70.81 744 PRO A CA 1
ATOM 5876 C C . PRO A 1 744 ? -23.506 16.506 -2.403 1.00 70.81 744 PRO A C 1
ATOM 5878 O O . PRO A 1 744 ? -24.014 16.737 -1.304 1.00 70.81 744 PRO A O 1
ATOM 5881 N N . LYS A 1 745 ? -22.231 16.117 -2.552 1.00 79.31 745 LYS A N 1
ATOM 5882 C CA . LYS A 1 745 ? -21.251 15.988 -1.466 1.00 79.31 745 LYS A CA 1
ATOM 5883 C C . LYS A 1 745 ? -19.848 16.371 -1.948 1.00 79.31 745 LYS A C 1
ATOM 5885 O O . LYS A 1 745 ? -19.447 15.943 -3.029 1.00 79.31 745 LYS A O 1
ATOM 5890 N N . THR A 1 746 ? -19.072 17.058 -1.112 1.00 79.62 746 THR A N 1
ATOM 5891 C CA . THR A 1 746 ? -17.644 17.323 -1.351 1.00 79.62 746 THR A CA 1
ATOM 5892 C C . THR A 1 746 ? -16.754 16.886 -0.198 1.00 79.62 746 THR A C 1
ATOM 5894 O O . THR A 1 746 ? -17.185 16.835 0.963 1.00 79.62 746 THR A O 1
ATOM 5897 N N . LEU A 1 747 ? -15.496 16.581 -0.529 1.00 85.62 747 LEU A N 1
ATOM 5898 C CA . LEU A 1 747 ? -14.437 16.324 0.444 1.00 85.62 747 LEU A CA 1
ATOM 5899 C C . LEU A 1 747 ? -14.255 17.522 1.373 1.00 85.62 747 LEU A C 1
ATOM 5901 O O . LEU A 1 747 ? -14.311 17.358 2.589 1.00 85.62 747 LEU A O 1
ATOM 5905 N N . ASN A 1 748 ? -14.081 18.709 0.793 1.00 81.38 748 ASN A N 1
ATOM 5906 C CA . ASN A 1 748 ? -13.806 19.947 1.512 1.00 81.38 748 ASN A CA 1
ATOM 5907 C C . ASN A 1 748 ? -14.809 20.188 2.656 1.00 81.38 748 ASN A C 1
ATOM 5909 O O . ASN A 1 748 ? -14.444 20.403 3.813 1.00 81.38 748 ASN A O 1
ATOM 5913 N N . ILE A 1 749 ? -16.103 20.024 2.371 1.00 84.25 749 ILE A N 1
ATOM 5914 C CA . ILE A 1 749 ? -17.140 20.087 3.397 1.00 84.25 749 ILE A CA 1
ATOM 5915 C C . ILE A 1 749 ? -16.970 19.000 4.464 1.00 84.25 749 ILE A C 1
ATOM 5917 O O . ILE A 1 749 ? -16.992 19.306 5.657 1.00 84.25 749 ILE A O 1
ATOM 5921 N N . HIS A 1 750 ? -16.844 17.733 4.062 1.00 92.19 750 HIS A N 1
ATOM 5922 C CA . HIS A 1 750 ? -16.820 16.616 5.009 1.00 92.19 750 HIS A CA 1
ATOM 5923 C C . HIS A 1 750 ? -15.591 16.675 5.922 1.00 92.19 750 HIS A C 1
ATOM 5925 O O . HIS A 1 750 ? -15.693 16.316 7.096 1.00 92.19 750 HIS A O 1
ATOM 5931 N N . LEU A 1 751 ? -14.471 17.200 5.426 1.00 91.12 751 LEU A N 1
ATOM 5932 C CA . LEU A 1 751 ? -13.266 17.447 6.206 1.00 91.12 751 LEU A CA 1
ATOM 5933 C C . LEU A 1 751 ? -13.512 18.472 7.323 1.00 91.12 751 LEU A C 1
ATOM 5935 O O . LEU A 1 751 ? -13.201 18.207 8.485 1.00 91.12 751 LEU A O 1
ATOM 5939 N N . HIS A 1 752 ? -14.173 19.593 7.028 1.00 91.06 752 HIS A N 1
ATOM 5940 C CA . HIS A 1 752 ? -14.503 20.578 8.065 1.00 91.06 752 HIS A CA 1
ATOM 5941 C C . HIS A 1 752 ? -15.673 20.164 8.966 1.00 91.06 752 HIS A C 1
ATOM 5943 O O . HIS A 1 752 ? -15.804 20.686 10.075 1.00 91.06 752 HIS A O 1
ATOM 5949 N N . VAL A 1 753 ? -16.489 19.181 8.566 1.00 94.62 753 VAL A N 1
ATOM 5950 C CA . VAL A 1 753 ? -17.388 18.496 9.507 1.00 94.62 753 VAL A CA 1
ATOM 5951 C C . VAL A 1 753 ? -16.569 17.741 10.552 1.00 94.62 753 VAL A C 1
ATOM 5953 O O . VAL A 1 753 ? -16.849 17.879 11.743 1.00 94.62 753 VAL A O 1
ATOM 5956 N N . VAL A 1 754 ? -15.542 16.983 10.143 1.00 96.31 754 VAL A N 1
ATOM 5957 C CA . VAL A 1 754 ? -14.642 16.289 11.085 1.00 96.31 754 VAL A CA 1
ATOM 5958 C C . VAL A 1 754 ? -14.051 17.283 12.084 1.00 96.31 754 VAL A C 1
ATOM 5960 O O . VAL A 1 754 ? -14.107 17.063 13.296 1.00 96.31 754 VAL A O 1
ATOM 5963 N N . GLU A 1 755 ? -13.549 18.410 11.591 1.00 93.94 755 GLU A N 1
ATOM 5964 C CA . GLU A 1 755 ? -12.946 19.448 12.421 1.00 93.94 755 GLU A CA 1
ATOM 5965 C C . GLU A 1 755 ? -13.945 20.094 13.401 1.00 93.94 755 GLU A C 1
ATOM 5967 O O . GLU A 1 755 ? -13.704 20.130 14.614 1.00 93.94 755 GLU A O 1
ATOM 5972 N N . ALA A 1 756 ? -15.091 20.568 12.905 1.00 96.56 756 ALA A N 1
ATOM 5973 C CA . ALA A 1 756 ? -16.092 21.246 13.724 1.00 96.56 756 ALA A CA 1
ATOM 5974 C C . ALA A 1 756 ? -16.677 20.324 14.802 1.00 96.56 756 ALA A C 1
ATOM 5976 O O . ALA A 1 756 ? -16.831 20.737 15.956 1.00 96.56 756 ALA A O 1
ATOM 5977 N N . LEU A 1 757 ? -16.961 19.063 14.457 1.00 97.12 757 LEU A N 1
ATOM 5978 C CA . LEU A 1 757 ? -17.489 18.088 15.409 1.00 97.12 757 LEU A CA 1
ATOM 5979 C C . LEU A 1 757 ? -16.444 17.649 16.433 1.00 97.12 757 LEU A C 1
ATOM 5981 O O . LEU A 1 757 ? -16.809 17.408 17.581 1.00 97.12 757 LEU A O 1
ATOM 5985 N N . THR A 1 758 ? -15.160 17.610 16.069 1.00 95.88 758 THR A N 1
ATOM 5986 C CA . THR A 1 758 ? -14.080 17.350 17.032 1.00 95.88 758 THR A CA 1
ATOM 5987 C C . THR A 1 758 ? -14.040 18.440 18.100 1.00 95.88 758 THR A C 1
ATOM 5989 O O . THR A 1 758 ? -14.103 18.137 19.293 1.00 95.88 758 THR A O 1
ATOM 5992 N N . ALA A 1 759 ? -14.023 19.715 17.695 1.00 95.25 759 ALA A N 1
ATOM 5993 C CA . ALA A 1 759 ? -14.026 20.837 18.636 1.00 95.25 759 ALA A CA 1
ATOM 5994 C C . ALA A 1 759 ? -15.306 20.885 19.486 1.00 95.25 759 ALA A C 1
ATOM 5996 O O . ALA A 1 759 ? -15.245 21.100 20.700 1.00 95.25 759 ALA A O 1
ATOM 5997 N N . LEU A 1 760 ? -16.468 20.647 18.871 1.00 96.69 760 LEU A N 1
ATOM 5998 C CA . LEU A 1 760 ? -17.749 20.643 19.572 1.00 96.69 760 LEU A CA 1
ATOM 5999 C C . LEU A 1 760 ? -17.856 19.482 20.567 1.00 96.69 760 LEU A C 1
ATOM 6001 O O . LEU A 1 760 ? -18.347 19.681 21.679 1.00 96.69 760 LEU A O 1
ATOM 6005 N N . PHE A 1 761 ? -17.360 18.293 20.215 1.00 95.25 761 PHE A N 1
ATOM 6006 C CA . PHE A 1 761 ? -17.322 17.147 21.122 1.00 95.25 761 PHE A CA 1
ATOM 6007 C C . PHE A 1 761 ? -16.420 17.430 22.323 1.00 95.25 761 PHE A C 1
ATOM 6009 O O . PHE A 1 761 ? -16.847 17.241 23.459 1.00 95.25 761 PHE A O 1
ATOM 6016 N N . GLN A 1 762 ? -15.225 17.983 22.096 1.00 91.81 762 GLN A N 1
ATOM 6017 C CA . GLN A 1 762 ? -14.316 18.389 23.172 1.00 91.81 762 GLN A CA 1
ATOM 6018 C C . GLN A 1 762 ? -14.922 19.452 24.103 1.00 91.81 762 GLN A C 1
ATOM 6020 O O . GLN A 1 762 ? -14.578 19.497 25.281 1.00 91.81 762 GLN A O 1
ATOM 6025 N N . ALA A 1 763 ? -15.795 20.323 23.589 1.00 93.12 763 ALA A N 1
ATOM 6026 C CA . ALA A 1 763 ? -16.442 21.372 24.375 1.00 93.12 763 ALA A CA 1
ATOM 6027 C C . ALA A 1 763 ? -17.693 20.898 25.138 1.00 93.12 763 ALA A C 1
ATOM 6029 O O . ALA A 1 763 ? -18.058 21.513 26.137 1.00 93.12 763 ALA A O 1
ATOM 6030 N N . THR A 1 764 ? -18.376 19.848 24.665 1.00 93.69 764 THR A N 1
ATOM 6031 C CA . THR A 1 764 ? -19.722 19.480 25.154 1.00 93.69 764 THR A CA 1
ATOM 6032 C C . THR A 1 764 ? -19.842 18.069 25.717 1.00 93.69 764 THR A C 1
ATOM 6034 O O . THR A 1 764 ? -20.691 17.842 26.575 1.00 93.69 764 THR A O 1
ATOM 6037 N N . GLY A 1 765 ? -19.072 17.106 25.204 1.00 87.94 765 GLY A N 1
ATOM 6038 C CA . GLY A 1 765 ? -19.322 15.680 25.424 1.00 87.94 765 GLY A CA 1
ATOM 6039 C C . GLY A 1 765 ? -20.686 15.190 24.905 1.00 87.94 765 GLY A C 1
ATOM 6040 O O . GLY A 1 765 ? -21.136 14.123 25.315 1.00 87.94 765 GLY A O 1
ATOM 6041 N N . ASP A 1 766 ? -21.377 15.952 24.043 1.00 91.75 766 ASP A N 1
ATOM 6042 C CA . ASP A 1 766 ? -22.733 15.619 23.584 1.00 91.75 766 ASP A CA 1
ATOM 6043 C C . ASP A 1 766 ? -22.734 14.302 22.780 1.00 91.75 766 ASP A C 1
ATOM 6045 O O . ASP A 1 766 ? -21.969 14.108 21.831 1.00 91.75 766 ASP A O 1
ATOM 6049 N N . ALA A 1 767 ? -23.618 13.377 23.164 1.00 87.31 767 ALA A N 1
ATOM 6050 C CA . ALA A 1 767 ? -23.659 12.029 22.604 1.00 87.31 767 ALA A CA 1
ATOM 6051 C C . ALA A 1 767 ? -24.071 11.986 21.121 1.00 87.31 767 ALA A C 1
ATOM 6053 O O . ALA A 1 767 ? -23.688 11.059 20.407 1.00 87.31 767 ALA A O 1
ATOM 6054 N N . LEU A 1 768 ? -24.871 12.948 20.640 1.00 91.31 768 LEU A N 1
ATOM 6055 C CA . LEU A 1 768 ? -25.177 13.055 19.212 1.00 91.31 768 LEU A CA 1
ATOM 6056 C C . LEU A 1 768 ? -23.926 13.485 18.447 1.00 91.31 768 LEU A C 1
ATOM 6058 O O . LEU A 1 768 ? -23.592 12.852 17.447 1.00 91.31 768 LEU A O 1
ATOM 6062 N N . VAL A 1 769 ? -23.213 14.494 18.955 1.00 94.56 769 VAL A N 1
ATOM 6063 C CA . VAL A 1 769 ? -21.958 14.978 18.360 1.00 94.56 769 VAL A CA 1
ATOM 6064 C C . VAL A 1 769 ? -20.936 13.844 18.285 1.00 94.56 769 VAL A C 1
ATOM 6066 O O . VAL A 1 769 ? -20.363 13.621 17.225 1.00 94.56 769 VAL A O 1
ATOM 6069 N N . GLN A 1 770 ? -20.779 13.056 19.353 1.00 91.25 770 GLN A N 1
ATOM 6070 C CA . GLN A 1 770 ? -19.880 11.896 19.368 1.00 91.25 770 GLN A CA 1
ATOM 6071 C C . GLN A 1 770 ? -20.229 10.860 18.286 1.00 91.25 770 GLN A C 1
ATOM 6073 O O . GLN A 1 770 ? -19.344 10.367 17.584 1.00 91.25 770 GLN A O 1
ATOM 6078 N N . ARG A 1 771 ? -21.518 10.517 18.135 1.00 90.00 771 ARG A N 1
ATOM 6079 C CA . ARG A 1 771 ? -21.964 9.555 17.113 1.00 90.00 771 ARG A CA 1
ATOM 6080 C C . ARG A 1 771 ? -21.727 10.078 15.700 1.00 90.00 771 ARG A C 1
ATOM 6082 O O . ARG A 1 771 ? -21.282 9.315 14.849 1.00 90.00 771 ARG A O 1
ATOM 6089 N N . ARG A 1 772 ? -22.004 11.362 15.452 1.00 94.00 772 ARG A N 1
ATOM 6090 C CA . ARG A 1 772 ? -21.755 11.989 14.146 1.00 94.00 772 ARG A CA 1
ATOM 6091 C C . ARG A 1 772 ? -20.272 12.105 13.840 1.00 94.00 772 ARG A C 1
ATOM 6093 O O . ARG A 1 772 ? -19.885 11.805 12.718 1.00 94.00 772 ARG A O 1
ATOM 6100 N N . LEU A 1 773 ? -19.451 12.442 14.834 1.00 94.50 773 LEU A N 1
ATOM 6101 C CA . LEU A 1 773 ? -17.999 12.502 14.699 1.00 94.50 773 LEU A CA 1
ATOM 6102 C C . LEU A 1 773 ? -17.413 11.135 14.314 1.00 94.50 773 LEU A C 1
ATOM 6104 O O . LEU A 1 773 ? -16.611 11.035 13.393 1.00 94.50 773 LEU A O 1
ATOM 6108 N N . ALA A 1 774 ? -17.860 10.064 14.968 1.00 90.25 774 ALA A N 1
ATOM 6109 C CA . ALA A 1 774 ? -17.438 8.712 14.614 1.00 90.25 774 ALA A CA 1
ATOM 6110 C C . ALA A 1 774 ? -17.876 8.309 13.199 1.00 90.25 774 ALA A C 1
ATOM 6112 O O . ALA A 1 774 ? -17.068 7.799 12.425 1.00 90.25 774 ALA A O 1
ATOM 6113 N N . ALA A 1 775 ? -19.131 8.594 12.840 1.00 91.06 775 ALA A N 1
ATOM 6114 C CA . ALA A 1 775 ? -19.658 8.281 11.516 1.00 91.06 775 ALA A CA 1
ATOM 6115 C C . ALA A 1 775 ? -18.928 9.047 10.402 1.00 91.06 775 ALA A C 1
ATOM 6117 O O . ALA A 1 775 ? -18.619 8.467 9.365 1.00 91.06 775 ALA A O 1
ATOM 6118 N N . ILE A 1 776 ? -18.628 10.336 10.600 1.00 94.31 776 ILE A N 1
ATOM 6119 C CA . ILE A 1 776 ? -17.943 11.135 9.579 1.00 94.31 776 ILE A CA 1
ATOM 6120 C C . ILE A 1 776 ? -16.480 10.706 9.404 1.00 94.31 776 ILE A C 1
ATOM 6122 O O . ILE A 1 776 ? -15.995 10.677 8.277 1.00 94.31 776 ILE A O 1
ATOM 6126 N N . VAL A 1 777 ? -15.803 10.293 10.485 1.00 93.81 777 VAL A N 1
ATOM 6127 C CA . VAL A 1 777 ? -14.447 9.717 10.430 1.00 93.81 777 VAL A CA 1
ATOM 6128 C C . VAL A 1 777 ? -14.426 8.456 9.563 1.00 93.81 777 VAL A C 1
ATOM 6130 O O . VAL A 1 777 ? -13.565 8.324 8.693 1.00 93.81 777 VAL A O 1
ATOM 6133 N N . GLU A 1 778 ? -15.397 7.557 9.745 1.00 89.94 778 GLU A N 1
ATOM 6134 C CA . GLU A 1 778 ? -15.536 6.364 8.902 1.00 89.94 778 GLU A CA 1
ATOM 6135 C C . GLU A 1 778 ? -15.893 6.723 7.453 1.00 89.94 778 GLU A C 1
ATOM 6137 O O . GLU A 1 778 ? -15.316 6.157 6.530 1.00 89.94 778 GLU A O 1
ATOM 6142 N N . VAL A 1 779 ? -16.790 7.686 7.224 1.00 93.12 779 VAL A N 1
ATOM 6143 C CA . VAL A 1 779 ? -17.162 8.133 5.870 1.00 93.12 779 VAL A CA 1
ATOM 6144 C C . VAL A 1 779 ? -15.956 8.672 5.104 1.00 93.12 779 VAL A C 1
ATOM 6146 O O . VAL A 1 779 ? -15.710 8.236 3.980 1.00 93.12 779 VAL A O 1
ATOM 6149 N N . VAL A 1 780 ? -15.187 9.590 5.692 1.00 93.12 780 VAL A N 1
ATOM 6150 C CA . VAL A 1 780 ? -14.035 10.183 5.002 1.00 93.12 780 VAL A CA 1
ATOM 6151 C C . VAL A 1 780 ? -12.989 9.104 4.708 1.00 93.12 780 VAL A C 1
ATOM 6153 O O . VAL A 1 780 ? -12.569 8.950 3.564 1.00 93.12 780 VAL A O 1
ATOM 6156 N N . ALA A 1 781 ? -12.625 8.289 5.700 1.00 90.62 781 ALA A N 1
ATOM 6157 C CA . ALA A 1 781 ? -11.542 7.318 5.550 1.00 90.62 781 ALA A CA 1
ATOM 6158 C C . ALA A 1 781 ? -11.905 6.052 4.750 1.00 90.62 781 ALA A C 1
ATOM 6160 O O . ALA A 1 781 ? -11.017 5.435 4.160 1.00 90.62 781 ALA A O 1
ATOM 6161 N N . LEU A 1 782 ? -13.174 5.628 4.763 1.00 87.19 782 LEU A N 1
ATOM 6162 C CA . LEU A 1 782 ? -13.608 4.355 4.172 1.00 87.19 782 LEU A CA 1
ATOM 6163 C C . LEU A 1 782 ? -14.494 4.518 2.931 1.00 87.19 782 LEU A C 1
ATOM 6165 O O . LEU A 1 782 ? -14.630 3.553 2.186 1.00 87.19 782 LEU A O 1
ATOM 6169 N N . LYS A 1 783 ? -15.111 5.689 2.706 1.00 88.19 783 LYS A N 1
ATOM 6170 C CA . LYS A 1 783 ? -15.952 5.941 1.518 1.00 88.19 783 LYS A CA 1
ATOM 6171 C C . LYS A 1 783 ? -15.359 6.959 0.551 1.00 88.19 783 LYS A C 1
ATOM 6173 O O . LYS A 1 783 ? -15.532 6.798 -0.650 1.00 88.19 783 LYS A O 1
ATOM 6178 N N . MET A 1 784 ? -14.706 8.011 1.049 1.00 89.44 784 MET A N 1
ATOM 6179 C CA . MET A 1 784 ? -14.136 9.052 0.180 1.00 89.44 784 MET A CA 1
ATOM 6180 C C . MET A 1 784 ? -12.727 8.698 -0.299 1.00 89.44 784 MET A C 1
ATOM 6182 O O . MET A 1 784 ? -12.439 8.801 -1.491 1.00 89.44 784 MET A O 1
ATOM 6186 N N . VAL A 1 785 ? -11.860 8.229 0.606 1.00 87.56 785 VAL A N 1
ATOM 6187 C CA . VAL A 1 785 ? -10.570 7.642 0.213 1.00 87.56 785 VAL A CA 1
ATOM 6188 C C . VAL A 1 785 ? -10.861 6.341 -0.526 1.00 87.56 785 VAL A C 1
ATOM 6190 O O . VAL A 1 785 ? -11.319 5.377 0.090 1.00 87.56 785 VAL A O 1
ATOM 6193 N N . GLY A 1 786 ? -10.614 6.304 -1.834 1.00 77.94 786 GLY A N 1
ATOM 6194 C CA . GLY A 1 786 ? -10.834 5.086 -2.615 1.00 77.94 786 GLY A CA 1
ATOM 6195 C C . GLY A 1 786 ? -9.745 4.055 -2.376 1.00 77.94 786 GLY A C 1
ATOM 6196 O O . GLY A 1 786 ? -8.737 4.325 -1.725 1.00 77.94 786 GLY A O 1
ATOM 6197 N N . ASP A 1 787 ? -9.954 2.853 -2.901 1.00 76.31 787 ASP A N 1
ATOM 6198 C CA . ASP A 1 787 ? -9.008 1.738 -2.742 1.00 76.31 787 ASP A CA 1
ATOM 6199 C C . ASP A 1 787 ? -7.692 1.957 -3.503 1.00 76.31 787 ASP A C 1
ATOM 6201 O O . ASP A 1 787 ? -6.670 1.352 -3.201 1.00 76.31 787 ASP A O 1
ATOM 6205 N N . ASP A 1 788 ? -7.698 2.903 -4.438 1.00 73.62 788 ASP A N 1
ATOM 6206 C CA . ASP A 1 788 ? -6.518 3.447 -5.103 1.00 73.62 788 ASP A CA 1
ATOM 6207 C C . ASP A 1 788 ? -5.773 4.502 -4.260 1.00 73.62 788 ASP A C 1
ATOM 6209 O O . ASP A 1 788 ? -4.781 5.072 -4.714 1.00 73.62 788 ASP A O 1
ATOM 6213 N N . TYR A 1 789 ? -6.253 4.777 -3.045 1.00 85.94 789 TYR A N 1
ATOM 6214 C CA . TYR A 1 789 ? -5.794 5.829 -2.140 1.00 85.94 789 TYR A CA 1
ATOM 6215 C C . TYR A 1 789 ? -5.880 7.244 -2.714 1.00 85.94 789 TYR A C 1
ATOM 6217 O O . TYR A 1 789 ? -5.285 8.165 -2.149 1.00 85.94 789 TYR A O 1
ATOM 6225 N N . TYR A 1 790 ? -6.622 7.442 -3.807 1.00 80.62 790 TYR A N 1
ATOM 6226 C CA . TYR A 1 790 ? -6.996 8.766 -4.283 1.00 80.62 790 TYR A CA 1
ATOM 6227 C C . TYR A 1 790 ? -8.245 9.258 -3.555 1.00 80.62 790 TYR A C 1
ATOM 6229 O O . TYR A 1 790 ? -9.063 8.484 -3.049 1.00 80.62 790 TYR A O 1
ATOM 6237 N N . ILE A 1 791 ? -8.399 10.572 -3.504 1.00 81.94 791 ILE A N 1
ATOM 6238 C CA . ILE A 1 791 ? -9.596 11.230 -3.004 1.00 81.94 791 ILE A CA 1
ATOM 6239 C C . ILE A 1 791 ? -9.908 12.374 -3.966 1.00 81.94 791 ILE A C 1
ATOM 6241 O O . ILE A 1 791 ? -9.003 13.036 -4.468 1.00 81.94 791 ILE A O 1
ATOM 6245 N N . THR A 1 792 ? -11.180 12.531 -4.317 1.00 77.75 792 THR A N 1
ATOM 6246 C CA . THR A 1 792 ? -11.644 13.594 -5.216 1.00 77.75 792 THR A CA 1
ATOM 6247 C C . THR A 1 792 ? -12.373 14.661 -4.424 1.00 77.75 792 THR A C 1
ATOM 6249 O O . THR A 1 792 ? -12.905 14.377 -3.352 1.00 77.75 792 THR A O 1
ATOM 6252 N N . GLU A 1 793 ? -12.468 15.870 -4.970 1.00 74.69 793 GLU A N 1
ATOM 6253 C CA . GLU A 1 793 ? -13.202 16.953 -4.308 1.00 74.69 793 GLU A CA 1
ATOM 6254 C C . GLU A 1 793 ? -14.718 16.753 -4.346 1.00 74.69 793 GLU A C 1
ATOM 6256 O O . GLU A 1 793 ? -15.400 17.091 -3.385 1.00 74.69 793 GLU A O 1
ATOM 6261 N N . HIS A 1 794 ? -15.257 16.140 -5.405 1.00 74.00 794 HIS A N 1
ATOM 6262 C CA . HIS A 1 794 ? -16.700 16.068 -5.656 1.00 74.00 794 HIS A CA 1
ATOM 6263 C C . HIS A 1 794 ? -17.227 14.631 -5.714 1.00 74.00 794 HIS A C 1
ATOM 6265 O O . HIS A 1 794 ? -16.616 13.758 -6.336 1.00 74.00 794 HIS A O 1
ATOM 6271 N N . TYR A 1 795 ? -18.416 14.412 -5.146 1.00 74.06 795 TYR A N 1
ATOM 6272 C CA . TYR A 1 795 ? -19.102 13.121 -5.124 1.00 74.06 795 TYR A CA 1
ATOM 6273 C C . TYR A 1 795 ? -20.606 13.247 -5.373 1.00 74.06 795 TYR A C 1
ATOM 6275 O O . TYR A 1 795 ? -21.265 14.210 -4.968 1.00 74.06 795 TYR A O 1
ATOM 6283 N N . HIS A 1 796 ? -21.172 12.207 -5.981 1.00 76.06 796 HIS A N 1
ATOM 6284 C CA . HIS A 1 796 ? -22.607 11.953 -5.924 1.00 76.06 796 HIS A CA 1
ATOM 6285 C C . HIS A 1 796 ? -23.049 11.619 -4.484 1.00 76.06 796 HIS A C 1
ATOM 6287 O O . HIS A 1 796 ? -22.233 11.321 -3.610 1.00 76.06 796 HIS A O 1
ATOM 6293 N N . ALA A 1 797 ? -24.362 11.633 -4.222 1.00 76.12 797 ALA A N 1
ATOM 6294 C CA . ALA A 1 797 ? -24.911 11.407 -2.879 1.00 76.12 797 ALA A CA 1
ATOM 6295 C C . ALA A 1 797 ? -24.536 10.039 -2.264 1.00 76.12 797 ALA A C 1
ATOM 6297 O O . ALA A 1 797 ? -24.467 9.899 -1.052 1.00 76.12 797 ALA A O 1
ATOM 6298 N N . ASN A 1 798 ? -24.237 9.035 -3.081 1.00 79.38 798 ASN A N 1
ATOM 6299 C CA . ASN A 1 798 ? -23.798 7.705 -2.653 1.00 79.38 798 ASN A CA 1
ATOM 6300 C C . ASN A 1 798 ? -22.262 7.556 -2.565 1.00 79.38 798 ASN A C 1
ATOM 6302 O O . ASN A 1 798 ? -21.779 6.432 -2.476 1.00 79.38 798 ASN A O 1
ATOM 6306 N N . TYR A 1 799 ? -21.499 8.654 -2.607 1.00 80.19 799 TYR A N 1
ATOM 6307 C CA . TYR A 1 799 ? -20.028 8.669 -2.614 1.00 80.19 799 TYR A CA 1
ATOM 6308 C C . TYR A 1 799 ? -19.355 8.111 -3.878 1.00 80.19 799 TYR A C 1
ATOM 6310 O O . TYR A 1 799 ? -18.143 7.911 -3.884 1.00 80.19 799 TYR A O 1
ATOM 6318 N N . THR A 1 800 ? -20.077 7.927 -4.988 1.00 79.44 800 THR A N 1
ATOM 6319 C CA . THR A 1 800 ? -19.410 7.663 -6.275 1.00 79.44 800 THR A CA 1
ATOM 6320 C C . THR A 1 800 ? -18.779 8.947 -6.818 1.00 79.44 800 THR A C 1
ATOM 6322 O O . THR A 1 800 ? -19.418 10.005 -6.804 1.00 79.44 800 THR A O 1
ATOM 6325 N N . ARG A 1 801 ? -17.537 8.853 -7.305 1.00 74.38 801 ARG A N 1
ATOM 6326 C CA . ARG A 1 801 ? -16.765 9.976 -7.864 1.00 74.38 801 ARG A CA 1
ATOM 6327 C C . ARG A 1 801 ? -17.355 10.451 -9.197 1.00 74.38 801 ARG A C 1
ATOM 6329 O O . ARG A 1 801 ? -17.851 9.637 -9.975 1.00 74.38 801 ARG A O 1
ATOM 6336 N N . PHE A 1 802 ? -17.257 11.747 -9.488 1.00 61.09 802 PHE A N 1
ATOM 6337 C CA . PHE A 1 802 ? -17.562 12.262 -10.827 1.00 61.09 802 PHE A CA 1
ATOM 6338 C C . PHE A 1 802 ? -16.466 11.847 -11.821 1.00 61.09 802 PHE A C 1
ATOM 6340 O O . PHE A 1 802 ? -15.277 11.968 -11.531 1.00 61.09 802 PHE A O 1
ATOM 6347 N N . VAL A 1 803 ? -16.869 11.378 -13.003 1.00 53.09 803 VAL A N 1
ATOM 6348 C CA . VAL A 1 803 ? -15.968 11.075 -14.125 1.00 53.09 803 VAL A CA 1
ATOM 6349 C C . VAL A 1 803 ? -16.271 12.079 -15.234 1.00 53.09 803 VAL A C 1
ATOM 6351 O O . VAL A 1 803 ? -17.368 12.053 -15.795 1.00 53.09 803 VAL A O 1
ATOM 6354 N N . GLU A 1 804 ? -15.342 12.988 -15.540 1.00 40.28 804 GLU A N 1
ATOM 6355 C CA . GLU A 1 804 ? -15.518 13.909 -16.669 1.00 40.28 804 GLU A CA 1
ATOM 6356 C C . GLU A 1 804 ? -15.554 13.133 -17.993 1.00 40.28 804 GLU A C 1
ATOM 6358 O O . GLU A 1 804 ? -14.675 12.321 -18.289 1.00 40.28 804 GLU A O 1
ATOM 6363 N N . GLN A 1 805 ? -16.569 13.402 -18.821 1.00 30.22 805 GLN A N 1
ATOM 6364 C CA . GLN A 1 805 ? -16.470 13.128 -20.252 1.00 30.22 805 GLN A CA 1
ATOM 6365 C C . GLN A 1 805 ? -15.780 14.323 -20.919 1.00 30.22 805 GLN A C 1
ATOM 6367 O O . GLN A 1 805 ? -16.184 15.456 -20.652 1.00 30.22 805 GLN A O 1
ATOM 6372 N N . PRO A 1 806 ? -14.789 14.111 -21.802 1.00 28.09 806 PRO A N 1
ATOM 6373 C CA . PRO A 1 806 ? -14.181 15.209 -22.540 1.00 28.09 806 PRO A CA 1
ATOM 6374 C C . PRO A 1 806 ? -15.259 15.933 -23.354 1.00 28.09 806 PRO A C 1
ATOM 6376 O O . PRO A 1 806 ? -15.996 15.311 -24.124 1.00 28.09 806 PRO A O 1
ATOM 6379 N N . SER A 1 807 ? -15.378 17.245 -23.154 1.00 26.95 807 SER A N 1
ATOM 6380 C CA . SER A 1 807 ? -16.330 18.076 -23.881 1.00 26.95 807 SER A CA 1
ATOM 6381 C C . SER A 1 807 ? -15.922 18.187 -25.353 1.00 26.95 807 SER A C 1
ATOM 6383 O O . SER A 1 807 ? -14.781 18.499 -25.697 1.00 26.95 807 SER A O 1
ATOM 6385 N N . ASP A 1 808 ? -16.874 17.913 -26.243 1.00 28.27 808 ASP A N 1
ATOM 6386 C CA . ASP A 1 808 ? -16.743 18.087 -27.689 1.00 28.27 808 ASP A CA 1
ATOM 6387 C C . ASP A 1 808 ? -16.740 19.585 -28.035 1.00 28.27 808 ASP A C 1
ATOM 6389 O O . ASP A 1 808 ? -17.755 20.166 -28.421 1.00 28.27 808 ASP A O 1
ATOM 6393 N N . ASN A 1 809 ? -15.597 20.249 -27.849 1.00 28.67 809 ASN A N 1
ATOM 6394 C CA . ASN A 1 809 ? -15.405 21.633 -28.277 1.00 28.67 809 ASN A CA 1
ATOM 6395 C C . ASN A 1 809 ? -15.061 21.674 -29.778 1.00 28.67 809 ASN A C 1
ATOM 6397 O O . ASN A 1 809 ? -13.942 21.966 -30.200 1.00 28.67 809 ASN A O 1
ATOM 6401 N N . SER A 1 810 ? -16.062 21.379 -30.606 1.00 27.14 810 SER A N 1
ATOM 6402 C CA . SER A 1 810 ? -15.981 21.307 -32.070 1.00 27.14 810 SER A CA 1
ATOM 6403 C C . SER A 1 810 ? -15.900 22.663 -32.801 1.00 27.14 810 SER A C 1
ATOM 6405 O O . SER A 1 810 ? -16.134 22.724 -34.010 1.00 27.14 810 SER A O 1
ATOM 6407 N N . THR A 1 811 ? -15.521 23.768 -32.142 1.00 26.92 811 THR A N 1
ATOM 6408 C CA . THR A 1 811 ? -15.547 25.108 -32.772 1.00 26.92 811 THR A CA 1
ATOM 6409 C C . THR A 1 811 ? -14.206 25.813 -32.973 1.00 26.92 811 THR A C 1
ATOM 6411 O O . THR A 1 811 ? -14.215 26.893 -33.556 1.00 26.92 811 THR A O 1
ATOM 6414 N N . ASN A 1 812 ? -13.050 25.238 -32.612 1.00 28.89 812 ASN A N 1
ATOM 6415 C CA . ASN A 1 812 ? -11.755 25.903 -32.845 1.00 28.89 812 ASN A CA 1
ATOM 6416 C C . ASN A 1 812 ? -10.925 25.239 -33.960 1.00 28.89 812 ASN A C 1
ATOM 6418 O O . ASN A 1 812 ? -9.913 24.580 -33.731 1.00 28.89 812 ASN A O 1
ATOM 6422 N N . LYS A 1 813 ? -11.359 25.430 -35.212 1.00 28.80 813 LYS A N 1
ATOM 6423 C CA . LYS A 1 813 ? -10.528 25.190 -36.401 1.00 28.80 813 LYS A CA 1
ATOM 6424 C C . LYS A 1 813 ? -9.573 26.373 -36.575 1.00 28.80 813 LYS A C 1
ATOM 6426 O O . LYS A 1 813 ? -9.929 27.293 -37.299 1.00 28.80 813 LYS A O 1
ATOM 6431 N N . ASN A 1 814 ? -8.435 26.381 -35.873 1.00 29.56 814 ASN A N 1
ATOM 6432 C CA . ASN A 1 814 ? -7.165 27.017 -36.282 1.00 29.56 814 ASN A CA 1
ATOM 6433 C C . ASN A 1 814 ? -6.183 27.121 -35.098 1.00 29.56 814 ASN A C 1
ATOM 6435 O O . ASN A 1 814 ? -5.980 28.193 -34.538 1.00 29.56 814 ASN A O 1
ATOM 6439 N N . SER A 1 815 ? -5.506 26.027 -34.755 1.00 27.58 815 SER A N 1
ATOM 6440 C CA . SER A 1 815 ? -4.159 26.099 -34.176 1.00 27.58 815 SER A CA 1
ATOM 6441 C C . SER A 1 815 ? -3.396 24.808 -34.478 1.00 27.58 815 SER A C 1
ATOM 6443 O O . SER A 1 815 ? -3.860 23.693 -34.256 1.00 27.58 815 SER A O 1
ATOM 6445 N N . SER A 1 816 ? -2.224 24.960 -35.085 1.00 25.50 816 SER A N 1
ATOM 6446 C CA . SER A 1 816 ? -1.351 23.887 -35.561 1.00 25.50 816 SER A CA 1
ATOM 6447 C C . SER A 1 816 ? -0.426 23.371 -34.455 1.00 25.50 816 SER A C 1
ATOM 6449 O O . SER A 1 816 ? 0.795 23.419 -34.587 1.00 25.50 816 SER A O 1
ATOM 6451 N N . SER A 1 817 ? -0.998 22.873 -33.361 1.00 24.70 817 SER A N 1
ATOM 6452 C CA . SER A 1 817 ? -0.258 22.162 -32.312 1.00 24.70 817 SER A CA 1
ATOM 6453 C C . SER A 1 817 ? -1.079 20.967 -31.830 1.00 24.70 817 SER A C 1
ATOM 6455 O O . SER A 1 817 ? -1.898 21.075 -30.920 1.00 24.70 817 SER A O 1
ATOM 6457 N N . GLN A 1 818 ? -0.882 19.821 -32.480 1.00 24.88 818 GLN A N 1
ATOM 6458 C CA . GLN A 1 818 ? -1.359 18.530 -31.991 1.00 24.88 818 GLN A CA 1
ATOM 6459 C C . GLN A 1 818 ? -0.515 18.118 -30.777 1.00 24.88 818 GLN A C 1
ATOM 6461 O O . GLN A 1 818 ? 0.609 17.647 -30.937 1.00 24.88 818 GLN A O 1
ATOM 6466 N N . LEU A 1 819 ? -1.050 18.297 -29.569 1.00 21.44 819 LEU A N 1
ATOM 6467 C CA . LEU A 1 819 ? -0.586 17.586 -28.376 1.00 21.44 819 LEU A CA 1
ATOM 6468 C C . LEU A 1 819 ? -1.502 16.372 -28.129 1.00 21.44 819 LEU A C 1
ATOM 6470 O O . LEU A 1 819 ? -2.705 16.462 -28.385 1.00 21.44 819 LEU A O 1
ATOM 6474 N N . PRO A 1 820 ? -0.958 15.231 -27.671 1.00 21.61 820 PRO A N 1
ATOM 6475 C CA . PRO A 1 820 ? -1.740 14.030 -27.411 1.00 21.61 820 PRO A CA 1
ATOM 6476 C C . PRO A 1 820 ? -2.715 14.268 -26.253 1.00 21.61 820 PRO A C 1
ATOM 6478 O O . PRO A 1 820 ? -2.326 14.706 -25.173 1.00 21.61 820 PRO A O 1
ATOM 6481 N N . ILE A 1 821 ? -3.990 13.962 -26.490 1.00 25.39 821 ILE A N 1
ATOM 6482 C CA . ILE A 1 821 ? -5.047 13.984 -25.478 1.00 25.39 821 ILE A CA 1
ATOM 6483 C C . ILE A 1 821 ? -4.812 12.786 -24.550 1.00 25.39 821 ILE A C 1
ATOM 6485 O O . ILE A 1 821 ? -5.050 11.640 -24.933 1.00 25.39 821 ILE A O 1
ATOM 6489 N N . ILE A 1 822 ? -4.290 13.050 -23.354 1.00 27.47 822 ILE A N 1
ATOM 6490 C CA . ILE A 1 822 ? -4.105 12.063 -22.287 1.00 27.47 822 ILE A CA 1
ATOM 6491 C C . ILE A 1 822 ? -5.386 12.059 -21.441 1.00 27.47 822 ILE A C 1
ATOM 6493 O O . ILE A 1 822 ? -5.830 13.105 -20.976 1.00 27.47 822 ILE A O 1
ATOM 6497 N N . LEU A 1 823 ? -6.006 10.886 -21.289 1.00 27.73 823 LEU A N 1
ATOM 6498 C CA . LEU A 1 823 ? -7.171 10.666 -20.427 1.00 27.73 823 LEU A CA 1
ATOM 6499 C C . LEU A 1 823 ? -6.723 10.745 -18.961 1.00 27.73 823 LEU A C 1
ATOM 6501 O O . LEU A 1 823 ? -6.163 9.782 -18.439 1.00 27.73 823 LEU A O 1
ATOM 6505 N N . TYR A 1 824 ? -6.929 11.888 -18.314 1.00 34.84 824 TYR A N 1
ATOM 6506 C CA . TYR A 1 824 ? -6.648 12.066 -16.891 1.00 34.84 824 TYR A CA 1
ATOM 6507 C C . TYR A 1 824 ? -7.867 11.694 -16.042 1.00 34.84 824 TYR A C 1
ATOM 6509 O O . TYR A 1 824 ? -9.003 11.968 -16.424 1.00 34.84 824 TYR A O 1
ATOM 6517 N N . GLY A 1 825 ? -7.634 11.053 -14.891 1.00 40.19 825 GLY A N 1
ATOM 6518 C CA . GLY A 1 825 ? -8.642 10.968 -13.829 1.00 40.19 825 GLY A CA 1
ATOM 6519 C C . GLY A 1 825 ? -8.953 12.356 -13.242 1.00 40.19 825 GLY A C 1
ATOM 6520 O O . GLY A 1 825 ? -8.280 13.323 -13.599 1.00 40.19 825 GLY A O 1
ATOM 6521 N N . PRO A 1 826 ? -9.949 12.481 -12.346 1.00 52.16 826 PRO A N 1
ATOM 6522 C CA . PRO A 1 826 ? -10.263 13.758 -11.704 1.00 52.16 826 PRO A CA 1
ATOM 6523 C C . PRO A 1 826 ? -9.034 14.339 -10.973 1.00 52.16 826 PRO A C 1
ATOM 6525 O O . PRO A 1 826 ? -8.222 13.568 -10.446 1.00 52.16 826 PRO A O 1
ATOM 6528 N N . PRO A 1 827 ? -8.868 15.675 -10.952 1.00 62.72 827 PRO A N 1
ATOM 6529 C CA . PRO A 1 827 ? -7.726 16.327 -10.318 1.00 62.72 827 PRO A CA 1
ATOM 6530 C C . PRO A 1 827 ? -7.675 16.040 -8.810 1.00 62.72 827 PRO A C 1
ATOM 6532 O O . PRO A 1 827 ? -8.709 15.886 -8.158 1.00 62.72 827 PRO A O 1
ATOM 6535 N N . VAL A 1 828 ? -6.458 15.984 -8.263 1.00 73.38 828 VAL A N 1
ATOM 6536 C CA . VAL A 1 828 ? -6.178 15.789 -6.829 1.00 73.38 828 VAL A CA 1
ATOM 6537 C C . VAL A 1 828 ? -5.674 17.086 -6.206 1.00 73.38 828 VAL A C 1
ATOM 6539 O O . VAL A 1 828 ? -4.929 17.831 -6.849 1.00 73.38 828 VAL A O 1
ATOM 6542 N N . VAL A 1 829 ? -6.037 17.347 -4.949 1.00 79.38 829 VAL A N 1
ATOM 6543 C CA . VAL A 1 829 ? -5.589 18.523 -4.189 1.00 79.38 829 VAL A CA 1
ATOM 6544 C C . VAL A 1 829 ? -4.729 18.046 -3.025 1.00 79.38 829 VAL A C 1
ATOM 6546 O O . VAL A 1 829 ? -5.220 17.737 -1.944 1.00 79.38 829 VAL A O 1
ATOM 6549 N N . TYR A 1 830 ? -3.412 17.998 -3.236 1.00 84.94 830 TYR A N 1
ATOM 6550 C CA . TYR A 1 830 ? -2.473 17.400 -2.280 1.00 84.94 830 TYR A CA 1
ATOM 6551 C C . TYR A 1 830 ? -2.554 18.010 -0.872 1.00 84.94 830 TYR A C 1
ATOM 6553 O O . TYR A 1 830 ? -2.329 17.305 0.111 1.00 84.94 830 TYR A O 1
ATOM 6561 N N . GLY A 1 831 ? -2.890 19.302 -0.770 1.00 84.81 831 GLY A N 1
ATOM 6562 C CA . GLY A 1 831 ? -3.120 19.980 0.507 1.00 84.81 831 GLY A CA 1
ATOM 6563 C C . GLY A 1 831 ? -4.294 19.393 1.299 1.00 84.81 831 GLY A C 1
ATOM 6564 O O . GLY A 1 831 ? -4.137 19.123 2.485 1.00 84.81 831 GLY A O 1
ATOM 6565 N N . HIS A 1 832 ? -5.437 19.128 0.657 1.00 84.19 832 HIS A N 1
ATOM 6566 C CA . HIS A 1 832 ? -6.572 18.485 1.327 1.00 84.19 832 HIS A CA 1
ATOM 6567 C C . HIS A 1 832 ? -6.265 17.020 1.639 1.00 84.19 832 HIS A C 1
ATOM 6569 O O . HIS A 1 832 ? -6.532 16.563 2.747 1.00 84.19 832 HIS A O 1
ATOM 6575 N N . ASP A 1 833 ? -5.644 16.292 0.708 1.00 89.19 833 ASP A N 1
ATOM 6576 C CA . ASP A 1 833 ? -5.285 14.888 0.913 1.00 89.19 833 ASP A CA 1
ATOM 6577 C C . ASP A 1 833 ? -4.393 14.711 2.156 1.00 89.19 833 ASP A C 1
ATOM 6579 O O . ASP A 1 833 ? -4.632 13.827 2.981 1.00 89.19 833 ASP A O 1
ATOM 6583 N N . ILE A 1 834 ? -3.373 15.562 2.330 1.00 91.00 834 ILE A N 1
ATOM 6584 C CA . ILE A 1 834 ? -2.495 15.486 3.504 1.00 91.00 834 ILE A CA 1
ATOM 6585 C C . ILE A 1 834 ? -3.181 15.998 4.782 1.00 91.00 834 ILE A C 1
ATOM 6587 O O . ILE A 1 834 ? -2.910 15.492 5.873 1.00 91.00 834 ILE A O 1
ATOM 6591 N N . GLU A 1 835 ? -4.104 16.955 4.664 1.00 92.31 835 GLU A N 1
ATOM 6592 C CA . GLU A 1 835 ? -4.906 17.451 5.785 1.00 92.31 835 GLU A CA 1
ATOM 6593 C C . GLU A 1 835 ? -5.838 16.360 6.342 1.00 92.31 835 GLU A C 1
ATOM 6595 O O . GLU A 1 835 ? -5.954 16.194 7.561 1.00 92.31 835 GLU A O 1
ATOM 6600 N N . VAL A 1 836 ? -6.421 15.537 5.461 1.00 95.06 836 VAL A N 1
ATOM 6601 C CA . VAL A 1 836 ? -7.256 14.385 5.832 1.00 95.06 836 VAL A CA 1
ATOM 6602 C C . VAL A 1 836 ? -6.501 13.429 6.764 1.00 95.06 836 VAL A C 1
ATOM 6604 O O . VAL A 1 836 ? -7.093 12.959 7.737 1.00 95.06 836 VAL A O 1
ATOM 6607 N N . LEU A 1 837 ? -5.202 13.167 6.540 1.00 94.56 837 LEU A N 1
ATOM 6608 C CA . LEU A 1 837 ? -4.416 12.295 7.426 1.00 94.56 837 LEU A CA 1
ATOM 6609 C C . LEU A 1 837 ? -4.475 12.784 8.874 1.00 94.56 837 LEU A C 1
ATOM 6611 O O . LEU A 1 837 ? -4.826 12.018 9.774 1.00 94.56 837 LEU A O 1
ATOM 6615 N N . TRP A 1 838 ? -4.086 14.031 9.130 1.00 92.88 838 TRP A N 1
ATOM 6616 C CA . TRP A 1 838 ? -3.893 14.477 10.505 1.00 92.88 838 TRP A CA 1
ATOM 6617 C C . TRP A 1 838 ? -5.217 14.870 11.176 1.00 92.88 838 TRP A C 1
ATOM 6619 O O . TRP A 1 838 ? -5.416 14.511 12.335 1.00 92.88 838 TRP A O 1
ATOM 6629 N N . LEU A 1 839 ? -6.168 15.486 10.460 1.00 92.88 839 LEU A N 1
ATOM 6630 C CA . LEU A 1 839 ? -7.480 15.830 11.028 1.00 92.88 839 LEU A CA 1
ATOM 6631 C C . LEU A 1 839 ? -8.307 14.591 11.378 1.00 92.88 839 LEU A C 1
ATOM 6633 O O . LEU A 1 839 ? -8.864 14.505 12.475 1.00 92.88 839 LEU A O 1
ATOM 6637 N N . VAL A 1 840 ? -8.382 13.610 10.473 1.00 95.19 840 VAL A N 1
ATOM 6638 C CA . VAL A 1 840 ? -9.188 12.404 10.714 1.00 95.19 840 VAL A CA 1
ATOM 6639 C C . VAL A 1 840 ? -8.552 11.536 11.795 1.00 95.19 840 VAL A C 1
ATOM 6641 O O . VAL A 1 840 ? -9.272 10.931 12.587 1.00 95.19 840 VAL A O 1
ATOM 6644 N N . THR A 1 841 ? -7.220 11.499 11.898 1.00 90.88 841 THR A N 1
ATOM 6645 C CA . THR A 1 841 ? -6.558 10.741 12.970 1.00 90.88 841 THR A CA 1
ATOM 6646 C C . THR A 1 841 ? -6.665 11.410 14.343 1.00 90.88 841 THR A C 1
ATOM 6648 O O . THR A 1 841 ? -6.823 10.697 15.336 1.00 90.88 841 THR A O 1
ATOM 6651 N N . GLU A 1 842 ? -6.682 12.744 14.419 1.00 89.50 842 GLU A N 1
ATOM 6652 C CA . GLU A 1 842 ? -7.020 13.482 15.647 1.00 89.50 842 GLU A CA 1
ATOM 6653 C C . GLU A 1 842 ? -8.468 13.221 16.088 1.00 89.50 842 GLU A C 1
ATOM 6655 O O . GLU A 1 842 ? -8.728 12.861 17.241 1.00 89.50 842 GLU A O 1
ATOM 6660 N N . ALA A 1 843 ? -9.418 13.311 15.156 1.00 91.50 843 ALA A N 1
ATOM 6661 C CA . ALA A 1 843 ? -10.819 12.991 15.412 1.00 91.50 843 ALA A CA 1
ATOM 6662 C C . ALA A 1 843 ? -11.010 11.534 15.859 1.00 91.50 843 ALA A C 1
ATOM 6664 O O . ALA A 1 843 ? -11.735 11.258 16.818 1.00 91.50 843 ALA A O 1
ATOM 6665 N N . LEU A 1 844 ? -10.316 10.597 15.205 1.00 88.50 844 LEU A N 1
ATOM 6666 C CA . LEU A 1 844 ? -10.322 9.184 15.562 1.00 88.50 844 LEU A CA 1
ATOM 6667 C C . LEU A 1 844 ? -9.813 8.973 16.991 1.00 88.50 844 LEU A C 1
ATOM 6669 O O . LEU A 1 844 ? -10.419 8.207 17.740 1.00 88.50 844 LEU A O 1
ATOM 6673 N N . ALA A 1 845 ? -8.738 9.653 17.401 1.00 84.00 845 ALA A N 1
ATOM 6674 C CA . ALA A 1 845 ? -8.233 9.580 18.772 1.00 84.00 845 ALA A CA 1
ATOM 6675 C C . ALA A 1 845 ? -9.288 10.060 19.785 1.00 84.00 845 ALA A C 1
ATOM 6677 O O . ALA A 1 845 ? -9.523 9.384 20.790 1.00 84.00 845 ALA A O 1
ATOM 6678 N N . ALA A 1 846 ? -9.993 11.155 19.481 1.00 81.31 846 ALA A N 1
ATOM 6679 C CA . ALA A 1 846 ? -11.047 11.693 20.340 1.00 81.31 846 ALA A CA 1
ATOM 6680 C C . ALA A 1 846 ? -12.218 10.713 20.560 1.00 81.31 846 ALA A C 1
ATOM 6682 O O . ALA A 1 846 ? -12.794 10.695 21.646 1.00 81.31 846 ALA A O 1
ATOM 6683 N N . VAL A 1 847 ? -12.558 9.873 19.572 1.00 78.94 847 VAL A N 1
ATOM 6684 C CA . VAL A 1 847 ? -13.688 8.921 19.665 1.00 78.94 847 VAL A CA 1
ATOM 6685 C C . VAL A 1 847 ? -13.293 7.477 20.004 1.00 78.94 847 VAL A C 1
ATOM 6687 O O . VAL A 1 847 ? -14.171 6.655 20.273 1.00 78.94 847 VAL A O 1
ATOM 6690 N N . THR A 1 848 ? -11.996 7.150 20.015 1.00 70.56 848 THR A N 1
ATOM 6691 C CA . THR A 1 848 ? -11.484 5.800 20.340 1.00 70.56 848 THR A CA 1
ATOM 6692 C C . THR A 1 848 ? -10.899 5.678 21.747 1.00 70.56 848 THR A C 1
ATOM 6694 O O . THR A 1 848 ? -10.879 4.577 22.303 1.00 70.56 848 THR A O 1
ATOM 6697 N N . LEU A 1 849 ? -10.440 6.774 22.358 1.00 55.84 849 LEU A N 1
ATOM 6698 C CA . LEU A 1 849 ? -9.867 6.746 23.704 1.00 55.84 849 LEU A CA 1
ATOM 6699 C C . LEU A 1 849 ? -10.941 6.468 24.775 1.00 55.84 849 LEU A C 1
ATOM 6701 O O . LEU A 1 849 ? -11.892 7.227 24.951 1.00 55.84 849 LEU A O 1
ATOM 6705 N N . ARG A 1 850 ? -10.752 5.391 25.554 1.00 44.78 850 ARG A N 1
ATOM 6706 C CA . ARG A 1 850 ? -11.420 5.209 26.854 1.00 44.78 850 ARG A CA 1
ATOM 6707 C C . ARG A 1 850 ? -10.756 6.146 27.863 1.00 44.78 850 ARG A C 1
ATOM 6709 O O . ARG A 1 850 ? -9.601 5.920 28.210 1.00 44.78 850 ARG A O 1
ATOM 6716 N N . LEU A 1 851 ? -11.476 7.136 28.388 1.00 31.52 851 LEU A N 1
ATOM 6717 C CA . LEU A 1 851 ? -11.053 7.790 29.631 1.00 31.52 851 LEU A CA 1
ATOM 6718 C C . LEU A 1 851 ? -11.087 6.735 30.760 1.00 31.52 851 LEU A C 1
ATOM 6720 O O . LEU A 1 851 ? -12.139 6.118 30.964 1.00 31.52 851 LEU A O 1
ATOM 6724 N N . PRO A 1 852 ? -9.973 6.453 31.461 1.00 28.55 852 PRO A N 1
ATOM 6725 C CA . PRO A 1 852 ? -9.952 5.425 32.492 1.00 28.55 852 PRO A CA 1
ATOM 6726 C C . PRO A 1 852 ? -10.683 5.873 33.761 1.00 28.55 852 PRO A C 1
ATOM 6728 O O . PRO A 1 852 ? -10.493 6.979 34.264 1.00 28.55 852 PRO A O 1
ATOM 6731 N N . ALA A 1 853 ? -11.477 4.955 34.311 1.00 27.05 853 ALA A N 1
ATOM 6732 C CA . ALA A 1 853 ? -11.907 4.975 35.697 1.00 27.05 853 ALA A CA 1
ATOM 6733 C C . ALA A 1 853 ? -10.785 4.401 36.574 1.00 27.05 853 ALA A C 1
ATOM 6735 O O . ALA A 1 853 ? -10.339 3.281 36.334 1.00 27.05 853 ALA A O 1
ATOM 6736 N N . ASN A 1 854 ? -10.375 5.134 37.608 1.00 28.28 854 ASN A N 1
ATOM 6737 C CA . ASN A 1 854 ? -10.066 4.531 38.900 1.00 28.28 854 ASN A CA 1
ATOM 6738 C C . ASN A 1 854 ? -10.191 5.567 40.017 1.00 28.28 854 ASN A C 1
ATOM 6740 O O . ASN A 1 854 ? -9.460 6.552 40.074 1.00 28.28 854 ASN A O 1
ATOM 6744 N N . ALA A 1 855 ? -11.130 5.288 40.917 1.00 27.62 855 ALA A N 1
ATOM 6745 C CA . ALA A 1 855 ? -11.148 5.801 42.268 1.00 27.62 855 ALA A CA 1
ATOM 6746 C C . ALA A 1 855 ? -10.409 4.809 43.177 1.00 27.62 855 ALA A C 1
ATOM 6748 O O . ALA A 1 855 ? -10.687 3.613 43.164 1.00 27.62 855 ALA A O 1
ATOM 6749 N N . SER A 1 856 ? -9.541 5.339 44.025 1.00 26.58 856 SER A N 1
ATOM 6750 C CA . SER A 1 856 ? -9.240 4.846 45.371 1.00 26.58 856 SER A CA 1
ATOM 6751 C C . SER A 1 856 ? -8.731 6.081 46.113 1.00 26.58 856 SER A C 1
ATOM 6753 O O . SER A 1 856 ? -7.820 6.728 45.615 1.00 26.58 856 SER A O 1
ATOM 6755 N N . SER A 1 857 ? -9.229 6.545 47.248 1.00 27.27 857 SER A N 1
ATOM 6756 C CA . SER A 1 857 ? -10.180 6.050 48.238 1.00 27.27 857 SER A CA 1
ATOM 6757 C C . SER A 1 857 ? -10.280 7.170 49.285 1.00 27.27 857 SER A C 1
ATOM 6759 O O . SER A 1 857 ? -9.240 7.735 49.617 1.00 27.27 857 SER A O 1
ATOM 6761 N N . GLY A 1 858 ? -11.454 7.445 49.864 1.00 22.75 858 GLY A N 1
ATOM 6762 C CA . GLY A 1 858 ? -11.504 8.129 51.165 1.00 22.75 858 GLY A CA 1
ATOM 6763 C C . GLY A 1 858 ? -12.629 9.138 51.380 1.00 22.75 858 GLY A C 1
ATOM 6764 O O . GLY A 1 858 ? -12.482 10.303 51.052 1.00 22.75 858 GLY A O 1
ATOM 6765 N N . ALA A 1 859 ? -13.674 8.653 52.055 1.00 24.41 859 ALA A N 1
ATOM 6766 C CA . ALA A 1 859 ? -14.574 9.358 52.974 1.00 24.41 859 ALA A CA 1
ATOM 6767 C C . ALA A 1 859 ? -15.519 10.464 52.447 1.00 24.41 859 ALA A C 1
ATOM 6769 O O . ALA A 1 859 ? -15.136 11.536 51.994 1.00 24.41 859 ALA A O 1
ATOM 6770 N N . MET A 1 860 ? -16.809 10.174 52.635 1.00 28.27 860 MET A N 1
ATOM 6771 C CA . MET A 1 860 ? -17.967 11.059 52.521 1.00 28.27 860 MET A CA 1
ATOM 6772 C C . MET A 1 860 ? -17.900 12.285 53.449 1.00 28.27 860 MET A C 1
ATOM 6774 O O . MET A 1 860 ? -17.605 12.127 54.631 1.00 28.27 860 MET A O 1
ATOM 6778 N N . ALA A 1 861 ? -18.371 13.438 52.960 1.00 23.09 861 ALA A N 1
ATOM 6779 C CA . ALA A 1 861 ? -19.245 14.350 53.709 1.00 23.09 861 ALA A CA 1
ATOM 6780 C C . ALA A 1 861 ? -20.014 15.278 52.742 1.00 23.09 861 ALA A C 1
ATOM 6782 O O . ALA A 1 861 ? -19.424 15.914 51.873 1.00 23.09 861 ALA A O 1
ATOM 6783 N N . GLN A 1 862 ? -21.341 15.321 52.884 1.00 23.11 862 GLN A N 1
ATOM 6784 C CA . GLN A 1 862 ? -22.254 16.255 52.208 1.00 23.11 862 GLN A CA 1
ATOM 6785 C C . GLN A 1 862 ? -22.362 17.597 52.984 1.00 23.11 862 GLN A C 1
ATOM 6787 O O . GLN A 1 862 ? -21.839 17.690 54.093 1.00 23.11 862 GLN A O 1
ATOM 6792 N N . PRO A 1 863 ? -22.980 18.650 52.404 1.00 31.64 863 PRO A N 1
ATOM 6793 C CA . PRO A 1 863 ? -22.476 20.021 52.479 1.00 31.64 863 PRO A CA 1
ATOM 6794 C C . PRO A 1 863 ? -23.117 20.878 53.580 1.00 31.64 863 PRO A C 1
ATOM 6796 O O . PRO A 1 863 ? -24.277 20.690 53.943 1.00 31.64 863 PRO A O 1
ATOM 6799 N N . ALA A 1 864 ? -22.382 21.898 54.027 1.00 21.80 864 ALA A N 1
ATOM 6800 C CA . ALA A 1 864 ? -22.914 23.023 54.793 1.00 21.80 864 ALA A CA 1
ATOM 6801 C C . ALA A 1 864 ? -22.560 24.355 54.110 1.00 21.80 864 ALA A C 1
ATOM 6803 O O . ALA A 1 864 ? -21.591 24.459 53.361 1.00 21.80 864 ALA A O 1
ATOM 6804 N N . ALA A 1 865 ? -23.432 25.332 54.332 1.00 23.17 865 ALA A N 1
ATOM 6805 C CA . ALA A 1 865 ? -23.656 26.529 53.538 1.00 23.17 865 ALA A CA 1
ATOM 6806 C C . ALA A 1 865 ? -22.570 27.627 53.607 1.00 23.17 865 ALA A C 1
ATOM 6808 O O . ALA A 1 865 ? -21.818 27.730 54.567 1.00 23.17 865 ALA A O 1
ATOM 6809 N N . ALA A 1 866 ? -22.595 28.451 52.551 1.00 30.66 866 ALA A N 1
ATOM 6810 C CA . ALA A 1 866 ? -22.126 29.830 52.361 1.00 30.66 866 ALA A CA 1
ATOM 6811 C C . ALA A 1 866 ? -21.395 30.569 53.503 1.00 30.66 866 ALA A C 1
ATOM 6813 O O . ALA A 1 866 ? -21.971 30.749 54.566 1.00 30.66 866 ALA A O 1
ATOM 6814 N N . THR A 1 867 ? -20.259 31.201 53.162 1.00 23.17 867 THR A N 1
ATOM 6815 C CA . THR A 1 867 ? -19.972 32.644 53.369 1.00 23.17 867 THR A CA 1
ATOM 6816 C C . THR A 1 867 ? -18.749 33.079 52.544 1.00 23.17 867 THR A C 1
ATOM 6818 O O . THR A 1 867 ? -17.850 32.283 52.294 1.00 23.17 867 THR A O 1
ATOM 6821 N N . ALA A 1 868 ? -18.750 34.342 52.110 1.00 29.91 868 ALA A N 1
ATOM 6822 C CA . ALA A 1 868 ? -17.702 35.031 51.354 1.00 29.91 868 ALA A CA 1
ATOM 6823 C C . ALA A 1 868 ? -16.396 35.234 52.148 1.00 29.91 868 ALA A C 1
ATOM 6825 O O . ALA A 1 868 ? -16.483 35.443 53.351 1.00 29.91 868 ALA A O 1
ATOM 6826 N N . ASP A 1 869 ? -15.231 35.247 51.482 1.00 23.55 869 ASP A N 1
ATOM 6827 C CA . ASP A 1 869 ? -14.323 36.413 51.423 1.00 23.55 869 ASP A CA 1
ATOM 6828 C C . ASP A 1 869 ? -13.124 36.183 50.471 1.00 23.55 869 ASP A C 1
ATOM 6830 O O . ASP A 1 869 ? -12.861 35.067 50.023 1.00 23.55 869 ASP A O 1
ATOM 6834 N N . ALA A 1 870 ? -12.436 37.270 50.125 1.00 30.22 870 ALA A N 1
ATOM 6835 C CA . ALA A 1 870 ? -11.462 37.398 49.046 1.00 30.22 870 ALA A CA 1
ATOM 6836 C C . ALA A 1 870 ? -10.003 36.965 49.353 1.00 30.22 870 ALA A C 1
ATOM 6838 O O . ALA A 1 870 ? -9.540 36.968 50.489 1.00 30.22 870 ALA A O 1
ATOM 6839 N N . THR A 1 871 ? -9.252 36.797 48.251 1.00 27.42 871 THR A N 1
ATOM 6840 C CA . THR A 1 871 ? -7.784 36.904 48.046 1.00 27.42 871 THR A CA 1
ATOM 6841 C C . THR A 1 871 ? -6.894 35.644 48.030 1.00 27.42 871 THR A C 1
ATOM 6843 O O . THR A 1 871 ? -6.900 34.809 48.924 1.00 27.42 871 THR A O 1
ATOM 6846 N N . THR A 1 872 ? -6.014 35.651 47.011 1.00 25.19 872 THR A N 1
ATOM 6847 C CA . THR A 1 872 ? -4.754 34.908 46.773 1.00 25.19 872 THR A CA 1
ATOM 6848 C C . THR A 1 872 ? -4.758 33.671 45.851 1.00 25.19 872 THR A C 1
ATOM 6850 O O . THR A 1 872 ? -5.355 32.641 46.124 1.00 25.19 872 THR A O 1
ATOM 6853 N N . GLY A 1 873 ? -4.035 33.841 44.732 1.00 27.02 873 GLY A N 1
ATOM 6854 C CA . GLY A 1 873 ? -3.170 32.892 44.012 1.00 27.02 873 GLY A CA 1
ATOM 6855 C C . GLY A 1 873 ? -3.539 31.409 43.905 1.00 27.02 873 GLY A C 1
ATOM 6856 O O . GLY A 1 873 ? -3.315 30.639 44.830 1.00 27.02 873 GLY A O 1
ATOM 6857 N N . GLY A 1 874 ? -3.901 30.982 42.694 1.00 22.73 874 GLY A N 1
ATOM 6858 C CA . GLY A 1 874 ? -3.896 29.581 42.264 1.00 22.73 874 GLY A CA 1
ATOM 6859 C C . GLY A 1 874 ? -4.418 29.468 40.832 1.00 22.73 874 GLY A C 1
ATOM 6860 O O . GLY A 1 874 ? -5.521 29.925 40.550 1.00 22.73 874 GLY A O 1
ATOM 6861 N N . GLY A 1 875 ? -3.603 28.951 39.906 1.00 23.03 875 GLY A N 1
ATOM 6862 C CA . GLY A 1 875 ? -3.949 28.834 38.482 1.00 23.03 875 GLY A CA 1
ATOM 6863 C C . GLY A 1 875 ? -5.136 27.893 38.221 1.00 23.03 875 GLY A C 1
ATOM 6864 O O . GLY A 1 875 ? -5.415 27.025 39.048 1.00 23.03 875 GLY A O 1
ATOM 6865 N N . PRO A 1 876 ? -5.842 28.013 37.081 1.00 26.31 876 PRO A N 1
ATOM 6866 C CA . PRO A 1 876 ? -6.968 27.137 36.803 1.00 26.31 876 PRO A CA 1
ATOM 6867 C C . PRO A 1 876 ? -6.471 25.806 36.227 1.00 26.31 876 PRO A C 1
ATOM 6869 O O . PRO A 1 876 ? -6.319 25.645 35.017 1.00 26.31 876 PRO A O 1
ATOM 6872 N N . ALA A 1 877 ? -6.242 24.842 37.118 1.00 24.14 877 ALA A N 1
ATOM 6873 C CA . ALA A 1 877 ? -6.396 23.427 36.818 1.00 24.14 877 ALA A CA 1
ATOM 6874 C C . ALA A 1 877 ? -7.822 22.988 37.206 1.00 24.14 877 ALA A C 1
ATOM 6876 O O . ALA A 1 877 ? -8.265 23.245 38.321 1.00 24.14 877 ALA A O 1
ATOM 6877 N N . ALA A 1 878 ? -8.479 22.293 36.271 1.00 30.61 878 ALA A N 1
ATOM 6878 C CA . ALA A 1 878 ? -9.668 21.439 36.408 1.00 30.61 878 ALA A CA 1
ATOM 6879 C C . ALA A 1 878 ? -11.033 22.063 36.789 1.00 30.61 878 ALA A C 1
ATOM 6881 O O . ALA A 1 878 ? -11.300 22.310 37.956 1.00 30.61 878 ALA A O 1
ATOM 6882 N N . VAL A 1 879 ? -11.959 22.119 35.815 1.00 24.20 879 VAL A N 1
ATOM 6883 C CA . VAL A 1 879 ? -13.430 21.938 35.959 1.00 24.20 879 VAL A CA 1
ATOM 6884 C C . VAL A 1 879 ? -13.937 21.552 34.545 1.00 24.20 879 VAL A C 1
ATOM 6886 O O . VAL A 1 879 ? -13.617 22.268 33.606 1.00 24.20 879 VAL A O 1
ATOM 6889 N N . TRP A 1 880 ? -14.608 20.444 34.209 1.00 24.02 880 TRP A N 1
ATOM 6890 C CA . TRP A 1 880 ? -15.682 19.680 34.844 1.00 24.02 880 TRP A CA 1
ATOM 6891 C C . TRP A 1 880 ? -15.541 18.174 34.553 1.00 24.02 880 TRP A C 1
ATOM 6893 O O . TRP A 1 880 ? -15.416 17.768 33.400 1.00 24.02 880 TRP A O 1
ATOM 6903 N N . ALA A 1 881 ? -15.658 17.345 35.591 1.00 30.08 881 ALA A N 1
ATOM 6904 C CA . ALA A 1 881 ? -16.007 15.933 35.470 1.00 30.08 881 ALA A CA 1
ATOM 6905 C C . ALA A 1 881 ? -17.482 15.773 35.873 1.00 30.08 881 ALA A C 1
ATOM 6907 O O . ALA A 1 881 ? -17.861 16.112 36.993 1.00 30.08 881 ALA A O 1
ATOM 6908 N N . GLY A 1 882 ? -18.309 15.276 34.952 1.00 23.17 882 GLY A N 1
ATOM 6909 C CA . GLY A 1 882 ? -19.704 14.884 35.173 1.00 23.17 882 GLY A CA 1
ATOM 6910 C C . GLY A 1 882 ? -20.008 13.593 34.396 1.00 23.17 882 GLY A C 1
ATOM 6911 O O . GLY A 1 882 ? -19.368 13.354 33.373 1.00 23.17 882 GLY A O 1
ATOM 6912 N N . PRO A 1 883 ? -20.896 12.711 34.892 1.00 36.97 883 PRO A N 1
ATOM 6913 C CA . PRO A 1 883 ? -20.843 11.283 34.594 1.00 36.97 883 PRO A CA 1
ATOM 6914 C C . PRO A 1 883 ? -21.699 10.890 33.383 1.00 36.97 883 PRO A C 1
ATOM 6916 O O . PRO A 1 883 ? -22.813 11.384 33.246 1.00 36.97 883 PRO A O 1
ATOM 6919 N N . ALA A 1 884 ? -21.220 9.928 32.582 1.00 27.75 884 ALA A N 1
ATOM 6920 C CA . ALA A 1 884 ? -21.937 8.699 32.193 1.00 27.75 884 ALA A CA 1
ATOM 6921 C C . ALA A 1 884 ? -21.506 8.145 30.818 1.00 27.75 884 ALA A C 1
ATOM 6923 O O . ALA A 1 884 ? -21.494 8.845 29.815 1.00 27.75 884 ALA A O 1
ATOM 6924 N N . ALA A 1 885 ? -21.297 6.825 30.812 1.00 30.30 885 ALA A N 1
ATOM 6925 C CA . ALA A 1 885 ? -21.367 5.900 29.679 1.00 30.30 885 ALA A CA 1
ATOM 6926 C C . ALA A 1 885 ? -20.263 5.971 28.602 1.00 30.30 885 ALA A C 1
ATOM 6928 O O . ALA A 1 885 ? -20.342 6.677 27.602 1.00 30.30 885 ALA A O 1
ATOM 6929 N N . VAL A 1 886 ? -19.270 5.095 28.775 1.00 34.16 886 VAL A N 1
ATOM 6930 C CA . VAL A 1 886 ? -18.291 4.705 27.754 1.00 34.16 886 VAL A CA 1
ATOM 6931 C C . VAL A 1 886 ? -19.005 3.953 26.628 1.00 34.16 886 VAL A C 1
ATOM 6933 O O . VAL A 1 886 ? -19.392 2.800 26.805 1.00 34.16 886 VAL A O 1
ATOM 6936 N N . TRP A 1 887 ? -19.114 4.573 25.456 1.00 41.91 887 TRP A N 1
ATOM 6937 C CA . TRP A 1 887 ? -19.361 3.875 24.194 1.00 41.91 887 TRP A CA 1
ATOM 6938 C C . TRP A 1 887 ? -18.205 4.216 23.258 1.00 41.91 887 TRP A C 1
ATOM 6940 O O . TRP A 1 887 ? -18.103 5.345 22.784 1.00 41.91 887 TRP A O 1
ATOM 6950 N N . ALA A 1 888 ? -17.305 3.259 23.021 1.00 47.56 888 ALA A N 1
ATOM 6951 C CA . ALA A 1 888 ? -16.418 3.350 21.867 1.00 47.56 888 ALA A CA 1
ATOM 6952 C C . ALA A 1 888 ? -17.302 3.181 20.626 1.00 47.56 888 ALA A C 1
ATOM 6954 O O . ALA A 1 888 ? -17.918 2.129 20.452 1.00 47.56 888 ALA A O 1
ATOM 6955 N N . THR A 1 889 ? -17.439 4.234 19.826 1.00 65.25 889 THR A N 1
ATOM 6956 C CA . THR A 1 889 ? -18.296 4.242 18.631 1.00 65.25 889 THR A CA 1
ATOM 6957 C C . THR A 1 889 ? -17.570 3.700 17.403 1.00 65.25 889 THR A C 1
ATOM 6959 O O . THR A 1 889 ? -18.212 3.091 16.556 1.00 65.25 889 THR A O 1
ATOM 6962 N N . VAL A 1 890 ? -16.241 3.845 17.343 1.00 70.06 890 VAL A N 1
ATOM 6963 C CA . VAL A 1 890 ? -15.384 3.228 16.321 1.00 70.06 890 VAL A CA 1
ATOM 6964 C C . VAL A 1 890 ? -14.684 2.009 16.921 1.00 70.06 890 VAL A C 1
ATOM 6966 O O . VAL A 1 890 ? -14.057 2.098 17.981 1.00 70.06 890 VAL A O 1
ATOM 6969 N N . SER A 1 891 ? -14.788 0.851 16.263 1.00 73.06 891 SER A N 1
ATOM 6970 C CA . SER A 1 891 ? -14.138 -0.370 16.752 1.00 73.06 891 SER A CA 1
ATOM 6971 C C . SER A 1 891 ? -12.603 -0.253 16.680 1.00 73.06 891 SER A C 1
ATOM 6973 O O . SER A 1 891 ? -12.087 0.404 15.773 1.00 73.06 891 SER A O 1
ATOM 6975 N N . PRO A 1 892 ? -11.834 -0.917 17.566 1.00 69.56 892 PRO A N 1
ATOM 6976 C CA . PRO A 1 892 ? -10.373 -0.951 17.457 1.00 69.56 892 PRO A CA 1
ATOM 6977 C C . PRO A 1 892 ? -9.876 -1.441 16.089 1.00 69.56 892 PRO A C 1
ATOM 6979 O O . PRO A 1 892 ? -8.897 -0.909 15.573 1.00 69.56 892 PRO A O 1
ATOM 6982 N N . ALA A 1 893 ? -10.576 -2.402 15.475 1.00 65.94 893 ALA A N 1
ATOM 6983 C CA . ALA A 1 893 ? -10.265 -2.892 14.134 1.00 65.94 893 ALA A CA 1
ATOM 6984 C C . ALA A 1 893 ? -10.488 -1.812 13.058 1.00 65.94 893 ALA A C 1
ATOM 6986 O O . ALA A 1 893 ? -9.590 -1.559 12.257 1.00 65.94 893 ALA A O 1
ATOM 6987 N N . SER A 1 894 ? -11.631 -1.114 13.094 1.00 73.69 894 SER A N 1
ATOM 6988 C CA . SER A 1 894 ? -11.911 0.039 12.222 1.00 73.69 894 SER A CA 1
ATOM 6989 C C . SER A 1 894 ? -10.856 1.131 12.403 1.00 73.69 894 SER A C 1
ATOM 6991 O O . SER A 1 894 ? -10.371 1.685 11.427 1.00 73.69 894 SER A O 1
ATOM 6993 N N . ALA A 1 895 ? -10.439 1.407 13.640 1.00 74.56 895 ALA A N 1
ATOM 6994 C CA . ALA A 1 895 ? -9.428 2.418 13.934 1.00 74.56 895 ALA A CA 1
ATOM 6995 C C . ALA A 1 895 ? -8.042 2.062 13.363 1.00 74.56 895 ALA A C 1
ATOM 6997 O O . ALA A 1 895 ? -7.312 2.944 12.913 1.00 74.56 895 ALA A O 1
ATOM 6998 N N . VAL A 1 896 ? -7.661 0.779 13.371 1.00 74.56 896 VAL A N 1
ATOM 6999 C CA . VAL A 1 896 ? -6.430 0.304 12.713 1.00 74.56 896 VAL A CA 1
ATOM 7000 C C . VAL A 1 896 ? -6.546 0.439 11.195 1.00 74.56 896 VAL A C 1
ATOM 7002 O O . VAL A 1 896 ? -5.652 1.018 10.580 1.00 74.56 896 VAL A O 1
ATOM 7005 N N . LEU A 1 897 ? -7.664 -0.000 10.607 1.00 78.00 897 LEU A N 1
ATOM 7006 C CA . LEU A 1 897 ? -7.909 0.106 9.167 1.00 78.00 897 LEU A CA 1
ATOM 7007 C C . LEU A 1 897 ? -7.870 1.563 8.688 1.00 78.00 897 LEU A C 1
ATOM 7009 O O . LEU A 1 897 ? -7.146 1.880 7.747 1.00 78.00 897 LEU A O 1
ATOM 7013 N N . ILE A 1 898 ? -8.586 2.460 9.371 1.00 82.62 898 ILE A N 1
ATOM 7014 C CA . ILE A 1 898 ? -8.609 3.896 9.069 1.00 82.62 898 ILE A CA 1
ATOM 7015 C C . ILE A 1 898 ? -7.189 4.461 9.085 1.00 82.62 898 ILE A C 1
ATOM 7017 O O . ILE A 1 898 ? -6.773 5.079 8.111 1.00 82.62 898 ILE A O 1
ATOM 7021 N N . ARG A 1 899 ? -6.409 4.199 10.144 1.00 82.88 899 ARG A N 1
ATOM 7022 C CA . ARG A 1 899 ? -5.018 4.671 10.218 1.00 82.88 899 ARG A CA 1
ATOM 7023 C C . ARG A 1 899 ? -4.173 4.154 9.058 1.00 82.88 899 ARG A C 1
ATOM 7025 O O . ARG A 1 899 ? -3.479 4.949 8.438 1.00 82.88 899 ARG A O 1
ATOM 7032 N N . SER A 1 900 ? -4.265 2.864 8.735 1.00 78.19 900 SER A N 1
ATOM 7033 C CA . SER A 1 900 ? -3.494 2.278 7.632 1.00 78.19 900 SER A CA 1
ATOM 7034 C C . SER A 1 900 ? -3.834 2.905 6.273 1.00 78.19 900 SER A C 1
ATOM 7036 O O . SER A 1 900 ? -2.926 3.296 5.544 1.00 78.19 900 SER A O 1
ATOM 7038 N N . ARG A 1 901 ? -5.126 3.108 5.968 1.00 88.06 901 ARG A N 1
ATOM 7039 C CA . ARG A 1 901 ? -5.566 3.746 4.714 1.00 88.06 901 ARG A CA 1
ATOM 7040 C C . ARG A 1 901 ? -5.102 5.194 4.614 1.00 88.06 901 ARG A C 1
ATOM 7042 O O . ARG A 1 901 ? -4.640 5.617 3.559 1.00 88.06 901 ARG A O 1
ATOM 7049 N N . LEU A 1 902 ? -5.200 5.947 5.710 1.00 89.31 902 LEU A N 1
ATOM 7050 C CA . LEU A 1 902 ? -4.772 7.344 5.744 1.00 89.31 902 LEU A CA 1
ATOM 7051 C C . LEU A 1 902 ? -3.252 7.487 5.597 1.00 89.31 902 LEU A C 1
ATOM 7053 O O . LEU A 1 902 ? -2.799 8.392 4.901 1.00 89.31 902 LEU A O 1
ATOM 7057 N N . VAL A 1 903 ? -2.469 6.586 6.201 1.00 87.31 903 VAL A N 1
ATOM 7058 C CA . VAL A 1 903 ? -1.009 6.537 6.017 1.00 87.31 903 VAL A CA 1
ATOM 7059 C C . VAL A 1 903 ? -0.662 6.227 4.562 1.00 87.31 903 VAL A C 1
ATOM 7061 O O . VAL A 1 903 ? 0.105 6.974 3.964 1.00 87.31 903 VAL A O 1
ATOM 7064 N N . ALA A 1 904 ? -1.276 5.207 3.953 1.00 83.00 904 ALA A N 1
ATOM 7065 C CA . ALA A 1 904 ? -1.026 4.853 2.553 1.00 83.00 904 ALA A CA 1
ATOM 7066 C C . ALA A 1 904 ? -1.371 5.999 1.579 1.00 83.00 904 ALA A C 1
ATOM 7068 O O . ALA A 1 904 ? -0.605 6.296 0.656 1.00 83.00 904 ALA A O 1
ATOM 7069 N N . MET A 1 905 ? -2.489 6.693 1.822 1.00 92.25 905 MET A N 1
ATOM 7070 C CA . MET A 1 905 ? -2.866 7.905 1.091 1.00 92.25 905 MET A CA 1
ATOM 7071 C C . MET A 1 905 ? -1.830 9.020 1.268 1.00 92.25 905 MET A C 1
ATOM 7073 O O . MET A 1 905 ? -1.396 9.609 0.282 1.00 92.25 905 MET A O 1
ATOM 7077 N N . ALA A 1 906 ? -1.391 9.298 2.494 1.00 90.31 906 ALA A N 1
ATOM 7078 C CA . ALA A 1 906 ? -0.395 10.333 2.748 1.00 90.31 906 ALA A CA 1
ATOM 7079 C C . ALA A 1 906 ? 0.967 10.008 2.120 1.00 90.31 906 ALA A C 1
ATOM 7081 O O . ALA A 1 906 ? 1.583 10.882 1.517 1.00 90.31 906 ALA A O 1
ATOM 7082 N N . GLU A 1 907 ? 1.427 8.756 2.170 1.00 89.06 907 GLU A N 1
ATOM 7083 C CA . GLU A 1 907 ? 2.647 8.343 1.467 1.00 89.06 907 GLU A CA 1
ATOM 7084 C C . GLU A 1 907 ? 2.526 8.544 -0.050 1.00 89.06 907 GLU A C 1
ATOM 7086 O O . GLU A 1 907 ? 3.505 8.924 -0.695 1.00 89.06 907 GLU A O 1
ATOM 7091 N N . ARG A 1 908 ? 1.332 8.344 -0.630 1.00 88.94 908 ARG A N 1
ATOM 7092 C CA . ARG A 1 908 ? 1.051 8.677 -2.036 1.00 88.94 908 ARG A CA 1
ATOM 7093 C C . ARG A 1 908 ? 1.169 10.178 -2.286 1.00 88.94 908 ARG A C 1
ATOM 7095 O O . ARG A 1 908 ? 1.845 10.564 -3.236 1.00 88.94 908 ARG A O 1
ATOM 7102 N N . VAL A 1 909 ? 0.600 11.014 -1.418 1.00 87.88 909 VAL A N 1
ATOM 7103 C CA . VAL A 1 909 ? 0.759 12.477 -1.496 1.00 87.88 909 VAL A CA 1
ATOM 7104 C C . VAL A 1 909 ? 2.231 12.879 -1.448 1.00 87.88 909 VAL A C 1
ATOM 7106 O O . VAL A 1 909 ? 2.653 13.712 -2.243 1.00 87.88 909 VAL A O 1
ATOM 7109 N N . ILE A 1 910 ? 3.041 12.265 -0.580 1.00 89.00 910 ILE A N 1
ATOM 7110 C CA . ILE A 1 910 ? 4.475 12.571 -0.515 1.00 89.00 910 ILE A CA 1
ATOM 7111 C C . ILE A 1 910 ? 5.197 12.149 -1.799 1.00 89.00 910 ILE A C 1
ATOM 7113 O O . ILE A 1 910 ? 5.989 12.924 -2.324 1.00 89.00 910 ILE A O 1
ATOM 7117 N N . ARG A 1 911 ? 4.903 10.964 -2.347 1.00 85.44 911 ARG A N 1
ATOM 7118 C CA . ARG A 1 911 ? 5.521 10.504 -3.604 1.00 85.44 911 ARG A CA 1
ATOM 7119 C C . ARG A 1 911 ? 5.171 11.385 -4.804 1.00 85.44 911 ARG A C 1
ATOM 7121 O O . ARG A 1 911 ? 6.003 11.559 -5.690 1.00 85.44 911 ARG A O 1
ATOM 7128 N N . GLU A 1 912 ? 3.943 11.892 -4.863 1.00 82.25 912 GLU A N 1
ATOM 7129 C CA . GLU A 1 912 ? 3.427 12.587 -6.046 1.00 82.25 912 GLU A CA 1
ATOM 7130 C C . GLU A 1 912 ? 3.464 14.109 -5.944 1.00 82.25 912 GLU A C 1
ATOM 7132 O O . GLU A 1 912 ? 3.572 14.782 -6.962 1.00 82.25 912 GLU A O 1
ATOM 7137 N N . GLY A 1 913 ? 3.345 14.666 -4.744 1.00 82.00 913 GLY A N 1
ATOM 7138 C CA . GLY A 1 913 ? 3.136 16.094 -4.534 1.00 82.00 913 GLY A CA 1
ATOM 7139 C C . GLY A 1 913 ? 4.251 16.787 -3.763 1.00 82.00 913 GLY A C 1
ATOM 7140 O O . GLY A 1 913 ? 4.361 18.007 -3.869 1.00 82.00 913 GLY A O 1
ATOM 7141 N N . PHE A 1 914 ? 5.073 16.060 -2.999 1.00 88.38 914 PHE A N 1
ATOM 7142 C CA . PHE A 1 914 ? 6.092 16.659 -2.136 1.00 88.38 914 PHE A CA 1
ATOM 7143 C C . PHE A 1 914 ? 7.481 16.608 -2.773 1.00 88.38 914 PHE A C 1
ATOM 7145 O O . PHE A 1 914 ? 7.945 15.566 -3.231 1.00 88.38 914 PHE A O 1
ATOM 7152 N N . ASP A 1 915 ? 8.166 17.744 -2.779 1.00 86.38 915 ASP A N 1
ATOM 7153 C CA . ASP A 1 915 ? 9.540 17.871 -3.243 1.00 86.38 915 ASP A CA 1
ATOM 7154 C C . ASP A 1 915 ? 10.491 17.884 -2.032 1.00 86.38 915 ASP A C 1
ATOM 7156 O O . ASP A 1 915 ? 10.575 18.881 -1.308 1.00 86.38 915 ASP A O 1
ATOM 7160 N N . PRO A 1 916 ? 11.223 16.784 -1.778 1.00 75.56 916 PRO A N 1
ATOM 7161 C CA . PRO A 1 916 ? 12.039 16.653 -0.576 1.00 75.56 916 PRO A CA 1
ATOM 7162 C C . PRO A 1 916 ? 13.302 17.522 -0.593 1.00 75.56 916 PRO A C 1
ATOM 7164 O O . PRO A 1 916 ? 13.911 17.720 0.458 1.00 75.56 916 PRO A O 1
ATOM 7167 N N . THR A 1 917 ? 13.712 18.035 -1.760 1.00 76.06 917 THR A N 1
ATOM 7168 C CA . THR A 1 917 ? 14.923 18.860 -1.887 1.00 76.06 917 THR A CA 1
ATOM 7169 C C . THR A 1 917 ? 14.659 20.308 -1.499 1.00 76.06 917 THR A C 1
ATOM 7171 O O . THR A 1 917 ? 15.489 20.918 -0.826 1.00 76.06 917 THR A O 1
ATOM 7174 N N . ASN A 1 918 ? 13.514 20.867 -1.897 1.00 80.44 918 ASN A N 1
ATOM 7175 C CA . ASN A 1 918 ? 13.147 22.237 -1.528 1.00 80.44 918 ASN A CA 1
ATOM 7176 C C . ASN A 1 918 ? 12.155 22.316 -0.358 1.00 80.44 918 ASN A C 1
ATOM 7178 O O . ASN A 1 918 ? 12.084 23.380 0.242 1.00 80.44 918 ASN A O 1
ATOM 7182 N N . GLY A 1 919 ? 11.449 21.233 -0.006 1.00 85.56 919 GLY A N 1
ATOM 7183 C CA . GLY A 1 919 ? 10.444 21.203 1.061 1.00 85.56 919 GLY A CA 1
ATOM 7184 C C . GLY A 1 919 ? 9.044 21.668 0.645 1.00 85.56 919 GLY A C 1
ATOM 7185 O O . GLY A 1 919 ? 8.237 21.991 1.511 1.00 85.56 919 GLY A O 1
ATOM 7186 N N . MET A 1 920 ? 8.752 21.743 -0.654 1.00 89.25 920 MET A N 1
ATOM 7187 C CA . MET A 1 920 ? 7.488 22.257 -1.185 1.00 89.25 920 MET A CA 1
ATOM 7188 C C . MET A 1 920 ? 6.471 21.135 -1.428 1.00 89.25 920 MET A C 1
ATOM 7190 O O . MET A 1 920 ? 6.780 20.142 -2.088 1.00 89.25 920 MET A O 1
ATOM 7194 N N . LEU A 1 921 ? 5.223 21.340 -1.003 1.00 88.94 921 LEU A N 1
ATOM 7195 C CA . LEU A 1 921 ? 4.067 20.569 -1.464 1.00 88.94 921 LEU A CA 1
ATOM 7196 C C . LEU A 1 921 ? 3.384 21.281 -2.646 1.00 88.94 921 LEU A C 1
ATOM 7198 O O . LEU A 1 921 ? 3.028 22.457 -2.557 1.00 88.94 921 LEU A O 1
ATOM 7202 N N . ALA A 1 922 ? 3.171 20.568 -3.750 1.00 81.06 922 ALA A N 1
ATOM 7203 C CA . ALA A 1 922 ? 2.397 21.049 -4.892 1.00 81.06 922 ALA A CA 1
ATOM 7204 C C . ALA A 1 922 ? 0.928 21.320 -4.506 1.00 81.06 922 ALA A C 1
ATOM 7206 O O . ALA A 1 922 ? 0.368 20.628 -3.663 1.00 81.06 922 ALA A O 1
ATOM 7207 N N . GLY A 1 923 ? 0.280 22.306 -5.138 1.00 70.00 923 GLY A N 1
ATOM 7208 C CA . GLY A 1 923 ? -1.117 22.648 -4.832 1.00 70.00 923 GLY A CA 1
ATOM 7209 C C . GLY A 1 923 ? -2.125 21.599 -5.319 1.00 70.00 923 GLY A C 1
ATOM 7210 O O . GLY A 1 923 ? -2.953 21.118 -4.551 1.00 70.00 923 GLY A O 1
ATOM 7211 N N . SER A 1 924 ? -2.043 21.219 -6.594 1.00 70.69 924 SER A N 1
ATOM 7212 C CA . SER A 1 924 ? -2.897 20.189 -7.202 1.00 70.69 924 SER A CA 1
ATOM 7213 C C . SER A 1 924 ? -2.148 19.408 -8.282 1.00 70.69 924 SER A C 1
ATOM 7215 O O . SER A 1 924 ? -1.061 19.804 -8.714 1.00 70.69 924 SER A O 1
ATOM 7217 N N . GLY A 1 925 ? -2.705 18.278 -8.707 1.00 68.06 925 GLY A N 1
ATOM 7218 C CA . GLY A 1 925 ? -2.122 17.439 -9.746 1.00 68.06 925 GLY A CA 1
ATOM 7219 C C . GLY A 1 925 ? -3.125 16.474 -10.362 1.00 68.06 925 GLY A C 1
ATOM 7220 O O . GLY A 1 925 ? -4.324 16.547 -10.102 1.00 68.06 925 GLY A O 1
ATOM 7221 N N . TYR A 1 926 ? -2.606 15.549 -11.165 1.00 65.50 926 TYR A N 1
ATOM 7222 C CA . TYR A 1 926 ? -3.358 14.413 -11.685 1.00 65.50 926 TYR A CA 1
ATOM 7223 C C . TYR A 1 926 ? -2.705 13.105 -11.232 1.00 65.50 926 TYR A C 1
ATOM 7225 O O . TYR A 1 926 ? -1.474 13.065 -11.100 1.00 65.50 926 TYR A O 1
ATOM 7233 N N . PRO A 1 927 ? -3.502 12.036 -11.044 1.00 64.50 927 PRO A N 1
ATOM 7234 C CA . PRO A 1 927 ? -2.995 10.719 -10.676 1.00 64.50 927 PRO A CA 1
ATOM 7235 C C . PRO A 1 927 ? -1.774 10.290 -11.505 1.00 64.50 927 PRO A C 1
ATOM 7237 O O . PRO A 1 927 ? -1.810 10.306 -12.738 1.00 64.50 927 PRO A O 1
ATOM 7240 N N . GLY A 1 928 ? -0.684 9.913 -10.830 1.00 58.69 928 GLY A N 1
ATOM 7241 C CA . GLY A 1 928 ? 0.509 9.328 -11.451 1.00 58.69 928 GLY A CA 1
ATOM 7242 C C . GLY A 1 928 ? 1.440 10.282 -12.217 1.00 58.69 928 GLY A C 1
ATOM 7243 O O . GLY A 1 928 ? 2.389 9.806 -12.837 1.00 58.69 928 GLY A O 1
ATOM 7244 N N . GLN A 1 929 ? 1.221 11.603 -12.192 1.00 56.53 929 GLN A N 1
ATOM 7245 C CA . GLN A 1 929 ? 2.059 12.568 -12.937 1.00 56.53 929 GLN A CA 1
ATOM 7246 C C . GLN A 1 929 ? 3.230 13.170 -12.139 1.00 56.53 929 GLN A C 1
ATOM 7248 O O . GLN A 1 929 ? 4.050 13.917 -12.690 1.00 56.53 929 GLN A O 1
ATOM 7253 N N . GLY A 1 930 ? 3.328 12.841 -10.848 1.00 55.72 930 GLY A N 1
ATOM 7254 C CA . GLY A 1 930 ? 4.319 13.422 -9.946 1.00 55.72 930 GLY A CA 1
ATOM 7255 C C . GLY A 1 930 ? 4.178 14.948 -9.804 1.00 55.72 930 GLY A C 1
ATOM 7256 O O . GLY A 1 930 ? 3.224 15.550 -10.309 1.00 55.72 930 GLY A O 1
ATOM 7257 N N . PRO A 1 931 ? 5.144 15.623 -9.160 1.00 52.28 931 PRO A N 1
ATOM 7258 C CA . PRO A 1 931 ? 4.987 17.024 -8.771 1.00 52.28 931 PRO A CA 1
ATOM 7259 C C . PRO A 1 931 ? 5.147 17.995 -9.952 1.00 52.28 931 PRO A C 1
ATOM 7261 O O . PRO A 1 931 ? 5.209 19.202 -9.747 1.00 52.28 931 PRO A O 1
ATOM 7264 N N . SER A 1 932 ? 5.273 17.506 -11.191 1.00 48.56 932 SER A N 1
ATOM 7265 C CA . SER A 1 932 ? 5.729 18.280 -12.358 1.00 48.56 932 SER A CA 1
ATOM 7266 C C . SER A 1 932 ? 4.724 19.311 -12.894 1.00 48.56 932 SER A C 1
ATOM 7268 O O . SER A 1 932 ? 5.109 20.184 -13.670 1.00 48.56 932 SER A O 1
ATOM 7270 N N . LEU A 1 933 ? 3.457 19.248 -12.474 1.00 51.38 933 LEU A N 1
ATOM 7271 C CA . LEU A 1 933 ? 2.390 20.068 -13.051 1.00 51.38 933 LEU A CA 1
ATOM 7272 C C . LEU A 1 933 ? 2.130 21.398 -12.329 1.00 51.38 933 LEU A C 1
ATOM 7274 O O . LEU A 1 933 ? 1.903 22.406 -12.997 1.00 51.38 933 LEU A O 1
ATOM 7278 N N . SER A 1 934 ? 2.175 21.441 -10.993 1.00 59.81 934 SER A N 1
ATOM 7279 C CA . SER A 1 934 ? 1.881 22.680 -10.256 1.00 59.81 934 SER A CA 1
ATOM 7280 C C . SER A 1 934 ? 3.115 23.571 -10.184 1.00 59.81 934 SER A C 1
ATOM 7282 O O . SER A 1 934 ? 4.078 23.270 -9.477 1.00 59.81 934 SER A O 1
ATOM 7284 N N . ARG A 1 935 ? 3.077 24.701 -10.899 1.00 68.25 935 ARG A N 1
ATOM 7285 C CA . ARG A 1 935 ? 4.138 25.723 -10.852 1.00 68.25 935 ARG A CA 1
ATOM 7286 C C . ARG A 1 935 ? 4.072 26.609 -9.611 1.00 68.25 935 ARG A C 1
ATOM 7288 O O . ARG A 1 935 ? 5.063 27.256 -9.288 1.00 68.25 935 ARG A O 1
ATOM 7295 N N . ASN A 1 936 ? 2.938 26.609 -8.912 1.00 75.06 936 ASN A N 1
ATOM 7296 C CA . ASN A 1 936 ? 2.692 27.459 -7.753 1.00 75.06 936 ASN A CA 1
ATOM 7297 C C . ASN A 1 936 ? 2.472 26.612 -6.495 1.00 75.06 936 ASN A C 1
ATOM 7299 O O . ASN A 1 936 ? 1.876 25.530 -6.555 1.00 75.06 936 ASN A O 1
ATOM 7303 N N . ALA A 1 937 ? 2.945 27.134 -5.368 1.00 82.44 937 ALA A N 1
ATOM 7304 C CA . ALA A 1 937 ? 2.680 26.631 -4.030 1.00 82.44 937 ALA A CA 1
ATOM 7305 C C . ALA A 1 937 ? 1.743 27.600 -3.303 1.00 82.44 937 ALA A C 1
ATOM 7307 O O . ALA A 1 937 ? 1.926 28.817 -3.383 1.00 82.44 937 ALA A O 1
ATOM 7308 N N . GLU A 1 938 ? 0.775 27.060 -2.563 1.00 85.19 938 GLU A N 1
ATOM 7309 C CA . GLU A 1 938 ? -0.180 27.841 -1.767 1.00 85.19 938 GLU A CA 1
ATOM 7310 C C . GLU A 1 938 ? 0.138 27.734 -0.273 1.00 85.19 938 GLU A C 1
ATOM 7312 O O . GLU A 1 938 ? 0.502 26.661 0.217 1.00 85.19 938 GLU A O 1
ATOM 7317 N N . TRP A 1 939 ? -0.024 28.843 0.453 1.00 88.56 939 TRP A N 1
ATOM 7318 C CA . TRP A 1 939 ? 0.388 28.980 1.855 1.00 88.56 939 TRP A CA 1
ATOM 7319 C C . TRP A 1 939 ? -0.275 27.967 2.794 1.00 88.56 939 TRP A C 1
ATOM 7321 O O . TRP A 1 939 ? 0.382 27.414 3.675 1.00 88.56 939 TRP A O 1
ATOM 7331 N N . TRP A 1 940 ? -1.571 27.711 2.597 1.00 89.44 940 TRP A N 1
ATOM 7332 C CA . TRP A 1 940 ? -2.346 26.810 3.444 1.00 89.44 940 TRP A CA 1
ATOM 7333 C C . TRP A 1 940 ? -1.900 25.359 3.240 1.00 89.44 940 TRP A C 1
ATOM 7335 O O . TRP A 1 940 ? -1.641 24.668 4.217 1.00 89.44 940 TRP A O 1
ATOM 7345 N N . ALA A 1 941 ? -1.685 24.931 1.991 1.00 90.44 941 ALA A N 1
ATOM 7346 C CA . ALA A 1 941 ? -1.229 23.579 1.682 1.00 90.44 941 ALA A CA 1
ATOM 7347 C C . ALA A 1 941 ? 0.154 23.297 2.292 1.00 90.44 941 ALA A C 1
ATOM 7349 O O . ALA A 1 941 ? 0.392 22.198 2.786 1.00 90.44 941 ALA A O 1
ATOM 7350 N N . GLN A 1 942 ? 1.046 24.299 2.336 1.00 94.06 942 GLN A N 1
ATOM 7351 C CA . GLN A 1 942 ? 2.341 24.148 3.012 1.00 94.06 942 GLN A CA 1
ATOM 7352 C C . GLN A 1 942 ? 2.179 23.997 4.530 1.00 94.06 942 GLN A C 1
ATOM 7354 O O . GLN A 1 942 ? 2.865 23.185 5.149 1.00 94.06 942 GLN A O 1
ATOM 7359 N N . ALA A 1 943 ? 1.264 24.764 5.132 1.00 95.44 943 ALA A N 1
ATOM 7360 C CA . ALA A 1 943 ? 0.962 24.672 6.557 1.00 95.44 943 ALA A CA 1
ATOM 7361 C C . ALA A 1 943 ? 0.437 23.272 6.932 1.00 95.44 943 ALA A C 1
ATOM 7363 O O . ALA A 1 943 ? 0.894 22.687 7.916 1.00 95.44 943 ALA A O 1
ATOM 7364 N N . GLU A 1 944 ? -0.455 22.705 6.115 1.00 95.12 944 GLU A N 1
ATOM 7365 C CA . GLU A 1 944 ? -0.990 21.354 6.324 1.00 95.12 944 GLU A CA 1
ATOM 7366 C C . GLU A 1 944 ? 0.040 20.256 6.065 1.00 95.12 944 GLU A C 1
ATOM 7368 O O . GLU A 1 944 ? 0.074 19.263 6.795 1.00 95.12 944 GLU A O 1
ATOM 7373 N N . ALA A 1 945 ? 0.932 20.448 5.088 1.00 95.50 945 ALA A N 1
ATOM 7374 C CA . ALA A 1 945 ? 2.017 19.513 4.805 1.00 95.50 945 ALA A CA 1
ATOM 7375 C C . ALA A 1 945 ? 2.914 19.293 6.029 1.00 95.50 945 ALA A C 1
ATOM 7377 O O . ALA A 1 945 ? 3.263 18.156 6.335 1.00 95.50 945 ALA A O 1
ATOM 7378 N N . VAL A 1 946 ? 3.248 20.361 6.764 1.00 97.50 946 VAL A N 1
ATOM 7379 C CA . VAL A 1 946 ? 4.061 20.280 7.989 1.00 97.50 946 VAL A CA 1
ATOM 7380 C C . VAL A 1 946 ? 3.403 19.371 9.031 1.00 97.50 946 VAL A C 1
ATOM 7382 O O . VAL A 1 946 ? 4.049 18.458 9.549 1.00 97.50 946 VAL A O 1
ATOM 7385 N N . LEU A 1 947 ? 2.115 19.576 9.319 1.00 96.56 947 LEU A N 1
ATOM 7386 C CA . LEU A 1 947 ? 1.385 18.766 10.301 1.00 96.56 947 LEU A CA 1
ATOM 7387 C C . LEU A 1 947 ? 1.200 17.322 9.813 1.00 96.56 947 LEU A C 1
ATOM 7389 O O . LEU A 1 947 ? 1.427 16.366 10.559 1.00 96.56 947 LEU A O 1
ATOM 7393 N N . GLY A 1 948 ? 0.858 17.150 8.540 1.00 95.56 948 GLY A N 1
ATOM 7394 C CA . GLY A 1 948 ? 0.728 15.845 7.908 1.00 95.56 948 GLY A CA 1
ATOM 7395 C C . GLY A 1 948 ? 2.016 15.026 7.945 1.00 95.56 948 GLY A C 1
ATOM 7396 O O . GLY A 1 948 ? 1.980 13.851 8.300 1.00 95.56 948 GLY A O 1
ATOM 7397 N N . LEU A 1 949 ? 3.164 15.645 7.663 1.00 96.19 949 LEU A N 1
ATOM 7398 C CA . LEU A 1 949 ? 4.477 14.999 7.712 1.00 96.19 949 LEU A CA 1
ATOM 7399 C C . LEU A 1 949 ? 4.862 14.569 9.130 1.00 96.19 949 LEU A C 1
ATOM 7401 O O . LEU A 1 949 ? 5.365 13.460 9.300 1.00 96.19 949 LEU A O 1
ATOM 7405 N N . VAL A 1 950 ? 4.587 15.384 10.156 1.00 94.25 950 VAL A N 1
ATOM 7406 C CA . VAL A 1 950 ? 4.802 14.964 11.554 1.00 94.25 950 VAL A CA 1
ATOM 7407 C C . VAL A 1 950 ? 3.925 13.762 11.890 1.00 94.25 950 VAL A C 1
ATOM 7409 O O . VAL A 1 950 ? 4.409 12.788 12.466 1.00 94.25 950 VAL A O 1
ATOM 7412 N N . ARG A 1 951 ? 2.647 13.794 11.500 1.00 93.06 951 ARG A N 1
ATOM 7413 C CA . ARG A 1 951 ? 1.719 12.686 11.751 1.00 93.06 951 ARG A CA 1
ATOM 7414 C C . ARG A 1 951 ? 2.132 11.413 11.015 1.00 93.06 951 ARG A C 1
ATOM 7416 O O . ARG A 1 951 ? 2.051 10.320 11.575 1.00 93.06 951 ARG A O 1
ATOM 7423 N N . LEU A 1 952 ? 2.616 11.555 9.785 1.00 89.38 952 LEU A N 1
ATOM 7424 C CA . LEU A 1 952 ? 3.130 10.455 8.983 1.00 89.38 952 LEU A CA 1
ATOM 7425 C C . LEU A 1 952 ? 4.389 9.859 9.615 1.00 89.38 952 LEU A C 1
ATOM 7427 O O . LEU A 1 952 ? 4.485 8.640 9.748 1.00 89.38 952 LEU A O 1
ATOM 7431 N N . ALA A 1 953 ? 5.307 10.703 10.093 1.00 86.94 953 ALA A N 1
ATOM 7432 C CA . ALA A 1 953 ? 6.460 10.266 10.867 1.00 86.94 953 ALA A CA 1
ATOM 7433 C C . ALA A 1 953 ? 6.003 9.450 12.087 1.00 86.94 953 ALA A C 1
ATOM 7435 O O . ALA A 1 953 ? 6.469 8.330 12.285 1.00 86.94 953 ALA A O 1
ATOM 7436 N N . GLN A 1 954 ? 5.079 9.986 12.892 1.00 84.62 954 GLN A N 1
ATOM 7437 C CA . GLN A 1 954 ? 4.602 9.344 14.123 1.00 84.62 954 GLN A CA 1
ATOM 7438 C C . GLN A 1 954 ? 4.007 7.953 13.877 1.00 84.62 954 GLN A C 1
ATOM 7440 O O . GLN A 1 954 ? 4.263 7.040 14.659 1.00 84.62 954 GLN A O 1
ATOM 7445 N N . TYR A 1 955 ? 3.224 7.778 12.809 1.00 82.62 955 TYR A N 1
ATOM 7446 C CA . TYR A 1 955 ? 2.592 6.488 12.519 1.00 82.62 955 TYR A CA 1
ATOM 7447 C C . TYR A 1 955 ? 3.505 5.479 11.825 1.00 82.62 955 TYR A C 1
ATOM 7449 O O . TYR A 1 955 ? 3.291 4.281 11.985 1.00 82.62 955 TYR A O 1
ATOM 7457 N N . THR A 1 956 ? 4.505 5.937 11.072 1.00 81.75 956 THR A N 1
ATOM 7458 C CA . THR A 1 956 ? 5.414 5.049 10.325 1.00 81.75 956 THR A CA 1
ATOM 7459 C C . THR A 1 956 ? 6.708 4.737 11.074 1.00 81.75 956 THR A C 1
ATOM 7461 O O . THR A 1 956 ? 7.378 3.761 10.753 1.00 81.75 956 THR A O 1
ATOM 7464 N N . GLY A 1 957 ? 7.106 5.573 12.038 1.00 79.25 957 GLY A N 1
ATOM 7465 C CA . GLY A 1 957 ? 8.428 5.508 12.666 1.00 79.25 957 GLY A CA 1
ATOM 7466 C C . GLY A 1 957 ? 9.581 5.899 11.730 1.00 79.25 957 GLY A C 1
ATOM 7467 O O . GLY A 1 957 ? 10.745 5.729 12.090 1.00 79.25 957 GLY A O 1
ATOM 7468 N N . ASN A 1 958 ? 9.292 6.433 10.536 1.00 80.56 958 ASN A N 1
ATOM 7469 C CA . ASN A 1 958 ? 10.309 6.810 9.558 1.00 80.56 958 ASN A CA 1
ATOM 7470 C C . ASN A 1 958 ? 10.837 8.239 9.798 1.00 80.56 958 ASN A C 1
ATOM 7472 O O . ASN A 1 958 ? 10.146 9.234 9.560 1.00 80.56 958 ASN A O 1
ATOM 7476 N N . ALA A 1 959 ? 12.096 8.335 10.237 1.00 81.06 959 ALA A N 1
ATOM 7477 C CA . ALA A 1 959 ? 12.766 9.594 10.570 1.00 81.06 959 ALA A CA 1
ATOM 7478 C C . ALA A 1 959 ? 12.956 10.535 9.366 1.00 81.06 959 ALA A C 1
ATOM 7480 O O . ALA A 1 959 ? 13.110 11.745 9.546 1.00 81.06 959 ALA A O 1
ATOM 7481 N N . THR A 1 960 ? 12.898 10.019 8.134 1.00 85.12 960 THR A N 1
ATOM 7482 C CA . THR A 1 960 ? 12.973 10.834 6.915 1.00 85.12 960 THR A CA 1
ATOM 7483 C C . THR A 1 960 ? 11.855 11.871 6.862 1.00 85.12 960 THR A C 1
ATOM 7485 O O . THR A 1 960 ? 12.102 13.009 6.468 1.00 85.12 960 THR A O 1
ATOM 7488 N N . TYR A 1 961 ? 10.651 11.538 7.334 1.00 90.31 961 TYR A N 1
ATOM 7489 C CA . TYR A 1 961 ? 9.549 12.497 7.358 1.00 90.31 961 TYR A CA 1
ATOM 7490 C C . TYR A 1 961 ? 9.816 13.667 8.311 1.00 90.31 961 TYR A C 1
ATOM 7492 O O . TYR A 1 961 ? 9.432 14.784 7.990 1.00 90.31 961 TYR A O 1
ATOM 7500 N N . LEU A 1 962 ? 10.558 13.473 9.410 1.00 88.12 962 LEU A N 1
ATOM 7501 C CA . LEU A 1 962 ? 10.999 14.588 10.263 1.00 88.12 962 LEU A CA 1
ATOM 7502 C C . LEU A 1 962 ? 11.987 15.505 9.531 1.00 88.12 962 LEU A C 1
ATOM 7504 O O . LEU A 1 962 ? 11.911 16.723 9.658 1.00 88.12 962 LEU A O 1
ATOM 7508 N N . SER A 1 963 ? 12.869 14.933 8.706 1.00 87.06 963 SER A N 1
ATOM 7509 C CA . SER A 1 963 ? 13.745 15.730 7.838 1.00 87.06 963 SER A CA 1
ATOM 7510 C C . SER A 1 963 ? 12.944 16.499 6.778 1.00 87.06 963 SER A C 1
ATOM 7512 O O . SER A 1 963 ? 13.277 17.638 6.466 1.00 87.06 963 SER A O 1
ATOM 7514 N N . TYR A 1 964 ? 11.847 15.932 6.269 1.00 93.56 964 TYR A N 1
ATOM 7515 C CA . TYR A 1 964 ? 10.935 16.634 5.359 1.00 93.56 964 TYR A CA 1
ATOM 7516 C C . TYR A 1 964 ? 10.180 17.770 6.051 1.00 93.56 964 TYR A C 1
ATOM 7518 O O . TYR A 1 964 ? 10.008 18.824 5.442 1.00 93.56 964 TYR A O 1
ATOM 7526 N N . VAL A 1 965 ? 9.799 17.607 7.325 1.00 95.00 965 VAL A N 1
ATOM 7527 C CA . VAL A 1 965 ? 9.264 18.711 8.141 1.00 95.00 965 VAL A CA 1
ATOM 7528 C C . VAL A 1 965 ? 10.284 19.846 8.214 1.00 95.00 965 VAL A C 1
ATOM 7530 O O . VAL A 1 965 ? 9.936 20.998 7.962 1.00 95.00 965 VAL A O 1
ATOM 7533 N N . SER A 1 966 ? 11.552 19.529 8.488 1.00 92.06 966 SER A N 1
ATOM 7534 C CA . SER A 1 966 ? 12.625 20.526 8.513 1.00 92.06 966 SER A CA 1
ATOM 7535 C C . SER A 1 966 ? 12.785 21.265 7.181 1.00 92.06 966 SER A C 1
ATOM 7537 O O . SER A 1 966 ? 12.867 22.496 7.175 1.00 92.06 966 SER A O 1
ATOM 7539 N N . SER A 1 967 ? 12.766 20.545 6.053 1.00 91.75 967 SER A N 1
ATOM 7540 C CA . SER A 1 967 ? 12.802 21.152 4.715 1.00 91.75 967 SER A CA 1
ATOM 7541 C C . SER A 1 967 ? 11.590 22.052 4.458 1.00 91.75 967 SER A C 1
ATOM 7543 O O . SER A 1 967 ? 11.753 23.165 3.962 1.00 91.75 967 SER A O 1
ATOM 7545 N N . ALA A 1 968 ? 10.385 21.615 4.835 1.00 94.62 968 ALA A N 1
ATOM 7546 C CA . ALA A 1 968 ? 9.160 22.396 4.677 1.00 94.62 968 ALA A CA 1
ATOM 7547 C C . ALA A 1 968 ? 9.177 23.685 5.515 1.00 94.62 968 ALA A C 1
ATOM 7549 O O . ALA A 1 968 ? 8.825 24.752 5.013 1.00 94.62 968 ALA A O 1
ATOM 7550 N N . LEU A 1 969 ? 9.667 23.633 6.759 1.00 96.25 969 LEU A N 1
ATOM 7551 C CA . LEU A 1 969 ? 9.851 24.829 7.589 1.00 96.25 969 LEU A CA 1
ATOM 7552 C C . LEU A 1 969 ? 10.852 25.809 6.966 1.00 96.25 969 LEU A C 1
ATOM 7554 O O . LEU A 1 969 ? 10.601 27.015 6.949 1.00 96.25 969 LEU A O 1
ATOM 7558 N N . THR A 1 970 ? 11.958 25.308 6.409 1.00 93.50 970 THR A N 1
ATOM 7559 C CA . THR A 1 970 ? 12.919 26.143 5.673 1.00 93.50 970 THR A CA 1
ATOM 7560 C C . THR A 1 970 ? 12.286 26.779 4.437 1.00 93.50 970 THR A C 1
ATOM 7562 O O . THR A 1 970 ? 12.527 27.958 4.177 1.00 93.50 970 THR A O 1
ATOM 7565 N N . TYR A 1 971 ? 11.475 26.033 3.685 1.00 92.88 971 TYR A N 1
ATOM 7566 C CA . TYR A 1 971 ? 10.767 26.548 2.513 1.00 92.88 971 TYR A CA 1
ATOM 7567 C C . TYR A 1 971 ? 9.803 27.679 2.884 1.00 92.88 971 TYR A C 1
ATOM 7569 O O . TYR A 1 971 ? 9.831 28.753 2.279 1.00 92.88 971 TYR A O 1
ATOM 7577 N N . ILE A 1 972 ? 8.995 27.460 3.924 1.00 95.00 972 ILE A N 1
ATOM 7578 C CA . ILE A 1 972 ? 8.026 28.432 4.436 1.00 95.00 972 ILE A CA 1
ATOM 7579 C C . ILE A 1 972 ? 8.731 29.704 4.922 1.00 95.00 972 ILE A C 1
ATOM 7581 O O . ILE A 1 972 ? 8.345 30.801 4.512 1.00 95.00 972 ILE A O 1
ATOM 7585 N N . ASP A 1 973 ? 9.780 29.583 5.745 1.00 95.31 973 ASP A N 1
ATOM 7586 C CA . ASP A 1 973 ? 10.526 30.749 6.247 1.00 95.31 973 ASP A CA 1
ATOM 7587 C C . ASP A 1 973 ? 11.202 31.539 5.120 1.00 95.31 973 ASP A C 1
ATOM 7589 O O . ASP A 1 973 ? 11.324 32.764 5.194 1.00 95.31 973 ASP A O 1
ATOM 7593 N N . ARG A 1 974 ? 11.648 30.842 4.069 1.00 91.88 974 ARG A N 1
ATOM 7594 C CA . ARG A 1 974 ? 12.348 31.461 2.945 1.00 91.88 974 ARG A CA 1
ATOM 7595 C C . ARG A 1 974 ? 11.412 32.196 1.993 1.00 91.88 974 ARG A C 1
ATOM 7597 O O . ARG A 1 974 ? 11.781 33.274 1.536 1.00 91.88 974 ARG A O 1
ATOM 7604 N N . TYR A 1 975 ? 10.268 31.604 1.653 1.00 91.56 975 TYR A N 1
ATOM 7605 C CA . TYR A 1 975 ? 9.451 32.077 0.531 1.00 91.56 975 TYR A CA 1
ATOM 7606 C C . TYR A 1 975 ? 8.072 32.590 0.929 1.00 91.56 975 TYR A C 1
ATOM 7608 O O . TYR A 1 975 ? 7.581 33.524 0.305 1.00 91.56 975 TYR A O 1
ATOM 7616 N N . PHE A 1 976 ? 7.439 32.020 1.955 1.00 92.56 976 PHE A N 1
ATOM 7617 C CA . PHE A 1 976 ? 6.093 32.435 2.352 1.00 92.56 976 PHE A CA 1
ATOM 7618 C C . PHE A 1 976 ? 6.103 33.560 3.370 1.00 92.56 976 PHE A C 1
ATOM 7620 O O . PHE A 1 976 ? 5.294 34.479 3.260 1.00 92.56 976 PHE A O 1
ATOM 7627 N N . ARG A 1 977 ? 6.994 33.494 4.358 1.00 93.81 977 ARG A N 1
ATOM 7628 C CA . ARG A 1 977 ? 7.065 34.476 5.438 1.00 93.81 977 ARG A CA 1
ATOM 7629 C C . ARG A 1 977 ? 7.480 35.850 4.902 1.00 93.81 977 ARG A C 1
ATOM 7631 O O . ARG A 1 977 ? 8.587 36.023 4.396 1.00 93.81 977 ARG A O 1
ATOM 7638 N N . ASP A 1 978 ? 6.616 36.849 5.059 1.00 94.44 978 ASP A N 1
ATOM 7639 C CA . ASP A 1 978 ? 6.944 38.236 4.728 1.00 94.44 978 ASP A CA 1
ATOM 7640 C C . ASP A 1 978 ? 7.607 38.899 5.930 1.00 94.44 978 ASP A C 1
ATOM 7642 O O . ASP A 1 978 ? 6.948 39.466 6.797 1.00 94.44 978 ASP A O 1
ATOM 7646 N N . LYS A 1 979 ? 8.934 38.817 5.978 1.00 90.88 979 LYS A N 1
ATOM 7647 C CA . LYS A 1 979 ? 9.738 39.361 7.081 1.00 90.88 979 LYS A CA 1
ATOM 7648 C C . LYS A 1 979 ? 9.690 40.894 7.171 1.00 90.88 979 LYS A C 1
ATOM 7650 O O . LYS A 1 979 ? 10.177 41.452 8.147 1.00 90.88 979 LYS A O 1
ATOM 7655 N N . GLU A 1 980 ? 9.148 41.577 6.158 1.00 93.06 980 GLU A N 1
ATOM 7656 C CA . GLU A 1 980 ? 9.036 43.040 6.127 1.00 93.06 980 GLU A CA 1
ATOM 7657 C C . GLU A 1 980 ? 7.744 43.530 6.794 1.00 93.06 980 GLU A C 1
ATOM 7659 O O . GLU A 1 980 ? 7.790 44.459 7.598 1.00 93.06 980 GLU A O 1
ATOM 7664 N N . TYR A 1 981 ? 6.603 42.907 6.480 1.00 93.50 981 TYR A N 1
ATOM 7665 C CA . TYR A 1 981 ? 5.287 43.354 6.962 1.00 93.50 981 TYR A CA 1
ATOM 7666 C C . TYR A 1 981 ? 4.561 42.347 7.860 1.00 93.50 981 TYR A C 1
ATOM 7668 O O . TYR A 1 981 ? 3.519 42.681 8.413 1.00 93.50 981 TYR A O 1
ATOM 7676 N N . GLY A 1 982 ? 5.095 41.142 8.050 1.00 92.69 982 GLY A N 1
ATOM 7677 C CA . GLY A 1 982 ? 4.455 40.074 8.813 1.00 92.69 982 GLY A CA 1
ATOM 7678 C C . GLY A 1 982 ? 3.424 39.277 8.005 1.00 92.69 982 GLY A C 1
ATOM 7679 O O . GLY A 1 982 ? 3.029 39.628 6.887 1.00 92.69 982 GLY A O 1
ATOM 7680 N N . GLU A 1 983 ? 2.984 38.157 8.585 1.00 94.56 983 GLU A N 1
ATOM 7681 C CA . GLU A 1 983 ? 2.161 37.131 7.925 1.00 94.56 983 GLU A CA 1
ATOM 7682 C C . GLU A 1 983 ? 2.801 36.540 6.648 1.00 94.56 983 GLU A C 1
ATOM 7684 O O . GLU A 1 983 ? 3.880 36.923 6.196 1.00 94.56 983 GLU A O 1
ATOM 7689 N N . TRP A 1 984 ? 2.129 35.581 6.024 1.00 94.38 984 TRP A N 1
ATOM 7690 C CA . TRP A 1 984 ? 2.594 34.882 4.838 1.00 94.38 984 TRP A CA 1
ATOM 7691 C C . TRP A 1 984 ? 1.990 35.458 3.558 1.00 94.38 984 TRP A C 1
ATOM 7693 O O . TRP A 1 984 ? 0.897 36.040 3.573 1.00 94.38 984 TRP A O 1
ATOM 7703 N N . PHE A 1 985 ? 2.725 35.339 2.454 1.00 91.56 985 PHE A N 1
ATOM 7704 C CA . PHE A 1 985 ? 2.211 35.565 1.103 1.00 91.56 985 PHE A CA 1
ATOM 7705 C C . PHE A 1 985 ? 1.152 34.530 0.740 1.00 91.56 985 PHE A C 1
ATOM 7707 O O . PHE A 1 985 ? 1.064 33.468 1.353 1.00 91.56 985 PHE A O 1
ATOM 7714 N N . TRP A 1 986 ? 0.334 34.851 -0.256 1.00 85.75 986 TRP A N 1
ATOM 7715 C CA . TRP A 1 986 ? -0.720 33.960 -0.715 1.00 85.75 986 TRP A CA 1
ATOM 7716 C C . TRP A 1 986 ? -0.145 32.761 -1.476 1.00 85.75 986 TRP A C 1
ATOM 7718 O O . TRP A 1 986 ? -0.390 31.602 -1.154 1.00 85.75 986 TRP A O 1
ATOM 7728 N N . SER A 1 987 ? 0.655 33.012 -2.503 1.00 84.38 987 SER A N 1
ATOM 7729 C CA . SER A 1 987 ? 1.252 31.952 -3.308 1.00 84.38 987 SER A CA 1
ATOM 7730 C C . SER A 1 987 ? 2.603 32.374 -3.834 1.00 84.38 987 SER A C 1
ATOM 7732 O O . SER A 1 987 ? 2.859 33.560 -4.055 1.00 84.38 987 SER A O 1
ATOM 7734 N N . VAL A 1 988 ? 3.465 31.383 -4.030 1.00 85.81 988 VAL A N 1
ATOM 7735 C CA . VAL A 1 988 ? 4.810 31.578 -4.569 1.00 85.81 988 VAL A CA 1
ATOM 7736 C C . VAL A 1 988 ? 5.067 30.613 -5.714 1.00 85.81 988 VAL A C 1
ATOM 7738 O O . VAL A 1 988 ? 4.581 29.480 -5.716 1.00 85.81 988 VAL A O 1
ATOM 7741 N N . HIS A 1 989 ? 5.838 31.057 -6.698 1.00 82.69 989 HIS A N 1
ATOM 7742 C CA . HIS A 1 989 ? 6.300 30.210 -7.784 1.00 82.69 989 HIS A CA 1
ATOM 7743 C C . HIS A 1 989 ? 7.366 29.231 -7.277 1.00 82.69 989 HIS A C 1
ATOM 7745 O O . HIS A 1 989 ? 8.319 29.618 -6.597 1.00 82.69 989 HIS A O 1
ATOM 7751 N N . ARG A 1 990 ? 7.235 27.961 -7.660 1.00 73.56 990 ARG A N 1
ATOM 7752 C CA . ARG A 1 990 ? 8.047 26.835 -7.182 1.00 73.56 990 ARG A CA 1
ATOM 7753 C C . ARG A 1 990 ? 9.553 27.048 -7.328 1.00 73.56 990 ARG A C 1
ATOM 7755 O O . ARG A 1 990 ? 10.302 26.751 -6.405 1.00 73.56 990 ARG A O 1
ATOM 7762 N N . GLU A 1 991 ? 9.998 27.506 -8.497 1.00 71.56 991 GLU A N 1
ATOM 7763 C CA . GLU A 1 991 ? 11.425 27.482 -8.863 1.00 71.56 991 GLU A CA 1
ATOM 7764 C C . GLU A 1 991 ? 12.224 28.659 -8.300 1.00 71.56 991 GLU A C 1
ATOM 7766 O O . GLU A 1 991 ? 13.407 28.525 -8.001 1.00 71.56 991 GLU A O 1
ATOM 7771 N N . ASN A 1 992 ? 11.593 29.827 -8.179 1.00 79.75 992 ASN A N 1
ATOM 7772 C CA . ASN A 1 992 ? 12.281 31.079 -7.860 1.00 79.75 992 ASN A CA 1
ATOM 7773 C C . ASN A 1 992 ? 11.685 31.805 -6.645 1.00 79.75 992 ASN A C 1
ATOM 7775 O O . ASN A 1 992 ? 12.228 32.830 -6.239 1.00 79.75 992 ASN A O 1
ATOM 7779 N N . GLY A 1 993 ? 10.591 31.295 -6.067 1.00 80.56 993 GLY A N 1
ATOM 7780 C CA . GLY A 1 993 ? 9.953 31.872 -4.888 1.00 80.56 993 GLY A CA 1
ATOM 7781 C C . GLY A 1 993 ? 9.276 33.220 -5.122 1.00 80.56 993 GLY A C 1
ATOM 7782 O O . GLY A 1 993 ? 8.970 33.916 -4.159 1.00 80.56 993 GLY A O 1
ATOM 7783 N N . THR A 1 994 ? 9.076 33.624 -6.379 1.00 87.12 994 THR A N 1
ATOM 7784 C CA . THR A 1 994 ? 8.400 34.889 -6.688 1.00 87.12 994 THR A CA 1
ATOM 7785 C C . THR A 1 994 ? 6.943 34.827 -6.251 1.00 87.12 994 THR A C 1
ATOM 7787 O O . THR A 1 994 ? 6.275 33.817 -6.456 1.00 87.12 994 THR A O 1
ATOM 7790 N N . VAL A 1 995 ? 6.455 35.898 -5.625 1.00 87.50 995 VAL A N 1
ATOM 7791 C CA . VAL A 1 995 ? 5.047 36.006 -5.228 1.00 87.50 995 VAL A CA 1
ATOM 7792 C C . VAL A 1 995 ? 4.188 36.053 -6.486 1.00 87.50 995 VAL A C 1
ATOM 7794 O O . VAL A 1 995 ? 4.482 36.820 -7.403 1.00 87.50 995 VAL A O 1
ATOM 7797 N N . VAL A 1 996 ? 3.143 35.231 -6.524 1.00 81.25 996 VAL A N 1
ATOM 7798 C CA . VAL A 1 996 ? 2.234 35.119 -7.668 1.00 81.25 996 VAL A CA 1
ATOM 7799 C C . VAL A 1 996 ? 0.800 35.401 -7.249 1.00 81.25 996 VAL A C 1
ATOM 7801 O O . VAL A 1 996 ? 0.360 35.000 -6.168 1.00 81.25 996 VAL A O 1
ATOM 7804 N N . ASP A 1 997 ? 0.073 36.085 -8.126 1.00 75.00 997 ASP A N 1
ATOM 7805 C CA . ASP A 1 997 ? -1.347 36.363 -7.944 1.00 75.00 997 ASP A CA 1
ATOM 7806 C C . ASP A 1 997 ? -2.167 35.078 -7.994 1.00 75.00 997 ASP A C 1
ATOM 7808 O O . ASP A 1 997 ? -1.784 34.087 -8.622 1.00 75.00 997 ASP A O 1
ATOM 7812 N N . THR A 1 998 ? -3.309 35.092 -7.311 1.00 63.47 998 THR A N 1
ATOM 7813 C CA . THR A 1 998 ? -4.213 33.943 -7.282 1.00 63.47 998 THR A CA 1
ATOM 7814 C C . THR A 1 998 ? -5.551 34.263 -7.908 1.00 63.47 998 THR A C 1
ATOM 7816 O O . THR A 1 998 ? -6.184 35.280 -7.622 1.00 63.47 998 THR A O 1
ATOM 7819 N N . PHE A 1 999 ? -5.976 33.335 -8.757 1.00 55.44 999 PHE A N 1
ATOM 7820 C CA . PHE A 1 999 ? -7.190 33.405 -9.545 1.00 55.44 999 PHE A CA 1
ATOM 7821 C C . PHE A 1 999 ? -8.257 32.519 -8.907 1.00 55.44 999 PHE A C 1
ATOM 7823 O O . PHE A 1 999 ? -8.023 31.339 -8.631 1.00 55.44 999 PHE A O 1
ATOM 7830 N N . PHE A 1 1000 ? -9.432 33.093 -8.673 1.00 49.97 1000 PHE A N 1
ATOM 7831 C CA . PHE A 1 1000 ? -10.607 32.360 -8.218 1.00 49.97 1000 PHE A CA 1
ATOM 7832 C C . PHE A 1 1000 ? -11.622 32.220 -9.349 1.00 49.97 1000 PHE A C 1
ATOM 7834 O O . PHE A 1 1000 ? -11.714 33.075 -10.230 1.00 49.97 1000 PHE A O 1
ATOM 7841 N N . SER A 1 1001 ? -12.421 31.152 -9.317 1.00 35.28 1001 SER A N 1
ATOM 7842 C CA . SER A 1 1001 ? -13.455 30.891 -10.328 1.00 35.28 1001 SER A CA 1
ATOM 7843 C C . SER A 1 1001 ? -14.674 31.820 -10.229 1.00 35.28 1001 SER A C 1
ATOM 7845 O O . SER A 1 1001 ? -15.531 31.791 -11.107 1.00 35.28 1001 SER A O 1
ATOM 7847 N N . ASP A 1 1002 ? -14.715 32.726 -9.241 1.00 40.06 1002 ASP A N 1
ATOM 7848 C CA . ASP A 1 1002 ? -15.609 33.895 -9.243 1.00 40.06 1002 ASP A CA 1
ATOM 7849 C C . ASP A 1 1002 ? -15.081 35.058 -10.116 1.00 40.06 1002 ASP A C 1
ATOM 7851 O O . ASP A 1 1002 ? -15.681 36.134 -10.161 1.00 40.06 1002 ASP A O 1
ATOM 7855 N N . GLY A 1 1003 ? -13.956 34.851 -10.812 1.00 39.97 1003 GLY A N 1
ATOM 7856 C CA . GLY A 1 1003 ? -13.317 35.821 -11.699 1.00 39.97 1003 GLY A CA 1
ATOM 7857 C C . GLY A 1 1003 ? -12.497 36.888 -10.973 1.00 39.97 1003 GLY A C 1
ATOM 7858 O O . GLY A 1 1003 ? -11.962 37.783 -11.631 1.00 39.97 1003 GLY A O 1
ATOM 7859 N N . LYS A 1 1004 ? -12.378 36.828 -9.639 1.00 51.09 1004 LYS A N 1
ATOM 7860 C CA . LYS A 1 1004 ? -11.547 37.769 -8.884 1.00 51.09 1004 LYS A CA 1
ATOM 7861 C C . LYS A 1 1004 ? -10.094 37.314 -8.871 1.00 51.09 1004 LYS A C 1
ATOM 7863 O O . LYS A 1 1004 ? -9.769 36.172 -8.545 1.00 51.09 1004 LYS A O 1
ATOM 7868 N N . VAL A 1 1005 ? -9.218 38.259 -9.192 1.00 59.31 1005 VAL A N 1
ATOM 7869 C CA . VAL A 1 1005 ? -7.775 38.136 -9.005 1.00 59.31 1005 VAL A CA 1
ATOM 7870 C C . VAL A 1 1005 ? -7.444 38.783 -7.673 1.00 59.31 1005 VAL A C 1
ATOM 7872 O O . VAL A 1 1005 ? -7.743 39.959 -7.464 1.00 59.31 1005 VAL A O 1
ATOM 7875 N N . TYR A 1 1006 ? -6.855 38.012 -6.769 1.00 64.81 1006 TYR A N 1
ATOM 7876 C CA . TYR A 1 1006 ? -6.251 38.562 -5.566 1.00 64.81 1006 TYR A CA 1
ATOM 7877 C C . TYR A 1 1006 ? -4.761 38.689 -5.821 1.00 64.81 1006 TYR A C 1
ATOM 7879 O O . TYR A 1 1006 ? -4.106 37.705 -6.180 1.00 64.81 1006 TYR A O 1
ATOM 7887 N N . GLU A 1 1007 ? -4.235 39.897 -5.630 1.00 72.25 1007 GLU A N 1
ATOM 7888 C CA . GLU A 1 1007 ? -2.795 40.125 -5.689 1.00 72.25 1007 GLU A CA 1
ATOM 7889 C C . GLU A 1 1007 ? -2.113 39.170 -4.704 1.00 72.25 1007 GLU A C 1
ATOM 7891 O O . GLU A 1 1007 ? -2.559 39.046 -3.559 1.00 72.25 1007 GLU A O 1
ATOM 7896 N N . GLY A 1 1008 ? -1.035 38.500 -5.111 1.00 67.12 1008 GLY A N 1
ATOM 7897 C CA . GLY A 1 1008 ? -0.351 37.493 -4.289 1.00 67.12 1008 GLY A CA 1
ATOM 7898 C C . GLY A 1 1008 ? 0.222 38.056 -2.982 1.00 67.12 1008 GLY A C 1
ATOM 7899 O O . GLY A 1 1008 ? 0.539 37.324 -2.040 1.00 67.12 1008 GLY A O 1
ATOM 7900 N N . THR A 1 1009 ? 0.327 39.382 -2.922 1.00 83.06 1009 THR A N 1
ATOM 7901 C CA . THR A 1 1009 ? 0.748 40.188 -1.777 1.00 83.06 1009 THR A CA 1
ATOM 7902 C C . THR A 1 1009 ? -0.389 40.487 -0.790 1.00 83.06 1009 THR A C 1
ATOM 7904 O O . THR A 1 1009 ? -0.109 40.944 0.318 1.00 83.06 1009 THR A O 1
ATOM 7907 N N . THR A 1 1010 ? -1.648 40.207 -1.148 1.00 83.38 1010 THR A N 1
ATOM 7908 C CA . THR A 1 1010 ? -2.829 40.382 -0.289 1.00 83.38 1010 THR A CA 1
ATOM 7909 C C . THR A 1 1010 ? -2.713 39.501 0.952 1.00 83.38 1010 THR A C 1
ATOM 7911 O O . THR A 1 1010 ? -2.489 38.290 0.867 1.00 83.38 1010 THR A O 1
ATOM 7914 N N . LYS A 1 1011 ? -2.891 40.097 2.132 1.00 87.38 1011 LYS A N 1
ATOM 7915 C CA . LYS A 1 1011 ? -2.696 39.415 3.417 1.00 87.38 1011 LYS A CA 1
ATOM 7916 C C . LYS A 1 1011 ? -3.988 38.950 4.056 1.00 87.38 1011 LYS A C 1
ATOM 7918 O O . LYS A 1 1011 ? -3.968 37.901 4.698 1.00 87.38 1011 LYS A O 1
ATOM 7923 N N . GLY A 1 1012 ? -5.082 39.677 3.844 1.00 85.38 1012 GLY A N 1
ATOM 7924 C CA . GLY A 1 1012 ? -6.407 39.319 4.334 1.00 85.38 1012 GLY A CA 1
ATOM 7925 C C . GLY A 1 1012 ? -7.436 39.284 3.217 1.00 85.38 1012 GLY A C 1
ATOM 7926 O O . GLY A 1 1012 ? -7.442 40.152 2.349 1.00 85.38 1012 GLY A O 1
ATOM 7927 N N . SER A 1 1013 ? -8.309 38.283 3.250 1.00 84.50 1013 SER A N 1
ATOM 7928 C CA . SER A 1 1013 ? -9.475 38.174 2.371 1.00 84.50 1013 SER A CA 1
ATOM 7929 C C . SER A 1 1013 ? -10.544 37.303 3.044 1.00 84.50 1013 SER A C 1
ATOM 7931 O O . SER A 1 1013 ? -10.233 36.631 4.033 1.00 84.50 1013 SER A O 1
ATOM 7933 N N . PRO A 1 1014 ? -11.765 37.193 2.485 1.00 79.69 1014 PRO A N 1
ATOM 7934 C CA . PRO A 1 1014 ? -12.772 36.247 2.973 1.00 79.69 1014 PRO A CA 1
ATOM 7935 C C . PRO A 1 1014 ? -12.276 34.800 3.146 1.00 79.69 1014 PRO A C 1
ATOM 7937 O O . PRO A 1 1014 ? -12.859 34.053 3.932 1.00 79.69 1014 PRO A O 1
ATOM 7940 N N . TRP A 1 1015 ? -11.198 34.422 2.446 1.00 77.06 1015 TRP A N 1
ATOM 7941 C CA . TRP A 1 1015 ? -10.618 33.077 2.433 1.00 77.06 1015 TRP A CA 1
ATOM 7942 C C . TRP A 1 1015 ? -9.242 32.980 3.115 1.00 77.06 1015 TRP A C 1
ATOM 7944 O O . TRP A 1 1015 ? -8.836 31.878 3.489 1.00 77.06 1015 TRP A O 1
ATOM 7954 N N . LYS A 1 1016 ? -8.542 34.102 3.348 1.00 85.38 1016 LYS A N 1
ATOM 7955 C CA . LYS A 1 1016 ? -7.251 34.139 4.058 1.00 85.38 1016 LYS A CA 1
ATOM 7956 C C . LYS A 1 1016 ? -7.357 34.870 5.388 1.00 85.38 1016 LYS A C 1
ATOM 7958 O O . LYS A 1 1016 ? -7.669 36.058 5.458 1.00 85.38 1016 LYS A O 1
ATOM 7963 N N . ALA A 1 1017 ? -7.052 34.115 6.436 1.00 88.38 1017 ALA A N 1
ATOM 7964 C CA . ALA A 1 1017 ? -7.077 34.521 7.833 1.00 88.38 1017 ALA A CA 1
ATOM 7965 C C . ALA A 1 1017 ? -5.860 33.929 8.562 1.00 88.38 1017 ALA A C 1
ATOM 7967 O O . ALA A 1 1017 ? -5.166 33.067 8.023 1.00 88.38 1017 ALA A O 1
ATOM 7968 N N . SER A 1 1018 ? -5.676 34.302 9.829 1.00 91.00 1018 SER A N 1
ATOM 7969 C CA . SER A 1 1018 ? -4.594 33.838 10.718 1.00 91.00 1018 SER A CA 1
ATOM 7970 C C . SER A 1 1018 ? -4.596 32.334 11.032 1.00 91.00 1018 SER A C 1
ATOM 7972 O O . SER A 1 1018 ? -3.779 31.861 11.816 1.00 91.00 1018 SER A O 1
ATOM 7974 N N . TYR A 1 1019 ? -5.558 31.584 10.500 1.00 93.19 1019 TYR A N 1
ATOM 7975 C CA . TYR A 1 1019 ? -5.879 30.244 10.964 1.00 93.19 1019 TYR A CA 1
ATOM 7976 C C . TYR A 1 1019 ? -4.910 29.166 10.472 1.00 93.19 1019 TYR A C 1
ATOM 7978 O O . TYR A 1 1019 ? -4.327 28.532 11.330 1.00 93.19 1019 TYR A O 1
ATOM 7986 N N . HIS A 1 1020 ? -4.672 28.951 9.170 1.00 93.38 1020 HIS A N 1
ATOM 7987 C CA . HIS A 1 1020 ? -3.812 27.831 8.729 1.00 93.38 1020 HIS A CA 1
ATOM 7988 C C . HIS A 1 1020 ? -2.350 28.013 9.167 1.00 93.38 1020 HIS A C 1
ATOM 7990 O O . HIS A 1 1020 ? -1.770 27.116 9.778 1.00 93.38 1020 HIS A O 1
ATOM 7996 N N . SER A 1 1021 ? -1.775 29.201 8.935 1.00 95.25 1021 SER A N 1
ATOM 7997 C CA . SER A 1 1021 ? -0.406 29.519 9.361 1.00 95.25 1021 SER A CA 1
ATOM 7998 C C . SER A 1 1021 ? -0.279 29.494 10.889 1.00 95.25 1021 SER A C 1
ATOM 8000 O O . SER A 1 1021 ? 0.614 28.842 11.427 1.00 95.25 1021 SER A O 1
ATOM 8002 N N . GLY A 1 1022 ? -1.224 30.109 11.608 1.00 95.94 1022 GLY A N 1
ATOM 8003 C CA . GLY A 1 1022 ? -1.249 30.082 13.071 1.00 95.94 1022 GLY A CA 1
ATOM 8004 C C . GLY A 1 1022 ? -1.477 28.683 13.654 1.00 95.94 1022 GLY A C 1
ATOM 8005 O O . GLY A 1 1022 ? -0.838 28.322 14.639 1.00 95.94 1022 GLY A O 1
ATOM 8006 N N . ARG A 1 1023 ? -2.348 27.872 13.042 1.00 95.06 1023 ARG A N 1
ATOM 8007 C CA . ARG A 1 1023 ? -2.652 26.489 13.443 1.00 95.06 1023 ARG A CA 1
ATOM 8008 C C . ARG A 1 1023 ? -1.442 25.599 13.272 1.00 95.06 1023 ARG A C 1
ATOM 8010 O O . ARG A 1 1023 ? -1.144 24.859 14.199 1.00 95.06 1023 ARG A O 1
ATOM 8017 N N . MET A 1 1024 ? -0.730 25.699 12.151 1.00 96.75 1024 MET A N 1
ATOM 8018 C CA . MET A 1 1024 ? 0.514 24.957 11.961 1.00 96.75 1024 MET A CA 1
ATOM 8019 C C . MET A 1 1024 ? 1.490 25.252 13.098 1.00 96.75 1024 MET A C 1
ATOM 8021 O O . MET A 1 1024 ? 1.916 24.324 13.780 1.00 96.75 1024 MET A O 1
ATOM 8025 N N . VAL A 1 1025 ? 1.766 26.531 13.371 1.00 97.25 1025 VAL A N 1
ATOM 8026 C CA . VAL A 1 1025 ? 2.754 26.913 14.387 1.00 97.25 1025 VAL A CA 1
ATOM 8027 C C . VAL A 1 1025 ? 2.329 26.461 15.789 1.00 97.25 1025 VAL A C 1
ATOM 8029 O O . VAL A 1 1025 ? 3.096 25.795 16.485 1.00 97.25 1025 VAL A O 1
ATOM 8032 N N . LEU A 1 1026 ? 1.091 26.765 16.195 1.00 95.25 1026 LEU A N 1
ATOM 8033 C CA . LEU A 1 1026 ? 0.572 26.416 17.521 1.00 95.25 1026 LEU A CA 1
ATOM 8034 C C . LEU A 1 1026 ? 0.496 24.898 17.733 1.00 95.25 1026 LEU A C 1
ATOM 8036 O O . LEU A 1 1026 ? 0.826 24.415 18.817 1.00 95.25 1026 LEU A O 1
ATOM 8040 N N . THR A 1 1027 ? 0.057 24.145 16.724 1.00 93.62 1027 THR A N 1
ATOM 8041 C CA . THR A 1 1027 ? -0.078 22.685 16.802 1.00 93.62 1027 THR A CA 1
ATOM 8042 C C . THR A 1 1027 ? 1.283 22.006 16.780 1.00 93.62 1027 THR A C 1
ATOM 8044 O O . THR A 1 1027 ? 1.531 21.142 17.618 1.00 93.62 1027 THR A O 1
ATOM 8047 N N . LEU A 1 1028 ? 2.202 22.434 15.910 1.00 94.31 1028 LEU A N 1
ATOM 8048 C CA . LEU A 1 1028 ? 3.552 21.879 15.855 1.00 94.31 1028 LEU A CA 1
ATOM 8049 C C . LEU A 1 1028 ? 4.294 22.093 17.179 1.00 94.31 1028 LEU A C 1
ATOM 8051 O O . LEU A 1 1028 ? 4.840 21.141 17.729 1.00 94.31 1028 LEU A O 1
ATOM 8055 N N . GLN A 1 1029 ? 4.225 23.297 17.759 1.00 92.00 1029 GLN A N 1
ATOM 8056 C CA . GLN A 1 1029 ? 4.756 23.546 19.104 1.00 92.00 1029 GLN A CA 1
ATOM 8057 C C . GLN A 1 1029 ? 4.105 22.647 20.167 1.00 92.00 1029 GLN A C 1
ATOM 8059 O O . GLN A 1 1029 ? 4.728 22.345 21.176 1.00 92.00 1029 GLN A O 1
ATOM 8064 N N . ALA A 1 1030 ? 2.830 22.270 20.008 1.00 88.12 1030 AL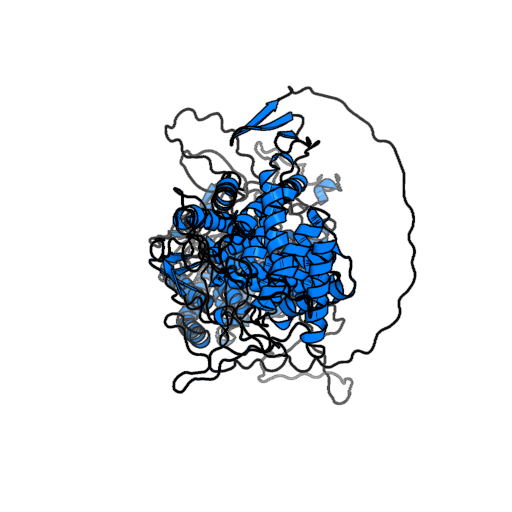A A N 1
ATOM 8065 C CA . ALA A 1 1030 ? 2.136 21.371 20.937 1.00 88.12 1030 ALA A CA 1
ATOM 8066 C C . ALA A 1 1030 ? 2.604 19.922 20.816 1.00 88.12 1030 ALA A C 1
ATOM 8068 O O . ALA A 1 1030 ? 2.598 19.217 21.809 1.00 88.12 1030 ALA A O 1
ATOM 8069 N N . TRP A 1 1031 ? 2.917 19.476 19.602 1.00 89.75 1031 TRP A N 1
ATOM 8070 C CA . TRP A 1 1031 ? 3.314 18.096 19.336 1.00 89.75 1031 TRP A CA 1
ATOM 8071 C C . TRP A 1 1031 ? 4.796 17.838 19.600 1.00 89.75 1031 TRP A C 1
ATOM 8073 O O . TRP A 1 1031 ? 5.170 16.693 19.838 1.00 89.75 1031 TRP A O 1
ATOM 8083 N N . LEU A 1 1032 ? 5.634 18.873 19.500 1.00 86.25 1032 LEU A N 1
ATOM 8084 C CA . LEU A 1 1032 ? 7.061 18.785 19.815 1.00 86.25 1032 LEU A CA 1
ATOM 8085 C C . LEU A 1 1032 ? 7.342 18.811 21.324 1.00 86.25 1032 LEU A C 1
ATOM 8087 O O . LEU A 1 1032 ? 8.322 18.203 21.752 1.00 86.25 1032 LEU A O 1
ATOM 8091 N N . ALA A 1 1033 ? 6.511 19.524 22.093 1.00 82.50 1033 ALA A N 1
ATOM 8092 C CA . ALA A 1 1033 ? 6.546 19.553 23.556 1.00 82.50 1033 ALA A CA 1
ATOM 8093 C C . ALA A 1 1033 ? 5.920 18.285 24.147 1.00 82.50 1033 ALA A C 1
ATOM 8095 O O . ALA A 1 1033 ? 6.481 17.772 25.143 1.00 82.50 1033 ALA A O 1
#

pLDDT: mean 75.01, std 25.34, range [20.44, 98.81]

Sequence (1033 aa):
MPTWPFGRLDDIYTFWMNHGPDPEYGGFYGTLDRRGQAVEPTDKSLVQQSRHLWFLSTYFGRFPERRTQRLLEVIKSTRAFLLDHMRDPADGRFYHMAARDGSHGVQHGFDKSLYSNSFAIYGLATHGRILGDAESVAAALRAFKSWDDLAHDAENGGYLETESRPILDQVGAPKTLNTHLHVVEALAPLFQATGDALVQRRLAEVVEAVALKMVGNDDYLTGDYQANYTRFIKQPSDNSSGYDSPVVYGHGIEVLWLVNEALTEAVTVSAASAALIRSRLVAMAERVIREGFDPVNGMLADSGYPGQGPLQSRNAEWWAQAEAVLGLVRLAQYTGNATYLSYVSSALTYIDRYFRDKEYGEWYWSVYRENGTVVDSFSSDGRTYEGTTKGNSWKASYHSGRMVLNLQAWDKEYGEWYWSVYRENGTVVDSFSSDGRTYEGTTKGNSWKASYHSGRMVLNLQISSIAHKARISPHAVHAMVPPKRSLPPPLVLAGCLLLLLAVGQLRPAPGGAAAEGSEGWPAAFSRLLSQADQLLPDMLDDIYTFWMNHGPDPEYGGFYAMLDRRGQAVGPTDKSLVQQSRHLWFLSTYYGRFPERRTQRLLDVIKSTRAFLLDHMRDPADGRFFHMAARNGSHGVQHGFEKNMYSNLFAIFGLATHGRILGDAESVAAALRAFKSWDDLAHDAENGGYLETDSRCDRVPQVCTASRSAVRVPNWQPPTLCMFHATRPILDSSWVVRDEVAAPKTLNIHLHVVEALTALFQATGDALVQRRLAAIVEVVALKMVGDDYYITEHYHANYTRFVEQPSDNSTNKNSSSQLPIILYGPPVVYGHDIEVLWLVTEALAAVTLRLPANASSGAMAQPAAATADATTGGGPAAVWAGPAAVWATVSPASAVLIRSRLVAMAERVIREGFDPTNGMLAGSGYPGQGPSLSRNAEWWAQAEAVLGLVRLAQYTGNATYLSYVSSALTYIDRYFRDKEYGEWFWSVHRENGTVVDTFFSDGKVYEGTTKGSPWKASYHSGRMVLTLQAWLA